Protein AF-0000000084460691 (afdb_homodimer)

Organism: NCBI:txid458

Structure (mmCIF, N/CA/C/O backbone):
data_AF-0000000084460691-model_v1
#
loop_
_entity.id
_entity.type
_entity.pdbx_description
1 polymer 'Ferritin-like domain-containing protein'
#
loop_
_atom_site.group_PDB
_atom_site.id
_atom_site.type_symbol
_atom_site.label_atom_id
_atom_site.label_alt_id
_atom_site.label_comp_id
_atom_site.label_asym_id
_atom_site.label_entity_id
_atom_site.label_seq_id
_atom_site.pdbx_PDB_ins_code
_atom_site.Cartn_x
_atom_site.Cartn_y
_atom_site.Cartn_z
_atom_site.occupancy
_atom_site.B_iso_or_equiv
_atom_site.auth_seq_id
_atom_site.auth_comp_id
_atom_site.auth_asym_id
_atom_site.auth_atom_id
_atom_site.pdbx_PDB_model_num
ATOM 1 N N . MET A 1 1 ? 20.375 27.547 4.895 1 55.81 1 MET A N 1
ATOM 2 C CA . MET A 1 1 ? 21.125 27.312 3.666 1 55.81 1 MET A CA 1
ATOM 3 C C . MET A 1 1 ? 20.188 26.938 2.521 1 55.81 1 MET A C 1
ATOM 5 O O . MET A 1 1 ? 19.266 26.141 2.703 1 55.81 1 MET A O 1
ATOM 9 N N . THR A 1 2 ? 20.203 27.609 1.489 1 75.06 2 THR A N 1
ATOM 10 C CA . THR A 1 2 ? 19.422 27.406 0.277 1 75.06 2 THR A CA 1
ATOM 11 C C . THR A 1 2 ? 19.922 26.172 -0.48 1 75.06 2 THR A C 1
ATOM 13 O O . THR A 1 2 ? 21.125 25.938 -0.554 1 75.06 2 THR A O 1
ATOM 16 N N . ILE A 1 3 ? 19 25.203 -0.747 1 77.94 3 ILE A N 1
ATOM 17 C CA . ILE A 1 3 ? 19.344 24 -1.478 1 77.94 3 ILE A CA 1
ATOM 18 C C . ILE A 1 3 ? 19.094 24.203 -2.971 1 77.94 3 ILE A C 1
ATOM 20 O O . ILE A 1 3 ? 18.016 24.625 -3.377 1 77.94 3 ILE A O 1
ATOM 24 N N . ASN A 1 4 ? 20.141 24.062 -3.67 1 79.62 4 ASN A N 1
ATOM 25 C CA . ASN A 1 4 ? 20.016 24 -5.121 1 79.62 4 ASN A CA 1
ATOM 26 C C . ASN A 1 4 ? 20.141 22.562 -5.641 1 79.62 4 ASN A C 1
ATOM 28 O O . ASN A 1 4 ? 21.234 22 -5.66 1 79.62 4 ASN A O 1
ATOM 32 N N . PHE A 1 5 ? 19.062 22 -6.121 1 82.75 5 PHE A N 1
ATOM 33 C CA . PHE A 1 5 ? 18.984 20.578 -6.473 1 82.75 5 PHE A CA 1
ATOM 34 C C . PHE A 1 5 ? 19.875 20.281 -7.672 1 82.75 5 PHE A C 1
ATOM 36 O O . PHE A 1 5 ? 20.328 19.156 -7.84 1 82.75 5 PHE A O 1
ATOM 43 N N . ILE A 1 6 ? 20.094 21.281 -8.422 1 80.62 6 ILE A N 1
ATOM 44 C CA . ILE A 1 6 ? 20.922 21.062 -9.609 1 80.62 6 ILE A CA 1
ATOM 45 C C . ILE A 1 6 ? 22.344 20.688 -9.188 1 80.62 6 ILE A C 1
ATOM 47 O O . ILE A 1 6 ? 23.047 19.969 -9.898 1 80.62 6 ILE A O 1
ATOM 51 N N . ASP A 1 7 ? 22.625 21.141 -8.07 1 83.75 7 ASP A N 1
ATOM 52 C CA . ASP A 1 7 ? 23.969 20.859 -7.566 1 83.75 7 ASP A CA 1
ATOM 53 C C . ASP A 1 7 ? 24.156 19.359 -7.316 1 83.75 7 ASP A C 1
ATOM 55 O O . ASP A 1 7 ? 25.281 18.859 -7.355 1 83.75 7 ASP A O 1
ATOM 59 N N . PHE A 1 8 ? 23.062 18.703 -7.094 1 85.75 8 PHE A N 1
ATOM 60 C CA . PHE A 1 8 ? 23.156 17.281 -6.797 1 85.75 8 PHE A CA 1
ATOM 61 C C . PHE A 1 8 ? 23.484 16.484 -8.055 1 85.75 8 PHE A C 1
ATOM 63 O O . PHE A 1 8 ? 23.922 15.336 -7.973 1 85.75 8 PHE A O 1
ATOM 70 N N . LEU A 1 9 ? 23.234 17.062 -9.203 1 86.81 9 LEU A N 1
ATOM 71 C CA . LEU A 1 9 ? 23.531 16.391 -10.453 1 86.81 9 LEU A CA 1
ATOM 72 C C . LEU A 1 9 ? 25.047 16.297 -10.68 1 86.81 9 LEU A C 1
ATOM 74 O O . LEU A 1 9 ? 25.516 15.438 -11.43 1 86.81 9 LEU A O 1
ATOM 78 N N . ALA A 1 10 ? 25.766 17.219 -9.984 1 86.12 10 ALA A N 1
ATOM 79 C CA . ALA A 1 10 ? 27.203 17.234 -10.133 1 86.12 10 ALA A CA 1
ATOM 80 C C . ALA A 1 10 ? 27.891 16.531 -8.961 1 86.12 10 ALA A C 1
ATOM 82 O O . ALA A 1 10 ? 29.109 16.312 -8.977 1 86.12 10 ALA A O 1
ATOM 83 N N . GLU A 1 11 ? 27.188 16.188 -8 1 87.94 11 GLU A N 1
ATOM 84 C CA . GLU A 1 11 ? 27.719 15.484 -6.844 1 87.94 11 GLU A CA 1
ATOM 85 C C . GLU A 1 11 ? 28.016 14.023 -7.176 1 87.94 11 GLU A C 1
ATOM 87 O O . GLU A 1 11 ? 27.312 13.398 -7.969 1 87.94 11 GLU A O 1
ATOM 92 N N . PRO A 1 12 ? 29.047 13.539 -6.715 1 85.44 12 PRO A N 1
ATOM 93 C CA . PRO A 1 12 ? 29.359 12.141 -7.043 1 85.44 12 PRO A CA 1
ATOM 94 C C . PRO A 1 12 ? 28.297 11.172 -6.566 1 85.44 12 PRO A C 1
ATOM 96 O O . PRO A 1 12 ? 27.984 10.188 -7.254 1 85.44 12 PRO A O 1
ATOM 99 N N . GLY A 1 13 ? 27.672 11.438 -5.414 1 88.56 13 GLY A N 1
ATOM 100 C CA . GLY A 1 13 ? 26.734 10.484 -4.836 1 88.56 13 GLY A CA 1
ATOM 101 C C . GLY A 1 13 ? 27.266 9.07 -4.781 1 88.56 13 GLY A C 1
ATOM 102 O O . GLY A 1 13 ? 28.469 8.867 -4.648 1 88.56 13 GLY A O 1
ATOM 103 N N . CYS A 1 14 ? 26.406 8.008 -4.656 1 94.38 14 CYS A N 1
ATOM 104 C CA . CYS A 1 14 ? 26.766 6.594 -4.75 1 94.38 14 CYS A CA 1
ATOM 105 C C . CYS A 1 14 ? 26.172 5.965 -6.008 1 94.38 14 CYS A C 1
ATOM 107 O O . CYS A 1 14 ? 24.953 5.891 -6.16 1 94.38 14 CYS A O 1
ATOM 109 N N . PRO A 1 15 ? 27.078 5.551 -6.875 1 93.5 15 PRO A N 1
ATOM 110 C CA . PRO A 1 15 ? 26.547 4.918 -8.086 1 93.5 15 PRO A CA 1
ATOM 111 C C . PRO A 1 15 ? 25.672 3.707 -7.785 1 93.5 15 PRO A C 1
ATOM 113 O O . PRO A 1 15 ? 25.938 2.961 -6.844 1 93.5 15 PRO A O 1
ATOM 116 N N . LEU A 1 16 ? 24.656 3.514 -8.641 1 93.81 16 LEU A N 1
ATOM 117 C CA . LEU A 1 16 ? 23.641 2.506 -8.414 1 93.81 16 LEU A CA 1
ATOM 118 C C . LEU A 1 16 ? 24.266 1.122 -8.25 1 93.81 16 LEU A C 1
ATOM 120 O O . LEU A 1 16 ? 23.812 0.324 -7.43 1 93.81 16 LEU A O 1
ATOM 124 N N . ASP A 1 17 ? 25.281 0.773 -8.984 1 91.94 17 ASP A N 1
ATOM 125 C CA . ASP A 1 17 ? 25.875 -0.558 -8.992 1 91.94 17 ASP A CA 1
ATOM 126 C C . ASP A 1 17 ? 26.703 -0.796 -7.727 1 91.94 17 ASP A C 1
ATOM 128 O O . ASP A 1 17 ? 27.125 -1.922 -7.457 1 91.94 17 ASP A O 1
ATOM 132 N N . LYS A 1 18 ? 26.891 0.273 -6.949 1 95.62 18 LYS A N 1
ATOM 133 C CA . LYS A 1 18 ? 27.641 0.152 -5.699 1 95.62 18 LYS A CA 1
ATOM 134 C C . LYS A 1 18 ? 26.703 0.168 -4.496 1 95.62 18 LYS A C 1
ATOM 136 O O . LYS A 1 18 ? 27.141 0.046 -3.354 1 95.62 18 LYS A O 1
ATOM 141 N N . GLN A 1 19 ? 25.5 0.375 -4.695 1 97.69 19 GLN A N 1
ATOM 142 C CA . GLN A 1 19 ? 24.516 0.378 -3.627 1 97.69 19 GLN A CA 1
ATOM 143 C C . GLN A 1 19 ? 24.094 -1.043 -3.262 1 97.69 19 GLN A C 1
ATOM 145 O O . GLN A 1 19 ? 23.531 -1.765 -4.094 1 97.69 19 GLN A O 1
ATOM 150 N N . SER A 1 20 ? 24.453 -1.483 -2.076 1 95.81 20 SER A N 1
ATOM 151 C CA . SER A 1 20 ? 24.266 -2.889 -1.729 1 95.81 20 SER A CA 1
ATOM 152 C C . SER A 1 20 ? 23.781 -3.041 -0.292 1 95.81 20 SER A C 1
ATOM 154 O O . SER A 1 20 ? 23.891 -2.111 0.51 1 95.81 20 SER A O 1
ATOM 156 N N . PHE A 1 21 ? 23.219 -4.191 -0.02 1 97.75 21 PHE A N 1
ATOM 157 C CA . PHE A 1 21 ? 22.688 -4.539 1.29 1 97.75 21 PHE A CA 1
ATOM 158 C C . PHE A 1 21 ? 22.969 -6 1.626 1 97.75 21 PHE A C 1
ATOM 160 O O . PHE A 1 21 ? 23.484 -6.746 0.786 1 97.75 21 PHE A O 1
ATOM 167 N N . THR A 1 22 ? 22.781 -6.383 2.842 1 97.12 22 THR A N 1
ATOM 168 C CA . THR A 1 22 ? 22.656 -7.762 3.303 1 97.12 22 THR A CA 1
ATOM 169 C C . THR A 1 22 ? 21.375 -7.953 4.113 1 97.12 22 THR A C 1
ATOM 171 O O . THR A 1 22 ? 20.828 -6.988 4.641 1 97.12 22 THR A O 1
ATOM 174 N N . TRP A 1 23 ? 20.922 -9.195 4.223 1 96.44 23 TRP A N 1
ATOM 175 C CA . TRP A 1 23 ? 19.719 -9.469 4.988 1 96.44 23 TRP A CA 1
ATOM 176 C C . TRP A 1 23 ? 19.891 -9.055 6.445 1 96.44 23 TRP A C 1
ATOM 178 O O . TRP A 1 23 ? 18.969 -8.492 7.051 1 96.44 23 TRP A O 1
ATOM 188 N N . LYS A 1 24 ? 21 -9.312 7 1 94.69 24 LYS A N 1
ATOM 189 C CA . LYS A 1 24 ? 21.266 -9.023 8.406 1 94.69 24 LYS A CA 1
ATOM 190 C C . LYS A 1 24 ? 21.188 -7.523 8.688 1 94.69 24 LYS A C 1
ATOM 192 O O . LYS A 1 24 ? 20.641 -7.105 9.703 1 94.69 24 LYS A O 1
ATOM 197 N N . GLU A 1 25 ? 21.688 -6.75 7.766 1 94.81 25 GLU A N 1
ATOM 198 C CA . GLU A 1 25 ? 21.719 -5.312 8.016 1 94.81 25 GLU A CA 1
ATOM 199 C C . GLU A 1 25 ? 20.328 -4.703 7.895 1 94.81 25 GLU A C 1
ATOM 201 O O . GLU A 1 25 ? 20.031 -3.684 8.523 1 94.81 25 GLU A O 1
ATOM 206 N N . LEU A 1 26 ? 19.422 -5.293 7.066 1 96.56 26 LEU A N 1
ATOM 207 C CA . LEU A 1 26 ? 18.078 -4.758 6.84 1 96.56 26 LEU A CA 1
ATOM 208 C C . LEU A 1 26 ? 17.234 -4.84 8.109 1 96.56 26 LEU A C 1
ATOM 210 O O . LEU A 1 26 ? 16.344 -4.012 8.328 1 96.56 26 LEU A O 1
ATOM 214 N N . ALA A 1 27 ? 17.469 -5.867 8.906 1 93.62 27 ALA A N 1
ATOM 215 C CA . ALA A 1 27 ? 16.656 -6.105 10.102 1 93.62 27 ALA A CA 1
ATOM 216 C C . ALA A 1 27 ? 17.531 -6.027 11.359 1 93.62 27 ALA A C 1
ATOM 218 O O . ALA A 1 27 ? 17.406 -6.859 12.258 1 93.62 27 ALA A O 1
ATOM 219 N N . GLY A 1 28 ? 18.328 -5.02 11.43 1 87.31 28 GLY A N 1
ATOM 220 C CA . GLY A 1 28 ? 19.297 -4.898 12.516 1 87.31 28 GLY A CA 1
ATOM 221 C C . GLY A 1 28 ? 18.75 -4.117 13.703 1 87.31 28 GLY A C 1
ATOM 222 O O . GLY A 1 28 ? 17.672 -4.418 14.211 1 87.31 28 GLY A O 1
ATOM 223 N N . ARG A 1 29 ? 19.562 -3.158 14.164 1 92.31 29 ARG A N 1
ATOM 224 C CA . ARG A 1 29 ? 19.281 -2.359 15.359 1 92.31 29 ARG A CA 1
ATOM 225 C C . ARG A 1 29 ? 18.031 -1.511 15.172 1 92.31 29 ARG A C 1
ATOM 227 O O . ARG A 1 29 ? 17.781 -1.001 14.078 1 92.31 29 ARG A O 1
ATOM 234 N N . THR A 1 30 ? 17.281 -1.338 16.25 1 96.19 30 THR A N 1
ATOM 235 C CA . THR A 1 30 ? 16.047 -0.57 16.234 1 96.19 30 THR A CA 1
ATOM 236 C C . THR A 1 30 ? 16.141 0.646 17.141 1 96.19 30 THR A C 1
ATOM 238 O O . THR A 1 30 ? 17.078 0.751 17.953 1 96.19 30 THR A O 1
ATOM 241 N N . ILE A 1 31 ? 15.258 1.533 16.969 1 96.62 31 ILE A N 1
ATOM 242 C CA . ILE A 1 31 ? 15.148 2.633 17.922 1 96.62 31 ILE A CA 1
ATOM 243 C C . ILE A 1 31 ? 14.375 2.17 19.156 1 96.62 31 ILE A C 1
ATOM 245 O O . ILE A 1 31 ? 13.68 1.156 19.125 1 96.62 31 ILE A O 1
ATOM 249 N N . SER A 1 32 ? 14.609 2.947 20.25 1 93.5 32 SER A N 1
ATOM 250 C CA . SER A 1 32 ? 13.914 2.676 21.5 1 93.5 32 SER A CA 1
ATOM 251 C C . SER A 1 32 ? 12.695 3.578 21.672 1 93.5 32 SER A C 1
ATOM 253 O O . SER A 1 32 ? 12.773 4.785 21.438 1 93.5 32 SER A O 1
ATOM 255 N N . LYS A 1 33 ? 11.594 2.984 22.031 1 91.25 33 LYS A N 1
ATOM 256 C CA . LYS A 1 33 ? 10.336 3.705 22.234 1 91.25 33 LYS A CA 1
ATOM 257 C C . LYS A 1 33 ? 10.508 4.805 23.281 1 91.25 33 LYS A C 1
ATOM 259 O O . LYS A 1 33 ? 9.961 5.902 23.125 1 91.25 33 LYS A O 1
ATOM 264 N N . LEU A 1 34 ? 11.289 4.516 24.344 1 88.44 34 LEU A N 1
ATOM 265 C CA . LEU A 1 34 ? 11.328 5.43 25.484 1 88.44 34 LEU A CA 1
ATOM 266 C C . LEU A 1 34 ? 12.648 6.195 25.516 1 88.44 34 LEU A C 1
ATOM 268 O O . LEU A 1 34 ? 12.711 7.312 26.031 1 88.44 34 LEU A O 1
ATOM 272 N N . ASP A 1 35 ? 13.68 5.672 24.922 1 90.81 35 ASP A N 1
ATOM 273 C CA . ASP A 1 35 ? 14.992 6.281 25.109 1 90.81 35 ASP A CA 1
ATOM 274 C C . ASP A 1 35 ? 15.32 7.227 23.953 1 90.81 35 ASP A C 1
ATOM 276 O O . ASP A 1 35 ? 16.094 8.172 24.125 1 90.81 35 ASP A O 1
ATOM 280 N N . ASP A 1 36 ? 14.789 6.953 22.844 1 94.56 36 ASP A N 1
ATOM 281 C CA . ASP A 1 36 ? 15.078 7.812 21.703 1 94.56 36 ASP A CA 1
ATOM 282 C C . ASP A 1 36 ? 14.078 8.961 21.609 1 94.56 36 ASP A C 1
ATOM 284 O O . ASP A 1 36 ? 12.938 8.836 22.062 1 94.56 36 ASP A O 1
ATOM 288 N N . ASP A 1 37 ? 14.562 10.055 21.031 1 96.12 37 ASP A N 1
ATOM 289 C CA . ASP A 1 37 ? 13.719 11.219 20.797 1 96.12 37 ASP A CA 1
ATOM 290 C C . ASP A 1 37 ? 12.555 10.875 19.875 1 96.12 37 ASP A C 1
ATOM 292 O O . ASP A 1 37 ? 12.727 10.148 18.891 1 96.12 37 ASP A O 1
ATOM 296 N N . ALA A 1 38 ? 11.367 11.43 20.203 1 96.62 38 ALA A N 1
ATOM 297 C CA . ALA A 1 38 ? 10.172 11.164 19.406 1 96.62 38 ALA A CA 1
ATOM 298 C C . ALA A 1 38 ? 10.367 11.609 17.953 1 96.62 38 ALA A C 1
ATOM 300 O O . ALA A 1 38 ? 9.836 10.992 17.031 1 96.62 38 ALA A O 1
ATOM 301 N N . PHE A 1 39 ? 11.156 12.586 17.719 1 97.12 39 PHE A N 1
ATOM 302 C CA . PHE A 1 39 ? 11.32 13.102 16.375 1 97.12 39 PHE A CA 1
ATOM 303 C C . PHE A 1 39 ? 12.227 12.195 15.555 1 97.12 39 PHE A C 1
ATOM 305 O O . PHE A 1 39 ? 12.227 12.242 14.32 1 97.12 39 PHE A O 1
ATOM 312 N N . THR A 1 40 ? 13.07 11.328 16.203 1 97.38 40 THR A N 1
ATOM 313 C CA . THR A 1 40 ? 13.703 10.242 15.453 1 97.38 40 THR A CA 1
ATOM 314 C C . THR A 1 40 ? 12.648 9.289 14.898 1 97.38 40 THR A C 1
ATOM 316 O O . THR A 1 40 ? 12.711 8.914 13.727 1 97.38 40 THR A O 1
ATOM 319 N N . ARG A 1 41 ? 11.703 8.969 15.727 1 97.38 41 ARG A N 1
ATOM 320 C CA . ARG A 1 41 ? 10.609 8.102 15.305 1 97.38 41 ARG A CA 1
ATOM 321 C C . ARG A 1 41 ? 9.773 8.758 14.219 1 97.38 41 ARG A C 1
ATOM 323 O O . ARG A 1 41 ? 9.352 8.094 13.266 1 97.38 41 ARG A O 1
ATOM 330 N N . VAL A 1 42 ? 9.539 10.047 14.344 1 97.38 42 VAL A N 1
ATOM 331 C CA . VAL A 1 42 ? 8.789 10.805 13.352 1 97.38 42 VAL A CA 1
ATOM 332 C C . VAL A 1 42 ? 9.5 10.734 12 1 97.38 42 VAL A C 1
ATOM 334 O O . VAL A 1 42 ? 8.859 10.492 10.977 1 97.38 42 VAL A O 1
ATOM 337 N N . ARG A 1 43 ? 10.781 10.875 12.008 1 97.38 43 ARG A N 1
ATOM 338 C CA . ARG A 1 43 ? 11.547 10.805 10.766 1 97.38 43 ARG A CA 1
ATOM 339 C C . ARG A 1 43 ? 11.5 9.406 10.172 1 97.38 43 ARG A C 1
ATOM 341 O O . ARG A 1 43 ? 11.367 9.25 8.953 1 97.38 43 ARG A O 1
ATOM 348 N N . VAL A 1 44 ? 11.562 8.383 11.008 1 97.81 44 VAL A N 1
ATOM 349 C CA . VAL A 1 44 ? 11.516 6.996 10.547 1 97.81 44 VAL A CA 1
ATOM 350 C C . VAL A 1 44 ? 10.18 6.723 9.859 1 97.81 44 VAL A C 1
ATOM 352 O O . VAL A 1 44 ? 10.141 6.188 8.75 1 97.81 44 VAL A O 1
ATOM 355 N N . ILE A 1 45 ? 9.125 7.152 10.445 1 97.88 45 ILE A N 1
ATOM 356 C CA . ILE A 1 45 ? 7.789 6.891 9.922 1 97.88 45 ILE A CA 1
ATOM 357 C C . ILE A 1 45 ? 7.562 7.711 8.656 1 97.88 45 ILE A C 1
ATOM 359 O O . ILE A 1 45 ? 7.023 7.203 7.672 1 97.88 45 ILE A O 1
ATOM 363 N N . LEU A 1 46 ? 7.98 8.961 8.656 1 97.81 46 LEU A N 1
ATOM 364 C CA . LEU A 1 46 ? 7.844 9.805 7.473 1 97.81 46 LEU A CA 1
ATOM 365 C C . LEU A 1 46 ? 8.586 9.203 6.285 1 97.81 46 LEU A C 1
ATOM 367 O O . LEU A 1 46 ? 8.016 9.07 5.195 1 97.81 46 LEU A O 1
ATOM 371 N N . MET A 1 47 ? 9.812 8.82 6.496 1 98.31 47 MET A N 1
ATOM 372 C CA . MET A 1 47 ? 10.633 8.32 5.398 1 98.31 47 MET A CA 1
ATOM 373 C C . MET A 1 47 ? 10.125 6.973 4.902 1 98.31 47 MET A C 1
ATOM 375 O O . MET A 1 47 ? 10.242 6.656 3.717 1 98.31 47 MET A O 1
ATOM 379 N N . ASN A 1 48 ? 9.578 6.199 5.832 1 97.75 48 ASN A N 1
ATOM 380 C CA . ASN A 1 48 ? 8.898 4.992 5.379 1 97.75 48 ASN A CA 1
ATOM 381 C C . ASN A 1 48 ? 7.766 5.316 4.406 1 97.75 48 ASN A C 1
ATOM 383 O O . ASN A 1 48 ? 7.602 4.645 3.387 1 97.75 48 ASN A O 1
ATOM 387 N N . GLY A 1 49 ? 6.984 6.32 4.727 1 97.94 49 GLY A N 1
ATOM 388 C CA . GLY A 1 49 ? 5.918 6.75 3.84 1 97.94 49 GLY A CA 1
ATOM 389 C C . GLY A 1 49 ? 6.418 7.246 2.496 1 97.94 49 GLY A C 1
ATOM 390 O O . GLY A 1 49 ? 5.848 6.914 1.455 1 97.94 49 GLY A O 1
ATOM 391 N N . ILE A 1 50 ? 7.461 7.977 2.516 1 98 50 ILE A N 1
ATOM 392 C CA . ILE A 1 50 ? 8.031 8.547 1.302 1 98 50 ILE A CA 1
ATOM 393 C C . ILE A 1 50 ? 8.578 7.434 0.415 1 98 50 ILE A C 1
ATOM 395 O O . ILE A 1 50 ? 8.305 7.395 -0.787 1 98 50 ILE A O 1
ATOM 399 N N . GLU A 1 51 ? 9.312 6.512 1.037 1 98.38 51 GLU A N 1
ATOM 400 C CA . GLU A 1 51 ? 9.852 5.387 0.278 1 98.38 51 GLU A CA 1
ATOM 401 C C . GLU A 1 51 ? 8.734 4.539 -0.323 1 98.38 51 GLU A C 1
ATOM 403 O O . GLU A 1 51 ? 8.82 4.125 -1.481 1 98.38 51 GLU A O 1
ATOM 408 N N . SER A 1 52 ? 7.742 4.297 0.446 1 97.56 52 SER A N 1
ATOM 409 C CA . SER A 1 52 ? 6.625 3.49 -0.03 1 97.56 52 SER A CA 1
ATOM 410 C C . SER A 1 52 ? 5.918 4.16 -1.207 1 97.56 52 SER A C 1
ATOM 412 O O . SER A 1 52 ? 5.531 3.488 -2.166 1 97.56 52 SER A O 1
ATOM 414 N N . ASP A 1 53 ? 5.758 5.422 -1.098 1 97.69 53 ASP A N 1
ATOM 415 C CA . ASP A 1 53 ? 5.066 6.148 -2.16 1 97.69 53 ASP A CA 1
ATOM 416 C C . ASP A 1 53 ? 5.898 6.168 -3.441 1 97.69 53 ASP A C 1
ATOM 418 O O . ASP A 1 53 ? 5.352 6.066 -4.543 1 97.69 53 ASP A O 1
ATOM 422 N N . THR A 1 54 ? 7.16 6.355 -3.328 1 97.25 54 THR A N 1
ATOM 423 C CA . THR A 1 54 ? 8.023 6.379 -4.508 1 97.25 54 THR A CA 1
ATOM 424 C C . THR A 1 54 ? 8.07 5.004 -5.168 1 97.25 54 THR A C 1
ATOM 426 O O . THR A 1 54 ? 8.133 4.906 -6.398 1 97.25 54 THR A O 1
ATOM 429 N N . LEU A 1 55 ? 8.055 3.975 -4.316 1 97.94 55 LEU A N 1
ATOM 430 C CA . LEU A 1 55 ? 7.965 2.627 -4.867 1 97.94 55 LEU A CA 1
ATOM 431 C C . LEU A 1 55 ? 6.672 2.445 -5.656 1 97.94 55 LEU A C 1
ATOM 433 O O . LEU A 1 55 ? 6.688 1.929 -6.773 1 97.94 55 LEU A O 1
ATOM 437 N N . ARG A 1 56 ? 5.598 2.893 -5.105 1 97.56 56 ARG A N 1
ATOM 438 C CA . ARG A 1 56 ? 4.305 2.791 -5.773 1 97.56 56 ARG A CA 1
ATOM 439 C C . ARG A 1 56 ? 4.32 3.52 -7.113 1 97.56 56 ARG A C 1
ATOM 441 O O . ARG A 1 56 ? 3.85 2.986 -8.117 1 97.56 56 ARG A O 1
ATOM 448 N N . LEU A 1 57 ? 4.82 4.723 -7.094 1 98 57 LEU A N 1
ATOM 449 C CA . LEU A 1 57 ? 4.883 5.5 -8.328 1 98 57 LEU A CA 1
ATOM 450 C C . LEU A 1 57 ? 5.695 4.773 -9.391 1 98 57 LEU A C 1
ATOM 452 O O . LEU A 1 57 ? 5.262 4.66 -10.539 1 98 57 LEU A O 1
ATOM 456 N N . LYS A 1 58 ? 6.836 4.293 -9.031 1 98.38 58 LYS A N 1
ATOM 457 C CA . LYS A 1 58 ? 7.754 3.697 -9.992 1 98.38 58 LYS A CA 1
ATOM 458 C C . LYS A 1 58 ? 7.188 2.398 -10.562 1 98.38 58 LYS A C 1
ATOM 460 O O . LYS A 1 58 ? 7.445 2.055 -11.719 1 98.38 58 LYS A O 1
ATOM 465 N N . HIS A 1 59 ? 6.422 1.643 -9.766 1 98.38 59 HIS A N 1
ATOM 466 C CA . HIS A 1 59 ? 5.711 0.494 -10.312 1 98.38 59 HIS A CA 1
ATOM 467 C C . HIS A 1 59 ? 4.727 0.922 -11.398 1 98.38 59 HIS A C 1
ATOM 469 O O . HIS A 1 59 ? 4.641 0.286 -12.453 1 98.38 59 HIS A O 1
ATOM 475 N N . PHE A 1 60 ? 4.07 1.952 -11.148 1 97.19 60 PHE A N 1
ATOM 476 C CA . PHE A 1 60 ? 3.09 2.396 -12.125 1 97.19 60 PHE A CA 1
ATOM 477 C C . PHE A 1 60 ? 3.781 2.912 -13.383 1 97.19 60 PHE A C 1
ATOM 479 O O . PHE A 1 60 ? 3.301 2.689 -14.5 1 97.19 60 PHE A O 1
ATOM 486 N N . LEU A 1 61 ? 4.879 3.633 -13.188 1 98.06 61 LEU A N 1
ATOM 487 C CA . LEU A 1 61 ? 5.637 4.086 -14.352 1 98.06 61 LEU A CA 1
ATOM 488 C C . LEU A 1 61 ? 6.102 2.902 -15.195 1 98.06 61 LEU A C 1
ATOM 490 O O . LEU A 1 61 ? 6.039 2.949 -16.422 1 98.06 61 LEU A O 1
ATOM 494 N N . ALA A 1 62 ? 6.523 1.864 -14.508 1 98.06 62 ALA A N 1
ATOM 495 C CA . ALA A 1 62 ? 7.012 0.672 -15.203 1 98.06 62 ALA A CA 1
ATOM 496 C C . ALA A 1 62 ? 5.891 0.006 -16 1 98.06 62 ALA A C 1
ATOM 498 O O . ALA A 1 62 ? 6.137 -0.578 -17.047 1 98.06 62 ALA A O 1
ATOM 499 N N . ARG A 1 63 ? 4.672 0.11 -15.562 1 97.31 63 ARG A N 1
ATOM 500 C CA . ARG A 1 63 ? 3.525 -0.473 -16.25 1 97.31 63 ARG A CA 1
ATOM 501 C C . ARG A 1 63 ? 3.16 0.34 -17.5 1 97.31 63 ARG A C 1
ATOM 503 O O . ARG A 1 63 ? 2.445 -0.146 -18.375 1 97.31 63 ARG A O 1
ATOM 510 N N . CYS A 1 64 ? 3.662 1.587 -17.578 1 97.12 64 CYS A N 1
ATOM 511 C CA . CYS A 1 64 ? 3.16 2.494 -18.609 1 97.12 64 CYS A CA 1
ATOM 512 C C . CYS A 1 64 ? 4.23 2.781 -19.656 1 97.12 64 CYS A C 1
ATOM 514 O O . CYS A 1 64 ? 3.936 3.322 -20.719 1 97.12 64 CYS A O 1
ATOM 516 N N . LYS A 1 65 ? 5.488 2.453 -19.375 1 96.69 65 LYS A N 1
ATOM 517 C CA . LYS A 1 65 ? 6.582 2.803 -20.281 1 96.69 65 LYS A CA 1
ATOM 518 C C . LYS A 1 65 ? 7.633 1.7 -20.328 1 96.69 65 LYS A C 1
ATOM 520 O O . LYS A 1 65 ? 8.508 1.631 -19.453 1 96.69 65 LYS A O 1
ATOM 525 N N . LYS A 1 66 ? 7.734 1.056 -21.406 1 97.5 66 LYS A N 1
ATOM 526 C CA . LYS A 1 66 ? 8.586 -0.12 -21.578 1 97.5 66 LYS A CA 1
ATOM 527 C C . LYS A 1 66 ? 10.047 0.223 -21.328 1 97.5 66 LYS A C 1
ATOM 529 O O . LYS A 1 66 ? 10.758 -0.518 -20.641 1 97.5 66 LYS A O 1
ATOM 534 N N . GLU A 1 67 ? 10.484 1.355 -21.812 1 97.25 67 GLU A N 1
ATOM 535 C CA . GLU A 1 67 ? 11.898 1.723 -21.75 1 97.25 67 GLU A CA 1
ATOM 536 C C . GLU A 1 67 ? 12.336 2.012 -20.328 1 97.25 67 GLU A C 1
ATOM 538 O O . GLU A 1 67 ? 13.531 2.035 -20.031 1 97.25 67 GLU A O 1
ATOM 543 N N . LEU A 1 68 ? 11.367 2.215 -19.438 1 98.25 68 LEU A N 1
ATOM 544 C CA . LEU A 1 68 ? 11.711 2.572 -18.078 1 98.25 68 LEU A CA 1
ATOM 545 C C . LEU A 1 68 ? 11.711 1.341 -17.172 1 98.25 68 LEU A C 1
ATOM 547 O O . LEU A 1 68 ? 12.117 1.415 -16.016 1 98.25 68 LEU A O 1
ATOM 551 N N . GLN A 1 69 ? 11.305 0.183 -17.641 1 98.56 69 GLN A N 1
ATOM 552 C CA . GLN A 1 69 ? 11.133 -0.994 -16.797 1 98.56 69 GLN A CA 1
ATOM 553 C C . GLN A 1 69 ? 12.453 -1.398 -16.141 1 98.56 69 GLN A C 1
ATOM 555 O O . GLN A 1 69 ? 12.516 -1.558 -14.914 1 98.56 69 GLN A O 1
ATOM 560 N N . LEU A 1 70 ? 13.5 -1.479 -16.938 1 98.31 70 LEU A N 1
ATOM 561 C CA . LEU A 1 70 ? 14.75 -1.957 -16.359 1 98.31 70 LEU A CA 1
ATOM 562 C C . LEU A 1 70 ? 15.367 -0.911 -15.438 1 98.31 70 LEU A C 1
ATOM 564 O O . LEU A 1 70 ? 15.742 -1.221 -14.305 1 98.31 70 LEU A O 1
ATOM 568 N N . PRO A 1 71 ? 15.492 0.412 -15.852 1 98.06 71 PRO A N 1
ATOM 569 C CA . PRO A 1 71 ? 16.016 1.409 -14.922 1 98.06 71 PRO A CA 1
ATOM 570 C C . PRO A 1 71 ? 15.227 1.478 -13.617 1 98.06 71 PRO A C 1
ATOM 572 O O . PRO A 1 71 ? 15.82 1.576 -12.539 1 98.06 71 PRO A O 1
ATOM 575 N N . LEU A 1 72 ? 13.961 1.387 -13.727 1 98.69 72 LEU A N 1
ATOM 576 C CA . LEU A 1 72 ? 13.117 1.481 -12.539 1 98.69 72 LEU A CA 1
ATOM 577 C C . LEU A 1 72 ? 13.258 0.232 -11.672 1 98.69 72 LEU A C 1
ATOM 579 O O . LEU A 1 72 ? 13.203 0.312 -10.445 1 98.69 72 LEU A O 1
ATOM 583 N N . ALA A 1 73 ? 13.367 -0.911 -12.297 1 98.62 73 ALA A N 1
ATOM 584 C CA . ALA A 1 73 ? 13.578 -2.133 -11.523 1 98.62 73 ALA A CA 1
ATOM 585 C C . ALA A 1 73 ? 14.867 -2.053 -10.719 1 98.62 73 ALA A C 1
ATOM 587 O O . ALA A 1 73 ? 14.914 -2.498 -9.57 1 98.62 73 ALA A O 1
ATOM 588 N N . LYS A 1 74 ? 15.906 -1.519 -11.312 1 98.25 74 LYS A N 1
ATOM 589 C CA . LYS A 1 74 ? 17.188 -1.363 -10.633 1 98.25 74 LYS A CA 1
ATOM 590 C C . LYS A 1 74 ? 17.062 -0.436 -9.422 1 98.25 74 LYS A C 1
ATOM 592 O O . LYS A 1 74 ? 17.531 -0.764 -8.328 1 98.25 74 LYS A O 1
ATOM 597 N N . ILE A 1 75 ? 16.438 0.673 -9.609 1 98.44 75 ILE A N 1
ATOM 598 C CA . ILE A 1 75 ? 16.281 1.651 -8.531 1 98.44 75 ILE A CA 1
ATOM 599 C C . ILE A 1 75 ? 15.383 1.081 -7.441 1 98.44 75 ILE A C 1
ATOM 601 O O . ILE A 1 75 ? 15.695 1.192 -6.254 1 98.44 75 ILE A O 1
ATOM 605 N N . ARG A 1 76 ? 14.266 0.463 -7.809 1 98.5 76 ARG A N 1
ATOM 606 C CA . ARG A 1 76 ? 13.297 -0.045 -6.848 1 98.5 76 ARG A CA 1
ATOM 607 C C . ARG A 1 76 ? 13.906 -1.146 -5.984 1 98.5 76 ARG A C 1
ATOM 609 O O . ARG A 1 76 ? 13.547 -1.296 -4.816 1 98.5 76 ARG A O 1
ATOM 616 N N . ARG A 1 77 ? 14.828 -1.863 -6.574 1 98.12 77 ARG A N 1
ATOM 617 C CA . ARG A 1 77 ? 15.484 -2.887 -5.766 1 98.12 77 ARG A CA 1
ATOM 618 C C . ARG A 1 77 ? 16.172 -2.268 -4.555 1 98.12 77 ARG A C 1
ATOM 620 O O . ARG A 1 77 ? 16.047 -2.768 -3.436 1 98.12 77 ARG A O 1
ATOM 627 N N . VAL A 1 78 ? 16.875 -1.232 -4.812 1 98.44 78 VAL A N 1
ATOM 628 C CA . VAL A 1 78 ? 17.578 -0.535 -3.746 1 98.44 78 VAL A CA 1
ATOM 629 C C . VAL A 1 78 ? 16.578 0.132 -2.809 1 98.44 78 VAL A C 1
ATOM 631 O O . VAL A 1 78 ? 16.672 0.002 -1.586 1 98.44 78 VAL A O 1
ATOM 634 N N . GLU A 1 79 ? 15.602 0.767 -3.359 1 98.62 79 GLU A N 1
ATOM 635 C CA . GLU A 1 79 ? 14.633 1.514 -2.568 1 98.62 79 GLU A CA 1
ATOM 636 C C . GLU A 1 79 ? 13.773 0.577 -1.722 1 98.62 79 GLU A C 1
ATOM 638 O O . GLU A 1 79 ? 13.375 0.928 -0.609 1 98.62 79 GLU A O 1
ATOM 643 N N . GLN A 1 80 ? 13.484 -0.583 -2.264 1 98.5 80 GLN A N 1
ATOM 644 C CA . GLN A 1 80 ? 12.805 -1.593 -1.456 1 98.5 80 GLN A CA 1
ATOM 645 C C . GLN A 1 80 ? 13.602 -1.907 -0.191 1 98.5 80 GLN A C 1
ATOM 647 O O . GLN A 1 80 ? 13.023 -2.037 0.892 1 98.5 80 GLN A O 1
ATOM 652 N N . HIS A 1 81 ? 14.852 -2.031 -0.332 1 98.62 81 HIS A N 1
ATOM 653 C CA . HIS A 1 81 ? 15.695 -2.346 0.82 1 98.62 81 HIS A CA 1
ATOM 654 C C . HIS A 1 81 ? 15.852 -1.135 1.732 1 98.62 81 HIS A C 1
ATOM 656 O O . HIS A 1 81 ? 15.922 -1.278 2.955 1 98.62 81 HIS A O 1
ATOM 662 N N . GLN A 1 82 ? 15.906 0.092 1.127 1 98.69 82 GLN A N 1
ATOM 663 C CA . GLN A 1 82 ? 15.852 1.293 1.954 1 98.69 82 GLN A CA 1
ATOM 664 C C . GLN A 1 82 ? 14.57 1.325 2.793 1 98.69 82 GLN A C 1
ATOM 666 O O . GLN A 1 82 ? 14.625 1.565 4 1 98.69 82 GLN A O 1
ATOM 671 N N . ALA A 1 83 ? 13.453 1.065 2.137 1 98.5 83 ALA A N 1
ATOM 672 C CA . ALA A 1 83 ? 12.164 1.076 2.824 1 98.5 83 ALA A CA 1
ATOM 673 C C . ALA A 1 83 ? 12.141 0.065 3.967 1 98.5 83 ALA A C 1
ATOM 675 O O . ALA A 1 83 ? 11.641 0.359 5.055 1 98.5 83 ALA A O 1
ATOM 676 N N . THR A 1 84 ? 12.672 -1.112 3.717 1 98.44 84 THR A N 1
ATOM 677 C CA . THR A 1 84 ? 12.703 -2.152 4.742 1 98.44 84 THR A CA 1
ATOM 678 C C . THR A 1 84 ? 13.555 -1.715 5.93 1 98.44 84 THR A C 1
ATOM 680 O O . THR A 1 84 ? 13.102 -1.778 7.078 1 98.44 84 THR A O 1
ATOM 683 N N . GLN A 1 85 ? 14.758 -1.294 5.621 1 98.25 85 GLN A N 1
ATOM 684 C CA . GLN A 1 85 ? 15.68 -0.938 6.695 1 98.25 85 GLN A CA 1
ATOM 685 C C . GLN A 1 85 ? 15.117 0.203 7.539 1 98.25 85 GLN A C 1
ATOM 687 O O . GLN A 1 85 ? 15.242 0.191 8.766 1 98.25 85 GLN A O 1
ATOM 692 N N . ILE A 1 86 ? 14.484 1.145 6.906 1 98.19 86 ILE A N 1
ATOM 693 C CA . ILE A 1 86 ? 13.93 2.303 7.594 1 98.19 86 ILE A CA 1
ATOM 694 C C . ILE A 1 86 ? 12.727 1.875 8.438 1 98.19 86 ILE A C 1
ATOM 696 O O . ILE A 1 86 ? 12.664 2.172 9.633 1 98.19 86 ILE A O 1
ATOM 700 N N . ASN A 1 87 ? 11.844 1.199 7.809 1 97.44 87 ASN A N 1
ATOM 701 C CA . ASN A 1 87 ? 10.641 0.759 8.508 1 97.44 87 ASN A CA 1
ATOM 702 C C . ASN A 1 87 ? 10.977 -0.15 9.688 1 97.44 87 ASN A C 1
ATOM 704 O O . ASN A 1 87 ? 10.336 -0.072 10.734 1 97.44 87 ASN A O 1
ATOM 708 N N . TRP A 1 88 ? 11.984 -1.004 9.578 1 97.5 88 TRP A N 1
ATOM 709 C CA . TRP A 1 88 ? 12.344 -1.993 10.586 1 97.5 88 TRP A CA 1
ATOM 710 C C . TRP A 1 88 ? 13.164 -1.355 11.703 1 97.5 88 TRP A C 1
ATOM 712 O O . TRP A 1 88 ? 13.57 -2.035 12.648 1 97.5 88 TRP A O 1
ATOM 722 N N . LEU A 1 89 ? 13.461 -0.017 11.57 1 97.62 89 LEU A N 1
ATOM 723 C CA . LEU A 1 89 ? 14 0.713 12.711 1 97.62 89 LEU A CA 1
ATOM 724 C C . LEU A 1 89 ? 12.984 0.777 13.852 1 97.62 89 LEU A C 1
ATOM 726 O O . LEU A 1 89 ? 13.352 1.006 15.008 1 97.62 89 LEU A O 1
ATOM 730 N N . LEU A 1 90 ? 11.68 0.673 13.484 1 96.06 90 LEU A N 1
ATOM 731 C CA . LEU A 1 90 ? 10.672 0.612 14.531 1 96.06 90 LEU A CA 1
ATOM 732 C C . LEU A 1 90 ? 10.805 -0.672 15.344 1 96.06 90 LEU A C 1
ATOM 734 O O . LEU A 1 90 ? 10.969 -1.755 14.773 1 96.06 90 LEU A O 1
ATOM 738 N N . SER A 1 91 ? 10.773 -0.521 16.641 1 92.56 91 SER A N 1
ATOM 739 C CA . SER A 1 91 ? 11.008 -1.657 17.531 1 92.56 91 SER A CA 1
ATOM 740 C C . SER A 1 91 ? 9.703 -2.365 17.875 1 92.56 91 SER A C 1
ATOM 742 O O . SER A 1 91 ? 8.625 -1.768 17.812 1 92.56 91 SER A O 1
ATOM 744 N N . ALA A 1 92 ? 9.852 -3.602 18.312 1 92.5 92 ALA A N 1
ATOM 745 C CA . ALA A 1 92 ? 8.719 -4.457 18.656 1 92.5 92 ALA A CA 1
ATOM 746 C C . ALA A 1 92 ? 8.062 -3.998 19.969 1 92.5 92 ALA A C 1
ATOM 748 O O . ALA A 1 92 ? 6.961 -4.434 20.297 1 92.5 92 ALA A O 1
ATOM 749 N N . ASP A 1 93 ? 8.648 -3.113 20.625 1 92.5 93 ASP A N 1
ATOM 750 C CA . ASP A 1 93 ? 8.062 -2.67 21.891 1 92.5 93 ASP A CA 1
ATOM 751 C C . ASP A 1 93 ? 6.922 -1.685 21.656 1 92.5 93 ASP A C 1
ATOM 753 O O . ASP A 1 93 ? 6.219 -1.301 22.594 1 92.5 93 ASP A O 1
ATOM 757 N N . HIS A 1 94 ? 6.691 -1.251 20.422 1 94.25 94 HIS A N 1
ATOM 758 C CA . HIS A 1 94 ? 5.516 -0.465 20.047 1 94.25 94 HIS A CA 1
ATOM 759 C C . HIS A 1 94 ? 4.32 -1.364 19.766 1 94.25 94 HIS A C 1
ATOM 761 O O . HIS A 1 94 ? 4.367 -2.188 18.844 1 94.25 94 HIS A O 1
ATOM 767 N N . SER A 1 95 ? 3.312 -1.168 20.562 1 94.44 95 SER A N 1
ATOM 768 C CA . SER A 1 95 ? 2.082 -1.832 20.156 1 94.44 95 SER A CA 1
ATOM 769 C C . SER A 1 95 ? 1.506 -1.197 18.891 1 94.44 95 SER A C 1
ATOM 771 O O . SER A 1 95 ? 1.892 -0.088 18.516 1 94.44 95 SER A O 1
ATOM 773 N N . PRO A 1 96 ? 0.578 -1.921 18.25 1 94.81 96 PRO A N 1
ATOM 774 C CA . PRO A 1 96 ? -0.048 -1.338 17.062 1 94.81 96 PRO A CA 1
ATOM 775 C C . PRO A 1 96 ? -0.71 0.009 17.344 1 94.81 96 PRO A C 1
ATOM 777 O O . PRO A 1 96 ? -0.622 0.928 16.531 1 94.81 96 PRO A O 1
ATOM 780 N N . LEU A 1 97 ? -1.351 0.174 18.5 1 97.06 97 LEU A N 1
ATOM 781 C CA . LEU A 1 97 ? -1.989 1.438 18.844 1 97.06 97 LEU A CA 1
ATOM 782 C C . LEU A 1 97 ? -0.947 2.512 19.141 1 97.06 97 LEU A C 1
ATOM 784 O O . LEU A 1 97 ? -1.138 3.68 18.797 1 97.06 97 LEU A O 1
ATOM 788 N N . GLU A 1 98 ? 0.136 2.117 19.781 1 97.19 98 GLU A N 1
ATOM 789 C CA . GLU A 1 98 ? 1.212 3.076 20.016 1 97.19 98 GLU A CA 1
ATOM 790 C C . GLU A 1 98 ? 1.822 3.549 18.703 1 97.19 98 GLU A C 1
ATOM 792 O O . GLU A 1 98 ? 2.145 4.73 18.547 1 97.19 98 GLU A O 1
ATOM 797 N N . THR A 1 99 ? 2.018 2.629 17.766 1 97.38 99 THR A N 1
ATOM 798 C CA . THR A 1 99 ? 2.5 3 16.438 1 97.38 99 THR A CA 1
ATOM 799 C C . THR A 1 99 ? 1.519 3.941 15.75 1 97.38 99 THR A C 1
ATOM 801 O O . THR A 1 99 ? 1.929 4.883 15.062 1 97.38 99 THR A O 1
ATOM 804 N N . THR A 1 100 ? 0.245 3.707 15.938 1 98.25 100 THR A N 1
ATOM 805 C CA . THR A 1 100 ? -0.783 4.594 15.406 1 98.25 100 THR A CA 1
ATOM 806 C C . THR A 1 100 ? -0.626 6.004 15.969 1 98.25 100 THR A C 1
ATOM 808 O O . THR A 1 100 ? -0.71 6.984 15.227 1 98.25 100 THR A O 1
ATOM 811 N N . ILE A 1 101 ? -0.394 6.086 17.297 1 98.44 101 ILE A N 1
ATOM 812 C CA . ILE A 1 101 ? -0.165 7.383 17.922 1 98.44 101 ILE A CA 1
ATOM 813 C C . ILE A 1 101 ? 1.023 8.07 17.266 1 98.44 101 ILE A C 1
ATOM 815 O O . ILE A 1 101 ? 0.969 9.273 16.969 1 98.44 101 ILE A O 1
ATOM 819 N N . ALA A 1 102 ? 2.055 7.32 17 1 98.06 102 ALA A N 1
ATOM 820 C CA . ALA A 1 102 ? 3.246 7.867 16.359 1 98.06 102 ALA A CA 1
ATOM 821 C C . ALA A 1 102 ? 2.938 8.336 14.938 1 98.06 102 ALA A C 1
ATOM 823 O O . ALA A 1 102 ? 3.445 9.375 14.5 1 98.06 102 ALA A O 1
ATOM 824 N N . TYR A 1 103 ? 2.139 7.598 14.18 1 98.38 103 TYR A N 1
ATOM 825 C CA . TYR A 1 103 ? 1.729 7.98 12.828 1 98.38 103 TYR A CA 1
ATOM 826 C C . TYR A 1 103 ? 0.961 9.297 12.852 1 98.38 103 TYR A C 1
ATOM 828 O O . TYR A 1 103 ? 1.181 10.156 12 1 98.38 103 TYR A O 1
ATOM 836 N N . GLU A 1 104 ? 0.08 9.461 13.828 1 98.62 104 GLU A N 1
ATOM 837 C CA . GLU A 1 104 ? -0.678 10.703 13.93 1 98.62 104 GLU A CA 1
ATOM 838 C C . GLU A 1 104 ? 0.231 11.875 14.289 1 98.62 104 GLU A C 1
ATOM 840 O O . GLU A 1 104 ? 0.012 13 13.844 1 98.62 104 GLU A O 1
ATOM 845 N N . GLN A 1 105 ? 1.203 11.578 15.141 1 98.38 105 GLN A N 1
ATOM 846 C CA . GLN A 1 105 ? 2.178 12.617 15.445 1 98.38 105 GLN A CA 1
ATOM 847 C C . GLN A 1 105 ? 2.885 13.102 14.188 1 98.38 105 GLN A C 1
ATOM 849 O O . GLN A 1 105 ? 3.1 14.305 14.008 1 98.38 105 GLN A O 1
ATOM 854 N N . VAL A 1 106 ? 3.246 12.172 13.328 1 98 106 VAL A N 1
ATOM 855 C CA . VAL A 1 106 ? 3.867 12.523 12.055 1 98 106 VAL A CA 1
ATOM 856 C C . VAL A 1 106 ? 2.92 13.398 11.234 1 98 106 VAL A C 1
ATOM 858 O O . VAL A 1 106 ? 3.316 14.453 10.734 1 98 106 VAL A O 1
ATOM 861 N N . ALA A 1 107 ? 1.678 12.992 11.125 1 98 107 ALA A N 1
ATOM 862 C CA . ALA A 1 107 ? 0.692 13.727 10.336 1 98 107 ALA A CA 1
ATOM 863 C C . ALA A 1 107 ? 0.547 15.164 10.844 1 98 107 ALA A C 1
ATOM 865 O O . ALA A 1 107 ? 0.429 16.094 10.047 1 98 107 ALA A O 1
ATOM 866 N N . ILE A 1 108 ? 0.616 15.312 12.125 1 98.06 108 ILE A N 1
ATOM 867 C CA . ILE A 1 108 ? 0.389 16.625 12.719 1 98.06 108 ILE A CA 1
ATOM 868 C C . ILE A 1 108 ? 1.641 17.484 12.562 1 98.06 108 ILE A C 1
ATOM 870 O O . ILE A 1 108 ? 1.584 18.578 11.992 1 98.06 108 ILE A O 1
ATOM 874 N N . GLU A 1 109 ? 2.783 17 13.039 1 97.56 109 GLU A N 1
ATOM 875 C CA . GLU A 1 109 ? 3.99 17.812 13.125 1 97.56 109 GLU A CA 1
ATOM 876 C C . GLU A 1 109 ? 4.547 18.125 11.734 1 97.56 109 GLU A C 1
ATOM 878 O O . GLU A 1 109 ? 5.008 19.234 11.484 1 97.56 109 GLU A O 1
ATOM 883 N N . VAL A 1 110 ? 4.492 17.141 10.852 1 96.88 110 VAL A N 1
ATOM 884 C CA . VAL A 1 110 ? 5.023 17.344 9.508 1 96.88 110 VAL A CA 1
ATOM 885 C C . VAL A 1 110 ? 4.09 18.25 8.711 1 96.88 110 VAL A C 1
ATOM 887 O O . VAL A 1 110 ? 4.547 19.172 8.023 1 96.88 110 VAL A O 1
ATOM 890 N N . THR A 1 111 ? 2.783 18.031 8.758 1 97.56 111 THR A N 1
ATOM 891 C CA . THR A 1 111 ? 1.834 18.844 8.016 1 97.56 111 THR A CA 1
ATOM 892 C C . THR A 1 111 ? 1.856 20.297 8.516 1 97.56 111 THR A C 1
ATOM 894 O O . THR A 1 111 ? 1.748 21.234 7.727 1 97.56 111 THR A O 1
ATOM 897 N N . ALA A 1 112 ? 1.985 20.438 9.82 1 97.12 112 ALA A N 1
ATOM 898 C CA . ALA A 1 112 ? 2.09 21.781 10.383 1 97.12 112 ALA A CA 1
ATOM 899 C C . ALA A 1 112 ? 3.328 22.5 9.852 1 97.12 112 ALA A C 1
ATOM 901 O O . ALA A 1 112 ? 3.262 23.688 9.492 1 97.12 112 ALA A O 1
ATOM 902 N N . ALA A 1 113 ? 4.43 21.797 9.859 1 95.75 113 ALA A N 1
ATOM 903 C CA . ALA A 1 113 ? 5.664 22.375 9.336 1 95.75 113 ALA A CA 1
ATOM 904 C C . ALA A 1 113 ? 5.508 22.766 7.867 1 95.75 113 ALA A C 1
ATOM 906 O O . ALA A 1 113 ? 5.922 23.859 7.461 1 95.75 113 ALA A O 1
ATOM 907 N N . VAL A 1 114 ? 4.883 21.938 7.086 1 95.88 114 VAL A N 1
ATOM 908 C CA . VAL A 1 114 ? 4.695 22.188 5.656 1 95.88 114 VAL A CA 1
ATOM 909 C C . VAL A 1 114 ? 3.746 23.359 5.449 1 95.88 114 VAL A C 1
ATOM 911 O O . VAL A 1 114 ? 4 24.234 4.617 1 95.88 114 VAL A O 1
ATOM 914 N N . ALA A 1 115 ? 2.674 23.391 6.203 1 96.56 115 ALA A N 1
ATOM 915 C CA . ALA A 1 115 ? 1.676 24.438 6.059 1 96.56 115 ALA A CA 1
ATOM 916 C C . ALA A 1 115 ? 2.297 25.812 6.281 1 96.56 115 ALA A C 1
ATOM 918 O O . ALA A 1 115 ? 1.921 26.797 5.621 1 96.56 115 ALA A O 1
ATOM 919 N N . GLN A 1 116 ? 3.242 25.906 7.207 1 94.38 116 GLN A N 1
ATOM 920 C CA . GLN A 1 116 ? 3.873 27.172 7.562 1 94.38 116 GLN A CA 1
ATOM 921 C C . GLN A 1 116 ? 4.867 27.609 6.496 1 94.38 116 GLN A C 1
ATOM 923 O O . GLN A 1 116 ? 5.168 28.797 6.371 1 94.38 116 GLN A O 1
ATOM 928 N N . ASN A 1 117 ? 5.281 26.656 5.672 1 92.62 117 ASN A N 1
ATOM 929 C CA . ASN A 1 117 ? 6.395 26.953 4.777 1 92.62 117 ASN A CA 1
ATOM 930 C C . ASN A 1 117 ? 5.984 26.844 3.312 1 92.62 117 ASN A C 1
ATOM 932 O O . ASN A 1 117 ? 6.805 27.047 2.416 1 92.62 117 ASN A O 1
ATOM 936 N N . GLU A 1 118 ? 4.758 26.531 3.055 1 95.56 118 GLU A N 1
ATOM 937 C CA . GLU A 1 118 ? 4.25 26.422 1.689 1 95.56 118 GLU A CA 1
ATOM 938 C C . GLU A 1 118 ? 3.936 27.797 1.113 1 95.56 118 GLU A C 1
ATOM 940 O O . GLU A 1 118 ? 3.113 28.531 1.663 1 95.56 118 GLU A O 1
ATOM 945 N N . PRO A 1 119 ? 4.562 28.172 -0.006 1 94.44 119 PRO A N 1
ATOM 946 C CA . PRO A 1 119 ? 4.387 29.516 -0.542 1 94.44 119 PRO A CA 1
ATOM 947 C C . PRO A 1 119 ? 3.039 29.703 -1.234 1 94.44 119 PRO A C 1
ATOM 949 O O . PRO A 1 119 ? 2.549 30.828 -1.34 1 94.44 119 PRO A O 1
ATOM 952 N N . ASP A 1 120 ? 2.438 28.688 -1.801 1 96.88 120 ASP A N 1
ATOM 953 C CA . ASP A 1 120 ? 1.12 28.766 -2.426 1 96.88 120 ASP A CA 1
ATOM 954 C C . ASP A 1 120 ? 0.016 28.828 -1.372 1 96.88 120 ASP A C 1
ATOM 956 O O . ASP A 1 120 ? -0.191 27.859 -0.629 1 96.88 120 ASP A O 1
ATOM 960 N N . PRO A 1 121 ? -0.7 29.875 -1.338 1 97.88 121 PRO A N 1
ATOM 961 C CA . PRO A 1 121 ? -1.663 30.031 -0.246 1 97.88 121 PRO A CA 1
ATOM 962 C C . PRO A 1 121 ? -2.779 29 -0.287 1 97.88 121 PRO A C 1
ATOM 964 O O . PRO A 1 121 ? -3.281 28.578 0.761 1 97.88 121 PRO A O 1
ATOM 967 N N . TYR A 1 122 ? -3.184 28.641 -1.476 1 98.44 122 TYR A N 1
ATOM 968 C CA . TYR A 1 122 ? -4.219 27.609 -1.578 1 98.44 122 TYR A CA 1
ATOM 969 C C . TYR A 1 122 ? -3.715 26.281 -1.065 1 98.44 122 TYR A C 1
ATOM 971 O O . TYR A 1 122 ? -4.426 25.562 -0.346 1 98.44 122 TYR A O 1
ATOM 979 N N . GLN A 1 123 ? -2.52 25.953 -1.429 1 98.19 123 GLN A N 1
ATOM 980 C CA . GLN A 1 123 ? -1.916 24.734 -0.925 1 98.19 123 GLN A CA 1
ATOM 981 C C . GLN A 1 123 ? -1.748 24.781 0.591 1 98.19 123 GLN A C 1
ATOM 983 O O . GLN A 1 123 ? -2.066 23.812 1.288 1 98.19 123 GLN A O 1
ATOM 988 N N . ALA A 1 124 ? -1.272 25.859 1.059 1 98.06 124 ALA A N 1
ATOM 989 C CA . ALA A 1 124 ? -1.075 26.031 2.496 1 98.06 124 ALA A CA 1
ATOM 990 C C . ALA A 1 124 ? -2.389 25.859 3.254 1 98.06 124 ALA A C 1
ATOM 992 O O . ALA A 1 124 ? -2.424 25.219 4.312 1 98.06 124 ALA A O 1
ATOM 993 N N . GLN A 1 125 ? -3.43 26.438 2.719 1 98.44 125 GLN A N 1
ATOM 994 C CA . GLN A 1 125 ? -4.75 26.297 3.322 1 98.44 125 GLN A CA 1
ATOM 995 C C . GLN A 1 125 ? -5.188 24.844 3.359 1 98.44 125 GLN A C 1
ATOM 997 O O . GLN A 1 125 ? -5.805 24.391 4.332 1 98.44 125 GLN A O 1
ATOM 1002 N N . THR A 1 126 ? -4.914 24.109 2.312 1 98.81 126 THR A N 1
ATOM 1003 C CA . THR A 1 126 ? -5.273 22.688 2.244 1 98.81 126 THR A CA 1
ATOM 1004 C C . THR A 1 126 ? -4.578 21.906 3.352 1 98.81 126 THR A C 1
ATOM 1006 O O . THR A 1 126 ? -5.191 21.031 3.98 1 98.81 126 THR A O 1
ATOM 1009 N N . TYR A 1 127 ? -3.314 22.219 3.605 1 98.5 127 TYR A N 1
ATOM 1010 C CA . TYR A 1 127 ? -2.566 21.516 4.648 1 98.5 127 TYR A CA 1
ATOM 1011 C C . TYR A 1 127 ? -3.129 21.844 6.027 1 98.5 127 TYR A C 1
ATOM 1013 O O . TYR A 1 127 ? -3.254 20.953 6.87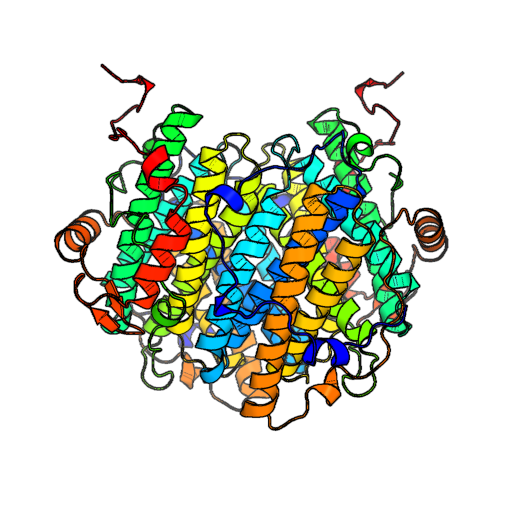5 1 98.5 127 TYR A O 1
ATOM 1021 N N . ARG A 1 128 ? -3.479 23.141 6.266 1 98.56 128 ARG A N 1
ATOM 1022 C CA . ARG A 1 128 ? -4.082 23.484 7.547 1 98.56 128 ARG A CA 1
ATOM 1023 C C . ARG A 1 128 ? -5.426 22.781 7.73 1 98.56 128 ARG A C 1
ATOM 1025 O O . ARG A 1 128 ? -5.762 22.359 8.836 1 98.56 128 ARG A O 1
ATOM 1032 N N . PHE A 1 129 ? -6.148 22.672 6.633 1 98.69 129 PHE A N 1
ATOM 1033 C CA . PHE A 1 129 ? -7.445 22 6.672 1 98.69 129 PHE A CA 1
ATOM 1034 C C . PHE A 1 129 ? -7.285 20.547 7.094 1 98.69 129 PHE A C 1
ATOM 1036 O O . PHE A 1 129 ? -7.965 20.078 8.016 1 98.69 129 PHE A O 1
ATOM 1043 N N . GLY A 1 130 ? -6.391 19.781 6.426 1 98.25 130 GLY A N 1
ATOM 1044 C CA . GLY A 1 130 ? -6.148 18.391 6.762 1 98.25 130 GLY A CA 1
ATOM 1045 C C . GLY A 1 130 ? -5.527 18.203 8.133 1 98.25 130 GLY A C 1
ATOM 1046 O O . GLY A 1 130 ? -5.797 17.219 8.82 1 98.25 130 GLY A O 1
ATOM 1047 N N . LEU A 1 131 ? -4.73 19.172 8.555 1 98.31 131 LEU A N 1
ATOM 1048 C CA . LEU A 1 131 ? -4.051 19.156 9.844 1 98.31 131 LEU A CA 1
ATOM 1049 C C . LEU A 1 131 ? -5.051 19.031 10.984 1 98.31 131 LEU A C 1
ATOM 1051 O O . LEU A 1 131 ? -4.844 18.25 11.914 1 98.31 131 LEU A O 1
ATOM 1055 N N . LEU A 1 132 ? -6.148 19.734 10.922 1 98.31 132 LEU A N 1
ATOM 1056 C CA . LEU A 1 132 ? -7.152 19.75 11.977 1 98.31 132 LEU A CA 1
ATOM 1057 C C . LEU A 1 132 ? -7.852 18.406 12.094 1 98.31 132 LEU A C 1
ATOM 1059 O O . LEU A 1 132 ? -8.258 18 13.188 1 98.31 132 LEU A O 1
ATOM 1063 N N . GLU A 1 133 ? -7.945 17.703 10.984 1 98.44 133 GLU A N 1
ATOM 1064 C CA . GLU A 1 133 ? -8.555 16.375 10.992 1 98.44 133 GLU A CA 1
ATOM 1065 C C . GLU A 1 133 ? -7.609 15.336 11.578 1 98.44 133 GLU A C 1
ATOM 1067 O O . GLU A 1 133 ? -8.008 14.547 12.438 1 98.44 133 GLU A O 1
ATOM 1072 N N . ASP A 1 134 ? -6.379 15.414 11.188 1 98.06 134 ASP A N 1
ATOM 1073 C CA . ASP A 1 134 ? -5.363 14.523 11.758 1 98.06 134 ASP A CA 1
ATOM 1074 C C . ASP A 1 134 ? -5.227 14.734 13.258 1 98.06 134 ASP A C 1
ATOM 1076 O O . ASP A 1 134 ? -5.035 13.781 14.016 1 98.06 134 ASP A O 1
ATOM 1080 N N . PHE A 1 135 ? -5.301 15.969 13.617 1 98.44 135 PHE A N 1
ATOM 1081 C CA . PHE A 1 135 ? -5.164 16.312 15.031 1 98.44 135 PHE A CA 1
ATOM 1082 C C . PHE A 1 135 ? -6.254 15.656 15.859 1 98.44 135 PHE A C 1
ATOM 1084 O O . PHE A 1 135 ? -5.996 15.172 16.969 1 98.44 135 PHE A O 1
ATOM 1091 N N . ASP A 1 136 ? -7.422 15.586 15.32 1 98.69 136 ASP A N 1
ATOM 1092 C CA . ASP A 1 136 ? -8.523 14.938 16.016 1 98.69 136 ASP A CA 1
ATOM 1093 C C . ASP A 1 136 ? -8.32 13.43 16.094 1 98.69 136 ASP A C 1
ATOM 1095 O O . ASP A 1 136 ? -8.688 12.789 17.078 1 98.69 136 ASP A O 1
ATOM 1099 N N . HIS A 1 137 ? -7.809 12.852 15.039 1 98.81 137 HIS A N 1
ATOM 1100 C CA . HIS A 1 137 ? -7.539 11.414 15.039 1 98.81 137 HIS A CA 1
ATOM 1101 C C . HIS A 1 137 ? -6.641 11.023 16.203 1 98.81 137 HIS A C 1
ATOM 1103 O O . HIS A 1 137 ? -6.844 9.977 16.828 1 98.81 137 HIS A O 1
ATOM 1109 N N . LEU A 1 138 ? -5.613 11.875 16.438 1 98.69 138 LEU A N 1
ATOM 1110 C CA . LEU A 1 138 ? -4.73 11.594 17.562 1 98.69 138 LEU A CA 1
ATOM 1111 C C . LEU A 1 138 ? -5.527 11.469 18.859 1 98.69 138 LEU A C 1
ATOM 1113 O O . LEU A 1 138 ? -5.293 10.555 19.656 1 98.69 138 LEU A O 1
ATOM 1117 N N . TYR A 1 139 ? -6.449 12.391 19.062 1 98.19 139 TYR A N 1
ATOM 1118 C CA . TYR A 1 139 ? -7.258 12.383 20.281 1 98.19 139 TYR A CA 1
ATOM 1119 C C . TYR A 1 139 ? -8.094 11.117 20.375 1 98.19 139 TYR A C 1
ATOM 1121 O O . TYR A 1 139 ? -8.195 10.508 21.438 1 98.19 139 TYR A O 1
ATOM 1129 N N . ARG A 1 140 ? -8.719 10.711 19.25 1 98.62 140 ARG A N 1
ATOM 1130 C CA . ARG A 1 140 ? -9.555 9.523 19.219 1 98.62 140 ARG A CA 1
ATOM 1131 C C . ARG A 1 140 ? -8.742 8.266 19.516 1 98.62 140 ARG A C 1
ATOM 1133 O O . ARG A 1 140 ? -9.164 7.41 20.297 1 98.62 140 ARG A O 1
ATOM 1140 N N . TYR A 1 141 ? -7.582 8.148 18.906 1 98.5 141 TYR A N 1
ATOM 1141 C CA . TYR A 1 141 ? -6.746 6.973 19.109 1 98.5 141 TYR A CA 1
ATOM 1142 C C . TYR A 1 141 ? -6.113 6.977 20.5 1 98.5 141 TYR A C 1
ATOM 1144 O O . TYR A 1 141 ? -5.875 5.918 21.078 1 98.5 141 TYR A O 1
ATOM 1152 N N . ALA A 1 142 ? -5.809 8.195 21.016 1 97.81 142 ALA A N 1
ATOM 1153 C CA . ALA A 1 142 ? -5.336 8.266 22.391 1 97.81 142 ALA A CA 1
ATOM 1154 C C . ALA A 1 142 ? -6.375 7.699 23.359 1 97.81 142 ALA A C 1
ATOM 1156 O O . ALA A 1 142 ? -6.031 6.969 24.297 1 97.81 142 ALA A O 1
ATOM 1157 N N . ALA A 1 143 ? -7.652 8.047 23.125 1 97.38 143 ALA A N 1
ATOM 1158 C CA . ALA A 1 143 ? -8.734 7.488 23.938 1 97.38 143 ALA A CA 1
ATOM 1159 C C . ALA A 1 143 ? -8.789 5.969 23.797 1 97.38 143 ALA A C 1
ATOM 1161 O O . ALA A 1 143 ? -8.969 5.262 24.797 1 97.38 143 ALA A O 1
ATOM 1162 N N . MET A 1 144 ? -8.656 5.484 22.609 1 97.12 144 MET A N 1
ATOM 1163 C CA . MET A 1 144 ? -8.688 4.047 22.359 1 97.12 144 MET A CA 1
ATOM 1164 C C . MET A 1 144 ? -7.52 3.355 23.062 1 97.12 144 MET A C 1
ATOM 1166 O O . MET A 1 144 ? -7.68 2.275 23.625 1 97.12 144 MET A O 1
ATOM 1170 N N . LEU A 1 145 ? -6.316 3.988 22.984 1 96.94 145 LEU A N 1
ATOM 1171 C CA . LEU A 1 145 ? -5.125 3.455 23.641 1 96.94 145 LEU A CA 1
ATOM 1172 C C . LEU A 1 145 ? -5.332 3.359 25.156 1 96.94 145 LEU A C 1
ATOM 1174 O O . LEU A 1 145 ? -4.973 2.352 25.766 1 96.94 145 LEU A O 1
ATOM 1178 N N . ASP A 1 146 ? -5.871 4.391 25.719 1 95.31 146 ASP A N 1
ATOM 1179 C CA . ASP A 1 146 ? -6.18 4.406 27.141 1 95.31 146 ASP A CA 1
ATOM 1180 C C . ASP A 1 146 ? -7.176 3.305 27.5 1 95.31 146 ASP A C 1
ATOM 1182 O O . ASP A 1 146 ? -6.969 2.559 28.453 1 95.31 146 ASP A O 1
ATOM 1186 N N . ARG A 1 147 ? -8.211 3.178 26.688 1 92.25 147 ARG A N 1
ATOM 1187 C CA . ARG A 1 147 ? -9.297 2.234 26.938 1 92.25 147 ARG A CA 1
ATOM 1188 C C . ARG A 1 147 ? -8.812 0.795 26.812 1 92.25 147 ARG A C 1
ATOM 1190 O O . ARG A 1 147 ? -9.141 -0.05 27.656 1 92.25 147 ARG A O 1
ATOM 1197 N N . LEU A 1 148 ? -8.047 0.531 25.844 1 94.44 148 LEU A N 1
ATOM 1198 C CA . LEU A 1 148 ? -7.73 -0.854 25.516 1 94.44 148 LEU A CA 1
ATOM 1199 C C . LEU A 1 148 ? -6.461 -1.305 26.234 1 94.44 148 LEU A C 1
ATOM 1201 O O . LEU A 1 148 ? -6.312 -2.484 26.562 1 94.44 148 LEU A O 1
ATOM 1205 N N . GLU A 1 149 ? -5.543 -0.303 26.422 1 93.69 149 GLU A N 1
ATOM 1206 C CA . GLU A 1 149 ? -4.242 -0.748 26.906 1 93.69 149 GLU A CA 1
ATOM 1207 C C . GLU A 1 149 ? -3.883 -0.061 28.219 1 93.69 149 GLU A C 1
ATOM 1209 O O . GLU A 1 149 ? -2.898 -0.423 28.875 1 93.69 149 GLU A O 1
ATOM 1214 N N . GLY A 1 150 ? -4.613 0.896 28.656 1 93 150 GLY A N 1
ATOM 1215 C CA . GLY A 1 150 ? -4.312 1.622 29.875 1 93 150 GLY A CA 1
ATOM 1216 C C . GLY A 1 150 ? -3.016 2.404 29.797 1 93 150 GLY A C 1
ATOM 1217 O O . GLY A 1 150 ? -2.32 2.562 30.812 1 93 150 GLY A O 1
ATOM 1218 N N . LYS A 1 151 ? -2.67 2.791 28.562 1 93.94 151 LYS A N 1
ATOM 1219 C CA . LYS A 1 151 ? -1.4 3.482 28.359 1 93.94 151 LYS A CA 1
ATOM 1220 C C . LYS A 1 151 ? -1.621 4.961 28.062 1 93.94 151 LYS A C 1
ATOM 1222 O O . LYS A 1 151 ? -2.662 5.34 27.516 1 93.94 151 LYS A O 1
ATOM 1227 N N . ASP A 1 152 ? -0.633 5.738 28.406 1 94.69 152 ASP A N 1
ATOM 1228 C CA . ASP A 1 152 ? -0.629 7.172 28.125 1 94.69 152 ASP A CA 1
ATOM 1229 C C . ASP A 1 152 ? 0.004 7.457 26.766 1 94.69 152 ASP A C 1
ATOM 1231 O O . ASP A 1 152 ? 1.192 7.203 26.562 1 94.69 152 ASP A O 1
ATOM 1235 N N . ALA A 1 153 ? -0.765 8.078 25.875 1 96.31 153 ALA A N 1
ATOM 1236 C CA . ALA A 1 153 ? -0.271 8.391 24.547 1 96.31 153 ALA A CA 1
ATOM 1237 C C . ALA A 1 153 ? 0.959 9.289 24.609 1 96.31 153 ALA A C 1
ATOM 1239 O O . ALA A 1 153 ? 1.794 9.281 23.703 1 96.31 153 ALA A O 1
ATOM 1240 N N . ASN A 1 154 ? 1.13 10.008 25.672 1 95.38 154 ASN A N 1
ATOM 1241 C CA . ASN A 1 154 ? 2.262 10.914 25.812 1 95.38 154 ASN A CA 1
ATOM 1242 C C . ASN A 1 154 ? 3.578 10.156 25.938 1 95.38 154 ASN A C 1
ATOM 1244 O O . ASN A 1 154 ? 4.652 10.742 25.766 1 95.38 154 ASN A O 1
ATOM 1248 N N . ASN A 1 155 ? 3.516 8.883 26.281 1 94.06 155 ASN A N 1
ATOM 1249 C CA . ASN A 1 155 ? 4.723 8.07 26.234 1 94.06 155 ASN A CA 1
ATOM 1250 C C . ASN A 1 155 ? 5.336 8.039 24.844 1 94.06 155 ASN A C 1
ATOM 1252 O O . ASN A 1 155 ? 6.555 7.938 24.688 1 94.06 155 ASN A O 1
ATOM 1256 N N . ILE A 1 156 ? 4.504 8.211 23.859 1 96.56 156 ILE A N 1
ATOM 1257 C CA . ILE A 1 156 ? 4.941 8.203 22.469 1 96.56 156 ILE A CA 1
ATOM 1258 C C . ILE A 1 156 ? 5.219 9.633 22.016 1 96.56 156 ILE A C 1
ATOM 1260 O O . ILE A 1 156 ? 6.234 9.898 21.375 1 96.56 156 ILE A O 1
ATOM 1264 N N . LEU A 1 157 ? 4.395 10.547 22.422 1 97.31 157 LEU A N 1
ATOM 1265 C CA . LEU A 1 157 ? 4.434 11.922 21.922 1 97.31 157 LEU A CA 1
ATOM 1266 C C . LEU A 1 157 ? 5.551 12.711 22.594 1 97.31 157 LEU A C 1
ATOM 1268 O O . LEU A 1 157 ? 6.031 13.703 22.047 1 97.31 157 LEU A O 1
ATOM 1272 N N . GLN A 1 158 ? 5.91 12.344 23.828 1 95.88 158 GLN A N 1
ATOM 1273 C CA . GLN A 1 158 ? 6.984 12.914 24.625 1 95.88 158 GLN A CA 1
ATOM 1274 C C . GLN A 1 158 ? 6.762 14.406 24.875 1 95.88 158 GLN A C 1
ATOM 1276 O O . GLN A 1 158 ? 7.711 15.195 24.844 1 95.88 158 GLN A O 1
ATOM 1281 N N . GLY A 1 159 ? 5.48 14.797 24.953 1 95.06 159 GLY A N 1
ATOM 1282 C CA . GLY A 1 159 ? 5.117 16.156 25.297 1 95.06 159 GLY A CA 1
ATOM 1283 C C . GLY A 1 159 ? 5.191 17.125 24.125 1 95.06 159 GLY A C 1
ATOM 1284 O O . GLY A 1 159 ? 4.969 18.328 24.297 1 95.06 159 GLY A O 1
ATOM 1285 N N . TYR A 1 160 ? 5.465 16.594 22.922 1 96.94 160 TYR A N 1
ATOM 1286 C CA . TYR A 1 160 ? 5.688 17.484 21.781 1 96.94 160 TYR A CA 1
ATOM 1287 C C . TYR A 1 160 ? 4.371 17.844 21.094 1 96.94 160 TYR A C 1
ATOM 1289 O O . TYR A 1 160 ? 4.305 18.812 20.344 1 96.94 160 TYR A O 1
ATOM 1297 N N . THR A 1 161 ? 3.326 17.062 21.234 1 97.75 161 THR A N 1
ATOM 1298 C CA . THR A 1 161 ? 2.037 17.266 20.578 1 97.75 161 THR A CA 1
ATOM 1299 C C . THR A 1 161 ? 0.901 17.234 21.609 1 97.75 161 THR A C 1
ATOM 1301 O O . THR A 1 161 ? 0.859 16.344 22.469 1 97.75 161 THR A O 1
ATOM 1304 N N . ASP A 1 162 ? -0.022 18.141 21.547 1 96.94 162 ASP A N 1
ATOM 1305 C CA . ASP A 1 162 ? -1.137 18.203 22.484 1 96.94 162 ASP A CA 1
ATOM 1306 C C . ASP A 1 162 ? -2.148 17.094 22.219 1 96.94 162 ASP A C 1
ATOM 1308 O O . ASP A 1 162 ? -2.334 16.672 21.062 1 96.94 162 ASP A O 1
ATOM 1312 N N . ILE A 1 163 ? -2.748 16.625 23.281 1 97.12 163 ILE A N 1
ATOM 1313 C CA . ILE A 1 163 ? -3.809 15.641 23.156 1 97.12 163 ILE A CA 1
ATOM 1314 C C . ILE A 1 163 ? -5.148 16.266 23.531 1 97.12 163 ILE A C 1
ATOM 1316 O O . ILE A 1 163 ? -5.629 16.109 24.656 1 97.12 163 ILE A O 1
ATOM 1320 N N . VAL A 1 164 ? -5.766 16.922 22.656 1 96 164 VAL A N 1
ATOM 1321 C CA . VAL A 1 164 ? -7.07 17.562 22.766 1 96 164 VAL A CA 1
ATOM 1322 C C . VAL A 1 164 ? -7.84 17.406 21.453 1 96 164 VAL A C 1
ATOM 1324 O O . VAL A 1 164 ? -7.246 17.094 20.406 1 96 164 VAL A O 1
ATOM 1327 N N . PRO A 1 165 ? -9.148 17.5 21.453 1 96.38 165 PRO A N 1
ATOM 1328 C CA . PRO A 1 165 ? -9.914 17.328 20.219 1 96.38 165 PRO A CA 1
ATOM 1329 C C . PRO A 1 165 ? -9.562 18.359 19.156 1 96.38 165 PRO A C 1
ATOM 1331 O O . PRO A 1 165 ? -9.312 19.531 19.484 1 96.38 165 PRO A O 1
ATOM 1334 N N . GLY A 1 166 ? -9.484 18.016 17.953 1 97.25 166 GLY A N 1
ATOM 1335 C CA . GLY A 1 166 ? -9.469 18.891 16.797 1 97.25 166 GLY A CA 1
ATOM 1336 C C . GLY A 1 166 ? -10.836 19.094 16.172 1 97.25 166 GLY A C 1
ATOM 1337 O O . GLY A 1 166 ? -11.828 19.25 16.875 1 97.25 166 GLY A O 1
ATOM 1338 N N . ARG A 1 167 ? -10.859 19.281 14.844 1 97.75 167 ARG A N 1
ATOM 1339 C CA . ARG A 1 167 ? -12.156 19.188 14.18 1 97.75 167 ARG A CA 1
ATOM 1340 C C . ARG A 1 167 ? -12.742 17.797 14.32 1 97.75 167 ARG A C 1
ATOM 1342 O O . ARG A 1 167 ? -12.141 16.812 13.883 1 97.75 167 ARG A O 1
ATOM 1349 N N . PRO A 1 168 ? -13.906 17.703 14.859 1 97.25 168 PRO A N 1
ATOM 1350 C CA . PRO A 1 168 ? -14.43 16.375 15.195 1 97.25 168 PRO A CA 1
ATOM 1351 C C . PRO A 1 168 ? -14.5 15.445 13.984 1 97.25 168 PRO A C 1
ATOM 1353 O O . PRO A 1 168 ? -14.969 15.852 12.922 1 97.25 168 PRO A O 1
ATOM 1356 N N . THR A 1 169 ? -14.016 14.18 14.156 1 98.31 169 THR A N 1
ATOM 1357 C CA . THR A 1 169 ? -13.984 13.164 13.102 1 98.31 169 THR A CA 1
ATOM 1358 C C . THR A 1 169 ? -15.375 12.984 12.492 1 98.31 169 THR A C 1
ATOM 1360 O O . THR A 1 169 ? -15.5 12.711 11.297 1 98.31 169 THR A O 1
ATOM 1363 N N . SER A 1 170 ? -16.438 13.25 13.211 1 97.06 170 SER A N 1
ATOM 1364 C CA . SER A 1 170 ? -17.828 13.055 12.781 1 97.06 170 SER A CA 1
ATOM 1365 C C . SER A 1 170 ? -18.156 13.953 11.586 1 97.06 170 SER A C 1
ATOM 1367 O O . SER A 1 170 ? -19.125 13.703 10.875 1 97.06 170 SER A O 1
ATOM 1369 N N . VAL A 1 171 ? -17.359 14.992 11.359 1 97.56 171 VAL A N 1
ATOM 1370 C CA . VAL A 1 171 ? -17.703 15.922 10.289 1 97.56 171 VAL A CA 1
ATOM 1371 C C . VAL A 1 171 ? -16.641 15.852 9.188 1 97.56 171 VAL A C 1
ATOM 1373 O O . VAL A 1 171 ? -16.594 16.719 8.32 1 97.56 171 VAL A O 1
ATOM 1376 N N . HIS A 1 172 ? -15.727 14.828 9.242 1 98.12 172 HIS A N 1
ATOM 1377 C CA . HIS A 1 172 ? -14.641 14.703 8.273 1 98.12 172 HIS A CA 1
ATOM 1378 C C . HIS A 1 172 ? -15.148 14.148 6.949 1 98.12 172 HIS A C 1
ATOM 1380 O O . HIS A 1 172 ? -14.477 14.266 5.922 1 98.12 172 HIS A O 1
ATOM 1386 N N . HIS A 1 173 ? -16.297 13.398 6.957 1 98 173 HIS A N 1
ATOM 1387 C CA . HIS A 1 173 ? -16.75 12.609 5.812 1 98 173 HIS A CA 1
ATOM 1388 C C . HIS A 1 173 ? -17.469 13.484 4.797 1 98 173 HIS A C 1
ATOM 1390 O O . HIS A 1 173 ? -18.469 14.117 5.121 1 98 173 HIS A O 1
ATOM 1396 N N . ARG A 1 174 ? -16.969 13.477 3.617 1 97.31 174 ARG A N 1
ATOM 1397 C CA . ARG A 1 174 ? -17.453 14.375 2.574 1 97.31 174 ARG A CA 1
ATOM 1398 C C . ARG A 1 174 ? -17.734 13.609 1.286 1 97.31 174 ARG A C 1
ATOM 1400 O O . ARG A 1 174 ? -17.266 12.477 1.113 1 97.31 174 ARG A O 1
ATOM 1407 N N . ALA A 1 175 ? -18.516 14.25 0.464 1 97.31 175 ALA A N 1
ATOM 1408 C CA . ALA A 1 175 ? -18.719 13.695 -0.874 1 97.31 175 ALA A CA 1
ATOM 1409 C C . ALA A 1 175 ? -17.406 13.727 -1.67 1 97.31 175 ALA A C 1
ATOM 1411 O O . ALA A 1 175 ? -16.594 14.641 -1.51 1 97.31 175 ALA A O 1
ATOM 1412 N N . PRO A 1 176 ? -17.25 12.781 -2.58 1 97.81 176 PRO A N 1
ATOM 1413 C CA . PRO A 1 176 ? -15.992 12.672 -3.33 1 97.81 176 PRO A CA 1
ATOM 1414 C C . PRO A 1 176 ? -15.609 13.969 -4.039 1 97.81 176 PRO A C 1
ATOM 1416 O O . PRO A 1 176 ? -14.43 14.328 -4.082 1 97.81 176 PRO A O 1
ATOM 1419 N N . ARG A 1 177 ? -16.578 14.719 -4.574 1 97.69 177 ARG A N 1
ATOM 1420 C CA . ARG A 1 177 ? -16.266 15.969 -5.266 1 97.69 177 ARG A CA 1
ATOM 1421 C C . ARG A 1 177 ? -15.609 16.969 -4.324 1 97.69 177 ARG A C 1
ATOM 1423 O O . ARG A 1 177 ? -14.797 17.781 -4.754 1 97.69 177 ARG A O 1
ATOM 1430 N N . SER A 1 178 ? -15.938 16.828 -3.021 1 98.25 178 SER A N 1
ATOM 1431 C CA . SER A 1 178 ? -15.453 17.766 -2.027 1 98.25 178 SER A CA 1
ATOM 1432 C C . SER A 1 178 ? -14.109 17.328 -1.448 1 98.25 178 SER A C 1
ATOM 1434 O O . SER A 1 178 ? -13.547 18.016 -0.588 1 98.25 178 SER A O 1
ATOM 1436 N N . ASP A 1 179 ? -13.609 16.219 -1.911 1 98.19 179 ASP A N 1
ATOM 1437 C CA . ASP A 1 179 ? -12.258 15.797 -1.554 1 98.19 179 ASP A CA 1
ATOM 1438 C C . ASP A 1 179 ? -11.227 16.375 -2.51 1 98.19 179 ASP A C 1
ATOM 1440 O O . ASP A 1 179 ? -10.039 16.469 -2.174 1 98.19 179 ASP A O 1
ATOM 1444 N N . LEU A 1 180 ? -11.617 16.719 -3.703 1 98.56 180 LEU A N 1
ATOM 1445 C CA . LEU A 1 180 ? -10.711 17.172 -4.754 1 98.56 180 LEU A CA 1
ATOM 1446 C C . LEU A 1 180 ? -10.258 18.609 -4.508 1 98.56 180 LEU A C 1
ATOM 1448 O O . LEU A 1 180 ? -10.922 19.359 -3.773 1 98.56 180 LEU A O 1
ATOM 1452 N N . ARG A 1 181 ? -9.133 18.953 -5.086 1 98.81 181 ARG A N 1
ATOM 1453 C CA . ARG A 1 181 ? -8.547 20.297 -4.965 1 98.81 181 ARG A CA 1
ATOM 1454 C C . ARG A 1 181 ? -8.039 20.797 -6.309 1 98.81 181 ARG A C 1
ATOM 1456 O O . ARG A 1 181 ? -7.879 20.016 -7.25 1 98.81 181 ARG A O 1
ATOM 1463 N N . ASN A 1 182 ? -7.848 22.109 -6.324 1 98.31 182 ASN A N 1
ATOM 1464 C CA . ASN A 1 182 ? -7.129 22.688 -7.457 1 98.31 182 ASN A CA 1
ATOM 1465 C C . ASN A 1 182 ? -5.637 22.359 -7.391 1 98.31 182 ASN A C 1
ATOM 1467 O O . ASN A 1 182 ? -5.023 22.469 -6.324 1 98.31 182 ASN A O 1
ATOM 1471 N N . HIS A 1 183 ? -5.195 22 -8.492 1 98.62 183 HIS A N 1
ATOM 1472 C CA . HIS A 1 183 ? -3.773 21.672 -8.531 1 98.62 183 HIS A CA 1
ATOM 1473 C C . HIS A 1 183 ? -2.93 22.906 -8.82 1 98.62 183 HIS A C 1
ATOM 1475 O O . HIS A 1 183 ? -3.426 23.875 -9.383 1 98.62 183 HIS A O 1
ATOM 1481 N N . TYR A 1 184 ? -1.643 22.828 -8.453 1 98.5 184 TYR A N 1
ATOM 1482 C CA . TYR A 1 184 ? -0.71 23.859 -8.891 1 98.5 184 TYR A CA 1
ATOM 1483 C C . TYR A 1 184 ? -0.462 23.766 -10.391 1 98.5 184 TYR A C 1
ATOM 1485 O O . TYR A 1 184 ? -0.79 22.766 -11.023 1 98.5 184 TYR A O 1
ATOM 1493 N N . ASP A 1 185 ? -0.001 24.891 -10.961 1 97.81 185 ASP A N 1
ATOM 1494 C CA . ASP A 1 185 ? 0.458 24.906 -12.344 1 97.81 185 ASP A CA 1
ATOM 1495 C C . ASP A 1 185 ? 1.92 24.484 -12.445 1 97.81 185 ASP A C 1
ATOM 1497 O O . ASP A 1 185 ? 2.811 25.172 -11.938 1 97.81 185 ASP A O 1
ATOM 1501 N N . LYS A 1 186 ? 2.203 23.344 -13.125 1 96.12 186 LYS A N 1
ATOM 1502 C CA . LYS A 1 186 ? 3.537 22.75 -13.148 1 96.12 186 LYS A CA 1
ATOM 1503 C C . LYS A 1 186 ? 4.57 23.734 -13.68 1 96.12 186 LYS A C 1
ATOM 1505 O O . LYS A 1 186 ? 5.754 23.641 -13.352 1 96.12 186 LYS A O 1
ATOM 1510 N N . ASN A 1 187 ? 4.117 24.672 -14.508 1 95.06 187 ASN A N 1
ATOM 1511 C CA . ASN A 1 187 ? 5.051 25.609 -15.133 1 95.06 187 ASN A CA 1
ATOM 1512 C C . ASN A 1 187 ? 5.273 26.844 -14.266 1 95.06 187 ASN A C 1
ATOM 1514 O O . ASN A 1 187 ? 6.184 27.641 -14.523 1 95.06 187 ASN A O 1
ATOM 1518 N N . GLN A 1 188 ? 4.516 27.031 -13.203 1 95 188 GLN A N 1
ATOM 1519 C CA . GLN A 1 188 ? 4.59 28.266 -12.414 1 95 188 GLN A CA 1
ATOM 1520 C C . GLN A 1 188 ? 4.957 27.953 -10.961 1 95 188 GLN A C 1
ATOM 1522 O O . GLN A 1 188 ? 5.559 28.781 -10.281 1 95 188 GLN A O 1
ATOM 1527 N N . ALA A 1 189 ? 4.598 26.781 -10.555 1 95.44 189 ALA A N 1
ATOM 1528 C CA . ALA A 1 189 ? 4.793 26.438 -9.148 1 95.44 189 ALA A CA 1
ATOM 1529 C C . ALA A 1 189 ? 6.277 26.312 -8.812 1 95.44 189 ALA A C 1
ATOM 1531 O O . ALA A 1 189 ? 7.059 25.797 -9.609 1 95.44 189 ALA A O 1
ATOM 1532 N N . GLU A 1 190 ? 6.609 26.828 -7.602 1 94.19 190 GLU A N 1
ATOM 1533 C CA . GLU A 1 190 ? 7.949 26.578 -7.09 1 94.19 190 GLU A CA 1
ATOM 1534 C C . GLU A 1 190 ? 8.164 25.078 -6.82 1 94.19 190 GLU A C 1
ATOM 1536 O O . GLU A 1 190 ? 7.227 24.375 -6.461 1 94.19 190 GLU A O 1
ATOM 1541 N N . LEU A 1 191 ? 9.414 24.656 -6.887 1 94.56 191 LEU A N 1
ATOM 1542 C CA . LEU A 1 191 ? 9.727 23.25 -6.691 1 94.56 191 LEU A CA 1
ATOM 1543 C C . LEU A 1 191 ? 9.289 22.781 -5.309 1 94.56 191 LEU A C 1
ATOM 1545 O O . LEU A 1 191 ? 8.828 21.656 -5.145 1 94.56 191 LEU A O 1
ATOM 1549 N N . ILE A 1 192 ? 9.383 23.656 -4.332 1 95.12 192 ILE A N 1
ATOM 1550 C CA . ILE A 1 192 ? 9.055 23.281 -2.963 1 95.12 192 ILE A CA 1
ATOM 1551 C C . ILE A 1 192 ? 7.566 22.953 -2.863 1 95.12 192 ILE A C 1
ATOM 1553 O O . ILE A 1 192 ? 7.168 22.062 -2.1 1 95.12 192 ILE A O 1
ATOM 1557 N N . THR A 1 193 ? 6.699 23.594 -3.641 1 96.94 193 THR A N 1
ATOM 1558 C CA . THR A 1 193 ? 5.27 23.312 -3.658 1 96.94 193 THR A CA 1
ATOM 1559 C C . THR A 1 193 ? 5.012 21.906 -4.188 1 96.94 193 THR A C 1
ATOM 1561 O O . THR A 1 193 ? 4.172 21.172 -3.646 1 96.94 193 THR A O 1
ATOM 1564 N N . LYS A 1 194 ? 5.781 21.516 -5.215 1 96.94 194 LYS A N 1
ATOM 1565 C CA . LYS A 1 194 ? 5.668 20.172 -5.762 1 96.94 194 LYS A CA 1
ATOM 1566 C C . LYS A 1 194 ? 6.141 19.125 -4.754 1 96.94 194 LYS A C 1
ATOM 1568 O O . LYS A 1 194 ? 5.508 18.078 -4.59 1 96.94 194 LYS A O 1
ATOM 1573 N N . ILE A 1 195 ? 7.203 19.453 -4.086 1 96.19 195 ILE A N 1
ATOM 1574 C CA . ILE A 1 195 ? 7.777 18.547 -3.09 1 96.19 195 ILE A CA 1
ATOM 1575 C C . ILE A 1 195 ? 6.793 18.375 -1.935 1 96.19 195 ILE A C 1
ATOM 1577 O O . ILE A 1 195 ? 6.535 17.25 -1.504 1 96.19 195 ILE A O 1
ATOM 1581 N N . HIS A 1 196 ? 6.203 19.453 -1.464 1 96.88 196 HIS A N 1
ATOM 1582 C CA . HIS A 1 196 ? 5.25 19.391 -0.362 1 96.88 196 HIS A CA 1
ATOM 1583 C C . HIS A 1 196 ? 4.059 18.516 -0.721 1 96.88 196 HIS A C 1
ATOM 1585 O O . HIS A 1 196 ? 3.637 17.672 0.078 1 96.88 196 HIS A O 1
ATOM 1591 N N . ALA A 1 197 ? 3.521 18.703 -1.911 1 98.44 197 ALA A N 1
ATOM 1592 C CA . ALA A 1 197 ? 2.336 17.969 -2.334 1 98.44 197 ALA A CA 1
ATOM 1593 C C . ALA A 1 197 ? 2.619 16.469 -2.4 1 98.44 197 ALA A C 1
ATOM 1595 O O . ALA A 1 197 ? 1.854 15.656 -1.869 1 98.44 197 ALA A O 1
ATOM 1596 N N . ALA A 1 198 ? 3.752 16.125 -3.002 1 98 198 ALA A N 1
ATOM 1597 C CA . ALA A 1 198 ? 4.117 14.719 -3.125 1 98 198 ALA A CA 1
ATOM 1598 C C . ALA A 1 198 ? 4.453 14.117 -1.763 1 98 198 ALA A C 1
ATOM 1600 O O . ALA A 1 198 ? 4.062 12.992 -1.462 1 98 198 ALA A O 1
ATOM 1601 N N . MET A 1 199 ? 5.141 14.875 -0.983 1 97.25 199 MET A N 1
ATOM 1602 C CA . MET A 1 199 ? 5.594 14.438 0.334 1 97.25 199 MET A CA 1
ATOM 1603 C C . MET A 1 199 ? 4.406 14.109 1.235 1 97.25 199 MET A C 1
ATOM 1605 O O . MET A 1 199 ? 4.34 13.023 1.812 1 97.25 199 MET A O 1
ATOM 1609 N N . ILE A 1 200 ? 3.451 15 1.317 1 98.12 200 ILE A N 1
ATOM 1610 C CA . ILE A 1 200 ? 2.305 14.82 2.199 1 98.12 200 ILE A CA 1
ATOM 1611 C C . ILE A 1 200 ? 1.401 13.719 1.651 1 98.12 200 ILE A C 1
ATOM 1613 O O . ILE A 1 200 ? 0.834 12.93 2.416 1 98.12 200 ILE A O 1
ATOM 1617 N N . THR A 1 201 ? 1.26 13.648 0.314 1 98.56 201 THR A N 1
ATOM 1618 C CA . THR A 1 201 ? 0.483 12.57 -0.282 1 98.56 201 THR A CA 1
ATOM 1619 C C . THR A 1 201 ? 1.051 11.211 0.119 1 98.56 201 THR A C 1
ATOM 1621 O O . THR A 1 201 ? 0.307 10.32 0.527 1 98.56 201 THR A O 1
ATOM 1624 N N . GLY A 1 202 ? 2.369 11.078 0.015 1 97.81 202 GLY A N 1
ATOM 1625 C CA . GLY A 1 202 ? 3.016 9.828 0.382 1 97.81 202 GLY A CA 1
ATOM 1626 C C . GLY A 1 202 ? 2.842 9.477 1.847 1 97.81 202 GLY A C 1
ATOM 1627 O O . GLY A 1 202 ? 2.586 8.32 2.186 1 97.81 202 GLY A O 1
ATOM 1628 N N . ALA A 1 203 ? 2.951 10.43 2.689 1 97.56 203 ALA A N 1
ATOM 1629 C CA . ALA A 1 203 ? 2.812 10.203 4.125 1 97.56 203 ALA A CA 1
ATOM 1630 C C . ALA A 1 203 ? 1.397 9.75 4.477 1 97.56 203 ALA A C 1
ATOM 1632 O O . ALA A 1 203 ? 1.211 8.82 5.262 1 97.56 203 ALA A O 1
ATOM 1633 N N . GLU A 1 204 ? 0.448 10.43 3.816 1 97.81 204 GLU A N 1
ATOM 1634 C CA . GLU A 1 204 ? -0.945 10.078 4.078 1 97.81 204 GLU A CA 1
ATOM 1635 C C . GLU A 1 204 ? -1.272 8.688 3.543 1 97.81 204 GLU A C 1
ATOM 1637 O O . GLU A 1 204 ? -2.041 7.945 4.156 1 97.81 204 GLU A O 1
ATOM 1642 N N . TYR A 1 205 ? -0.758 8.414 2.424 1 98.06 205 TYR A N 1
ATOM 1643 C CA . TYR A 1 205 ? -0.997 7.098 1.84 1 98.06 205 TYR A CA 1
ATOM 1644 C C . TYR A 1 205 ? -0.452 5.996 2.738 1 98.06 205 TYR A C 1
ATOM 1646 O O . TYR A 1 205 ? -1.073 4.941 2.883 1 98.06 205 TYR A O 1
ATOM 1654 N N . GLN A 1 206 ? 0.662 6.246 3.336 1 96.88 206 GLN A N 1
ATOM 1655 C CA . GLN A 1 206 ? 1.25 5.277 4.25 1 96.88 206 GLN A CA 1
ATOM 1656 C C . GLN A 1 206 ? 0.36 5.059 5.473 1 96.88 206 GLN A C 1
ATOM 1658 O O . GLN A 1 206 ? 0.217 3.934 5.953 1 96.88 206 GLN A O 1
ATOM 1663 N N . THR A 1 207 ? -0.184 6.09 6.004 1 97.94 207 THR A N 1
ATOM 1664 C CA . THR A 1 207 ? -1.099 5.973 7.133 1 97.94 207 THR A CA 1
ATOM 1665 C C . THR A 1 207 ? -2.312 5.129 6.762 1 97.94 207 THR A C 1
ATOM 1667 O O . THR A 1 207 ? -2.717 4.242 7.52 1 97.94 207 THR A O 1
ATOM 1670 N N . HIS A 1 208 ? -2.832 5.43 5.605 1 98.06 208 HIS A N 1
ATOM 1671 C CA . HIS A 1 208 ? -3.945 4.641 5.098 1 98.06 208 HIS A CA 1
ATOM 1672 C C . HIS A 1 208 ? -3.584 3.158 5.031 1 98.06 208 HIS A C 1
ATOM 1674 O O . HIS A 1 208 ? -4.332 2.309 5.52 1 98.06 208 HIS A O 1
ATOM 1680 N N . ASP A 1 209 ? -2.414 2.855 4.438 1 96.5 209 ASP A N 1
ATOM 1681 C CA . ASP A 1 209 ? -1.969 1.473 4.297 1 96.5 209 ASP A CA 1
ATOM 1682 C C . ASP A 1 209 ? -1.828 0.799 5.66 1 96.5 209 ASP A C 1
ATOM 1684 O O . ASP A 1 209 ? -2.227 -0.354 5.832 1 96.5 209 ASP A O 1
ATOM 1688 N N . TYR A 1 210 ? -1.242 1.521 6.578 1 97.69 210 TYR A N 1
ATOM 1689 C CA . TYR A 1 210 ? -1.067 0.963 7.914 1 97.69 210 TYR A CA 1
ATOM 1690 C C . TYR A 1 210 ? -2.412 0.61 8.539 1 97.69 210 TYR A C 1
ATOM 1692 O O . TYR A 1 210 ? -2.582 -0.482 9.086 1 97.69 210 TYR A O 1
ATOM 1700 N N . TYR A 1 211 ? -3.387 1.503 8.461 1 97.81 211 TYR A N 1
ATOM 1701 C CA . TYR A 1 211 ? -4.691 1.28 9.078 1 97.81 211 TYR A CA 1
ATOM 1702 C C . TYR A 1 211 ? -5.402 0.099 8.43 1 97.81 211 TYR A C 1
ATOM 1704 O O . TYR A 1 211 ? -6.062 -0.688 9.117 1 97.81 211 TYR A O 1
ATOM 1712 N N . MET A 1 212 ? -5.234 -0.047 7.102 1 96.81 212 MET A N 1
ATOM 1713 C CA . MET A 1 212 ? -5.898 -1.137 6.395 1 96.81 212 MET A CA 1
ATOM 1714 C C . MET A 1 212 ? -5.285 -2.482 6.762 1 96.81 212 MET A C 1
ATOM 1716 O O . MET A 1 212 ? -5.934 -3.521 6.637 1 96.81 212 MET A O 1
ATOM 1720 N N . ASN A 1 213 ? -4.074 -2.443 7.262 1 93.94 213 ASN A N 1
ATOM 1721 C CA . ASN A 1 213 ? -3.41 -3.699 7.598 1 93.94 213 ASN A CA 1
ATOM 1722 C C . ASN A 1 213 ? -3.566 -4.039 9.078 1 93.94 213 ASN A C 1
ATOM 1724 O O . ASN A 1 213 ? -3.574 -5.215 9.453 1 93.94 213 ASN A O 1
ATOM 1728 N N . ILE A 1 214 ? -3.721 -3.023 9.922 1 93.75 214 ILE A N 1
ATOM 1729 C CA . ILE A 1 214 ? -3.682 -3.289 11.359 1 93.75 214 ILE A CA 1
ATOM 1730 C C . ILE A 1 214 ? -5.105 -3.365 11.906 1 93.75 214 ILE A C 1
ATOM 1732 O O . ILE A 1 214 ? -5.363 -4.074 12.883 1 93.75 214 ILE A O 1
ATOM 1736 N N . GLY A 1 215 ? -6.055 -2.715 11.273 1 94.38 215 GLY A N 1
ATOM 1737 C CA . GLY A 1 215 ? -7.438 -2.641 11.727 1 94.38 215 GLY A CA 1
ATOM 1738 C C . GLY A 1 215 ? -8.047 -4.004 11.992 1 94.38 215 GLY A C 1
ATOM 1739 O O . GLY A 1 215 ? -8.602 -4.238 13.07 1 94.38 215 GLY A O 1
ATOM 1740 N N . PRO A 1 216 ? -7.836 -4.941 11.078 1 93.62 216 PRO A N 1
ATOM 1741 C CA . PRO A 1 216 ? -8.484 -6.246 11.227 1 93.62 216 PRO A CA 1
ATOM 1742 C C . PRO A 1 216 ? -7.887 -7.07 12.367 1 93.62 216 PRO A C 1
ATOM 1744 O O . PRO A 1 216 ? -8.477 -8.07 12.781 1 93.62 216 PRO A O 1
ATOM 1747 N N . LEU A 1 217 ? -6.836 -6.652 12.945 1 91.75 217 LEU A N 1
ATOM 1748 C CA . LEU A 1 217 ? -6.148 -7.445 13.953 1 91.75 217 LEU A CA 1
ATOM 1749 C C . LEU A 1 217 ? -6.816 -7.285 15.32 1 91.75 217 LEU A C 1
ATOM 1751 O O . LEU A 1 217 ? -6.562 -8.07 16.234 1 91.75 217 LEU A O 1
ATOM 1755 N N . PHE A 1 218 ? -7.652 -6.332 15.508 1 95.06 218 PHE A N 1
ATOM 1756 C CA . PHE A 1 218 ? -8.258 -6.066 16.812 1 95.06 218 PHE A CA 1
ATOM 1757 C C . PHE A 1 218 ? -9.477 -6.957 17.031 1 95.06 218 PHE A C 1
ATOM 1759 O O . PHE A 1 218 ? -10.242 -7.211 16.094 1 95.06 218 PHE A O 1
ATOM 1766 N N . ALA A 1 219 ? -9.625 -7.445 18.234 1 94.88 219 ALA A N 1
ATOM 1767 C CA . ALA A 1 219 ? -10.836 -8.164 18.625 1 94.88 219 ALA A CA 1
ATOM 1768 C C . ALA A 1 219 ? -11.93 -7.191 19.047 1 94.88 219 ALA A C 1
ATOM 1770 O O . ALA A 1 219 ? -13.125 -7.48 18.875 1 94.88 219 ALA A O 1
ATOM 1771 N N . ASP A 1 220 ? -11.586 -6.074 19.641 1 95.81 220 ASP A N 1
ATOM 1772 C CA . ASP A 1 220 ? -12.539 -5.082 20.125 1 95.81 220 ASP A CA 1
ATOM 1773 C C . ASP A 1 220 ? -13.32 -4.449 18.984 1 95.81 220 ASP A C 1
ATOM 1775 O O . ASP A 1 220 ? -12.734 -3.85 18.078 1 95.81 220 ASP A O 1
ATOM 1779 N N . PRO A 1 221 ? -14.602 -4.531 18.984 1 95 221 PRO A N 1
ATOM 1780 C CA . PRO A 1 221 ? -15.398 -4.039 17.859 1 95 221 PRO A CA 1
ATOM 1781 C C . PRO A 1 221 ? -15.273 -2.529 17.656 1 95 221 PRO A C 1
ATOM 1783 O O . PRO A 1 221 ? -15.328 -2.041 16.531 1 95 221 PRO A O 1
ATOM 1786 N N . LEU A 1 222 ? -15.109 -1.826 18.734 1 95.69 222 LEU A N 1
ATOM 1787 C CA . LEU A 1 222 ? -15.008 -0.377 18.609 1 95.69 222 LEU A CA 1
ATOM 1788 C C . LEU A 1 222 ? -13.672 0.019 17.984 1 95.69 222 LEU A C 1
ATOM 1790 O O . LEU A 1 222 ? -13.594 1.002 17.234 1 95.69 222 LEU A O 1
ATOM 1794 N N . ALA A 1 223 ? -12.617 -0.721 18.375 1 97.25 223 ALA A N 1
ATOM 1795 C CA . ALA A 1 223 ? -11.328 -0.469 17.734 1 97.25 223 ALA A CA 1
ATOM 1796 C C . ALA A 1 223 ? -11.406 -0.71 16.234 1 97.25 223 ALA A C 1
ATOM 1798 O O . ALA A 1 223 ? -10.906 0.092 15.438 1 97.25 223 ALA A O 1
ATOM 1799 N N . ARG A 1 224 ? -12.047 -1.795 15.82 1 97.38 224 ARG A N 1
ATOM 1800 C CA . ARG A 1 224 ? -12.219 -2.119 14.406 1 97.38 224 ARG A CA 1
ATOM 1801 C C . ARG A 1 224 ? -12.992 -1.024 13.688 1 97.38 224 ARG A C 1
ATOM 1803 O O . ARG A 1 224 ? -12.602 -0.587 12.602 1 97.38 224 ARG A O 1
ATOM 1810 N N . GLN A 1 225 ? -14.07 -0.576 14.312 1 97.81 225 GLN A N 1
ATOM 1811 C CA . GLN A 1 225 ? -14.906 0.446 13.703 1 97.81 225 GLN A CA 1
ATOM 1812 C C . GLN A 1 225 ? -14.172 1.779 13.602 1 97.81 225 GLN A C 1
ATOM 1814 O O . GLN A 1 225 ? -14.305 2.496 12.609 1 97.81 225 GLN A O 1
ATOM 1819 N N . LEU A 1 226 ? -13.422 2.115 14.633 1 98.44 226 LEU A N 1
ATOM 1820 C CA . LEU A 1 226 ? -12.664 3.361 14.609 1 98.44 226 LEU A CA 1
ATOM 1821 C C . LEU A 1 226 ? -11.648 3.365 13.469 1 98.44 226 LEU A C 1
ATOM 1823 O O . LEU A 1 226 ? -11.547 4.344 12.727 1 98.44 226 LEU A O 1
ATOM 1827 N N . TYR A 1 227 ? -10.93 2.236 13.375 1 98.25 227 TYR A N 1
ATOM 1828 C CA . TYR A 1 227 ? -9.953 2.135 12.297 1 98.25 227 TYR A CA 1
ATOM 1829 C C . TYR A 1 227 ? -10.633 2.195 10.93 1 98.25 227 TYR A C 1
ATOM 1831 O O . TYR A 1 227 ? -10.102 2.787 9.992 1 98.25 227 TYR A O 1
ATOM 1839 N N . ALA A 1 228 ? -11.781 1.591 10.789 1 98.31 228 ALA A N 1
ATOM 1840 C CA . ALA A 1 228 ? -12.516 1.641 9.523 1 98.31 228 ALA A CA 1
ATOM 1841 C C . ALA A 1 228 ? -12.922 3.07 9.188 1 98.31 228 ALA A C 1
ATOM 1843 O O . ALA A 1 228 ? -12.758 3.518 8.047 1 98.31 228 ALA A O 1
ATOM 1844 N N . GLU A 1 229 ? -13.43 3.758 10.141 1 98.62 229 GLU A N 1
ATOM 1845 C CA . GLU A 1 229 ? -13.883 5.133 9.953 1 98.62 229 GLU A CA 1
ATOM 1846 C C . GLU A 1 229 ? -12.727 6.047 9.555 1 98.62 229 GLU A C 1
ATOM 1848 O O . GLU A 1 229 ? -12.812 6.773 8.57 1 98.62 229 GLU A O 1
ATOM 1853 N N . ILE A 1 230 ? -11.656 5.965 10.297 1 98.69 230 ILE A N 1
ATOM 1854 C CA . ILE A 1 230 ? -10.57 6.91 10.078 1 98.69 230 ILE A CA 1
ATOM 1855 C C . ILE A 1 230 ? -9.758 6.496 8.852 1 98.69 230 ILE A C 1
ATOM 1857 O O . ILE A 1 230 ? -9.266 7.348 8.109 1 98.69 230 ILE A O 1
ATOM 1861 N N . ALA A 1 231 ? -9.641 5.164 8.562 1 98.44 231 ALA A N 1
ATOM 1862 C CA . ALA A 1 231 ? -9.023 4.742 7.305 1 98.44 231 ALA A CA 1
ATOM 1863 C C . ALA A 1 231 ? -9.742 5.363 6.109 1 98.44 231 ALA A C 1
ATOM 1865 O O . ALA A 1 231 ? -9.117 5.703 5.109 1 98.44 231 ALA A O 1
ATOM 1866 N N . SER A 1 232 ? -11.031 5.465 6.207 1 98.44 232 SER A N 1
ATOM 1867 C CA . SER A 1 232 ? -11.805 6.113 5.152 1 98.44 232 SER A CA 1
ATOM 1868 C C . SER A 1 232 ? -11.43 7.582 5.016 1 98.44 232 SER A C 1
ATOM 1870 O O . SER A 1 232 ? -11.336 8.102 3.9 1 98.44 232 SER A O 1
ATOM 1872 N N . VAL A 1 233 ? -11.227 8.258 6.109 1 98.69 233 VAL A N 1
ATOM 1873 C CA . VAL A 1 233 ? -10.789 9.648 6.074 1 98.69 233 VAL A CA 1
ATOM 1874 C C . VAL A 1 233 ? -9.398 9.742 5.457 1 98.69 233 VAL A C 1
ATOM 1876 O O . VAL A 1 233 ? -9.109 10.664 4.691 1 98.69 233 VAL A O 1
ATOM 1879 N N . GLU A 1 234 ? -8.531 8.773 5.832 1 98.62 234 GLU A N 1
ATOM 1880 C CA . GLU A 1 234 ? -7.191 8.789 5.254 1 98.62 234 GLU A CA 1
ATOM 1881 C C . GLU A 1 234 ? -7.242 8.625 3.736 1 98.62 234 GLU A C 1
ATOM 1883 O O . GLU A 1 234 ? -6.438 9.219 3.018 1 98.62 234 GLU A O 1
ATOM 1888 N N . GLU A 1 235 ? -8.109 7.82 3.264 1 98.5 235 GLU A N 1
ATOM 1889 C CA . GLU A 1 235 ? -8.32 7.727 1.822 1 98.5 235 GLU A CA 1
ATOM 1890 C C . GLU A 1 235 ? -8.75 9.07 1.238 1 98.5 235 GLU A C 1
ATOM 1892 O O . GLU A 1 235 ? -8.312 9.453 0.154 1 98.5 235 GLU A O 1
ATOM 1897 N N . GLN A 1 236 ? -9.625 9.805 1.92 1 98.5 236 GLN A N 1
ATOM 1898 C CA . GLN A 1 236 ? -10.023 11.148 1.512 1 98.5 236 GLN A CA 1
ATOM 1899 C C . GLN A 1 236 ? -8.82 12.086 1.445 1 98.5 236 GLN A C 1
ATOM 1901 O O . GLN A 1 236 ? -8.711 12.898 0.526 1 98.5 236 GLN A O 1
ATOM 1906 N N . HIS A 1 237 ? -7.969 11.922 2.432 1 98.75 237 HIS A N 1
ATOM 1907 C CA . HIS A 1 237 ? -6.77 12.75 2.471 1 98.75 237 HIS A CA 1
ATOM 1908 C C . HIS A 1 237 ? -5.863 12.469 1.274 1 98.75 237 HIS A C 1
ATOM 1910 O O . HIS A 1 237 ? -5.305 13.398 0.685 1 98.75 237 HIS A O 1
ATOM 1916 N N . VAL A 1 238 ? -5.703 11.234 0.945 1 98.69 238 VAL A N 1
ATOM 1917 C CA . VAL A 1 238 ? -4.887 10.883 -0.213 1 98.69 238 VAL A CA 1
ATOM 1918 C C . VAL A 1 238 ? -5.473 11.523 -1.471 1 98.69 238 VAL A C 1
ATOM 1920 O O . VAL A 1 238 ? -4.746 12.125 -2.266 1 98.69 238 VAL A O 1
ATOM 1923 N N . THR A 1 239 ? -6.789 11.383 -1.64 1 98.75 239 THR A N 1
ATOM 1924 C CA . THR A 1 239 ? -7.469 11.992 -2.775 1 98.75 239 THR A CA 1
ATOM 1925 C C . THR A 1 239 ? -7.258 13.508 -2.779 1 98.75 239 THR A C 1
ATOM 1927 O O . THR A 1 239 ? -6.973 14.094 -3.824 1 98.75 239 THR A O 1
ATOM 1930 N N . GLN A 1 240 ? -7.406 14.109 -1.601 1 98.69 240 GLN A N 1
ATOM 1931 C CA . GLN A 1 240 ? -7.238 15.555 -1.439 1 98.69 240 GLN A CA 1
ATOM 1932 C C . GLN A 1 240 ? -5.84 15.992 -1.861 1 98.69 240 GLN A C 1
ATOM 1934 O O . GLN A 1 240 ? -5.691 16.859 -2.717 1 98.69 240 GLN A O 1
ATOM 1939 N N . TYR A 1 241 ? -4.84 15.383 -1.351 1 98.81 241 TYR A N 1
ATOM 1940 C CA . TYR A 1 241 ? -3.473 15.852 -1.54 1 98.81 241 TYR A CA 1
ATOM 1941 C C . TYR A 1 241 ? -2.953 15.484 -2.924 1 98.81 241 TYR A C 1
ATOM 1943 O O . TYR A 1 241 ? -2.205 16.25 -3.537 1 98.81 241 TYR A O 1
ATOM 1951 N N . GLU A 1 242 ? -3.348 14.312 -3.434 1 98.62 242 GLU A N 1
ATOM 1952 C CA . GLU A 1 242 ? -2.879 13.945 -4.766 1 98.62 242 GLU A CA 1
ATOM 1953 C C . GLU A 1 242 ? -3.439 14.883 -5.828 1 98.62 242 GLU A C 1
ATOM 1955 O O . GLU A 1 242 ? -2.799 15.125 -6.852 1 98.62 242 GLU A O 1
ATOM 1960 N N . SER A 1 243 ? -4.641 15.453 -5.566 1 98.62 243 SER A N 1
ATOM 1961 C CA . SER A 1 243 ? -5.273 16.344 -6.531 1 98.62 243 SER A CA 1
ATOM 1962 C C . SER A 1 243 ? -4.594 17.719 -6.539 1 98.62 243 SER A C 1
ATOM 1964 O O . SER A 1 243 ? -4.852 18.531 -7.422 1 98.62 243 SER A O 1
ATOM 1966 N N . LEU A 1 244 ? -3.701 17.938 -5.559 1 98.81 244 LEU A N 1
ATOM 1967 C CA . LEU A 1 244 ? -2.934 19.172 -5.531 1 98.81 244 LEU A CA 1
ATOM 1968 C C . LEU A 1 244 ? -1.85 19.172 -6.605 1 98.81 244 LEU A C 1
ATOM 1970 O O . LEU A 1 244 ? -1.271 20.219 -6.918 1 98.81 244 LEU A O 1
ATOM 1974 N N . MET A 1 245 ? -1.515 18.031 -7.137 1 98.69 245 MET A N 1
ATOM 1975 C CA . MET A 1 245 ? -0.456 17.891 -8.133 1 98.69 245 MET A CA 1
ATOM 1976 C C . MET A 1 245 ? -1.009 18.062 -9.539 1 98.69 245 MET A C 1
ATOM 1978 O O . MET A 1 245 ? -2.102 17.578 -9.844 1 98.69 245 MET A O 1
ATOM 1982 N N . ASP A 1 246 ? -0.289 18.734 -10.398 1 98.62 246 ASP A N 1
ATOM 1983 C CA . ASP A 1 246 ? -0.706 18.984 -11.773 1 98.62 246 ASP A CA 1
ATOM 1984 C C . ASP A 1 246 ? -0.757 17.688 -12.57 1 98.62 246 ASP A C 1
ATOM 1986 O O . ASP A 1 246 ? 0.278 17.062 -12.836 1 98.62 246 ASP A O 1
ATOM 1990 N N . PRO A 1 247 ? -1.924 17.281 -13.008 1 97.94 247 PRO A N 1
ATOM 1991 C CA . PRO A 1 247 ? -2.055 15.992 -13.688 1 97.94 247 PRO A CA 1
ATOM 1992 C C . PRO A 1 247 ? -1.444 15.992 -15.086 1 97.94 247 PRO A C 1
ATOM 1994 O O . PRO A 1 247 ? -1.317 14.938 -15.711 1 97.94 247 PRO A O 1
ATOM 1997 N N . SER A 1 248 ? -1.062 17.141 -15.578 1 97.88 248 SER A N 1
ATOM 1998 C CA . SER A 1 248 ? -0.496 17.219 -16.922 1 97.88 248 SER A CA 1
ATOM 1999 C C . SER A 1 248 ? 1.007 16.969 -16.906 1 97.88 248 SER A C 1
ATOM 2001 O O . SER A 1 248 ? 1.639 16.875 -17.953 1 97.88 248 SER A O 1
ATOM 2003 N N . GLU A 1 249 ? 1.591 16.828 -15.727 1 97.69 249 GLU A N 1
ATOM 2004 C CA . GLU A 1 249 ? 2.996 16.438 -15.656 1 97.69 249 GLU A CA 1
ATOM 2005 C C . GLU A 1 249 ? 3.227 15.094 -16.328 1 97.69 249 GLU A C 1
ATOM 2007 O O . GLU A 1 249 ? 2.404 14.18 -16.188 1 97.69 249 GLU A O 1
ATOM 2012 N N . SER A 1 250 ? 4.367 15.039 -17.078 1 97.06 250 SER A N 1
ATOM 2013 C CA . SER A 1 250 ? 4.684 13.75 -17.688 1 97.06 250 SER A CA 1
ATOM 2014 C C . SER A 1 250 ? 5.082 12.719 -16.641 1 97.06 250 SER A C 1
ATOM 2016 O O . SER A 1 250 ? 5.332 13.062 -15.492 1 97.06 250 SER A O 1
ATOM 2018 N N . LEU A 1 251 ? 5.152 11.461 -17.016 1 96.94 251 LEU A N 1
ATOM 2019 C CA . LEU A 1 251 ? 5.504 10.375 -16.109 1 96.94 251 LEU A CA 1
ATOM 2020 C C . LEU A 1 251 ? 6.898 10.586 -15.523 1 96.94 251 LEU A C 1
ATOM 2022 O O . LEU A 1 251 ? 7.105 10.406 -14.32 1 96.94 251 LEU A O 1
ATOM 2026 N N . ILE A 1 252 ? 7.844 11.008 -16.391 1 97.94 252 ILE A N 1
ATOM 2027 C CA . ILE A 1 252 ? 9.219 11.133 -15.906 1 97.94 252 ILE A CA 1
ATOM 2028 C C . ILE A 1 252 ? 9.359 12.414 -15.086 1 97.94 252 ILE A C 1
ATOM 2030 O O . ILE A 1 252 ? 10.156 12.469 -14.148 1 97.94 252 ILE A O 1
ATOM 2034 N N . GLU A 1 253 ? 8.547 13.5 -15.391 1 97.38 253 GLU A N 1
ATOM 2035 C CA . GLU A 1 253 ? 8.516 14.664 -14.523 1 97.38 253 GLU A CA 1
ATOM 2036 C C . GLU A 1 253 ? 8.125 14.281 -13.094 1 97.38 253 GLU A C 1
ATOM 2038 O O . GLU A 1 253 ? 8.773 14.703 -12.133 1 97.38 253 GLU A O 1
ATOM 2043 N N . ARG A 1 254 ? 7.09 13.492 -12.992 1 97.44 254 ARG A N 1
ATOM 2044 C CA . ARG A 1 254 ? 6.637 13.031 -11.688 1 97.44 254 ARG A CA 1
ATOM 2045 C C . ARG A 1 254 ? 7.727 12.234 -10.984 1 97.44 254 ARG A C 1
ATOM 2047 O O . ARG A 1 254 ? 7.871 12.312 -9.758 1 97.44 254 ARG A O 1
ATOM 2054 N N . TRP A 1 255 ? 8.406 11.406 -11.742 1 98.38 255 TRP A N 1
ATOM 2055 C CA . TRP A 1 255 ? 9.508 10.609 -11.219 1 98.38 255 TRP A CA 1
ATOM 2056 C C . TRP A 1 255 ? 10.594 11.508 -10.625 1 98.38 255 TRP A C 1
ATOM 2058 O O . TRP A 1 255 ? 11.023 11.305 -9.484 1 98.38 255 TRP A O 1
ATOM 2068 N N . ILE A 1 256 ? 10.984 12.523 -11.336 1 97.88 256 ILE A N 1
ATOM 2069 C CA . ILE A 1 256 ? 12.055 13.43 -10.914 1 97.88 256 ILE A CA 1
ATOM 2070 C C . ILE A 1 256 ? 11.625 14.188 -9.664 1 97.88 256 ILE A C 1
ATOM 2072 O O . ILE A 1 256 ? 12.414 14.352 -8.727 1 97.88 256 ILE A O 1
ATOM 2076 N N . VAL A 1 257 ? 10.375 14.617 -9.602 1 97 257 VAL A N 1
ATOM 2077 C CA . VAL A 1 257 ? 9.867 15.305 -8.414 1 97 257 VAL A CA 1
ATOM 2078 C C . VAL A 1 257 ? 9.961 14.375 -7.203 1 97 257 VAL A C 1
ATOM 2080 O O . VAL A 1 257 ? 10.367 14.797 -6.117 1 97 257 VAL A O 1
ATOM 2083 N N . HIS A 1 258 ? 9.625 13.117 -7.391 1 97.81 258 HIS A N 1
ATOM 2084 C CA . HIS A 1 258 ? 9.664 12.18 -6.273 1 97.81 258 HIS A CA 1
ATOM 2085 C C . HIS A 1 258 ? 11.094 11.914 -5.816 1 97.81 258 HIS A C 1
ATOM 2087 O O . HIS A 1 258 ? 11.336 11.703 -4.625 1 97.81 258 HIS A O 1
ATOM 2093 N N . GLU A 1 259 ? 12.062 11.922 -6.797 1 97.62 259 GLU A N 1
ATOM 2094 C CA . GLU A 1 259 ? 13.461 11.844 -6.383 1 97.62 259 GLU A CA 1
ATOM 2095 C C . GLU A 1 259 ? 13.859 13.07 -5.559 1 97.62 259 GLU A C 1
ATOM 2097 O O . GLU A 1 259 ? 14.609 12.953 -4.586 1 97.62 259 GLU A O 1
ATOM 2102 N N . ALA A 1 260 ? 13.367 14.195 -5.977 1 95.62 260 ALA A N 1
ATOM 2103 C CA . ALA A 1 260 ? 13.641 15.422 -5.234 1 95.62 260 ALA A CA 1
ATOM 2104 C C . ALA A 1 260 ? 13.031 15.367 -3.834 1 95.62 260 ALA A C 1
ATOM 2106 O O . ALA A 1 260 ? 13.633 15.859 -2.875 1 95.62 260 ALA A O 1
ATOM 2107 N N . VAL A 1 261 ? 11.836 14.773 -3.701 1 96.38 261 VAL A N 1
ATOM 2108 C CA . VAL A 1 261 ? 11.195 14.594 -2.404 1 96.38 261 VAL A CA 1
ATOM 2109 C C . VAL A 1 261 ? 12.094 13.773 -1.488 1 96.38 261 VAL A C 1
ATOM 2111 O O . VAL A 1 261 ? 12.297 14.125 -0.325 1 96.38 261 VAL A O 1
ATOM 2114 N N . GLU A 1 262 ? 12.617 12.695 -2.018 1 97 262 GLU A N 1
ATOM 2115 C CA . GLU A 1 262 ? 13.477 11.82 -1.221 1 97 262 GLU A CA 1
ATOM 2116 C C . GLU A 1 262 ? 14.742 12.547 -0.771 1 97 262 GLU A C 1
ATOM 2118 O O . GLU A 1 262 ? 15.094 12.516 0.409 1 97 262 GLU A O 1
ATOM 2123 N N . ILE A 1 263 ? 15.367 13.203 -1.682 1 95.12 263 ILE A N 1
ATOM 2124 C CA . ILE A 1 263 ? 16.609 13.891 -1.356 1 95.12 263 ILE A CA 1
ATOM 2125 C C . ILE A 1 263 ? 16.344 15.008 -0.346 1 95.12 263 ILE A C 1
ATOM 2127 O O . ILE A 1 263 ? 17.078 15.156 0.632 1 95.12 263 ILE A O 1
ATOM 2131 N N . TYR A 1 264 ? 15.273 15.797 -0.568 1 94.56 264 TYR A N 1
ATOM 2132 C CA . TYR A 1 264 ? 14.898 16.875 0.346 1 94.56 264 TYR A CA 1
ATOM 2133 C C . TYR A 1 264 ? 14.711 16.344 1.764 1 94.56 264 TYR A C 1
ATOM 2135 O O . TYR A 1 264 ? 15.227 16.922 2.723 1 94.56 264 TYR A O 1
ATOM 2143 N N . ASN A 1 265 ? 14.031 15.258 1.886 1 95.81 265 ASN A N 1
ATOM 2144 C CA . ASN A 1 265 ? 13.727 14.711 3.205 1 95.81 265 ASN A CA 1
ATOM 2145 C C . ASN A 1 265 ? 14.945 14.039 3.826 1 95.81 265 ASN A C 1
ATOM 2147 O O . ASN A 1 265 ? 15.195 14.172 5.027 1 95.81 265 ASN A O 1
ATOM 2151 N N . TYR A 1 266 ? 15.719 13.266 3.057 1 96.06 266 TYR A N 1
ATOM 2152 C CA . TYR A 1 266 ? 16.922 12.664 3.611 1 96.06 266 TYR A CA 1
ATOM 2153 C C . TYR A 1 266 ? 17.906 13.734 4.082 1 96.06 266 TYR A C 1
ATOM 2155 O O . TYR A 1 266 ? 18.562 13.57 5.109 1 96.06 266 TYR A O 1
ATOM 2163 N N . LEU A 1 267 ? 18.047 14.781 3.318 1 93.5 267 LEU A N 1
ATOM 2164 C CA . LEU A 1 267 ? 18.891 15.891 3.736 1 93.5 267 LEU A CA 1
ATOM 2165 C C . LEU A 1 267 ? 18.406 16.469 5.062 1 93.5 267 LEU A C 1
ATOM 2167 O O . LEU A 1 267 ? 19.219 16.75 5.949 1 93.5 267 LEU A O 1
ATOM 2171 N N . SER A 1 268 ? 17.141 16.641 5.156 1 93.25 268 SER A N 1
ATOM 2172 C CA . SER A 1 268 ? 16.547 17.125 6.398 1 93.25 268 SER A CA 1
ATOM 2173 C C . SER A 1 268 ? 16.844 16.172 7.555 1 93.25 268 SER A C 1
ATOM 2175 O O . SER A 1 268 ? 17.141 16.609 8.664 1 93.25 268 SER A O 1
ATOM 2177 N N . CYS A 1 269 ? 16.719 14.914 7.32 1 95.94 269 CYS A N 1
ATOM 2178 C CA . CYS A 1 269 ? 16.984 13.898 8.336 1 95.94 269 CYS A CA 1
ATOM 2179 C C . CYS A 1 269 ? 18.438 13.938 8.773 1 95.94 269 CYS A C 1
ATOM 2181 O O . CYS A 1 269 ? 18.734 13.914 9.977 1 95.94 269 CYS A O 1
ATOM 2183 N N . VAL A 1 270 ? 19.344 14.039 7.809 1 95.38 270 VAL A N 1
ATOM 2184 C CA . VAL A 1 270 ? 20.766 14.07 8.125 1 95.38 270 VAL A CA 1
ATOM 2185 C C . VAL A 1 270 ? 21.078 15.289 9 1 95.38 270 VAL A C 1
ATOM 2187 O O . VAL A 1 270 ? 21.812 15.18 9.977 1 95.38 270 VAL A O 1
ATOM 2190 N N . GLN A 1 271 ? 20.5 16.375 8.695 1 93.5 271 GLN A N 1
ATOM 2191 C CA . GLN A 1 271 ? 20.797 17.625 9.383 1 93.5 271 GLN A CA 1
ATOM 2192 C C . GLN A 1 271 ? 20.219 17.625 10.789 1 93.5 271 GLN A C 1
ATOM 2194 O O . GLN A 1 271 ? 20.797 18.219 11.711 1 93.5 271 GLN A O 1
ATOM 2199 N N . GLN A 1 272 ? 19.125 16.891 10.977 1 94.5 272 GLN A N 1
ATOM 2200 C CA . GLN A 1 272 ? 18.359 17.109 12.195 1 94.5 272 GLN A CA 1
ATOM 2201 C C . GLN A 1 272 ? 18.438 15.891 13.117 1 94.5 272 GLN A C 1
ATOM 2203 O O . GLN A 1 272 ? 18.094 15.984 14.305 1 94.5 272 GLN A O 1
ATOM 2208 N N . GLU A 1 273 ? 18.859 14.742 12.672 1 96.31 273 GLU A N 1
ATOM 2209 C CA . GLU A 1 273 ? 18.812 13.5 13.445 1 96.31 273 GLU A CA 1
ATOM 2210 C C . GLU A 1 273 ? 19.828 13.539 14.586 1 96.31 273 GLU A C 1
ATOM 2212 O O . GLU A 1 273 ? 21.016 13.828 14.367 1 96.31 273 GLU A O 1
ATOM 2217 N N . THR A 1 274 ? 19.359 13.242 15.805 1 94.12 274 THR A N 1
ATOM 2218 C CA . THR A 1 274 ? 20.219 13.297 16.984 1 94.12 274 THR A CA 1
ATOM 2219 C C . THR A 1 274 ? 20.781 11.914 17.312 1 94.12 274 THR A C 1
ATOM 2221 O O . THR A 1 274 ? 21.75 11.789 18.047 1 94.12 274 THR A O 1
ATOM 2224 N N . ASN A 1 275 ? 20.141 10.867 16.906 1 96.5 275 ASN A N 1
ATOM 2225 C CA . ASN A 1 275 ? 20.656 9.516 17.062 1 96.5 275 ASN A CA 1
ATOM 2226 C C . ASN A 1 275 ? 21.75 9.203 16.047 1 96.5 275 ASN A C 1
ATOM 2228 O O . ASN A 1 275 ? 21.484 9.086 14.852 1 96.5 275 ASN A O 1
ATOM 2232 N N . PRO A 1 276 ? 22.969 9.008 16.5 1 97.12 276 PRO A N 1
ATOM 2233 C CA . PRO A 1 276 ? 24.078 8.875 15.555 1 97.12 276 PRO A CA 1
ATOM 2234 C C . PRO A 1 276 ? 23.953 7.637 14.672 1 97.12 276 PRO A C 1
ATOM 2236 O O . PRO A 1 276 ? 24.375 7.66 13.508 1 97.12 276 PRO A O 1
ATOM 2239 N N . PHE A 1 277 ? 23.469 6.609 15.242 1 97.19 277 PHE A N 1
ATOM 2240 C CA . PHE A 1 277 ? 23.297 5.391 14.461 1 97.19 277 PHE A CA 1
ATOM 2241 C C . PHE A 1 277 ? 22.312 5.621 13.312 1 97.19 277 PHE A C 1
ATOM 2243 O O . PHE A 1 277 ? 22.594 5.281 12.164 1 97.19 277 PHE A O 1
ATOM 2250 N N . VAL A 1 278 ? 21.172 6.184 13.602 1 98.06 278 VAL A N 1
ATOM 2251 C CA . VAL A 1 278 ? 20.125 6.445 12.602 1 98.06 278 VAL A CA 1
ATOM 2252 C C . VAL A 1 278 ? 20.625 7.484 11.602 1 98.06 278 VAL A C 1
ATOM 2254 O O . VAL A 1 278 ? 20.344 7.383 10.406 1 98.06 278 VAL A O 1
ATOM 2257 N N . LYS A 1 279 ? 21.344 8.469 12.055 1 98.12 279 LYS A N 1
ATOM 2258 C CA . LYS A 1 279 ? 21.891 9.508 11.188 1 98.12 279 LYS A CA 1
ATOM 2259 C C . LYS A 1 279 ? 22.781 8.898 10.109 1 98.12 279 LYS A C 1
ATOM 2261 O O . LYS A 1 279 ? 22.781 9.367 8.969 1 98.12 279 LYS A O 1
ATOM 2266 N N . ALA A 1 280 ? 23.562 7.91 10.484 1 98.25 280 ALA A N 1
ATOM 2267 C CA . ALA A 1 280 ? 24.438 7.246 9.523 1 98.25 280 ALA A CA 1
ATOM 2268 C C . ALA A 1 280 ? 23.641 6.582 8.414 1 98.25 280 ALA A C 1
ATOM 2270 O O . ALA A 1 280 ? 24.062 6.551 7.258 1 98.25 280 ALA A O 1
ATOM 2271 N N . ILE A 1 281 ? 22.484 6.043 8.734 1 98.31 281 ILE A N 1
ATOM 2272 C CA . ILE A 1 281 ? 21.609 5.434 7.746 1 98.31 281 ILE A CA 1
ATOM 2273 C C . ILE A 1 281 ? 21.078 6.504 6.789 1 98.31 281 ILE A C 1
ATOM 2275 O O . ILE A 1 281 ? 21.078 6.309 5.57 1 98.31 281 ILE A O 1
ATOM 2279 N N . TRP A 1 282 ? 20.672 7.652 7.367 1 98.38 282 TRP A N 1
ATOM 2280 C CA . TRP A 1 282 ? 20.172 8.75 6.535 1 98.38 282 TRP A CA 1
ATOM 2281 C C . TRP A 1 282 ? 21.25 9.211 5.559 1 98.38 282 TRP A C 1
ATOM 2283 O O . TRP A 1 282 ? 20.969 9.461 4.387 1 98.38 282 TRP A O 1
ATOM 2293 N N . GLN A 1 283 ? 22.484 9.312 6.047 1 97.94 283 GLN A N 1
ATOM 2294 C CA . GLN A 1 283 ? 23.578 9.766 5.203 1 97.94 283 GLN A CA 1
ATOM 2295 C C . GLN A 1 283 ? 23.812 8.797 4.047 1 97.94 283 GLN A C 1
ATOM 2297 O O . GLN A 1 283 ? 24 9.227 2.904 1 97.94 283 GLN A O 1
ATOM 2302 N N . ARG A 1 284 ? 23.859 7.559 4.359 1 98.31 284 ARG A N 1
ATOM 2303 C CA . ARG A 1 284 ? 24.031 6.543 3.328 1 98.31 284 ARG A CA 1
ATOM 2304 C C . ARG A 1 284 ? 22.953 6.645 2.262 1 98.31 284 ARG A C 1
ATOM 2306 O O . ARG A 1 284 ? 23.25 6.613 1.065 1 98.31 284 ARG A O 1
ATOM 2313 N N . PHE A 1 285 ? 21.734 6.824 2.684 1 98.62 285 PHE A N 1
ATOM 2314 C CA . PHE A 1 285 ? 20.609 6.801 1.741 1 98.62 285 PHE A CA 1
ATOM 2315 C C . PHE A 1 285 ? 20.516 8.125 0.988 1 98.62 285 PHE A C 1
ATOM 2317 O O . PHE A 1 285 ? 20.062 8.156 -0.154 1 98.62 285 PHE A O 1
ATOM 2324 N N . LEU A 1 286 ? 20.953 9.219 1.612 1 97.06 286 LEU A N 1
ATOM 2325 C CA . LEU A 1 286 ? 21.078 10.453 0.851 1 97.06 286 LEU A CA 1
ATOM 2326 C C . LEU A 1 286 ? 22.016 10.266 -0.338 1 97.06 286 LEU A C 1
ATOM 2328 O O . LEU A 1 286 ? 21.703 10.68 -1.456 1 97.06 286 LEU A O 1
ATOM 2332 N N . ASP A 1 287 ? 23.125 9.625 -0.107 1 97.69 287 ASP A N 1
ATOM 2333 C CA . ASP A 1 287 ? 24.078 9.367 -1.179 1 97.69 287 ASP A CA 1
ATOM 2334 C C . ASP A 1 287 ? 23.469 8.469 -2.256 1 97.69 287 ASP A C 1
ATOM 2336 O O . ASP A 1 287 ? 23.719 8.672 -3.447 1 97.69 287 ASP A O 1
ATOM 2340 N N . TYR A 1 288 ? 22.75 7.449 -1.822 1 98.44 288 TYR A N 1
ATOM 2341 C CA . TYR A 1 288 ? 22.062 6.566 -2.764 1 98.44 288 TYR A CA 1
ATOM 2342 C C . TYR A 1 288 ? 21.078 7.348 -3.625 1 98.44 288 TYR A C 1
ATOM 2344 O O . TYR A 1 288 ? 21.047 7.184 -4.848 1 98.44 288 TYR A O 1
ATOM 2352 N N . GLU A 1 289 ? 20.344 8.25 -2.986 1 97.88 289 GLU A N 1
ATOM 2353 C CA . GLU A 1 289 ? 19.266 8.961 -3.676 1 97.88 289 GLU A CA 1
ATOM 2354 C C . GLU A 1 289 ? 19.828 9.953 -4.691 1 97.88 289 GLU A C 1
ATOM 2356 O O . GLU A 1 289 ? 19.203 10.211 -5.723 1 97.88 289 GLU A O 1
ATOM 2361 N N . ILE A 1 290 ? 20.969 10.469 -4.398 1 96.94 290 ILE A N 1
ATOM 2362 C CA . ILE A 1 290 ? 21.609 11.328 -5.383 1 96.94 290 ILE A CA 1
ATOM 2363 C C . ILE A 1 290 ? 21.875 10.547 -6.668 1 96.94 290 ILE A C 1
ATOM 2365 O O . ILE A 1 290 ? 21.609 11.039 -7.766 1 96.94 290 ILE A O 1
ATOM 2369 N N . GLY A 1 291 ? 22.344 9.305 -6.504 1 96.75 291 GLY A N 1
ATOM 2370 C CA . GLY A 1 291 ? 22.516 8.445 -7.668 1 96.75 291 GLY A CA 1
ATOM 2371 C C . GLY A 1 291 ? 21.203 8.172 -8.391 1 96.75 291 GLY A C 1
ATOM 2372 O O . GLY A 1 291 ? 21.172 8.109 -9.625 1 96.75 291 GLY A O 1
ATOM 2373 N N . HIS A 1 292 ? 20.156 7.992 -7.672 1 98.06 292 HIS A N 1
ATOM 2374 C CA . HIS A 1 292 ? 18.844 7.742 -8.266 1 98.06 292 HIS A CA 1
ATOM 2375 C C . HIS A 1 292 ? 18.375 8.945 -9.062 1 98.06 292 HIS A C 1
ATOM 2377 O O . HIS A 1 292 ? 17.844 8.789 -10.164 1 98.06 292 HIS A O 1
ATOM 2383 N N . LEU A 1 293 ? 18.516 10.133 -8.492 1 97 293 LEU A N 1
ATOM 2384 C CA . LEU A 1 293 ? 18.125 11.344 -9.203 1 97 293 LEU A CA 1
ATOM 2385 C C . LEU A 1 293 ? 18.891 11.477 -10.516 1 97 293 LEU A C 1
ATOM 2387 O O . LEU A 1 293 ? 18.312 11.844 -11.539 1 97 293 LEU A O 1
ATOM 2391 N N . GLN A 1 294 ? 20.172 11.18 -10.484 1 96.5 294 GLN A N 1
ATOM 2392 C CA . GLN A 1 294 ? 21 11.273 -11.688 1 96.5 294 GLN A CA 1
ATOM 2393 C C . GLN A 1 294 ? 20.5 10.328 -12.773 1 96.5 294 GLN A C 1
ATOM 2395 O O . GLN A 1 294 ? 20.391 10.711 -13.938 1 96.5 294 GLN A O 1
ATOM 2400 N N . MET A 1 295 ? 20.156 9.125 -12.359 1 96.06 295 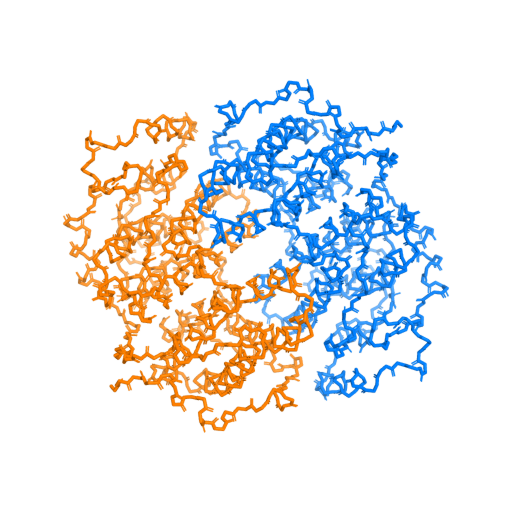MET A N 1
ATOM 2401 C CA . MET A 1 295 ? 19.625 8.164 -13.32 1 96.06 295 MET A CA 1
ATOM 2402 C C . MET A 1 295 ? 18.297 8.641 -13.883 1 96.06 295 MET A C 1
ATOM 2404 O O . MET A 1 295 ? 18.047 8.531 -15.086 1 96.06 295 MET A O 1
ATOM 2408 N N . ALA A 1 296 ? 17.422 9.164 -13.031 1 97.31 296 ALA A N 1
ATOM 2409 C CA . ALA A 1 296 ? 16.125 9.68 -13.477 1 97.31 296 ALA A CA 1
ATOM 2410 C C . ALA A 1 296 ? 16.312 10.812 -14.484 1 97.31 296 ALA A C 1
ATOM 2412 O O . ALA A 1 296 ? 15.594 10.875 -15.492 1 97.31 296 ALA A O 1
ATOM 2413 N N . CYS A 1 297 ? 17.219 11.695 -14.227 1 97 297 CYS A N 1
ATOM 2414 C CA . CYS A 1 297 ? 17.5 12.82 -15.117 1 97 297 CYS A CA 1
ATOM 2415 C C . CYS A 1 297 ? 18.047 12.344 -16.453 1 97 297 CYS A C 1
ATOM 2417 O O . CYS A 1 297 ? 17.719 12.914 -17.5 1 97 297 CYS A O 1
ATOM 2419 N N . GLU A 1 298 ? 18.891 11.312 -16.406 1 96.69 298 GLU A N 1
ATOM 2420 C CA . GLU A 1 298 ? 19.375 10.734 -17.641 1 96.69 298 GLU A CA 1
ATOM 2421 C C . GLU A 1 298 ? 18.234 10.188 -18.484 1 96.69 298 GLU A C 1
ATOM 2423 O O . GLU A 1 298 ? 18.188 10.375 -19.703 1 96.69 298 GLU A O 1
ATOM 2428 N N . CYS A 1 299 ? 17.312 9.5 -17.859 1 97.88 299 CYS A N 1
ATOM 2429 C CA . CYS A 1 299 ? 16.156 8.969 -18.562 1 97.88 299 CYS A CA 1
ATOM 2430 C C . CYS A 1 299 ? 15.289 10.094 -19.109 1 97.88 299 CYS A C 1
ATOM 2432 O O . CYS A 1 299 ? 14.734 9.977 -20.203 1 97.88 299 CYS A O 1
ATOM 2434 N N . PHE A 1 300 ? 15.18 11.172 -18.375 1 98 300 PHE A N 1
ATOM 2435 C CA . PHE A 1 300 ? 14.398 12.328 -18.797 1 98 300 PHE A CA 1
ATOM 2436 C C . PHE A 1 300 ? 14.984 12.938 -20.062 1 98 300 PHE A C 1
ATOM 2438 O O . PHE A 1 300 ? 14.25 13.211 -21.016 1 98 300 PHE A O 1
ATOM 2445 N N . LYS A 1 301 ? 16.281 13.156 -20.109 1 98.12 301 LYS A N 1
ATOM 2446 C CA . LYS A 1 301 ? 16.969 13.68 -21.297 1 98.12 301 LYS A CA 1
ATOM 2447 C C . LYS A 1 301 ? 16.812 12.734 -22.484 1 98.12 301 LYS A C 1
ATOM 2449 O O . LYS A 1 301 ? 16.531 13.18 -23.594 1 98.12 301 LYS A O 1
ATOM 2454 N N . LYS A 1 302 ? 16.953 11.523 -22.234 1 98.19 302 LYS A N 1
ATOM 2455 C CA . LYS A 1 302 ? 16.969 10.523 -23.297 1 98.19 302 LYS A CA 1
ATOM 2456 C C . LYS A 1 302 ? 15.578 10.336 -23.906 1 98.19 302 LYS A C 1
ATOM 2458 O O . LYS A 1 302 ? 15.438 10.25 -25.125 1 98.19 302 LYS A O 1
ATOM 2463 N N . TYR A 1 303 ? 14.547 10.289 -23.078 1 97.75 303 TYR A N 1
ATOM 2464 C CA . TYR A 1 303 ? 13.258 9.812 -23.578 1 97.75 303 TYR A CA 1
ATOM 2465 C C . TYR A 1 303 ? 12.297 10.977 -23.797 1 97.75 303 TYR A C 1
ATOM 2467 O O . TYR A 1 303 ? 11.289 10.828 -24.484 1 97.75 303 TYR A O 1
ATOM 2475 N N . GLU A 1 304 ? 12.57 12.109 -23.156 1 97.19 304 GLU A N 1
ATOM 2476 C CA . GLU A 1 304 ? 11.68 13.25 -23.359 1 97.19 304 GLU A CA 1
ATOM 2477 C C . GLU A 1 304 ? 12.414 14.414 -24.031 1 97.19 304 GLU A C 1
ATOM 2479 O O . GLU A 1 304 ? 11.805 15.438 -24.359 1 97.19 304 GLU A O 1
ATOM 2484 N N . ASN A 1 305 ? 13.68 14.312 -24.281 1 98 305 ASN A N 1
ATOM 2485 C CA . ASN A 1 305 ? 14.492 15.336 -24.922 1 98 305 ASN A CA 1
ATOM 2486 C C . ASN A 1 305 ? 14.305 16.703 -24.25 1 98 305 ASN A C 1
ATOM 2488 O O . ASN A 1 305 ? 14.055 17.688 -24.938 1 98 305 ASN A O 1
ATOM 2492 N N . ARG A 1 306 ? 14.281 16.672 -22.938 1 97.06 306 ARG A N 1
ATOM 2493 C CA . ARG A 1 306 ? 14.117 17.875 -22.141 1 97.06 306 ARG A CA 1
ATOM 2494 C C . ARG A 1 306 ? 15.203 17.984 -21.062 1 97.06 306 ARG A C 1
ATOM 2496 O O . ARG A 1 306 ? 15.836 16.984 -20.719 1 97.06 306 ARG A O 1
ATOM 2503 N N . ASP A 1 307 ? 15.484 19.188 -20.625 1 96.31 307 ASP A N 1
ATOM 2504 C CA . ASP A 1 307 ? 16.5 19.453 -19.609 1 96.31 307 ASP A CA 1
ATOM 2505 C C . ASP A 1 307 ? 15.922 19.359 -18.203 1 96.31 307 ASP A C 1
ATOM 2507 O O . ASP A 1 307 ? 15 20.094 -17.859 1 96.31 307 ASP A O 1
ATOM 2511 N N . PRO A 1 308 ? 16.5 18.469 -17.359 1 95.25 308 PRO A N 1
ATOM 2512 C CA . PRO A 1 308 ? 16 18.328 -15.984 1 95.25 308 PRO A CA 1
ATOM 2513 C C . PRO A 1 308 ? 15.961 19.656 -15.227 1 95.25 308 PRO A C 1
ATOM 2515 O O . PRO A 1 308 ? 15.227 19.781 -14.25 1 95.25 308 PRO A O 1
ATOM 2518 N N . GLU A 1 309 ? 16.734 20.609 -15.664 1 93.06 309 GLU A N 1
ATOM 2519 C CA . GLU A 1 309 ? 16.734 21.938 -15.039 1 93.06 309 GLU A CA 1
ATOM 2520 C C . GLU A 1 309 ? 15.367 22.594 -15.133 1 93.06 309 GLU A C 1
ATOM 2522 O O . GLU A 1 309 ? 15.023 23.453 -14.32 1 93.06 309 GLU A O 1
ATOM 2527 N N . GLU A 1 310 ? 14.594 22.172 -16.109 1 93.38 310 GLU A N 1
ATOM 2528 C CA . GLU A 1 310 ? 13.234 22.672 -16.25 1 93.38 310 GLU A CA 1
ATOM 2529 C C . GLU A 1 310 ? 12.406 22.375 -15 1 93.38 310 GLU A C 1
ATOM 2531 O O . GLU A 1 310 ? 11.469 23.094 -14.672 1 93.38 310 GLU A O 1
ATOM 2536 N N . ILE A 1 311 ? 12.766 21.266 -14.297 1 93.88 311 ILE A N 1
ATOM 2537 C CA . ILE A 1 311 ? 11.992 20.812 -13.156 1 93.88 311 ILE A CA 1
ATOM 2538 C C . ILE A 1 311 ? 12.711 21.188 -11.859 1 93.88 311 ILE A C 1
ATOM 2540 O O . ILE A 1 311 ? 12.078 21.609 -10.891 1 93.88 311 ILE A O 1
ATOM 2544 N N . LEU A 1 312 ? 14.008 21.141 -11.867 1 93.69 312 LEU A N 1
ATOM 2545 C CA . LEU A 1 312 ? 14.789 21.125 -10.633 1 93.69 312 LEU A CA 1
ATOM 2546 C C . LEU A 1 312 ? 15.32 22.516 -10.32 1 93.69 312 LEU A C 1
ATOM 2548 O O . LEU A 1 312 ? 15.875 22.75 -9.242 1 93.69 312 LEU A O 1
ATOM 2552 N N . GLN A 1 313 ? 15.125 23.422 -11.242 1 84.06 313 GLN A N 1
ATOM 2553 C CA . GLN A 1 313 ? 15.68 24.75 -11.023 1 84.06 313 GLN A CA 1
ATOM 2554 C C . GLN A 1 313 ? 14.898 25.5 -9.938 1 84.06 313 GLN A C 1
ATOM 2556 O O . GLN A 1 313 ? 13.711 25.25 -9.734 1 84.06 313 GLN A O 1
ATOM 2561 N N . GLY A 1 314 ? 15.617 26.375 -9.172 1 76.06 314 GLY A N 1
ATOM 2562 C CA . GLY A 1 314 ? 15.031 27.188 -8.133 1 76.06 314 GLY A CA 1
ATOM 2563 C C . GLY A 1 314 ? 15.625 26.938 -6.762 1 76.06 314 GLY A C 1
ATOM 2564 O O . GLY A 1 314 ? 16.25 25.891 -6.535 1 76.06 314 GLY A O 1
ATOM 2565 N N . LYS A 1 315 ? 15.562 27.953 -6.012 1 77.69 315 LYS A N 1
ATOM 2566 C CA . LYS A 1 315 ? 16.062 27.844 -4.645 1 77.69 315 LYS A CA 1
ATOM 2567 C C . LYS A 1 315 ? 15.023 27.234 -3.717 1 77.69 315 LYS A C 1
ATOM 2569 O O . LYS A 1 315 ? 13.859 27.656 -3.719 1 77.69 315 LYS A O 1
ATOM 2574 N N . ILE A 1 316 ? 15.383 26.156 -3.172 1 82.44 316 ILE A N 1
ATOM 2575 C CA . ILE A 1 316 ? 14.516 25.547 -2.176 1 82.44 316 ILE A CA 1
ATOM 2576 C C . ILE A 1 316 ? 14.836 26.094 -0.792 1 82.44 316 ILE A C 1
ATOM 2578 O O . ILE A 1 316 ? 16.016 26.188 -0.414 1 82.44 316 ILE A O 1
ATOM 2582 N N . PRO A 1 317 ? 13.805 26.609 -0.16 1 77.06 317 PRO A N 1
ATOM 2583 C CA . PRO A 1 317 ? 14.039 27.141 1.186 1 77.06 317 PRO A CA 1
ATOM 2584 C C . PRO A 1 317 ? 14.648 26.109 2.131 1 77.06 317 PRO A C 1
ATOM 2586 O O . PRO A 1 317 ? 14.703 24.922 1.8 1 77.06 317 PRO A O 1
ATOM 2589 N N . GLU A 1 318 ? 15.102 26.75 3.184 1 74.69 318 GLU A N 1
ATOM 2590 C CA . GLU A 1 318 ? 15.641 25.891 4.234 1 74.69 318 GLU A CA 1
ATOM 2591 C C . GLU A 1 318 ? 14.641 24.812 4.648 1 74.69 318 GLU A C 1
ATOM 2593 O O . GLU A 1 318 ? 13.438 25.078 4.719 1 74.69 318 GLU A O 1
ATOM 2598 N N . MET A 1 319 ? 15.227 23.797 4.984 1 74.62 319 MET A N 1
ATOM 2599 C CA . MET A 1 319 ? 14.438 22.609 5.328 1 74.62 319 MET A CA 1
ATOM 2600 C C . MET A 1 319 ? 13.602 22.859 6.578 1 74.62 319 MET A C 1
ATOM 2602 O O . MET A 1 319 ? 14.078 23.453 7.547 1 74.62 319 MET A O 1
ATOM 2606 N N . ILE A 1 320 ? 12.531 22.422 6.492 1 73.94 320 ILE A N 1
ATOM 2607 C CA . ILE A 1 320 ? 11.57 22.594 7.57 1 73.94 320 ILE A CA 1
ATOM 2608 C C . ILE A 1 320 ? 11.977 21.75 8.766 1 73.94 320 ILE A C 1
ATOM 2610 O O . ILE A 1 320 ? 12.188 20.531 8.641 1 73.94 320 ILE A O 1
ATOM 2614 N N . PRO A 1 321 ? 12.32 22.344 9.852 1 81.88 321 PRO A N 1
ATOM 2615 C CA . PRO A 1 321 ? 12.633 21.516 11.016 1 81.88 321 PRO A CA 1
ATOM 2616 C C . PRO A 1 321 ? 11.438 20.703 11.492 1 81.88 321 PRO A C 1
ATOM 2618 O O . PRO A 1 321 ? 10.328 21.219 11.594 1 81.88 321 PRO A O 1
ATOM 2621 N N . PHE A 1 322 ? 11.672 19.469 11.695 1 86.56 322 PHE A N 1
ATOM 2622 C CA . PHE A 1 322 ? 10.68 18.641 12.359 1 86.56 322 PHE A CA 1
ATOM 2623 C C . PHE A 1 322 ? 10.773 18.781 13.875 1 86.56 322 PHE A C 1
ATOM 2625 O O . PHE A 1 322 ? 11.547 18.078 14.523 1 86.56 322 PHE A O 1
ATOM 2632 N N . LYS A 1 323 ? 10.039 19.688 14.367 1 90.62 323 LYS A N 1
ATOM 2633 C CA . LYS A 1 323 ? 9.977 20 15.797 1 90.62 323 LYS A CA 1
ATOM 2634 C C . LYS A 1 323 ? 8.531 20.219 16.25 1 90.62 323 LYS A C 1
ATOM 2636 O O . LYS A 1 323 ? 7.605 20.141 15.445 1 90.62 323 LYS A O 1
ATOM 2641 N N . SER A 1 324 ? 8.453 20.406 17.594 1 95.38 324 SER A N 1
ATOM 2642 C CA . SER A 1 324 ? 7.109 20.625 18.125 1 95.38 324 SER A CA 1
ATOM 2643 C C . SER A 1 324 ? 6.465 21.859 17.5 1 95.38 324 SER A C 1
ATOM 2645 O O . SER A 1 324 ? 7.059 22.938 17.5 1 95.38 324 SER A O 1
ATOM 2647 N N . GLN A 1 325 ? 5.273 21.672 17.016 1 95.44 325 GLN A N 1
ATOM 2648 C CA . GLN A 1 325 ? 4.547 22.75 16.359 1 95.44 325 GLN A CA 1
ATOM 2649 C C . GLN A 1 325 ? 3.316 23.172 17.156 1 95.44 325 GLN A C 1
ATOM 2651 O O . GLN A 1 325 ? 2.32 23.609 16.578 1 95.44 325 GLN A O 1
ATOM 2656 N N . ARG A 1 326 ? 3.332 23.047 18.406 1 96.44 326 ARG A N 1
ATOM 2657 C CA . ARG A 1 326 ? 2.174 23.219 19.281 1 96.44 326 ARG A CA 1
ATOM 2658 C C . ARG A 1 326 ? 1.572 24.609 19.125 1 96.44 326 ARG A C 1
ATOM 2660 O O . ARG A 1 326 ? 0.361 24.75 18.953 1 96.44 326 ARG A O 1
ATOM 2667 N N . PRO A 1 327 ? 2.424 25.719 19.109 1 96.81 327 PRO A N 1
ATOM 2668 C CA . PRO A 1 327 ? 1.821 27.062 19.016 1 96.81 327 PRO A CA 1
ATOM 2669 C C . PRO A 1 327 ? 1.063 27.266 17.703 1 96.81 327 PRO A C 1
ATOM 2671 O O . PRO A 1 327 ? -0.029 27.844 17.703 1 96.81 327 PRO A O 1
ATOM 2674 N N . PHE A 1 328 ? 1.633 26.828 16.688 1 97.19 328 PHE A N 1
ATOM 2675 C CA . PHE A 1 328 ? 0.993 26.984 15.383 1 97.19 328 PHE A CA 1
ATOM 2676 C C . PHE A 1 328 ? -0.302 26.188 15.312 1 97.19 328 PHE A C 1
ATOM 2678 O O . PHE A 1 328 ? -1.322 26.688 14.836 1 97.19 328 PHE A O 1
ATOM 2685 N N . VAL A 1 329 ? -0.271 24.875 15.766 1 97.88 329 VAL A N 1
ATOM 2686 C CA . VAL A 1 329 ? -1.443 24 15.734 1 97.88 329 VAL A CA 1
ATOM 2687 C C . VAL A 1 329 ? -2.562 24.609 16.578 1 97.88 329 VAL A C 1
ATOM 2689 O O . VAL A 1 329 ? -3.727 24.609 16.172 1 97.88 329 VAL A O 1
ATOM 2692 N N . ARG A 1 330 ? -2.23 25.188 17.734 1 98 330 ARG A N 1
ATOM 2693 C CA . ARG A 1 330 ? -3.217 25.844 18.594 1 98 330 ARG A CA 1
ATOM 2694 C C . ARG A 1 330 ? -3.852 27.031 17.875 1 98 330 ARG A C 1
ATOM 2696 O O . ARG A 1 330 ? -5.062 27.25 17.969 1 98 330 ARG A O 1
ATOM 2703 N N . LYS A 1 331 ? -3.02 27.781 17.219 1 98.25 331 LYS A N 1
ATOM 2704 C CA . LYS A 1 331 ? -3.521 28.938 16.469 1 98.25 331 LYS A CA 1
ATOM 2705 C C . LYS A 1 331 ? -4.496 28.5 15.383 1 98.25 331 LYS A C 1
ATOM 2707 O O . LYS A 1 331 ? -5.562 29.094 15.219 1 98.25 331 LYS A O 1
ATOM 2712 N N . VAL A 1 332 ? -4.113 27.469 14.617 1 98.25 332 VAL A N 1
ATOM 2713 C CA . VAL A 1 332 ? -4.969 26.969 13.547 1 98.25 332 VAL A CA 1
ATOM 2714 C C . VAL A 1 332 ? -6.277 26.453 14.125 1 98.25 332 VAL A C 1
ATOM 2716 O O . VAL A 1 332 ? -7.352 26.672 13.562 1 98.25 332 VAL A O 1
ATOM 2719 N N . LEU A 1 333 ? -6.211 25.719 15.219 1 97.44 333 LEU A N 1
ATOM 2720 C CA . LEU A 1 333 ? -7.395 25.203 15.898 1 97.44 333 LEU A CA 1
ATOM 2721 C C . LEU A 1 333 ? -8.344 26.328 16.281 1 97.44 333 LEU A C 1
ATOM 2723 O O . LEU A 1 333 ? -9.562 26.203 16.141 1 97.44 333 LEU A O 1
ATOM 2727 N N . GLU A 1 334 ? -7.797 27.375 16.766 1 96.94 334 GLU A N 1
ATOM 2728 C CA . GLU A 1 334 ? -8.586 28.516 17.234 1 96.94 334 GLU A CA 1
ATOM 2729 C C . GLU A 1 334 ? -9.211 29.266 16.047 1 96.94 334 GLU A C 1
ATOM 2731 O O . GLU A 1 334 ? -10.367 29.688 16.125 1 96.94 334 GLU A O 1
ATOM 2736 N N . GLU A 1 335 ? -8.531 29.359 14.992 1 97.5 335 GLU A N 1
ATOM 2737 C CA . GLU A 1 335 ? -8.922 30.297 13.945 1 97.5 335 GLU A CA 1
ATOM 2738 C C . GLU A 1 335 ? -9.625 29.594 12.797 1 97.5 335 GLU A C 1
ATOM 2740 O O . GLU A 1 335 ? -10.391 30.203 12.047 1 97.5 335 GLU A O 1
ATOM 2745 N N . GLU A 1 336 ? -9.352 28.25 12.656 1 97.44 336 GLU A N 1
ATOM 2746 C CA . GLU A 1 336 ? -9.758 27.641 11.391 1 97.44 336 GLU A CA 1
ATOM 2747 C C . GLU A 1 336 ? -10.492 26.328 11.617 1 97.44 336 GLU A C 1
ATOM 2749 O O . GLU A 1 336 ? -10.438 25.438 10.773 1 97.44 336 GLU A O 1
ATOM 2754 N N . ILE A 1 337 ? -11.125 26.094 12.672 1 96.19 337 ILE A N 1
ATOM 2755 C CA . ILE A 1 337 ? -11.789 24.828 12.977 1 96.19 337 ILE A CA 1
ATOM 2756 C C . ILE A 1 337 ? -13.078 24.734 12.164 1 96.19 337 ILE A C 1
ATOM 2758 O O . ILE A 1 337 ? -13.547 23.625 11.875 1 96.19 337 ILE A O 1
ATOM 2762 N N . ASP A 1 338 ? -13.641 25.812 11.664 1 94.75 338 ASP A N 1
ATOM 2763 C CA . ASP A 1 338 ? -15 25.828 11.125 1 94.75 338 ASP A CA 1
ATOM 2764 C C . ASP A 1 338 ? -14.992 25.609 9.617 1 94.75 338 ASP A C 1
ATOM 2766 O O . ASP A 1 338 ? -15.953 25.062 9.062 1 94.75 338 ASP A O 1
ATOM 2770 N N . PRO A 1 339 ? -14.016 26.047 8.922 1 96.31 339 PRO A N 1
ATOM 2771 C CA . PRO A 1 339 ? -14.039 25.891 7.469 1 96.31 339 PR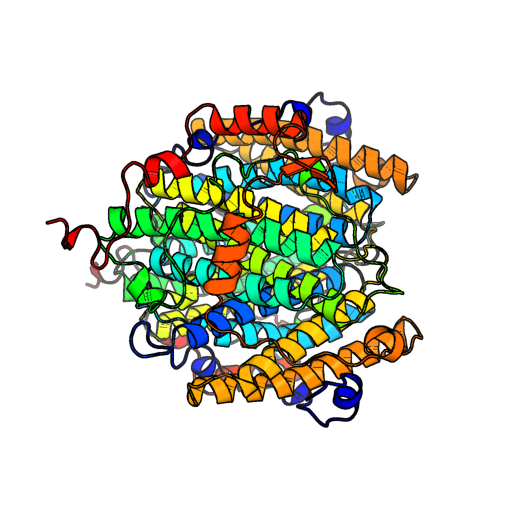O A CA 1
ATOM 2772 C C . PRO A 1 339 ? -14.398 24.469 7.027 1 96.31 339 PRO A C 1
ATOM 2774 O O . PRO A 1 339 ? -13.984 23.5 7.66 1 96.31 339 PRO A O 1
ATOM 2777 N N . ARG A 1 340 ? -15.242 24.422 5.973 1 98 340 ARG A N 1
ATOM 2778 C CA . ARG A 1 340 ? -15.656 23.219 5.262 1 98 340 ARG A CA 1
ATOM 2779 C C . ARG A 1 340 ? -15.336 23.328 3.773 1 98 340 ARG A C 1
ATOM 2781 O O . ARG A 1 340 ? -14.562 24.188 3.359 1 98 340 ARG A O 1
ATOM 2788 N N . THR A 1 341 ? -15.867 22.344 3.051 1 98.12 341 THR A N 1
ATOM 2789 C CA . THR A 1 341 ? -15.562 22.406 1.627 1 98.12 341 THR A CA 1
ATOM 2790 C C . THR A 1 341 ? -16.844 22.344 0.794 1 98.12 341 THR A C 1
ATOM 2792 O O . THR A 1 341 ? -17.828 21.766 1.218 1 98.12 341 THR A O 1
ATOM 2795 N N . ASP A 1 342 ? -16.859 23.062 -0.304 1 98 342 ASP A N 1
ATOM 2796 C CA . ASP A 1 342 ? -17.766 22.953 -1.445 1 98 342 ASP A CA 1
ATOM 2797 C C . ASP A 1 342 ? -16.984 22.797 -2.75 1 98 342 ASP A C 1
ATOM 2799 O O . ASP A 1 342 ? -16.531 23.781 -3.326 1 98 342 ASP A O 1
ATOM 2803 N N . GLY A 1 343 ? -17 21.547 -3.227 1 97.19 343 GLY A N 1
ATOM 2804 C CA . GLY A 1 343 ? -16.031 21.266 -4.27 1 97.19 343 GLY A CA 1
ATOM 2805 C C . GLY A 1 343 ? -14.602 21.594 -3.852 1 97.19 343 GLY A C 1
ATOM 2806 O O . GLY A 1 343 ? -14.156 21.172 -2.781 1 97.19 343 GLY A O 1
ATOM 2807 N N . VAL A 1 344 ? -13.938 22.297 -4.707 1 97.81 344 VAL A N 1
ATOM 2808 C CA . VAL A 1 344 ? -12.523 22.578 -4.477 1 97.81 344 VAL A CA 1
ATOM 2809 C C . VAL A 1 344 ? -12.375 23.812 -3.586 1 97.81 344 VAL A C 1
ATOM 2811 O O . VAL A 1 344 ? -11.258 24.219 -3.248 1 97.81 344 VAL A O 1
ATOM 2814 N N . ASN A 1 345 ? -13.5 24.375 -3.096 1 98.12 345 ASN A N 1
ATOM 2815 C CA . ASN A 1 345 ? -13.461 25.625 -2.348 1 98.12 345 ASN A CA 1
ATOM 2816 C C . ASN A 1 345 ? -13.602 25.391 -0.848 1 98.12 345 ASN A C 1
ATOM 2818 O O . ASN A 1 345 ? -14.344 24.5 -0.421 1 98.12 345 ASN A O 1
ATOM 2822 N N . TYR A 1 346 ? -12.836 26.125 -0.105 1 98.12 346 TYR A N 1
ATOM 2823 C CA . TYR A 1 346 ? -13.07 26.203 1.333 1 98.12 346 TYR A CA 1
ATOM 2824 C C . TYR A 1 346 ? -14.141 27.234 1.65 1 98.12 346 TYR A C 1
ATOM 2826 O O . TYR A 1 346 ? -14.078 28.375 1.188 1 98.12 346 TYR A O 1
ATOM 2834 N N . VAL A 1 347 ? -15.094 26.844 2.42 1 98.12 347 VAL A N 1
ATOM 2835 C CA . VAL A 1 347 ? -16.266 27.688 2.682 1 98.12 347 VAL A CA 1
ATOM 2836 C C . VAL A 1 347 ? -16.609 27.641 4.168 1 98.12 347 VAL A C 1
ATOM 2838 O O . VAL A 1 347 ? -16.156 26.75 4.891 1 98.12 347 VAL A O 1
ATOM 2841 N N . PRO A 1 348 ? -17.312 28.641 4.629 1 97.06 348 PRO A N 1
ATOM 2842 C CA . PRO A 1 348 ? -17.828 28.562 6.004 1 97.06 348 PRO A CA 1
ATOM 2843 C C . PRO A 1 348 ? -18.719 27.344 6.23 1 97.06 348 PRO A C 1
ATOM 2845 O O . PRO A 1 348 ? -19.266 26.781 5.273 1 97.06 348 PRO A O 1
ATOM 2848 N N . LYS A 1 349 ? -18.875 27.016 7.402 1 96.19 349 LYS A N 1
ATOM 2849 C CA . LYS A 1 349 ? -19.594 25.812 7.824 1 96.19 349 LYS A CA 1
ATOM 2850 C C . LYS A 1 349 ? -21 25.781 7.246 1 96.19 349 LYS A C 1
ATOM 2852 O O . LYS A 1 349 ? -21.484 24.719 6.844 1 96.19 349 LYS A O 1
ATOM 2857 N N . ASP A 1 350 ? -21.672 26.922 7.156 1 96.38 350 ASP A N 1
ATOM 2858 C CA . ASP A 1 350 ? -23.078 26.984 6.723 1 96.38 350 ASP A CA 1
ATOM 2859 C C . ASP A 1 350 ? -23.188 26.859 5.207 1 96.38 350 ASP A C 1
ATOM 2861 O O . ASP A 1 350 ? -24.281 26.734 4.668 1 96.38 350 ASP A O 1
ATOM 2865 N N . LYS A 1 351 ? -22.078 26.844 4.516 1 97.69 351 LYS A N 1
ATOM 2866 C CA . LYS A 1 351 ? -22.062 26.734 3.059 1 97.69 351 LYS A CA 1
ATOM 2867 C C . LYS A 1 351 ? -21.453 25.406 2.605 1 97.69 351 LYS A C 1
ATOM 2869 O O . LYS A 1 351 ? -21.062 25.266 1.441 1 97.69 351 LYS A O 1
ATOM 2874 N N . GLU A 1 352 ? -21.312 24.516 3.508 1 97.62 352 GLU A N 1
ATOM 2875 C CA . GLU A 1 352 ? -20.797 23.203 3.166 1 97.62 352 GLU A CA 1
ATOM 2876 C C . GLU A 1 352 ? -21.656 22.516 2.105 1 97.62 352 GLU A C 1
ATOM 2878 O O . GLU A 1 352 ? -22.875 22.688 2.094 1 97.62 352 GLU A O 1
ATOM 2883 N N . ASP A 1 353 ? -21.062 21.766 1.272 1 96.81 353 ASP A N 1
ATOM 2884 C CA . ASP A 1 353 ? -21.703 21.062 0.167 1 96.81 353 ASP A CA 1
ATOM 2885 C C . ASP A 1 353 ? -22.828 20.156 0.673 1 96.81 353 ASP A C 1
ATOM 2887 O O . ASP A 1 353 ? -22.594 19.312 1.542 1 96.81 353 ASP A O 1
ATOM 2891 N N . ASP A 1 354 ? -24.016 20.188 0.061 1 97.62 354 ASP A N 1
ATOM 2892 C CA . ASP A 1 354 ? -25.172 19.375 0.464 1 97.62 354 ASP A CA 1
ATOM 2893 C C . ASP A 1 354 ? -24.906 17.891 0.27 1 97.62 354 ASP A C 1
ATOM 2895 O O . ASP A 1 354 ? -25.359 17.062 1.056 1 97.62 354 ASP A O 1
ATOM 2899 N N . GLU A 1 355 ? -24.25 17.578 -0.787 1 97.38 355 GLU A N 1
ATOM 2900 C CA . GLU A 1 355 ? -23.922 16.188 -1.038 1 97.38 355 GLU A CA 1
ATOM 2901 C C . GLU A 1 355 ? -23.078 15.602 0.092 1 97.38 355 GLU A C 1
ATOM 2903 O O . GLU A 1 355 ? -23.219 14.43 0.436 1 97.38 355 GLU A O 1
ATOM 2908 N N . SER A 1 356 ? -22.188 16.422 0.627 1 98 356 SER A N 1
ATOM 2909 C CA . SER A 1 356 ? -21.359 15.977 1.744 1 98 356 SER A CA 1
ATOM 2910 C C . SER A 1 356 ? -22.203 15.719 2.99 1 98 356 SER A C 1
ATOM 2912 O O . SER A 1 356 ? -21.969 14.75 3.711 1 98 356 SER A O 1
ATOM 2914 N N . LEU A 1 357 ? -23.109 16.609 3.227 1 98 357 LEU A N 1
ATOM 2915 C CA . LEU A 1 357 ? -23.984 16.438 4.387 1 98 357 LEU A CA 1
ATOM 2916 C C . LEU A 1 357 ? -24.797 15.156 4.277 1 98 357 LEU A C 1
ATOM 2918 O O . LEU A 1 357 ? -24.906 14.406 5.25 1 98 357 LEU A O 1
ATOM 2922 N N . LEU A 1 358 ? -25.328 14.898 3.096 1 97.5 358 LEU A N 1
ATOM 2923 C CA . LEU A 1 358 ? -26.125 13.695 2.867 1 97.5 358 LEU A CA 1
ATOM 2924 C C . LEU A 1 358 ? -25.266 12.445 3.02 1 97.5 358 LEU A C 1
ATOM 2926 O O . LEU A 1 358 ? -25.688 11.469 3.635 1 97.5 358 LEU A O 1
ATOM 2930 N N . TYR A 1 359 ? -24.125 12.508 2.424 1 97.25 359 TYR A N 1
ATOM 2931 C CA . TYR A 1 359 ? -23.188 11.391 2.514 1 97.25 359 TYR A CA 1
ATOM 2932 C C . TYR A 1 359 ? -22.844 11.094 3.967 1 97.25 359 TYR A C 1
ATOM 2934 O O . TYR A 1 359 ? -22.875 9.938 4.395 1 97.25 359 TYR A O 1
ATOM 2942 N N . ARG A 1 360 ? -22.484 12.102 4.641 1 97.25 360 ARG A N 1
ATOM 2943 C CA . ARG A 1 360 ? -22.078 11.977 6.035 1 97.25 360 ARG A CA 1
ATOM 2944 C C . ARG A 1 360 ? -23.203 11.414 6.891 1 97.25 360 ARG A C 1
ATOM 2946 O O . ARG A 1 360 ? -22.969 10.578 7.762 1 97.25 360 ARG A O 1
ATOM 2953 N N . ASP A 1 361 ? -24.391 11.883 6.695 1 97.56 361 ASP A N 1
ATOM 2954 C CA . ASP A 1 361 ? -25.547 11.383 7.426 1 97.56 361 ASP A CA 1
ATOM 2955 C C . ASP A 1 361 ? -25.719 9.883 7.215 1 97.56 361 ASP A C 1
ATOM 2957 O O . ASP A 1 361 ? -26.047 9.148 8.148 1 97.56 361 ASP A O 1
ATOM 2961 N N . GLN A 1 362 ? -25.547 9.484 6.031 1 97.69 362 GLN A N 1
ATOM 2962 C CA . GLN A 1 362 ? -25.672 8.07 5.711 1 97.69 362 GLN A CA 1
ATOM 2963 C C . GLN A 1 362 ? -24.609 7.242 6.422 1 97.69 362 GLN A C 1
ATOM 2965 O O . GLN A 1 362 ? -24.922 6.25 7.078 1 97.69 362 GLN A O 1
ATOM 2970 N N . MET A 1 363 ? -23.359 7.609 6.324 1 97.44 363 MET A N 1
ATOM 2971 C CA . MET A 1 363 ? -22.266 6.859 6.922 1 97.44 363 MET A CA 1
ATOM 2972 C C . MET A 1 363 ? -22.391 6.816 8.438 1 97.44 363 MET A C 1
ATOM 2974 O O . MET A 1 363 ? -22.094 5.801 9.062 1 97.44 363 MET A O 1
ATOM 2978 N N . ASN A 1 364 ? -22.875 7.914 9.023 1 97.69 364 ASN A N 1
ATOM 2979 C CA . ASN A 1 364 ? -22.969 8.062 10.469 1 97.69 364 ASN A CA 1
ATOM 2980 C C . ASN A 1 364 ? -24.281 7.492 11.008 1 97.69 364 ASN A C 1
ATOM 2982 O O . ASN A 1 364 ? -24.5 7.48 12.227 1 97.69 364 ASN A O 1
ATOM 2986 N N . SER A 1 365 ? -25.156 6.941 10.18 1 97.69 365 SER A N 1
ATOM 2987 C CA . SER A 1 365 ? -26.547 6.66 10.523 1 97.69 365 SER A CA 1
ATOM 2988 C C . SER A 1 365 ? -26.641 5.578 11.594 1 97.69 365 SER A C 1
ATOM 2990 O O . SER A 1 365 ? -27.641 5.508 12.32 1 97.69 365 SER A O 1
ATOM 2992 N N . GLU A 1 366 ? -25.625 4.734 11.75 1 97.12 366 GLU A N 1
ATOM 2993 C CA . GLU A 1 366 ? -25.703 3.658 12.734 1 97.12 366 GLU A CA 1
ATOM 2994 C C . GLU A 1 366 ? -24.656 3.838 13.828 1 97.12 366 GLU A C 1
ATOM 2996 O O . GLU A 1 366 ? -24.219 2.863 14.445 1 97.12 366 GLU A O 1
ATOM 3001 N N . GLY A 1 367 ? -24.234 5.098 13.984 1 96.62 367 GLY A N 1
ATOM 3002 C CA . GLY A 1 367 ? -23.266 5.398 15.023 1 96.62 367 GLY A CA 1
ATOM 3003 C C . GLY A 1 367 ? -21.969 5.953 14.484 1 96.62 367 GLY A C 1
ATOM 3004 O O . GLY A 1 367 ? -21.609 5.699 13.328 1 96.62 367 GLY A O 1
ATOM 3005 N N . ILE A 1 368 ? -21.375 6.711 15.32 1 97.94 368 ILE A N 1
ATOM 3006 C CA . ILE A 1 368 ? -20.094 7.328 14.992 1 97.94 368 ILE A CA 1
ATOM 3007 C C . ILE A 1 368 ? -19.016 6.789 15.922 1 97.94 368 ILE A C 1
ATOM 3009 O O . ILE A 1 368 ? -18.859 7.266 17.047 1 97.94 368 ILE A O 1
ATOM 3013 N N . PRO A 1 369 ? -18.156 5.875 15.398 1 97.81 369 PRO A N 1
ATOM 3014 C CA . PRO A 1 369 ? -17.172 5.195 16.25 1 97.81 369 PRO A CA 1
ATOM 3015 C C . PRO A 1 369 ? -16.234 6.164 16.969 1 97.81 369 PRO A C 1
ATOM 3017 O O . PRO A 1 369 ? -15.945 5.984 18.141 1 97.81 369 PRO A O 1
ATOM 3020 N N . ALA A 1 370 ? -15.797 7.164 16.281 1 98.06 370 ALA A N 1
ATOM 3021 C CA . ALA A 1 370 ? -14.867 8.125 16.859 1 98.06 370 ALA A CA 1
ATOM 3022 C C . ALA A 1 370 ? -15.469 8.805 18.094 1 98.06 370 ALA A C 1
ATOM 3024 O O . ALA A 1 370 ? -14.773 9.07 19.062 1 98.06 370 ALA A O 1
ATOM 3025 N N . GLU A 1 371 ? -16.766 9.094 18.062 1 97.69 371 GLU A N 1
ATOM 3026 C CA . GLU A 1 371 ? -17.438 9.719 19.188 1 97.69 371 GLU A CA 1
ATOM 3027 C C . GLU A 1 371 ? -17.656 8.719 20.328 1 97.69 371 GLU A C 1
ATOM 3029 O O . GLU A 1 371 ? -17.516 9.07 21.5 1 97.69 371 GLU A O 1
ATOM 3034 N N . ILE A 1 372 ? -17.969 7.52 20.016 1 97.44 372 ILE A N 1
ATOM 3035 C CA . ILE A 1 372 ? -18.25 6.492 21.016 1 97.44 372 ILE A CA 1
ATOM 3036 C C . ILE A 1 372 ? -16.969 6.156 21.781 1 97.44 372 ILE A C 1
ATOM 3038 O O . ILE A 1 372 ? -16.984 6.086 23.016 1 97.44 372 ILE A O 1
ATOM 3042 N N . VAL A 1 373 ? -15.883 6.035 21.094 1 96.25 373 VAL A N 1
ATOM 3043 C CA . VAL A 1 373 ? -14.617 5.613 21.688 1 96.25 373 VAL A CA 1
ATOM 3044 C C . VAL A 1 373 ? -14.125 6.672 22.672 1 96.25 373 VAL A C 1
ATOM 3046 O O . VAL A 1 373 ? -13.523 6.344 23.688 1 96.25 373 VAL A O 1
ATOM 3049 N N . SER A 1 374 ? -14.398 7.902 22.344 1 95.69 374 SER A N 1
ATOM 3050 C CA . SER A 1 374 ? -13.812 8.992 23.109 1 95.69 374 SER A CA 1
ATOM 3051 C C . SER A 1 374 ? -14.852 9.617 24.047 1 95.69 374 SER A C 1
ATOM 3053 O O . SER A 1 374 ? -14.617 10.695 24.594 1 95.69 374 SER A O 1
ATOM 3055 N N . ALA A 1 375 ? -16 9.016 24.141 1 94.81 375 ALA A N 1
ATOM 3056 C CA . ALA A 1 375 ? -17.031 9.539 25.031 1 94.81 375 ALA A CA 1
ATOM 3057 C C . ALA A 1 375 ? -16.531 9.648 26.469 1 94.81 375 ALA A C 1
ATOM 3059 O O . ALA A 1 375 ? -16.047 8.664 27.031 1 94.81 375 ALA A O 1
ATOM 3060 N N . GLY A 1 376 ? -16.578 10.844 26.984 1 91.06 376 GLY A N 1
ATOM 3061 C CA . GLY A 1 376 ? -16.188 11.078 28.375 1 91.06 376 GLY A CA 1
ATOM 3062 C C . GLY A 1 376 ? -14.68 11.117 28.562 1 91.06 376 GLY A C 1
ATOM 3063 O O . GLY A 1 376 ? -14.203 11.367 29.672 1 91.06 376 GLY A O 1
ATOM 3064 N N . TYR A 1 377 ? -13.969 10.844 27.5 1 92.88 377 TYR A N 1
ATOM 3065 C CA . TYR A 1 377 ? -12.508 10.812 27.609 1 92.88 377 TYR A CA 1
ATOM 3066 C C . TYR A 1 377 ? -11.938 12.219 27.703 1 92.88 377 TYR A C 1
ATOM 3068 O O . TYR A 1 377 ? -12.328 13.109 26.938 1 92.88 377 TYR A O 1
ATOM 3076 N N . GLN A 1 378 ? -11.148 12.516 28.672 1 91.75 378 GLN A N 1
ATOM 3077 C CA . GLN A 1 378 ? -10.273 13.68 28.812 1 91.75 378 GLN A CA 1
ATOM 3078 C C . GLN A 1 378 ? -8.852 13.258 29.188 1 91.75 378 GLN A C 1
ATOM 3080 O O . GLN A 1 378 ? -8.633 12.648 30.234 1 91.75 378 GLN A O 1
ATOM 3085 N N . TRP A 1 379 ? -7.988 13.609 28.328 1 92.12 379 TRP A N 1
ATOM 3086 C CA . TRP A 1 379 ? -6.621 13.148 28.547 1 92.12 379 TRP A CA 1
ATOM 3087 C C . TRP A 1 379 ? -6.035 13.766 29.812 1 92.12 379 TRP A C 1
ATOM 3089 O O . TRP A 1 379 ? -6.211 14.961 30.062 1 92.12 379 TRP A O 1
ATOM 3099 N N . GLN A 1 380 ? -5.43 12.969 30.562 1 88 380 GLN A N 1
ATOM 3100 C CA . GLN A 1 380 ? -4.613 13.336 31.703 1 88 380 GLN A CA 1
ATOM 3101 C C . GLN A 1 380 ? -3.357 12.477 31.797 1 88 380 GLN A C 1
ATOM 3103 O O . GLN A 1 380 ? -3.367 11.312 31.375 1 88 380 GLN A O 1
ATOM 3108 N N . PRO A 1 381 ? -2.312 13.172 32.25 1 83.25 381 PRO A N 1
ATOM 3109 C CA . PRO A 1 381 ? -1.113 12.344 32.406 1 83.25 381 PRO A CA 1
ATOM 3110 C C . PRO A 1 381 ? -1.38 11.062 33.188 1 83.25 381 PRO A C 1
ATOM 3112 O O . PRO A 1 381 ? -2.105 11.078 34.188 1 83.25 381 PRO A O 1
ATOM 3115 N N . GLY A 1 382 ? -0.919 9.977 32.75 1 76.75 382 GLY A N 1
ATOM 3116 C CA . GLY A 1 382 ? -1.061 8.68 33.375 1 76.75 382 GLY A CA 1
ATOM 3117 C C . GLY A 1 382 ? -2.375 7.992 33.062 1 76.75 382 GLY A C 1
ATOM 3118 O O . GLY A 1 382 ? -2.568 6.824 33.406 1 76.75 382 GLY A O 1
ATOM 3119 N N . THR A 1 383 ? -3.246 8.641 32.438 1 66.44 383 THR A N 1
ATOM 3120 C CA . THR A 1 383 ? -4.477 8.102 31.859 1 66.44 383 THR A CA 1
ATOM 3121 C C . THR A 1 383 ? -5.328 7.441 32.938 1 66.44 383 THR A C 1
ATOM 3123 O O . THR A 1 383 ? -5.445 7.969 34.062 1 66.44 383 THR A O 1
ATOM 3126 N N . GLU A 1 384 ? -5.996 6.23 32.625 1 63.84 384 GLU A N 1
ATOM 3127 C CA . GLU A 1 384 ? -6.984 5.535 33.469 1 63.84 384 GLU A CA 1
ATOM 3128 C C . GLU A 1 384 ? -6.379 5.09 34.781 1 63.84 384 GLU A C 1
ATOM 3130 O O . GLU A 1 384 ? -7.086 4.988 35.781 1 63.84 384 GLU A O 1
ATOM 3135 N N . LEU A 1 385 ? -5.105 5.012 34.719 1 56.28 385 LEU A N 1
ATOM 3136 C CA . LEU A 1 385 ? -4.484 4.504 35.938 1 56.28 385 LEU A CA 1
ATOM 3137 C C . LEU A 1 385 ? -4.406 5.594 37 1 56.28 385 LEU A C 1
ATOM 3139 O O . LEU A 1 385 ? -4.262 5.297 38.188 1 56.28 385 LEU A O 1
ATOM 3143 N N . ASN A 1 386 ? -4.414 6.77 36.625 1 56.38 386 ASN A N 1
ATOM 3144 C CA . ASN A 1 386 ? -4.285 7.867 37.562 1 56.38 386 ASN A CA 1
ATOM 3145 C C . ASN A 1 386 ? -5.617 8.586 37.781 1 56.38 386 ASN A C 1
ATOM 3147 O O . ASN A 1 386 ? -5.645 9.75 38.156 1 56.38 386 ASN A O 1
ATOM 3151 N N . ARG A 1 387 ? -6.719 7.895 37.469 1 57.28 387 ARG A N 1
ATOM 3152 C CA . ARG A 1 387 ? -8.008 8.516 37.75 1 57.28 387 ARG A CA 1
ATOM 3153 C C . ARG A 1 387 ? -8.211 8.695 39.25 1 57.28 387 ARG A C 1
ATOM 3155 O O . ARG A 1 387 ? -8.141 7.727 40.031 1 57.28 387 ARG A O 1
ATOM 3162 N N . ILE A 1 388 ? -7.863 9.953 39.844 1 41.59 388 ILE A N 1
ATOM 3163 C CA . ILE A 1 388 ? -8.188 10.312 41.219 1 41.59 388 ILE A CA 1
ATOM 3164 C C . ILE A 1 388 ? -9.672 10.656 41.344 1 41.59 388 ILE A C 1
ATOM 3166 O O . ILE A 1 388 ? -10.211 11.375 40.5 1 41.59 388 ILE A O 1
ATOM 3170 N N . MET B 1 1 ? -19.875 -22.422 -17.672 1 55.81 1 MET B N 1
ATOM 3171 C CA . MET B 1 1 ? -20.594 -21.375 -18.391 1 55.81 1 MET B CA 1
ATOM 3172 C C . MET B 1 1 ? -19.641 -20.281 -18.844 1 55.81 1 MET B C 1
ATOM 3174 O O . MET B 1 1 ? -18.766 -19.859 -18.094 1 55.81 1 MET B O 1
ATOM 3178 N N . THR B 1 2 ? -19.562 -20 -20.047 1 75 2 THR B N 1
ATOM 3179 C CA . THR B 1 2 ? -18.75 -18.969 -20.688 1 75 2 THR B CA 1
ATOM 3180 C C . THR B 1 2 ? -19.25 -17.578 -20.297 1 75 2 THR B C 1
ATOM 3182 O O . THR B 1 2 ? -20.453 -17.344 -20.188 1 75 2 THR B O 1
ATOM 3185 N N . ILE B 1 3 ? -18.328 -16.719 -19.734 1 77.62 3 ILE B N 1
ATOM 3186 C CA . ILE B 1 3 ? -18.672 -15.359 -19.328 1 77.62 3 ILE B CA 1
ATOM 3187 C C . ILE B 1 3 ? -18.422 -14.398 -20.484 1 77.62 3 ILE B C 1
ATOM 3189 O O . ILE B 1 3 ? -17.328 -14.398 -21.078 1 77.62 3 ILE B O 1
ATOM 3193 N N . ASN B 1 4 ? -19.438 -13.766 -20.859 1 79.88 4 ASN B N 1
ATOM 3194 C CA . ASN B 1 4 ? -19.297 -12.648 -21.781 1 79.88 4 ASN B CA 1
ATOM 3195 C C . ASN B 1 4 ? -19.422 -11.305 -21.078 1 79.88 4 ASN B C 1
ATOM 3197 O O . ASN B 1 4 ? -20.531 -10.906 -20.688 1 79.88 4 ASN B O 1
ATOM 3201 N N . PHE B 1 5 ? -18.344 -10.57 -20.969 1 83.31 5 PHE B N 1
ATOM 3202 C CA . PHE B 1 5 ? -18.281 -9.352 -20.172 1 83.31 5 PHE B CA 1
ATOM 3203 C C . PHE B 1 5 ? -19.156 -8.266 -20.781 1 83.31 5 PHE B C 1
ATOM 3205 O O . PHE B 1 5 ? -19.609 -7.363 -20.078 1 83.31 5 PHE B O 1
ATOM 3212 N N . ILE B 1 6 ? -19.359 -8.391 -22.031 1 81 6 ILE B N 1
ATOM 3213 C CA . ILE B 1 6 ? -20.172 -7.387 -22.688 1 81 6 ILE B CA 1
ATOM 3214 C C . ILE B 1 6 ? -21.609 -7.438 -22.141 1 81 6 ILE B C 1
ATOM 3216 O O . ILE B 1 6 ? -22.297 -6.418 -22.109 1 81 6 ILE B O 1
ATOM 3220 N N . ASP B 1 7 ? -21.906 -8.562 -21.719 1 83.69 7 ASP B N 1
ATOM 3221 C CA . ASP B 1 7 ? -23.25 -8.727 -21.172 1 83.69 7 ASP B CA 1
ATOM 3222 C C . ASP B 1 7 ? -23.438 -7.898 -19.906 1 83.69 7 ASP B C 1
ATOM 3224 O O . ASP B 1 7 ? -24.562 -7.516 -19.578 1 83.69 7 ASP B O 1
ATOM 3228 N N . PHE B 1 8 ? -22.344 -7.645 -19.266 1 85.75 8 PHE B N 1
ATOM 3229 C CA . PHE B 1 8 ? -22.438 -6.898 -18.016 1 85.75 8 PHE B CA 1
ATOM 3230 C C . PHE B 1 8 ? -22.75 -5.43 -18.281 1 85.75 8 PHE B C 1
ATOM 3232 O O . PHE B 1 8 ? -23.188 -4.707 -17.391 1 85.75 8 PHE B O 1
ATOM 3239 N N . LEU B 1 9 ? -22.484 -4.984 -19.469 1 86.62 9 LEU B N 1
ATOM 3240 C CA . LEU B 1 9 ? -22.75 -3.594 -19.812 1 86.62 9 LEU B CA 1
ATOM 3241 C C . LEU B 1 9 ? -24.25 -3.346 -19.938 1 86.62 9 LEU B C 1
ATOM 3243 O O . LEU B 1 9 ? -24.703 -2.207 -19.812 1 86.62 9 LEU B O 1
ATOM 3247 N N . ALA B 1 10 ? -24.969 -4.473 -20.172 1 85.94 10 ALA B N 1
ATOM 3248 C CA . ALA B 1 10 ? -26.422 -4.348 -20.312 1 85.94 10 ALA B CA 1
ATOM 3249 C C . ALA B 1 10 ? -27.141 -4.734 -19.016 1 85.94 10 ALA B C 1
ATOM 3251 O O . ALA B 1 10 ? -28.344 -4.547 -18.891 1 85.94 10 ALA B O 1
ATOM 3252 N N . GLU B 1 11 ? -26.453 -5.211 -18.109 1 87.62 11 GLU B N 1
ATOM 3253 C CA . GLU B 1 11 ? -27.031 -5.586 -16.812 1 87.62 11 GLU B CA 1
ATOM 3254 C C . GLU B 1 11 ? -27.328 -4.355 -15.969 1 87.62 11 GLU B C 1
ATOM 3256 O O . GLU B 1 11 ? -26.594 -3.363 -16.031 1 87.62 11 GLU B O 1
ATOM 3261 N N . PRO B 1 12 ? -28.375 -4.359 -15.32 1 84.88 12 PRO B N 1
ATOM 3262 C CA . PRO B 1 12 ? -28.688 -3.176 -14.508 1 84.88 12 PRO B CA 1
ATOM 3263 C C . PRO B 1 12 ? -27.625 -2.893 -13.445 1 84.88 12 PRO B C 1
ATOM 3265 O O . PRO B 1 12 ? -27.312 -1.731 -13.172 1 84.88 12 PRO B O 1
ATOM 3268 N N . GLY B 1 13 ? -27 -3.93 -12.875 1 87.94 13 GLY B N 1
ATOM 3269 C CA . GLY B 1 13 ? -26.078 -3.734 -11.766 1 87.94 13 GLY B CA 1
ATOM 3270 C C . GLY B 1 13 ? -26.625 -2.82 -10.688 1 87.94 13 GLY B C 1
ATOM 3271 O O . GLY B 1 13 ? -27.844 -2.744 -10.484 1 87.94 13 GLY B O 1
ATOM 3272 N N . CYS B 1 14 ? -25.797 -2.223 -9.766 1 94.12 14 CYS B N 1
ATOM 3273 C CA . CYS B 1 14 ? -26.156 -1.207 -8.789 1 94.12 14 CYS B CA 1
ATOM 3274 C C . CYS B 1 14 ? -25.562 0.144 -9.156 1 94.12 14 CYS B C 1
ATOM 3276 O O . CYS B 1 14 ? -24.328 0.298 -9.18 1 94.12 14 CYS B O 1
ATOM 3278 N N . PRO B 1 15 ? -26.438 1.065 -9.445 1 93.38 15 PRO B N 1
ATOM 3279 C CA . PRO B 1 15 ? -25.906 2.385 -9.781 1 93.38 15 PRO B CA 1
ATOM 3280 C C . PRO B 1 15 ? -25.031 2.967 -8.672 1 93.38 15 PRO B C 1
ATOM 3282 O O . PRO B 1 15 ? -25.328 2.771 -7.488 1 93.38 15 PRO B O 1
ATOM 3285 N N . LEU B 1 16 ? -24.016 3.719 -9.094 1 93.75 16 LEU B N 1
ATOM 3286 C CA . LEU B 1 16 ? -23 4.211 -8.172 1 93.75 16 LEU B CA 1
ATOM 3287 C C . LEU B 1 16 ? -23.641 5.027 -7.051 1 93.75 16 LEU B C 1
ATOM 3289 O O . LEU B 1 16 ? -23.203 4.949 -5.898 1 93.75 16 LEU B O 1
ATOM 3293 N N . ASP B 1 17 ? -24.641 5.828 -7.289 1 91.81 17 ASP B N 1
ATOM 3294 C CA . ASP B 1 17 ? -25.25 6.73 -6.316 1 91.81 17 ASP B CA 1
ATOM 3295 C C . ASP B 1 17 ? -26.109 5.961 -5.309 1 91.81 17 ASP B C 1
ATOM 3297 O O . ASP B 1 17 ? -26.547 6.52 -4.301 1 91.81 17 ASP B O 1
ATOM 3301 N N . LYS B 1 18 ? -26.281 4.66 -5.582 1 95.56 18 LYS B N 1
ATOM 3302 C CA . LYS B 1 18 ? -27.062 3.818 -4.668 1 95.56 18 LYS B CA 1
ATOM 3303 C C . LYS B 1 18 ? -26.141 2.904 -3.861 1 95.56 18 LYS B C 1
ATOM 3305 O O . LYS B 1 18 ? -26.609 2.135 -3.02 1 95.56 18 LYS B O 1
ATOM 3310 N N . GLN B 1 19 ? -24.953 2.91 -4.121 1 97.69 19 GLN B N 1
ATOM 3311 C CA . GLN B 1 19 ? -23.984 2.105 -3.391 1 97.69 19 GLN B CA 1
ATOM 3312 C C . GLN B 1 19 ? -23.578 2.783 -2.086 1 97.69 19 GLN B C 1
ATOM 3314 O O . GLN B 1 19 ? -23 3.871 -2.1 1 97.69 19 GLN B O 1
ATOM 3319 N N . SER B 1 20 ? -23.969 2.213 -0.968 1 95.75 20 SER B N 1
ATOM 3320 C CA . SER B 1 20 ? -23.781 2.896 0.309 1 95.75 20 SER B CA 1
ATOM 3321 C C . SER B 1 20 ? -23.328 1.93 1.396 1 95.75 20 SER B C 1
ATOM 3323 O O . SER B 1 20 ? -23.453 0.713 1.247 1 95.75 20 SER B O 1
ATOM 3325 N N . PHE B 1 21 ? -22.797 2.486 2.445 1 97.75 21 PHE B N 1
ATOM 3326 C CA . PHE B 1 21 ? -22.281 1.744 3.592 1 97.75 21 PHE B CA 1
ATOM 3327 C C . PHE B 1 21 ? -22.594 2.479 4.891 1 97.75 21 PHE B C 1
ATOM 3329 O O . PHE B 1 21 ? -23.094 3.605 4.871 1 97.75 21 PHE B O 1
ATOM 3336 N N . THR B 1 22 ? -22.422 1.841 5.996 1 97.12 22 THR B N 1
ATOM 3337 C CA . THR B 1 22 ? -22.312 2.428 7.328 1 97.12 22 THR B CA 1
ATOM 3338 C C . THR B 1 22 ? -21.047 1.944 8.039 1 97.12 22 THR B C 1
ATOM 3340 O O . THR B 1 22 ? -20.5 0.901 7.684 1 97.12 22 THR B O 1
ATOM 3343 N N . TRP B 1 23 ? -20.609 2.693 9.023 1 96.44 23 TRP B N 1
ATOM 3344 C CA . TRP B 1 23 ? -19.406 2.301 9.766 1 96.44 23 TRP B CA 1
ATOM 3345 C C . TRP B 1 23 ? -19.594 0.945 10.438 1 96.44 23 TRP B C 1
ATOM 3347 O O . TRP B 1 23 ? -18.688 0.111 10.438 1 96.44 23 TRP B O 1
ATOM 3357 N N . LYS B 1 24 ? -20.719 0.707 10.977 1 94.75 24 LYS B N 1
ATOM 3358 C CA . LYS B 1 24 ? -21.016 -0.527 11.695 1 94.75 24 LYS B CA 1
ATOM 3359 C C . LYS B 1 24 ? -20.938 -1.739 10.773 1 94.75 24 LYS B C 1
ATOM 3361 O O . LYS B 1 24 ? -20.406 -2.783 11.156 1 94.75 24 LYS B O 1
ATOM 3366 N N . GLU B 1 25 ? -21.406 -1.567 9.586 1 94.94 25 GLU B N 1
ATOM 3367 C CA . GLU B 1 25 ? -21.438 -2.715 8.688 1 94.94 25 GLU B CA 1
ATOM 3368 C C . GLU B 1 25 ? -20.031 -3.047 8.172 1 94.94 25 GLU B C 1
ATOM 3370 O O . GLU B 1 25 ? -19.75 -4.199 7.848 1 94.94 25 GLU B O 1
ATOM 3375 N N . LEU B 1 26 ? -19.125 -2.045 8.07 1 96.69 26 LEU B N 1
ATOM 3376 C CA . LEU B 1 26 ? -17.781 -2.25 7.547 1 96.69 26 LEU B CA 1
ATOM 3377 C C . LEU B 1 26 ? -16.953 -3.143 8.477 1 96.69 26 LEU B C 1
ATOM 3379 O O . LEU B 1 26 ? -16.062 -3.865 8.023 1 96.69 26 LEU B O 1
ATOM 3383 N N . ALA B 1 27 ? -17.203 -3.043 9.766 1 93.81 27 ALA B N 1
ATOM 3384 C CA . ALA B 1 27 ? -16.422 -3.773 10.766 1 93.81 27 ALA B CA 1
ATOM 3385 C C . ALA B 1 27 ? -17.312 -4.754 11.539 1 93.81 27 ALA B C 1
ATOM 3387 O O . ALA B 1 27 ? -17.203 -4.863 12.758 1 93.81 27 ALA B O 1
ATOM 3388 N N . GLY B 1 28 ? -18.109 -5.48 10.828 1 87.5 28 GLY B N 1
ATOM 3389 C CA . GLY B 1 28 ? -19.094 -6.359 11.453 1 87.5 28 GLY B CA 1
ATOM 3390 C C . GLY B 1 28 ? -18.562 -7.766 11.68 1 87.5 28 GLY B C 1
ATOM 3391 O O . GLY B 1 28 ? -17.5 -7.945 12.266 1 87.5 28 GLY B O 1
ATOM 3392 N N . ARG B 1 29 ? -19.375 -8.727 11.266 1 92.38 29 ARG B N 1
ATOM 3393 C CA . ARG B 1 29 ? -19.109 -10.148 11.484 1 92.38 29 ARG B CA 1
ATOM 3394 C C . ARG B 1 29 ? -17.844 -10.586 10.758 1 92.38 29 ARG B C 1
ATOM 3396 O O . ARG B 1 29 ? -17.562 -10.117 9.656 1 92.38 29 ARG B O 1
ATOM 3403 N N . THR B 1 30 ? -17.125 -11.539 11.359 1 96.19 30 THR B N 1
ATOM 3404 C CA . THR B 1 30 ? -15.875 -12.047 10.805 1 96.19 30 THR B CA 1
ATOM 3405 C C . THR B 1 30 ? -15.984 -13.539 10.516 1 96.19 30 THR B C 1
ATOM 3407 O O . THR B 1 30 ? -16.922 -14.195 10.961 1 96.19 30 THR B O 1
ATOM 3410 N N . ILE B 1 31 ? -15.086 -14.008 9.766 1 96.62 31 ILE B N 1
ATOM 3411 C CA . ILE B 1 31 ? -14.984 -15.453 9.586 1 96.62 31 ILE B CA 1
ATOM 3412 C C . ILE B 1 31 ? -14.242 -16.062 10.773 1 96.62 31 ILE B C 1
ATOM 3414 O O . ILE B 1 31 ? -13.523 -15.375 11.492 1 96.62 31 ILE B O 1
ATOM 3418 N N . SER B 1 32 ? -14.5 -17.391 10.93 1 93.5 32 SER B N 1
ATOM 3419 C CA . SER B 1 32 ? -13.828 -18.156 11.984 1 93.5 32 SER B CA 1
ATOM 3420 C C . SER B 1 32 ? -12.602 -18.875 11.445 1 93.5 32 SER B C 1
ATOM 3422 O O . SER B 1 32 ? -12.656 -19.5 10.383 1 93.5 32 SER B O 1
ATOM 3424 N N . LYS B 1 33 ? -11.523 -18.766 12.156 1 91.38 33 LYS B N 1
ATOM 3425 C CA . LYS B 1 33 ? -10.266 -19.406 11.781 1 91.38 33 LYS B CA 1
ATOM 3426 C C . LYS B 1 33 ? -10.43 -20.906 11.664 1 91.38 33 LYS B C 1
ATOM 3428 O O . LYS B 1 33 ? -9.875 -21.531 10.758 1 91.38 33 LYS B O 1
ATOM 3433 N N . LEU B 1 34 ? -11.227 -21.5 12.586 1 88.62 34 LEU B N 1
ATOM 3434 C CA . LEU B 1 34 ? -11.281 -22.953 12.672 1 88.62 34 LEU B CA 1
ATOM 3435 C C . LEU B 1 34 ? -12.578 -23.484 12.094 1 88.62 34 LEU B C 1
ATOM 3437 O O . LEU B 1 34 ? -12.633 -24.609 11.594 1 88.62 34 LEU B O 1
ATOM 3441 N N . ASP B 1 35 ? -13.617 -22.719 12.055 1 90.88 35 ASP B N 1
ATOM 3442 C CA . ASP B 1 35 ? -14.922 -23.25 11.695 1 90.88 35 ASP B CA 1
ATOM 3443 C C . ASP B 1 35 ? -15.219 -23.031 10.211 1 90.88 35 ASP B C 1
ATOM 3445 O O . ASP B 1 35 ? -15.969 -23.781 9.602 1 90.88 35 ASP B O 1
ATOM 3449 N N . ASP B 1 36 ? -14.672 -22.016 9.688 1 94.69 36 ASP B N 1
ATOM 3450 C CA . ASP B 1 36 ? -14.938 -21.75 8.281 1 94.69 36 ASP B CA 1
ATOM 3451 C C . ASP B 1 36 ? -13.93 -22.453 7.383 1 94.69 36 ASP B C 1
ATOM 3453 O O . ASP B 1 36 ? -12.797 -22.719 7.793 1 94.69 36 ASP B O 1
ATOM 3457 N N . ASP B 1 37 ? -14.391 -22.75 6.18 1 96.25 37 ASP B N 1
ATOM 3458 C CA . ASP B 1 37 ? -13.531 -23.359 5.172 1 96.25 37 ASP B CA 1
ATOM 3459 C C . ASP B 1 37 ? -12.359 -22.453 4.828 1 96.25 37 ASP B C 1
ATOM 3461 O O . ASP B 1 37 ? -12.516 -21.234 4.703 1 96.25 37 ASP B O 1
ATOM 3465 N N . ALA B 1 38 ? -11.172 -23.094 4.664 1 96.75 38 ALA B N 1
ATOM 3466 C CA . ALA B 1 38 ? -9.969 -22.328 4.348 1 96.75 38 ALA B CA 1
ATOM 3467 C C . ALA B 1 38 ? -10.133 -21.562 3.043 1 96.75 38 ALA B C 1
ATOM 3469 O O . ALA B 1 38 ? -9.578 -20.469 2.889 1 96.75 38 ALA B O 1
ATOM 3470 N N . PHE B 1 39 ? -10.914 -22.031 2.154 1 97.25 39 PHE B N 1
ATOM 3471 C CA . PHE B 1 39 ? -11.047 -21.375 0.861 1 97.25 39 PHE B CA 1
ATOM 3472 C C . PHE B 1 39 ? -11.945 -20.141 0.968 1 97.25 39 PHE B C 1
ATOM 3474 O O . PHE B 1 39 ? -11.922 -19.266 0.101 1 97.25 39 PHE B O 1
ATOM 3481 N N . THR B 1 40 ? -12.812 -20.047 2.029 1 97.5 40 THR B N 1
ATOM 3482 C CA . THR B 1 40 ? -13.438 -18.766 2.316 1 97.5 40 THR B CA 1
ATOM 3483 C C . THR B 1 40 ? -12.383 -17.719 2.668 1 97.5 40 THR B C 1
ATOM 3485 O O . THR B 1 40 ? -12.422 -16.594 2.16 1 97.5 40 THR B O 1
ATOM 3488 N N . ARG B 1 41 ? -11.453 -18.125 3.48 1 97.5 41 ARG B N 1
ATOM 3489 C CA . ARG B 1 41 ? -10.367 -17.234 3.867 1 97.5 41 ARG B CA 1
ATOM 3490 C C . ARG B 1 41 ? -9.5 -16.875 2.664 1 97.5 41 ARG B C 1
ATOM 3492 O O . ARG B 1 41 ? -9.07 -15.727 2.521 1 97.5 41 ARG B O 1
ATOM 3499 N N . VAL B 1 42 ? -9.258 -17.828 1.794 1 97.5 42 VAL B N 1
ATOM 3500 C CA . VAL B 1 42 ? -8.484 -17.609 0.577 1 97.5 42 VAL B CA 1
ATOM 3501 C C . VAL B 1 42 ? -9.172 -16.547 -0.285 1 97.5 42 VAL B C 1
ATOM 3503 O O . VAL B 1 42 ? -8.516 -15.633 -0.791 1 97.5 42 VAL B O 1
ATOM 3506 N N . ARG B 1 43 ? -10.453 -16.656 -0.415 1 97.5 43 ARG B N 1
ATOM 3507 C CA . ARG B 1 43 ? -11.195 -15.68 -1.212 1 97.5 43 ARG B CA 1
ATOM 3508 C C . ARG B 1 43 ? -11.148 -14.297 -0.574 1 97.5 43 ARG B C 1
ATOM 3510 O O . ARG B 1 43 ? -10.992 -13.289 -1.271 1 97.5 43 ARG B O 1
ATOM 3517 N N . VAL B 1 44 ? -11.234 -14.227 0.751 1 97.94 44 VAL B N 1
ATOM 3518 C CA . VAL B 1 44 ? -11.188 -12.961 1.47 1 97.94 44 VAL B CA 1
ATOM 3519 C C . VAL B 1 44 ? -9.844 -12.281 1.234 1 97.94 44 VAL B C 1
ATOM 3521 O O . VAL B 1 44 ? -9.789 -11.094 0.885 1 97.94 44 VAL B O 1
ATOM 3524 N N . ILE B 1 45 ? -8.797 -13.008 1.327 1 97.94 45 ILE B N 1
ATOM 3525 C CA . ILE B 1 45 ? -7.453 -12.453 1.192 1 97.94 45 ILE B CA 1
ATOM 3526 C C . ILE B 1 45 ? -7.199 -12.062 -0.262 1 97.94 45 ILE B C 1
ATOM 3528 O O . ILE B 1 45 ? -6.645 -11 -0.538 1 97.94 45 ILE B O 1
ATOM 3532 N N . LEU B 1 46 ? -7.609 -12.891 -1.191 1 97.94 46 LEU B N 1
ATOM 3533 C CA . LEU B 1 46 ? -7.445 -12.586 -2.609 1 97.94 46 LEU B CA 1
ATOM 3534 C C . LEU B 1 46 ? -8.164 -11.297 -2.973 1 97.94 46 LEU B C 1
ATOM 3536 O O . LEU B 1 46 ? -7.586 -10.406 -3.602 1 97.94 46 LEU B O 1
ATOM 3540 N N . MET B 1 47 ? -9.398 -11.188 -2.57 1 98.38 47 MET B N 1
ATOM 3541 C CA . MET B 1 47 ? -10.211 -10.031 -2.953 1 98.38 47 MET B CA 1
ATOM 3542 C C . MET B 1 47 ? -9.703 -8.766 -2.279 1 98.38 47 MET B C 1
ATOM 3544 O O . MET B 1 47 ? -9.797 -7.672 -2.848 1 98.38 47 MET B O 1
ATOM 3548 N N . ASN B 1 48 ? -9.172 -8.945 -1.074 1 97.81 48 ASN B N 1
ATOM 3549 C CA . ASN B 1 48 ? -8.492 -7.797 -0.475 1 97.81 48 ASN B CA 1
ATOM 3550 C C . ASN B 1 48 ? -7.34 -7.309 -1.349 1 97.81 48 ASN B C 1
ATOM 3552 O O . ASN B 1 48 ? -7.164 -6.102 -1.531 1 97.81 48 ASN B O 1
ATOM 3556 N N . GLY B 1 49 ? -6.562 -8.234 -1.864 1 98 49 GLY B N 1
ATOM 3557 C CA . GLY B 1 49 ? -5.477 -7.875 -2.76 1 98 49 GLY B CA 1
ATOM 3558 C C . GLY B 1 49 ? -5.949 -7.207 -4.039 1 98 49 GLY B C 1
ATOM 3559 O O . GLY B 1 49 ? -5.359 -6.219 -4.484 1 98 49 GLY B O 1
ATOM 3560 N N . ILE B 1 50 ? -6.984 -7.703 -4.582 1 98.06 50 ILE B N 1
ATOM 3561 C CA . ILE B 1 50 ? -7.535 -7.18 -5.832 1 98.06 50 ILE B CA 1
ATOM 3562 C C . ILE B 1 50 ? -8.07 -5.77 -5.605 1 98.06 50 ILE B C 1
ATOM 3564 O O . ILE B 1 50 ? -7.77 -4.855 -6.379 1 98.06 50 ILE B O 1
ATOM 3568 N N . GLU B 1 51 ? -8.812 -5.602 -4.523 1 98.38 51 GLU B N 1
ATOM 3569 C CA . GLU B 1 51 ? -9.352 -4.277 -4.207 1 98.38 51 GLU B CA 1
ATOM 3570 C C . GLU B 1 51 ? -8.227 -3.275 -3.959 1 98.38 51 GLU B C 1
ATOM 3572 O O . GLU B 1 51 ? -8.289 -2.137 -4.43 1 98.38 51 GLU B O 1
ATOM 3577 N N . SER B 1 52 ? -7.25 -3.695 -3.248 1 97.56 52 SER B N 1
ATOM 3578 C CA . SER B 1 52 ? -6.129 -2.811 -2.945 1 97.56 52 SER B CA 1
ATOM 3579 C C . SER B 1 52 ? -5.398 -2.391 -4.215 1 97.56 52 SER B C 1
ATOM 3581 O O . SER B 1 52 ? -4.996 -1.233 -4.355 1 97.56 52 SER B O 1
ATOM 3583 N N . ASP B 1 53 ? -5.227 -3.318 -5.078 1 97.69 53 ASP B N 1
ATOM 3584 C CA . ASP B 1 53 ? -4.512 -3.021 -6.316 1 97.69 53 ASP B CA 1
ATOM 3585 C C . ASP B 1 53 ? -5.316 -2.076 -7.203 1 97.69 53 ASP B C 1
ATOM 3587 O O . ASP B 1 53 ? -4.75 -1.199 -7.859 1 97.69 53 ASP B O 1
ATOM 3591 N N . THR B 1 54 ? -6.574 -2.273 -7.285 1 97.19 54 THR B N 1
ATOM 3592 C CA . THR B 1 54 ? -7.414 -1.407 -8.109 1 97.19 54 THR B CA 1
ATOM 3593 C C . THR B 1 54 ? -7.457 0.006 -7.535 1 97.19 54 THR B C 1
ATOM 3595 O O . THR B 1 54 ? -7.504 0.984 -8.281 1 97.19 54 THR B O 1
ATOM 3598 N N . LEU B 1 55 ? -7.453 0.067 -6.199 1 97.94 55 LEU B N 1
ATOM 3599 C CA . LEU B 1 55 ? -7.359 1.379 -5.566 1 97.94 55 LEU B CA 1
ATOM 3600 C C . LEU B 1 55 ? -6.055 2.07 -5.945 1 97.94 55 LEU B C 1
ATOM 3602 O O . LEU B 1 55 ? -6.055 3.248 -6.309 1 97.94 55 LEU B O 1
ATOM 3606 N N . ARG B 1 56 ? -4.973 1.354 -5.906 1 97.56 56 ARG B N 1
ATOM 3607 C CA . ARG B 1 56 ? -3.672 1.907 -6.266 1 97.56 56 ARG B CA 1
ATOM 3608 C C . ARG B 1 56 ? -3.668 2.41 -7.703 1 97.56 56 ARG B C 1
ATOM 3610 O O . ARG B 1 56 ? -3.174 3.504 -7.984 1 97.56 56 ARG B O 1
ATOM 3617 N N . LEU B 1 57 ? -4.184 1.594 -8.586 1 97.94 57 LEU B N 1
ATOM 3618 C CA . LEU B 1 57 ? -4.227 1.981 -9.992 1 97.94 57 LEU B CA 1
ATOM 3619 C C . LEU B 1 57 ? -5.027 3.264 -10.18 1 97.94 57 LEU B C 1
ATOM 3621 O O . LEU B 1 57 ? -4.582 4.188 -10.859 1 97.94 57 LEU B O 1
ATOM 3625 N N . LYS B 1 58 ? -6.176 3.328 -9.586 1 98.38 58 LYS B N 1
ATOM 3626 C CA . LYS B 1 58 ? -7.082 4.453 -9.805 1 98.38 58 LYS B CA 1
ATOM 3627 C C . LYS B 1 58 ? -6.516 5.738 -9.211 1 98.38 58 LYS B C 1
ATOM 3629 O O . LYS B 1 58 ? -6.746 6.828 -9.742 1 98.38 58 LYS B O 1
ATOM 3634 N N . HIS B 1 59 ? -5.766 5.641 -8.094 1 98.44 59 HIS B N 1
ATOM 3635 C CA . HIS B 1 59 ? -5.047 6.809 -7.605 1 98.44 59 HIS B CA 1
ATOM 3636 C C . HIS B 1 59 ? -4.027 7.301 -8.633 1 98.44 59 HIS B C 1
ATOM 3638 O O . HIS B 1 59 ? -3.902 8.508 -8.859 1 98.44 59 HIS B O 1
ATOM 3644 N N . PHE B 1 60 ? -3.357 6.406 -9.219 1 97.62 60 PHE B N 1
ATOM 3645 C CA . PHE B 1 60 ? -2.367 6.797 -10.211 1 97.62 60 PHE B CA 1
ATOM 3646 C C . PHE B 1 60 ? -3.039 7.445 -11.414 1 97.62 60 PHE B C 1
ATOM 3648 O O . PHE B 1 60 ? -2.551 8.445 -11.938 1 97.62 60 PHE B O 1
ATOM 3655 N N . LEU B 1 61 ? -4.133 6.848 -11.852 1 98.19 61 LEU B N 1
ATOM 3656 C CA . LEU B 1 61 ? -4.859 7.418 -12.977 1 98.19 61 LEU B CA 1
ATOM 3657 C C . LEU B 1 61 ? -5.316 8.836 -12.664 1 98.19 61 LEU B C 1
ATOM 3659 O O . LEU B 1 61 ? -5.242 9.719 -13.523 1 98.19 61 LEU B O 1
ATOM 3663 N N . ALA B 1 62 ? -5.762 9.016 -11.461 1 98.12 62 ALA B N 1
ATOM 3664 C CA . ALA B 1 62 ? -6.242 10.336 -11.039 1 98.12 62 ALA B CA 1
ATOM 3665 C C . ALA B 1 62 ? -5.117 11.359 -11.062 1 98.12 62 ALA B C 1
ATOM 3667 O O . ALA B 1 62 ? -5.348 12.539 -11.328 1 98.12 62 ALA B O 1
ATOM 3668 N N . ARG B 1 63 ? -3.902 10.969 -10.836 1 97.38 63 ARG B N 1
ATOM 3669 C CA . ARG B 1 63 ? -2.748 11.859 -10.852 1 97.38 63 ARG B CA 1
ATOM 3670 C C . ARG B 1 63 ? -2.355 12.219 -12.281 1 97.38 63 ARG B C 1
ATOM 3672 O O . ARG B 1 63 ? -1.625 13.188 -12.5 1 97.38 63 ARG B O 1
ATOM 3679 N N . CYS B 1 64 ? -2.857 11.453 -13.258 1 97.19 64 CYS B N 1
ATOM 3680 C CA . CYS B 1 64 ? -2.336 11.594 -14.609 1 97.19 64 CYS B CA 1
ATOM 3681 C C . CYS B 1 64 ? -3.381 12.203 -15.539 1 97.19 64 CYS B C 1
ATOM 3683 O O . CYS B 1 64 ? -3.057 12.648 -16.641 1 97.19 64 CYS B O 1
ATOM 3685 N N . LYS B 1 65 ? -4.652 12.219 -15.133 1 96.69 65 LYS B N 1
ATOM 3686 C CA . LYS B 1 65 ? -5.723 12.664 -16.016 1 96.69 65 LYS B CA 1
ATOM 3687 C C . LYS B 1 65 ? -6.785 13.445 -15.25 1 96.69 65 LYS B C 1
ATOM 3689 O O . LYS B 1 65 ? -7.664 12.852 -14.625 1 96.69 65 LYS B O 1
ATOM 3694 N N . LYS B 1 66 ? -6.867 14.68 -15.516 1 97.5 66 LYS B N 1
ATOM 3695 C CA . LYS B 1 66 ? -7.727 15.594 -14.773 1 97.5 66 LYS B CA 1
ATOM 3696 C C . LYS B 1 66 ? -9.195 15.195 -14.891 1 97.5 66 LYS B C 1
ATOM 3698 O O . LYS B 1 66 ? -9.922 15.188 -13.898 1 97.5 66 LYS B O 1
ATOM 3703 N N . GLU B 1 67 ? -9.609 14.797 -16.062 1 97.25 67 GLU B N 1
ATOM 3704 C CA . GLU B 1 67 ? -11.016 14.523 -16.328 1 97.25 67 GLU B CA 1
ATOM 3705 C C . GLU B 1 67 ? -11.484 13.273 -15.586 1 97.25 67 GLU B C 1
ATOM 3707 O O . GLU B 1 67 ? -12.688 13.047 -15.422 1 97.25 67 GLU B O 1
ATOM 3712 N N . LEU B 1 68 ? -10.523 12.477 -15.125 1 98.25 68 LEU B N 1
ATOM 3713 C CA . LEU B 1 68 ? -10.891 11.227 -14.477 1 98.25 68 LEU B CA 1
ATOM 3714 C C . LEU B 1 68 ? -10.914 11.383 -12.961 1 98.25 68 LEU B C 1
ATOM 3716 O O . LEU B 1 68 ? -11.336 10.477 -12.242 1 98.25 68 LEU B O 1
ATOM 3720 N N . GLN B 1 69 ? -10.508 12.508 -12.406 1 98.56 69 GLN B N 1
ATOM 3721 C CA . GLN B 1 69 ? -10.359 12.672 -10.969 1 98.56 69 GLN B CA 1
ATOM 3722 C C . GLN B 1 69 ? -11.695 12.461 -10.25 1 98.56 69 GLN B C 1
ATOM 3724 O O . GLN B 1 69 ? -11.781 11.664 -9.312 1 98.56 69 GLN B O 1
ATOM 3729 N N . LEU B 1 70 ? -12.719 13.109 -10.742 1 98.31 70 LEU B N 1
ATOM 3730 C CA . LEU B 1 70 ? -13.992 13.016 -10.023 1 98.31 70 LEU B CA 1
ATOM 3731 C C . LEU B 1 70 ? -14.609 11.641 -10.195 1 98.31 70 LEU B C 1
ATOM 3733 O O . LEU B 1 70 ? -15.008 11.008 -9.211 1 98.31 70 LEU B O 1
ATOM 3737 N N . PRO B 1 71 ? -14.719 11.062 -11.453 1 98.12 71 PRO B N 1
ATOM 3738 C CA . PRO B 1 71 ? -15.258 9.703 -11.578 1 98.12 71 PRO B CA 1
ATOM 3739 C C . PRO B 1 71 ? -14.492 8.68 -10.742 1 98.12 71 PRO B C 1
ATOM 3741 O O . PRO B 1 71 ? -15.102 7.824 -10.094 1 98.12 71 PRO B O 1
ATOM 3744 N N . LEU B 1 72 ? -13.219 8.812 -10.719 1 98.69 72 LEU B N 1
ATOM 3745 C CA . LEU B 1 72 ? -12.406 7.855 -9.977 1 98.69 72 LEU B CA 1
ATOM 3746 C C . LEU B 1 72 ? -12.57 8.055 -8.477 1 98.69 72 LEU B C 1
ATOM 3748 O O . LEU B 1 72 ? -12.539 7.09 -7.707 1 98.69 72 LEU B O 1
ATOM 3752 N N . ALA B 1 73 ? -12.672 9.289 -8.055 1 98.62 73 ALA B N 1
ATOM 3753 C CA . ALA B 1 73 ? -12.906 9.547 -6.633 1 98.62 73 ALA B CA 1
ATOM 3754 C C . ALA B 1 73 ? -14.219 8.898 -6.172 1 98.62 73 ALA B C 1
ATOM 3756 O O . ALA B 1 73 ? -14.289 8.352 -5.066 1 98.62 73 ALA B O 1
ATOM 3757 N N . LYS B 1 74 ? -15.242 8.992 -6.984 1 98.25 74 LYS B N 1
ATOM 3758 C CA . LYS B 1 74 ? -16.531 8.391 -6.664 1 98.25 74 LYS B CA 1
ATOM 3759 C C . LYS B 1 74 ? -16.422 6.875 -6.539 1 98.25 74 LYS B C 1
ATOM 3761 O O . LYS B 1 74 ? -16.906 6.289 -5.57 1 98.25 74 LYS B O 1
ATOM 3766 N N . ILE B 1 75 ? -15.805 6.266 -7.477 1 98.5 75 ILE B N 1
ATOM 3767 C CA . ILE B 1 75 ? -15.656 4.812 -7.477 1 98.5 75 ILE B CA 1
ATOM 3768 C C . ILE B 1 75 ? -14.781 4.379 -6.309 1 98.5 75 ILE B C 1
ATOM 3770 O O . ILE B 1 75 ? -15.109 3.424 -5.598 1 98.5 75 ILE B O 1
ATOM 3774 N N . ARG B 1 76 ? -13.664 5.055 -6.074 1 98.56 76 ARG B N 1
ATOM 3775 C CA . ARG B 1 76 ? -12.711 4.676 -5.031 1 98.56 76 ARG B CA 1
ATOM 3776 C C . ARG B 1 76 ? -13.352 4.781 -3.648 1 98.56 76 ARG B C 1
ATOM 3778 O O . ARG B 1 76 ? -13.016 4.008 -2.746 1 98.56 76 ARG B O 1
ATOM 3785 N N . ARG B 1 77 ? -14.266 5.703 -3.527 1 98.19 77 ARG B N 1
ATOM 3786 C CA . ARG B 1 77 ? -14.938 5.797 -2.238 1 98.19 77 ARG B CA 1
ATOM 3787 C C . ARG B 1 77 ? -15.648 4.488 -1.897 1 98.19 77 ARG B C 1
ATOM 3789 O O . ARG B 1 77 ? -15.539 3.992 -0.775 1 98.19 77 ARG B O 1
ATOM 3796 N N . VAL B 1 78 ? -16.328 3.99 -2.85 1 98.44 78 VAL B N 1
ATOM 3797 C CA . VAL B 1 78 ? -17.047 2.736 -2.664 1 98.44 78 VAL B CA 1
ATOM 3798 C C . VAL B 1 78 ? -16.062 1.585 -2.51 1 98.44 78 VAL B C 1
ATOM 3800 O O . VAL B 1 78 ? -16.188 0.768 -1.595 1 98.44 78 VAL B O 1
ATOM 3803 N N . GLU B 1 79 ? -15.078 1.561 -3.336 1 98.62 79 GLU B N 1
ATOM 3804 C CA . GLU B 1 79 ? -14.109 0.467 -3.338 1 98.62 79 GLU B CA 1
ATOM 3805 C C . GLU B 1 79 ? -13.273 0.461 -2.059 1 98.62 79 GLU B C 1
ATOM 3807 O O . GLU B 1 79 ? -12.898 -0.602 -1.564 1 98.62 79 GLU B O 1
ATOM 3812 N N . GLN B 1 80 ? -12.984 1.645 -1.56 1 98.5 80 GLN B N 1
ATOM 3813 C CA . GLN B 1 80 ? -12.328 1.718 -0.256 1 98.5 80 GLN B CA 1
ATOM 3814 C C . GLN B 1 80 ? -13.148 0.999 0.811 1 98.5 80 GLN B C 1
ATOM 3816 O O . GLN B 1 80 ? -12.602 0.277 1.645 1 98.5 80 GLN B O 1
ATOM 3821 N N . HIS B 1 81 ? -14.406 1.203 0.787 1 98.62 81 HIS B N 1
ATOM 3822 C CA . HIS B 1 81 ? -15.266 0.566 1.776 1 98.62 81 HIS B CA 1
ATOM 3823 C C . HIS B 1 81 ? -15.43 -0.923 1.49 1 98.62 81 HIS B C 1
ATOM 3825 O O . HIS B 1 81 ? -15.516 -1.732 2.416 1 98.62 81 HIS B O 1
ATOM 3831 N N . GLN B 1 82 ? -15.453 -1.3 0.174 1 98.69 82 GLN B N 1
ATOM 3832 C CA . GLN B 1 82 ? -15.406 -2.721 -0.157 1 98.69 82 GLN B CA 1
ATOM 3833 C C . GLN B 1 82 ? -14.141 -3.371 0.405 1 98.69 82 GLN B C 1
ATOM 3835 O O . GLN B 1 82 ? -14.211 -4.43 1.034 1 98.69 82 GLN B O 1
ATOM 3840 N N . ALA B 1 83 ? -13.016 -2.721 0.174 1 98.5 83 ALA B N 1
ATOM 3841 C CA . ALA B 1 83 ? -11.734 -3.244 0.651 1 98.5 83 ALA B CA 1
ATOM 3842 C C . ALA B 1 83 ? -11.75 -3.416 2.168 1 98.5 83 ALA B C 1
ATOM 3844 O O . ALA B 1 83 ? -11.266 -4.426 2.688 1 98.5 83 ALA B O 1
ATOM 3845 N N . THR B 1 84 ? -12.289 -2.432 2.865 1 98.44 84 THR B N 1
ATOM 3846 C CA . THR B 1 84 ? -12.344 -2.494 4.32 1 98.44 84 THR B CA 1
ATOM 3847 C C . THR B 1 84 ? -13.211 -3.66 4.777 1 98.44 84 THR B C 1
ATOM 3849 O O . THR B 1 84 ? -12.789 -4.473 5.605 1 98.44 84 THR B O 1
ATOM 3852 N N . GLN B 1 85 ? -14.406 -3.711 4.23 1 98.25 85 GLN B N 1
ATOM 3853 C CA . GLN B 1 85 ? -15.352 -4.738 4.672 1 98.25 85 GLN B CA 1
ATOM 3854 C C . GLN B 1 85 ? -14.797 -6.137 4.406 1 98.25 85 GLN B C 1
ATOM 3856 O O . GLN B 1 85 ? -14.945 -7.035 5.234 1 98.25 85 GLN B O 1
ATOM 3861 N N . ILE B 1 86 ? -14.148 -6.293 3.297 1 98.25 86 ILE B N 1
ATOM 3862 C CA . ILE B 1 86 ? -13.586 -7.586 2.916 1 98.25 86 ILE B CA 1
ATOM 3863 C C . ILE B 1 86 ? -12.414 -7.93 3.826 1 98.25 86 ILE B C 1
ATOM 3865 O O . ILE B 1 86 ? -12.359 -9.016 4.41 1 98.25 86 ILE B O 1
ATOM 3869 N N . ASN B 1 87 ? -11.516 -7.016 3.926 1 97.44 87 ASN B N 1
ATOM 3870 C CA . ASN B 1 87 ? -10.328 -7.242 4.746 1 97.44 87 ASN B CA 1
ATOM 3871 C C . ASN B 1 87 ? -10.695 -7.504 6.203 1 97.44 87 ASN B C 1
ATOM 3873 O O . ASN B 1 87 ? -10.078 -8.344 6.863 1 97.44 87 ASN B O 1
ATOM 3877 N N . TRP B 1 88 ? -11.711 -6.836 6.738 1 97.5 88 TRP B N 1
ATOM 3878 C CA . TRP B 1 88 ? -12.109 -6.914 8.141 1 97.5 88 TRP B CA 1
ATOM 3879 C C . TRP B 1 88 ? -12.93 -8.172 8.398 1 97.5 88 TRP B C 1
ATOM 3881 O O . TRP B 1 88 ? -13.367 -8.414 9.531 1 97.5 88 TRP B O 1
ATOM 3891 N N . LEU B 1 89 ? -13.211 -8.984 7.316 1 97.69 89 LEU B N 1
ATOM 3892 C CA . LEU B 1 89 ? -13.766 -10.312 7.531 1 97.69 89 LEU B CA 1
ATOM 389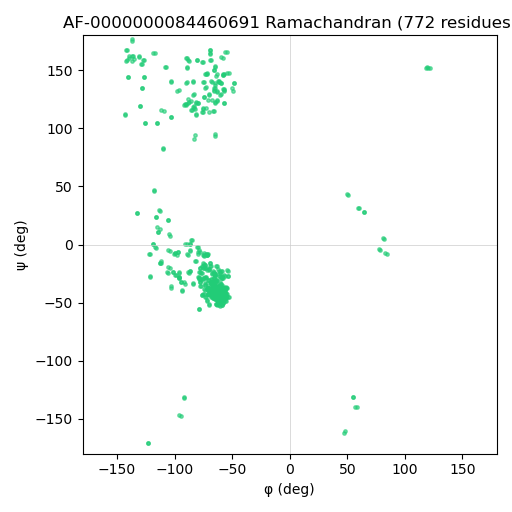3 C C . LEU B 1 89 ? -12.773 -11.203 8.266 1 97.69 89 LEU B C 1
ATOM 3895 O O . LEU B 1 89 ? -13.156 -12.211 8.867 1 97.69 89 LEU B O 1
ATOM 3899 N N . LEU B 1 90 ? -11.461 -10.883 8.125 1 96.12 90 LEU B N 1
ATOM 3900 C CA . LEU B 1 90 ? -10.469 -11.625 8.891 1 96.12 90 LEU B CA 1
ATOM 3901 C C . LEU B 1 90 ? -10.625 -11.367 10.391 1 96.12 90 LEU B C 1
ATOM 3903 O O . LEU B 1 90 ? -10.773 -10.219 10.812 1 96.12 90 LEU B O 1
ATOM 3907 N N . SER B 1 91 ? -10.633 -12.43 11.148 1 92.81 91 SER B N 1
ATOM 3908 C CA . SER B 1 91 ? -10.891 -12.32 12.578 1 92.81 91 SER B CA 1
ATOM 3909 C C . SER B 1 91 ? -9.594 -12.102 13.359 1 92.81 91 SER B C 1
ATOM 3911 O O . SER B 1 91 ? -8.516 -12.453 12.883 1 92.81 91 SER B O 1
ATOM 3913 N N . ALA B 1 92 ? -9.766 -11.594 14.562 1 92.38 92 ALA B N 1
ATOM 3914 C CA . ALA B 1 92 ? -8.648 -11.273 15.445 1 92.38 92 ALA B CA 1
ATOM 3915 C C . ALA B 1 92 ? -8 -12.547 15.992 1 92.38 92 ALA B C 1
ATOM 3917 O O . ALA B 1 92 ? -6.906 -12.5 16.547 1 92.38 92 ALA B O 1
ATOM 3918 N N . ASP B 1 93 ? -8.586 -13.625 15.773 1 92.5 93 ASP B N 1
ATOM 3919 C CA . ASP B 1 93 ? -8.008 -14.859 16.312 1 92.5 93 ASP B CA 1
ATOM 3920 C C . ASP B 1 93 ? -6.852 -15.344 15.438 1 92.5 93 ASP B C 1
ATOM 3922 O O . ASP B 1 93 ? -6.145 -16.281 15.805 1 92.5 93 ASP B O 1
ATOM 3926 N N . HIS B 1 94 ? -6.613 -14.742 14.281 1 94.31 94 HIS B N 1
ATOM 3927 C CA . HIS B 1 94 ? -5.434 -15.008 13.469 1 94.31 94 HIS B CA 1
ATOM 3928 C C . HIS B 1 94 ? -4.234 -14.195 13.953 1 94.31 94 HIS B C 1
ATOM 3930 O O . HIS B 1 94 ? -4.266 -12.961 13.93 1 94.31 94 HIS B O 1
ATOM 3936 N N . SER B 1 95 ? -3.246 -14.93 14.367 1 94.5 95 SER B N 1
ATOM 3937 C CA . SER B 1 95 ? -2.012 -14.188 14.602 1 94.5 95 SER B CA 1
ATOM 3938 C C . SER B 1 95 ? -1.406 -13.695 13.297 1 94.5 95 SER B C 1
ATOM 3940 O O . SER B 1 95 ? -1.775 -14.164 12.219 1 94.5 95 SER B O 1
ATOM 3942 N N . PRO B 1 96 ? -0.469 -12.742 13.414 1 94.88 96 PRO B N 1
ATOM 3943 C CA . PRO B 1 96 ? 0.185 -12.266 12.188 1 94.88 96 PRO B CA 1
ATOM 3944 C C . PRO B 1 96 ? 0.85 -13.391 11.398 1 94.88 96 PRO B C 1
ATOM 3946 O O . PRO B 1 96 ? 0.781 -13.406 10.172 1 94.88 96 PRO B O 1
ATOM 3949 N N . LEU B 1 97 ? 1.469 -14.359 12.07 1 97.12 97 LEU B N 1
ATOM 3950 C CA . LEU B 1 97 ? 2.109 -15.477 11.383 1 97.12 97 LEU B CA 1
ATOM 3951 C C . LEU B 1 97 ? 1.066 -16.406 10.766 1 97.12 97 LEU B C 1
ATOM 3953 O O . LEU B 1 97 ? 1.27 -16.938 9.672 1 97.12 97 LEU B O 1
ATOM 3957 N N . GLU B 1 98 ? -0.025 -16.609 11.477 1 97.25 98 GLU B N 1
ATOM 3958 C CA . GLU B 1 98 ? -1.101 -17.422 10.906 1 97.25 98 GLU B CA 1
ATOM 3959 C C . GLU B 1 98 ? -1.682 -16.766 9.664 1 97.25 98 GLU B C 1
ATOM 3961 O O . GLU B 1 98 ? -1.99 -17.438 8.68 1 97.25 98 GLU B O 1
ATOM 3966 N N . THR B 1 99 ? -1.87 -15.445 9.703 1 97.44 99 THR B N 1
ATOM 3967 C CA . THR B 1 99 ? -2.328 -14.711 8.531 1 97.44 99 THR B CA 1
ATOM 3968 C C . THR B 1 99 ? -1.326 -14.844 7.387 1 97.44 99 THR B C 1
ATOM 3970 O O . THR B 1 99 ? -1.717 -14.961 6.223 1 97.44 99 THR B O 1
ATOM 3973 N N . THR B 1 100 ? -0.055 -14.836 7.715 1 98.31 100 THR B N 1
ATOM 3974 C CA . THR B 1 100 ? 0.99 -15.039 6.719 1 98.31 100 THR B CA 1
ATOM 3975 C C . THR B 1 100 ? 0.836 -16.406 6.047 1 98.31 100 THR B C 1
ATOM 3977 O O . THR B 1 100 ? 0.944 -16.516 4.824 1 98.31 100 THR B O 1
ATOM 3980 N N . ILE B 1 101 ? 0.579 -17.438 6.875 1 98.44 101 ILE B N 1
ATOM 3981 C CA . ILE B 1 101 ? 0.35 -18.766 6.336 1 98.44 101 ILE B CA 1
ATOM 3982 C C . ILE B 1 101 ? -0.821 -18.734 5.355 1 98.44 101 ILE B C 1
ATOM 3984 O O . ILE B 1 101 ? -0.75 -19.328 4.273 1 98.44 101 ILE B O 1
ATOM 3988 N N . ALA B 1 102 ? -1.849 -18.031 5.719 1 98.12 102 ALA B N 1
ATOM 3989 C CA . ALA B 1 102 ? -3.025 -17.922 4.863 1 98.12 102 ALA B CA 1
ATOM 3990 C C . ALA B 1 102 ? -2.686 -17.188 3.566 1 98.12 102 ALA B C 1
ATOM 3992 O O . ALA B 1 102 ? -3.176 -17.547 2.494 1 98.12 102 ALA B O 1
ATOM 3993 N N . TYR B 1 103 ? -1.882 -16.125 3.611 1 98.44 103 TYR B N 1
ATOM 3994 C CA . TYR B 1 103 ? -1.444 -15.391 2.432 1 98.44 103 TYR B CA 1
ATOM 3995 C C . TYR B 1 103 ? -0.667 -16.297 1.481 1 98.44 103 TYR B C 1
ATOM 3997 O O . TYR B 1 103 ? -0.865 -16.25 0.265 1 98.44 103 TYR B O 1
ATOM 4005 N N . GLU B 1 104 ? 0.198 -17.141 2.037 1 98.69 104 GLU B N 1
ATOM 4006 C CA . GLU B 1 104 ? 0.962 -18.047 1.198 1 98.69 104 GLU B CA 1
ATOM 4007 C C . GLU B 1 104 ? 0.056 -19.094 0.557 1 98.69 104 GLU B C 1
ATOM 4009 O O . GLU B 1 104 ? 0.292 -19.516 -0.578 1 98.69 104 GLU B O 1
ATOM 4014 N N . GLN B 1 105 ? -0.935 -19.531 1.332 1 98.44 105 GLN B N 1
ATOM 4015 C CA . GLN B 1 105 ? -1.906 -20.438 0.749 1 98.44 105 GLN B CA 1
ATOM 4016 C C . GLN B 1 105 ? -2.584 -19.828 -0.471 1 98.44 105 GLN B C 1
ATOM 4018 O O . GLN B 1 105 ? -2.785 -20.5 -1.483 1 98.44 105 GLN B O 1
ATOM 4023 N N . VAL B 1 106 ? -2.934 -18.562 -0.368 1 98.19 106 VAL B N 1
ATOM 4024 C CA . VAL B 1 106 ? -3.525 -17.844 -1.494 1 98.19 106 VAL B CA 1
ATOM 4025 C C . VAL B 1 106 ? -2.553 -17.844 -2.672 1 98.19 106 VAL B C 1
ATOM 4027 O O . VAL B 1 106 ? -2.93 -18.188 -3.797 1 98.19 106 VAL B O 1
ATOM 4030 N N . ALA B 1 107 ? -1.318 -17.5 -2.426 1 98.12 107 ALA B N 1
ATOM 4031 C CA . ALA B 1 107 ? -0.311 -17.422 -3.48 1 98.12 107 ALA B CA 1
ATOM 4032 C C . ALA B 1 107 ? -0.16 -18.75 -4.199 1 98.12 107 ALA B C 1
ATOM 4034 O O . ALA B 1 107 ? -0.016 -18.797 -5.422 1 98.12 107 ALA B O 1
ATOM 4035 N N . ILE B 1 108 ? -0.249 -19.797 -3.449 1 98.19 108 ILE B N 1
ATOM 4036 C CA . ILE B 1 108 ? -0.022 -21.125 -4.016 1 98.19 108 ILE B CA 1
ATOM 4037 C C . ILE B 1 108 ? -1.263 -21.578 -4.781 1 98.19 108 ILE B C 1
ATOM 4039 O O . ILE B 1 108 ? -1.187 -21.891 -5.973 1 98.19 108 ILE B O 1
ATOM 4043 N N . GLU B 1 109 ? -2.42 -21.594 -4.133 1 97.75 109 GLU B N 1
ATOM 4044 C CA . GLU B 1 109 ? -3.623 -22.203 -4.699 1 97.75 109 GLU B CA 1
ATOM 4045 C C . GLU B 1 109 ? -4.152 -21.375 -5.871 1 97.75 109 GLU B C 1
ATOM 4047 O O . GLU B 1 109 ? -4.602 -21.938 -6.875 1 97.75 109 GLU B O 1
ATOM 4052 N N . VAL B 1 110 ? -4.094 -20.062 -5.73 1 97.06 110 VAL B N 1
ATOM 4053 C CA . VAL B 1 110 ? -4.602 -19.203 -6.789 1 97.06 110 VAL B CA 1
ATOM 4054 C C . VAL B 1 110 ? -3.648 -19.219 -7.98 1 97.06 110 VAL B C 1
ATOM 4056 O O . VAL B 1 110 ? -4.082 -19.328 -9.133 1 97.06 110 VAL B O 1
ATOM 4059 N N . THR B 1 111 ? -2.344 -19.109 -7.762 1 97.75 111 THR B N 1
ATOM 4060 C CA . THR B 1 111 ? -1.375 -19.125 -8.852 1 97.75 111 THR B CA 1
ATOM 4061 C C . THR B 1 111 ? -1.388 -20.453 -9.586 1 97.75 111 THR B C 1
ATOM 4063 O O . THR B 1 111 ? -1.254 -20.5 -10.805 1 97.75 111 THR B O 1
ATOM 4066 N N . ALA B 1 112 ? -1.536 -21.516 -8.812 1 97.44 112 ALA B N 1
ATOM 4067 C CA . ALA B 1 112 ? -1.635 -22.844 -9.438 1 97.44 112 ALA B CA 1
ATOM 4068 C C . ALA B 1 112 ? -2.855 -22.922 -10.352 1 97.44 112 ALA B C 1
ATOM 4070 O O . ALA B 1 112 ? -2.77 -23.453 -11.461 1 97.44 112 ALA B O 1
ATOM 4071 N N . ALA B 1 113 ? -3.967 -22.453 -9.844 1 96.12 113 ALA B N 1
ATOM 4072 C CA . ALA B 1 113 ? -5.188 -22.453 -10.648 1 96.12 113 ALA B CA 1
ATOM 4073 C C . ALA B 1 113 ? -5.004 -21.625 -11.922 1 96.12 113 ALA B C 1
ATOM 4075 O O . ALA B 1 113 ? -5.402 -22.047 -13.008 1 96.12 113 ALA B O 1
ATOM 4076 N N . VAL B 1 114 ? -4.371 -20.484 -11.828 1 96.31 114 VAL B N 1
ATOM 4077 C CA . VAL B 1 114 ? -4.16 -19.594 -12.953 1 96.31 114 VAL B CA 1
ATOM 4078 C C . VAL B 1 114 ? -3.193 -20.234 -13.945 1 96.31 114 VAL B C 1
ATOM 4080 O O . VAL B 1 114 ? -3.424 -20.203 -15.156 1 96.31 114 VAL B O 1
ATOM 4083 N N . ALA B 1 115 ? -2.129 -20.812 -13.438 1 97 115 ALA B N 1
ATOM 4084 C CA . ALA B 1 115 ? -1.121 -21.422 -14.297 1 97 115 ALA B CA 1
ATOM 4085 C C . ALA B 1 115 ? -1.734 -22.516 -15.18 1 97 115 ALA B C 1
ATOM 4087 O O . ALA B 1 115 ? -1.337 -22.688 -16.328 1 97 115 ALA B O 1
ATOM 4088 N N . GLN B 1 116 ? -2.703 -23.25 -14.641 1 95.19 116 GLN B N 1
ATOM 4089 C CA . GLN B 1 116 ? -3.328 -24.375 -15.352 1 95.19 116 GLN B CA 1
ATOM 4090 C C . GLN B 1 116 ? -4.301 -23.859 -16.422 1 95.19 116 GLN B C 1
ATOM 4092 O O . GLN B 1 116 ? -4.594 -24.578 -17.375 1 95.19 116 GLN B O 1
ATOM 4097 N N . ASN B 1 117 ? -4.699 -22.609 -16.266 1 93.19 117 ASN B N 1
ATOM 4098 C CA . ASN B 1 117 ? -5.801 -22.141 -17.109 1 93.19 117 ASN B CA 1
ATOM 4099 C C . ASN B 1 117 ? -5.379 -20.984 -18 1 93.19 117 ASN B C 1
ATOM 4101 O O . ASN B 1 117 ? -6.188 -20.453 -18.766 1 93.19 117 ASN B O 1
ATOM 4105 N N . GLU B 1 118 ? -4.145 -20.578 -17.922 1 95.81 118 GLU B N 1
ATOM 4106 C CA . GLU B 1 118 ? -3.615 -19.5 -18.75 1 95.81 118 GLU B CA 1
ATOM 4107 C C . GLU B 1 118 ? -3.281 -20 -20.156 1 95.81 118 GLU B C 1
ATOM 4109 O O . GLU B 1 118 ? -2.463 -20.906 -20.312 1 95.81 118 GLU B O 1
ATOM 4114 N N . PRO B 1 119 ? -3.879 -19.406 -21.188 1 94.69 119 PRO B N 1
ATOM 4115 C CA . PRO B 1 119 ? -3.686 -19.906 -22.547 1 94.69 119 PRO B CA 1
ATOM 4116 C C . PRO B 1 119 ? -2.326 -19.547 -23.125 1 94.69 119 PRO B C 1
ATOM 4118 O O . PRO B 1 119 ? -1.825 -20.219 -24.016 1 94.69 119 PRO B O 1
ATOM 4121 N N . ASP B 1 120 ? -1.718 -18.438 -22.734 1 97 120 ASP B N 1
ATOM 4122 C CA . ASP B 1 120 ? -0.388 -18.047 -23.188 1 97 120 ASP B CA 1
ATOM 4123 C C . ASP B 1 120 ? 0.697 -18.875 -22.5 1 97 120 ASP B C 1
ATOM 4125 O O . ASP B 1 120 ? 0.881 -18.781 -21.281 1 97 120 ASP B O 1
ATOM 4129 N N . PRO B 1 121 ? 1.426 -19.609 -23.25 1 97.94 121 PRO B N 1
ATOM 4130 C CA . PRO B 1 121 ? 2.371 -20.531 -22.609 1 97.94 121 PRO B CA 1
ATOM 4131 C C . PRO B 1 121 ? 3.479 -19.812 -21.844 1 97.94 121 PRO B C 1
ATOM 4133 O O . PRO B 1 121 ? 3.959 -20.312 -20.828 1 97.94 121 PRO B O 1
ATOM 4136 N N . TYR B 1 122 ? 3.906 -18.688 -22.359 1 98.44 122 TYR B N 1
ATOM 4137 C CA . TYR B 1 122 ? 4.934 -17.938 -21.656 1 98.44 122 TYR B CA 1
ATOM 4138 C C . TYR B 1 122 ? 4.406 -17.406 -20.328 1 98.44 122 TYR B C 1
ATOM 4140 O O . TYR B 1 122 ? 5.102 -17.469 -19.312 1 98.44 122 TYR B O 1
ATOM 4148 N N . GLN B 1 123 ? 3.211 -16.922 -20.375 1 98.25 123 GLN B N 1
ATOM 4149 C CA . GLN B 1 123 ? 2.586 -16.469 -19.125 1 98.25 123 GLN B CA 1
ATOM 4150 C C . GLN B 1 123 ? 2.395 -17.625 -18.156 1 98.25 123 GLN B C 1
ATOM 4152 O O . GLN B 1 123 ? 2.691 -17.5 -16.969 1 98.25 123 GLN B O 1
ATOM 4157 N N . ALA B 1 124 ? 1.918 -18.703 -18.656 1 98.25 124 ALA B N 1
ATOM 4158 C CA . ALA B 1 124 ? 1.696 -19.875 -17.812 1 98.25 124 ALA B CA 1
ATOM 4159 C C . ALA B 1 124 ? 2.994 -20.328 -17.156 1 98.25 124 ALA B C 1
ATOM 4161 O O . ALA B 1 124 ? 3.006 -20.688 -15.969 1 98.25 124 ALA B O 1
ATOM 4162 N N . GLN B 1 125 ? 4.051 -20.328 -17.922 1 98.5 125 GLN B N 1
ATOM 4163 C CA . GLN B 1 125 ? 5.363 -20.688 -17.391 1 98.5 125 GLN B CA 1
ATOM 4164 C C . GLN B 1 125 ? 5.785 -19.734 -16.266 1 98.5 125 GLN B C 1
ATOM 4166 O O . GLN B 1 125 ? 6.383 -20.172 -15.281 1 98.5 125 GLN B O 1
ATOM 4171 N N . THR B 1 126 ? 5.523 -18.469 -16.438 1 98.81 126 THR B N 1
ATOM 4172 C CA . THR B 1 126 ? 5.875 -17.469 -15.43 1 98.81 126 THR B CA 1
ATOM 4173 C C . THR B 1 126 ? 5.152 -17.75 -14.117 1 98.81 126 THR B C 1
ATOM 4175 O O . THR B 1 126 ? 5.746 -17.641 -13.047 1 98.81 126 THR B O 1
ATOM 4178 N N . TYR B 1 127 ? 3.891 -18.141 -14.203 1 98.56 127 TYR B N 1
ATOM 4179 C CA . TYR B 1 127 ? 3.117 -18.438 -13 1 98.56 127 TYR B CA 1
ATOM 4180 C C . TYR B 1 127 ? 3.656 -19.688 -12.297 1 98.56 127 TYR B C 1
ATOM 4182 O O . TYR B 1 127 ? 3.758 -19.719 -11.07 1 98.56 127 TYR B O 1
ATOM 4190 N N . ARG B 1 128 ? 4.012 -20.734 -13.086 1 98.56 128 ARG B N 1
ATOM 4191 C CA . ARG B 1 128 ? 4.598 -21.922 -12.477 1 98.56 128 ARG B CA 1
ATOM 4192 C C . ARG B 1 128 ? 5.93 -21.594 -11.805 1 98.56 128 ARG B C 1
ATOM 4194 O O . ARG B 1 128 ? 6.238 -22.125 -10.734 1 98.56 128 ARG B O 1
ATOM 4201 N N . PHE B 1 129 ? 6.676 -20.719 -12.438 1 98.69 129 PHE B N 1
ATOM 4202 C CA . PHE B 1 129 ? 7.965 -20.297 -11.891 1 98.69 129 PHE B CA 1
ATOM 4203 C C . PHE B 1 129 ? 7.785 -19.641 -10.531 1 98.69 129 PHE B C 1
ATOM 4205 O O . PHE B 1 129 ? 8.445 -20.016 -9.562 1 98.69 129 PHE B O 1
ATOM 4212 N N . GLY B 1 130 ? 6.887 -18.625 -10.445 1 98.25 130 GLY B N 1
ATOM 4213 C CA . GLY B 1 130 ? 6.625 -17.938 -9.188 1 98.25 130 GLY B CA 1
ATOM 4214 C C . GLY B 1 130 ? 5.977 -18.828 -8.148 1 98.25 130 GLY B C 1
ATOM 4215 O O . GLY B 1 130 ? 6.223 -18.672 -6.949 1 98.25 130 GLY B O 1
ATOM 4216 N N . LEU B 1 131 ? 5.184 -19.781 -8.594 1 98.38 131 LEU B N 1
ATOM 4217 C CA . LEU B 1 131 ? 4.48 -20.719 -7.73 1 98.38 131 LEU B CA 1
ATOM 4218 C C . LEU B 1 131 ? 5.457 -21.484 -6.852 1 98.38 131 LEU B C 1
ATOM 4220 O O . LEU B 1 131 ? 5.227 -21.641 -5.652 1 98.38 131 LEU B O 1
ATOM 4224 N N . LEU B 1 132 ? 6.559 -21.906 -7.398 1 98.38 132 LEU B N 1
ATOM 4225 C CA . LEU B 1 132 ? 7.543 -22.719 -6.688 1 98.38 132 LEU B CA 1
ATOM 4226 C C . LEU B 1 132 ? 8.234 -21.906 -5.598 1 98.38 132 LEU B C 1
ATOM 4228 O O . LEU B 1 132 ? 8.625 -22.453 -4.562 1 98.38 132 LEU B O 1
ATOM 4232 N N . GLU B 1 133 ? 8.344 -20.609 -5.82 1 98.44 133 GLU B N 1
ATOM 4233 C CA . GLU B 1 133 ? 8.945 -19.734 -4.828 1 98.44 133 GLU B CA 1
ATOM 4234 C C . GLU B 1 133 ? 7.984 -19.469 -3.676 1 98.44 133 GLU B C 1
ATOM 4236 O O . GLU B 1 133 ? 8.359 -19.578 -2.506 1 98.44 133 GLU B O 1
ATOM 4241 N N . ASP B 1 134 ? 6.762 -19.219 -4.012 1 98.19 134 ASP B N 1
ATOM 4242 C CA . ASP B 1 134 ? 5.734 -19.031 -2.996 1 98.19 134 ASP B CA 1
ATOM 4243 C C . ASP B 1 134 ? 5.566 -20.281 -2.145 1 98.19 134 ASP B C 1
ATOM 4245 O O . ASP B 1 134 ? 5.348 -20.203 -0.935 1 98.19 134 ASP B O 1
ATOM 4249 N N . PHE B 1 135 ? 5.645 -21.375 -2.816 1 98.5 135 PHE B N 1
ATOM 4250 C CA . PHE B 1 135 ? 5.48 -22.656 -2.131 1 98.5 135 PHE B CA 1
ATOM 4251 C C . PHE B 1 135 ? 6.551 -22.844 -1.063 1 98.5 135 PHE B C 1
ATOM 4253 O O . PHE B 1 135 ? 6.266 -23.328 0.033 1 98.5 135 PHE B O 1
ATOM 4260 N N . ASP B 1 136 ? 7.727 -22.406 -1.348 1 98.69 136 ASP B N 1
ATOM 4261 C CA . ASP B 1 136 ? 8.812 -22.5 -0.375 1 98.69 136 ASP B CA 1
ATOM 4262 C C . ASP B 1 136 ? 8.586 -21.531 0.788 1 98.69 136 ASP B C 1
ATOM 4264 O O . ASP B 1 136 ? 8.93 -21.844 1.931 1 98.69 136 ASP B O 1
ATOM 4268 N N . HIS B 1 137 ? 8.094 -20.359 0.497 1 98.81 137 HIS B N 1
ATOM 4269 C CA . HIS B 1 137 ? 7.805 -19.391 1.551 1 98.81 137 HIS B CA 1
ATOM 4270 C C . HIS B 1 137 ? 6.883 -19.984 2.609 1 98.81 137 HIS B C 1
ATOM 4272 O O . HIS B 1 137 ? 7.062 -19.75 3.805 1 98.81 137 HIS B O 1
ATOM 4278 N N . LEU B 1 138 ? 5.867 -20.719 2.119 1 98.69 138 LEU B N 1
ATOM 4279 C CA . LEU B 1 138 ? 4.961 -21.359 3.062 1 98.69 138 LEU B CA 1
ATOM 4280 C C . LEU B 1 138 ? 5.73 -22.25 4.043 1 98.69 138 LEU B C 1
ATOM 4282 O O . LEU B 1 138 ? 5.473 -22.219 5.246 1 98.69 138 LEU B O 1
ATOM 4286 N N . TYR B 1 139 ? 6.656 -23.016 3.512 1 98.19 139 TYR B N 1
ATOM 4287 C CA . TYR B 1 139 ? 7.441 -23.922 4.348 1 98.19 139 TYR B CA 1
ATOM 4288 C C . TYR B 1 139 ? 8.266 -23.141 5.363 1 98.19 139 TYR B C 1
ATOM 4290 O O . TYR B 1 139 ? 8.344 -23.531 6.535 1 98.19 139 TYR B O 1
ATOM 4298 N N . ARG B 1 140 ? 8.898 -22.062 4.922 1 98.62 140 ARG B N 1
ATOM 4299 C CA . ARG B 1 140 ? 9.734 -21.234 5.797 1 98.62 140 ARG B CA 1
ATOM 4300 C C . ARG B 1 140 ? 8.898 -20.594 6.902 1 98.62 140 ARG B C 1
ATOM 4302 O O . ARG B 1 140 ? 9.297 -20.609 8.07 1 98.62 140 ARG B O 1
ATOM 4309 N N . TYR B 1 141 ? 7.746 -20.078 6.57 1 98.5 141 TYR B N 1
ATOM 4310 C CA . TYR B 1 141 ? 6.895 -19.422 7.562 1 98.5 141 TYR B CA 1
ATOM 4311 C C . TYR B 1 141 ? 6.238 -20.453 8.477 1 98.5 141 TYR B C 1
ATOM 4313 O O . TYR B 1 141 ? 5.98 -20.172 9.648 1 98.5 141 TYR B O 1
ATOM 4321 N N . ALA B 1 142 ? 5.938 -21.641 7.918 1 97.81 142 ALA B N 1
ATOM 4322 C CA . ALA B 1 142 ? 5.438 -22.703 8.781 1 97.81 142 ALA B CA 1
ATOM 4323 C C . ALA B 1 142 ? 6.453 -23.047 9.867 1 97.81 142 ALA B C 1
ATOM 4325 O O . ALA B 1 142 ? 6.086 -23.25 11.031 1 97.81 142 ALA B O 1
ATOM 4326 N N . ALA B 1 143 ? 7.73 -23.125 9.477 1 97.44 143 ALA B N 1
ATOM 4327 C CA . ALA B 1 143 ? 8.797 -23.359 10.453 1 97.44 143 ALA B CA 1
ATOM 4328 C C . ALA B 1 143 ? 8.836 -22.234 11.492 1 97.44 143 ALA B C 1
ATOM 4330 O O . ALA B 1 143 ? 8.977 -22.5 12.688 1 97.44 143 ALA B O 1
ATOM 4331 N N . MET B 1 144 ? 8.734 -21.031 11.047 1 97.12 144 MET B N 1
ATOM 4332 C CA . MET B 1 144 ? 8.75 -19.891 11.953 1 97.12 144 MET B CA 1
ATOM 4333 C C . MET B 1 144 ? 7.566 -19.922 12.906 1 97.12 144 MET B C 1
ATOM 4335 O O . MET B 1 144 ? 7.707 -19.625 14.094 1 97.12 144 MET B O 1
ATOM 4339 N N . LEU B 1 145 ? 6.367 -20.281 12.367 1 97 145 LEU B N 1
ATOM 4340 C CA . LEU B 1 145 ? 5.16 -20.406 13.172 1 97 145 LEU B CA 1
ATOM 4341 C C . LEU B 1 145 ? 5.336 -21.453 14.266 1 97 145 LEU B C 1
ATOM 4343 O O . LEU B 1 145 ? 4.957 -21.234 15.414 1 97 145 LEU B O 1
ATOM 4347 N N . ASP B 1 146 ? 5.875 -22.562 13.891 1 95.38 146 ASP B N 1
ATOM 4348 C CA . ASP B 1 146 ? 6.156 -23.641 14.844 1 95.38 146 ASP B CA 1
ATOM 4349 C C . ASP B 1 146 ? 7.137 -23.172 15.922 1 95.38 146 ASP B C 1
ATOM 4351 O O . ASP B 1 146 ? 6.902 -23.375 17.109 1 95.38 146 ASP B O 1
ATOM 4355 N N . ARG B 1 147 ? 8.188 -22.5 15.492 1 92.25 147 ARG B N 1
ATOM 4356 C CA . ARG B 1 147 ? 9.258 -22.062 16.375 1 92.25 147 ARG B CA 1
ATOM 4357 C C . ARG B 1 147 ? 8.758 -21 17.344 1 92.25 147 ARG B C 1
ATOM 4359 O O . ARG B 1 147 ? 9.07 -21.047 18.547 1 92.25 147 ARG B O 1
ATOM 4366 N N . LEU B 1 148 ? 8.023 -20.094 16.875 1 94.38 148 LEU B N 1
ATOM 4367 C CA . LEU B 1 148 ? 7.699 -18.922 17.672 1 94.38 148 LEU B CA 1
ATOM 4368 C C . LEU B 1 148 ? 6.414 -19.141 18.469 1 94.38 148 LEU B C 1
ATOM 4370 O O . LEU B 1 148 ? 6.254 -18.594 19.562 1 94.38 148 LEU B O 1
ATOM 4374 N N . GLU B 1 149 ? 5.492 -19.922 17.828 1 93.62 149 GLU B N 1
ATOM 4375 C CA . GLU B 1 149 ? 4.176 -19.969 18.469 1 93.62 149 GLU B CA 1
ATOM 4376 C C . GLU B 1 149 ? 3.797 -21.406 18.828 1 93.62 149 GLU B C 1
ATOM 4378 O O . GLU B 1 149 ? 2.801 -21.625 19.516 1 93.62 149 GLU B O 1
ATOM 4383 N N . GLY B 1 150 ? 4.527 -22.375 18.422 1 93 150 GLY B N 1
ATOM 4384 C CA . GLY B 1 150 ? 4.203 -23.766 18.703 1 93 150 GLY B CA 1
ATOM 4385 C C . GLY B 1 150 ? 2.912 -24.219 18.047 1 93 150 GLY B C 1
ATOM 4386 O O . GLY B 1 150 ? 2.195 -25.047 18.609 1 93 150 GLY B O 1
ATOM 4387 N N . LYS B 1 151 ? 2.596 -23.578 16.922 1 93.88 151 LYS B N 1
ATOM 4388 C CA . LYS B 1 151 ? 1.337 -23.875 16.25 1 93.88 151 LYS B CA 1
ATOM 4389 C C . LYS B 1 151 ? 1.577 -24.656 14.961 1 93.88 151 LYS B C 1
ATOM 4391 O O . LYS B 1 151 ? 2.631 -24.516 14.336 1 93.88 151 LYS B O 1
ATOM 4396 N N . ASP B 1 152 ? 0.587 -25.422 14.609 1 94.62 152 ASP B N 1
ATOM 4397 C CA . ASP B 1 152 ? 0.602 -26.188 13.359 1 94.62 152 ASP B CA 1
ATOM 4398 C C . ASP B 1 152 ? -0.001 -25.375 12.219 1 94.62 152 ASP B C 1
ATOM 4400 O O . ASP B 1 152 ? -1.188 -25.031 12.242 1 94.62 152 ASP B O 1
ATOM 4404 N N . ALA B 1 153 ? 0.799 -25.141 11.188 1 96.25 153 ALA B N 1
ATOM 4405 C CA . ALA B 1 153 ? 0.337 -24.359 10.039 1 96.25 153 ALA B CA 1
ATOM 4406 C C . ALA B 1 153 ? -0.887 -25.016 9.398 1 96.25 153 ALA B C 1
ATOM 4408 O O . ALA B 1 153 ? -1.701 -24.328 8.773 1 96.25 153 ALA B O 1
ATOM 4409 N N . ASN B 1 154 ? -1.081 -26.266 9.578 1 95.31 154 ASN B N 1
ATOM 4410 C CA . ASN B 1 154 ? -2.207 -26.969 8.977 1 95.31 154 ASN B CA 1
ATOM 4411 C C . ASN B 1 154 ? -3.533 -26.547 9.594 1 95.31 154 ASN B C 1
ATOM 4413 O O . ASN B 1 154 ? -4.598 -26.797 9.031 1 95.31 154 ASN B O 1
ATOM 4417 N N . ASN B 1 155 ? -3.492 -25.938 10.773 1 94.12 155 ASN B N 1
ATOM 4418 C CA . ASN B 1 155 ? -4.707 -25.344 11.32 1 94.12 155 ASN B CA 1
ATOM 4419 C C . ASN B 1 155 ? -5.289 -24.297 10.383 1 94.12 155 ASN B C 1
ATOM 4421 O O . ASN B 1 155 ? -6.504 -24.109 10.336 1 94.12 155 ASN B O 1
ATOM 4425 N N . ILE B 1 156 ? -4.43 -23.688 9.625 1 96.62 156 ILE B N 1
ATOM 4426 C CA . ILE B 1 156 ? -4.84 -22.656 8.688 1 96.62 156 ILE B CA 1
ATOM 4427 C C . ILE B 1 156 ? -5.094 -23.266 7.309 1 96.62 156 ILE B C 1
ATOM 4429 O O . ILE B 1 156 ? -6.094 -22.969 6.66 1 96.62 156 ILE B O 1
ATOM 4433 N N . LEU B 1 157 ? -4.273 -24.203 6.93 1 97.38 157 LEU B N 1
ATOM 4434 C CA . LEU B 1 157 ? -4.285 -24.75 5.578 1 97.38 157 LEU B CA 1
ATOM 4435 C C . LEU B 1 157 ? -5.406 -25.781 5.422 1 97.38 157 LEU B C 1
ATOM 4437 O O . LEU B 1 157 ? -5.863 -26.031 4.305 1 97.38 157 LEU B O 1
ATOM 4441 N N . GLN B 1 158 ? -5.793 -26.438 6.512 1 96 158 GLN B N 1
ATOM 4442 C CA . GLN B 1 158 ? -6.879 -27.406 6.609 1 96 158 GLN B CA 1
ATOM 4443 C C . GLN B 1 158 ? -6.648 -28.594 5.672 1 96 158 GLN B C 1
ATOM 4445 O O . GLN B 1 158 ? -7.59 -29.094 5.055 1 96 158 GLN B O 1
ATOM 4450 N N . GLY B 1 159 ? -5.355 -28.922 5.453 1 95.19 159 GLY B N 1
ATOM 4451 C CA . GLY B 1 159 ? -4.992 -30.109 4.688 1 95.19 159 GLY B CA 1
ATOM 4452 C C . GLY B 1 159 ? -5.039 -29.891 3.189 1 95.19 159 GLY B C 1
ATOM 4453 O O . GLY B 1 159 ? -4.812 -30.812 2.412 1 95.19 159 GLY B O 1
ATOM 4454 N N . TYR B 1 160 ? -5.301 -28.625 2.76 1 97.06 160 TYR B N 1
ATOM 4455 C CA . TYR B 1 160 ? -5.496 -28.375 1.338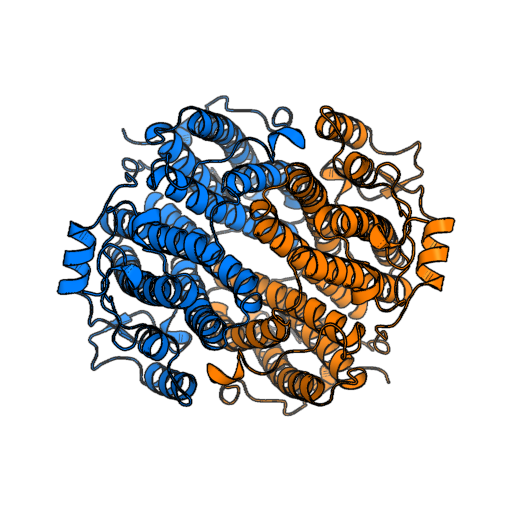 1 97.06 160 TYR B CA 1
ATOM 4456 C C . TYR B 1 160 ? -4.164 -28.125 0.64 1 97.06 160 TYR B C 1
ATOM 4458 O O . TYR B 1 160 ? -4.07 -28.219 -0.586 1 97.06 160 TYR B O 1
ATOM 4466 N N . THR B 1 161 ? -3.125 -27.719 1.326 1 97.88 161 THR B N 1
ATOM 4467 C CA . THR B 1 161 ? -1.821 -27.375 0.771 1 97.88 161 THR B CA 1
ATOM 4468 C C . THR B 1 161 ? -0.706 -28.109 1.497 1 97.88 161 THR B C 1
ATOM 4470 O O . THR B 1 161 ? -0.688 -28.172 2.729 1 97.88 161 THR B O 1
ATOM 4473 N N . ASP B 1 162 ? 0.235 -28.672 0.795 1 97.06 162 ASP B N 1
ATOM 4474 C CA . ASP B 1 162 ? 1.336 -29.422 1.391 1 97.06 162 ASP B CA 1
ATOM 4475 C C . ASP B 1 162 ? 2.34 -28.484 2.062 1 97.06 162 ASP B C 1
ATOM 4477 O O . ASP B 1 162 ? 2.543 -27.359 1.607 1 97.06 162 ASP B O 1
ATOM 4481 N N . ILE B 1 163 ? 2.902 -28.984 3.125 1 97.19 163 ILE B N 1
ATOM 4482 C CA . ILE B 1 163 ? 3.955 -28.234 3.811 1 97.19 163 ILE B CA 1
ATOM 4483 C C . ILE B 1 163 ? 5.297 -28.938 3.613 1 97.19 163 ILE B C 1
ATOM 4485 O O . ILE B 1 163 ? 5.758 -29.656 4.496 1 97.19 163 ILE B O 1
ATOM 4489 N N . VAL B 1 164 ? 5.934 -28.734 2.545 1 96.06 164 VAL B N 1
ATOM 4490 C CA . VAL B 1 164 ? 7.246 -29.25 2.166 1 96.06 164 VAL B CA 1
ATOM 4491 C C . VAL B 1 164 ? 8.031 -28.172 1.424 1 96.06 164 VAL B C 1
ATOM 4493 O O . VAL B 1 164 ? 7.461 -27.188 0.949 1 96.06 164 VAL B O 1
ATOM 4496 N N . PRO B 1 165 ? 9.344 -28.266 1.378 1 96.44 165 PRO B N 1
ATOM 4497 C CA . PRO B 1 165 ? 10.133 -27.234 0.694 1 96.44 165 PRO B CA 1
ATOM 4498 C C . PRO B 1 165 ? 9.812 -27.141 -0.795 1 96.44 165 PRO B C 1
ATOM 4500 O O . PRO B 1 165 ? 9.562 -28.156 -1.444 1 96.44 165 PRO B O 1
ATOM 4503 N N . GLY B 1 166 ? 9.75 -26 -1.337 1 97.19 166 GLY B N 1
ATOM 4504 C CA . GLY B 1 166 ? 9.758 -25.75 -2.768 1 97.19 166 GLY B CA 1
ATOM 4505 C C . GLY B 1 166 ? 11.133 -25.422 -3.311 1 97.19 166 GLY B C 1
ATOM 4506 O O . GLY B 1 166 ? 12.117 -26.062 -2.928 1 97.19 166 GLY B O 1
ATOM 4507 N N . ARG B 1 167 ? 11.188 -24.562 -4.34 1 97.75 167 ARG B N 1
ATOM 4508 C CA . ARG B 1 167 ? 12.5 -24.031 -4.695 1 97.75 167 ARG B CA 1
ATOM 4509 C C . ARG B 1 167 ? 13.078 -23.203 -3.555 1 97.75 167 ARG B C 1
ATOM 4511 O O . ARG B 1 167 ? 12.477 -22.219 -3.127 1 97.75 167 ARG B O 1
ATOM 4518 N N . PRO B 1 168 ? 14.234 -23.547 -3.113 1 97.25 168 PRO B N 1
ATOM 4519 C CA . PRO B 1 168 ? 14.734 -22.906 -1.894 1 97.25 168 PRO B CA 1
ATOM 4520 C C . PRO B 1 168 ? 14.82 -21.391 -2.014 1 97.25 168 PRO B C 1
ATOM 4522 O O . PRO B 1 168 ? 15.312 -20.875 -3.02 1 97.25 168 PRO B O 1
ATOM 4525 N N . THR B 1 169 ? 14.32 -20.656 -0.973 1 98.31 169 THR B N 1
ATOM 4526 C CA . THR B 1 169 ? 14.312 -19.203 -0.93 1 98.31 169 THR B CA 1
ATOM 4527 C C . THR B 1 169 ? 15.711 -18.641 -1.181 1 98.31 169 THR B C 1
ATOM 4529 O O . THR B 1 169 ? 15.859 -17.578 -1.775 1 98.31 169 THR B O 1
ATOM 4532 N N . SER B 1 170 ? 16.766 -19.359 -0.873 1 97 170 SER B N 1
ATOM 4533 C CA . SER B 1 170 ? 18.156 -18.922 -0.995 1 97 170 SER B CA 1
ATOM 4534 C C . SER B 1 170 ? 18.516 -18.656 -2.449 1 97 170 SER B C 1
ATOM 4536 O O . SER B 1 170 ? 19.5 -17.953 -2.727 1 97 170 SER B O 1
ATOM 4538 N N . VAL B 1 171 ? 17.75 -19.172 -3.389 1 97.5 171 VAL B N 1
ATOM 4539 C CA . VAL B 1 171 ? 18.109 -19 -4.789 1 97.5 171 VAL B CA 1
ATOM 4540 C C . VAL B 1 171 ? 17.078 -18.141 -5.5 1 97.5 171 VAL B C 1
ATOM 4542 O O . VAL B 1 171 ? 17.047 -18.078 -6.73 1 97.5 171 VAL B O 1
ATOM 4545 N N . HIS B 1 172 ? 16.141 -17.484 -4.719 1 98.12 172 HIS B N 1
ATOM 4546 C CA . HIS B 1 172 ? 15.086 -16.672 -5.301 1 98.12 172 HIS B CA 1
ATOM 4547 C C . HIS B 1 172 ? 15.609 -15.32 -5.773 1 98.12 172 HIS B C 1
ATOM 4549 O O . HIS B 1 172 ? 14.961 -14.641 -6.566 1 98.12 172 HIS B O 1
ATOM 4555 N N . HIS B 1 173 ? 16.75 -14.828 -5.184 1 98 173 HIS B N 1
ATOM 4556 C CA . HIS B 1 173 ? 17.203 -13.461 -5.359 1 98 173 HIS B CA 1
ATOM 4557 C C . HIS B 1 173 ? 17.953 -13.289 -6.676 1 98 173 HIS B C 1
ATOM 4559 O O . HIS B 1 173 ? 18.969 -13.969 -6.914 1 98 173 HIS B O 1
ATOM 4565 N N . ARG B 1 174 ? 17.484 -12.406 -7.465 1 97.31 174 ARG B N 1
ATOM 4566 C CA . ARG B 1 174 ? 18 -12.234 -8.82 1 97.31 174 ARG B CA 1
ATOM 4567 C C . ARG B 1 174 ? 18.297 -10.773 -9.109 1 97.31 174 ARG B C 1
ATOM 4569 O O . ARG B 1 174 ? 17.844 -9.883 -8.391 1 97.31 174 ARG B O 1
ATOM 4576 N N . ALA B 1 175 ? 19.094 -10.594 -10.133 1 97.31 175 ALA B N 1
ATOM 4577 C CA . ALA B 1 175 ? 19.312 -9.234 -10.617 1 97.31 175 ALA B CA 1
ATOM 4578 C C . ALA B 1 175 ? 18.031 -8.648 -11.195 1 97.31 175 ALA B C 1
ATOM 4580 O O . ALA B 1 175 ? 17.219 -9.375 -11.773 1 97.31 175 ALA B O 1
ATOM 4581 N N . PRO B 1 176 ? 17.875 -7.344 -11.102 1 97.75 176 PRO B N 1
ATOM 4582 C CA . PRO B 1 176 ? 16.625 -6.703 -11.555 1 97.75 176 PRO B CA 1
ATOM 4583 C C . PRO B 1 176 ? 16.281 -7.047 -13 1 97.75 176 PRO B C 1
ATOM 4585 O O . PRO B 1 176 ? 15.102 -7.246 -13.312 1 97.75 176 PRO B O 1
ATOM 4588 N N . ARG B 1 177 ? 17.25 -7.156 -13.891 1 97.62 177 ARG B N 1
ATOM 4589 C CA . ARG B 1 177 ? 16.984 -7.48 -15.281 1 97.62 177 ARG B CA 1
ATOM 4590 C C . ARG B 1 177 ? 16.312 -8.844 -15.406 1 97.62 177 ARG B C 1
ATOM 4592 O O . ARG B 1 177 ? 15.508 -9.062 -16.312 1 97.62 177 ARG B O 1
ATOM 4599 N N . SER B 1 178 ? 16.594 -9.703 -14.414 1 98.25 178 SER B N 1
ATOM 4600 C CA . SER B 1 178 ? 16.109 -11.078 -14.461 1 98.25 178 SER B CA 1
ATOM 4601 C C . SER B 1 178 ? 14.75 -11.203 -13.781 1 98.25 178 SER B C 1
ATOM 4603 O O . SER B 1 178 ? 14.172 -12.289 -13.719 1 98.25 178 SER B O 1
ATOM 4605 N N . ASP B 1 179 ? 14.234 -10.117 -13.281 1 98.12 179 ASP B N 1
ATOM 4606 C CA . ASP B 1 179 ? 12.875 -10.086 -12.75 1 98.12 179 ASP B CA 1
ATOM 4607 C C . ASP B 1 179 ? 11.867 -9.766 -13.852 1 98.12 179 ASP B C 1
ATOM 4609 O O . ASP B 1 179 ? 10.68 -10.078 -13.719 1 98.12 179 ASP B O 1
ATOM 4613 N N . LEU B 1 180 ? 12.297 -9.109 -14.891 1 98.56 180 LEU B N 1
ATOM 4614 C CA . LEU B 1 180 ? 11.414 -8.625 -15.945 1 98.56 180 LEU B CA 1
ATOM 4615 C C . LEU B 1 180 ? 10.969 -9.766 -16.859 1 98.56 180 LEU B C 1
ATOM 4617 O O . LEU B 1 180 ? 11.625 -10.812 -16.906 1 98.56 180 LEU B O 1
ATOM 4621 N N . ARG B 1 181 ? 9.852 -9.562 -17.531 1 98.75 181 ARG B N 1
ATOM 4622 C CA . ARG B 1 181 ? 9.273 -10.539 -18.438 1 98.75 181 ARG B CA 1
ATOM 4623 C C . ARG B 1 181 ? 8.789 -9.875 -19.719 1 98.75 181 ARG B C 1
ATOM 4625 O O . ARG B 1 181 ? 8.641 -8.648 -19.781 1 98.75 181 ARG B O 1
ATOM 4632 N N . ASN B 1 182 ? 8.609 -10.758 -20.719 1 98.31 182 ASN B N 1
ATOM 4633 C CA . ASN B 1 182 ? 7.918 -10.297 -21.922 1 98.31 182 ASN B CA 1
ATOM 4634 C C . ASN B 1 182 ? 6.422 -10.125 -21.672 1 98.31 182 ASN B C 1
ATOM 4636 O O . ASN B 1 182 ? 5.793 -10.977 -21.047 1 98.31 182 ASN B O 1
ATOM 4640 N N . HIS B 1 183 ? 5.996 -9.055 -22.141 1 98.62 183 HIS B N 1
ATOM 4641 C CA . HIS B 1 183 ? 4.574 -8.789 -21.953 1 98.62 183 HIS B CA 1
ATOM 4642 C C . HIS B 1 183 ? 3.748 -9.398 -23.078 1 98.62 183 HIS B C 1
ATOM 4644 O O . HIS B 1 183 ? 4.262 -9.641 -24.172 1 98.62 183 HIS B O 1
ATOM 4650 N N . TYR B 1 184 ? 2.455 -9.625 -22.812 1 98.5 184 TYR B N 1
ATOM 4651 C CA . TYR B 1 184 ? 1.54 -9.984 -23.875 1 98.5 184 TYR B CA 1
ATOM 4652 C C . TYR B 1 184 ? 1.316 -8.812 -24.828 1 98.5 184 TYR B C 1
ATOM 4654 O O . TYR B 1 184 ? 1.648 -7.672 -24.5 1 98.5 184 TYR B O 1
ATOM 4662 N N . ASP B 1 185 ? 0.868 -9.141 -26.047 1 97.81 185 ASP B N 1
ATOM 4663 C CA . ASP B 1 185 ? 0.434 -8.125 -27 1 97.81 185 ASP B CA 1
ATOM 4664 C C . ASP B 1 185 ? -1.028 -7.746 -26.766 1 97.81 185 ASP B C 1
ATOM 4666 O O . ASP B 1 185 ? -1.925 -8.57 -26.953 1 97.81 185 ASP B O 1
ATOM 4670 N N . LYS B 1 186 ? -1.314 -6.465 -26.375 1 96.06 186 LYS B N 1
ATOM 4671 C CA . LYS B 1 186 ? -2.65 -6.035 -25.984 1 96.06 186 LYS B CA 1
ATOM 4672 C C . LYS B 1 186 ? -3.67 -6.301 -27.078 1 96.06 186 LYS B C 1
ATOM 4674 O O . LYS B 1 186 ? -4.859 -6.477 -26.812 1 96.06 186 LYS B O 1
ATOM 4679 N N . ASN B 1 187 ? -3.195 -6.328 -28.328 1 95 187 ASN B N 1
ATOM 4680 C CA . ASN B 1 187 ? -4.109 -6.488 -29.453 1 95 187 ASN B CA 1
ATOM 4681 C C . ASN B 1 187 ? -4.34 -7.957 -29.797 1 95 187 ASN B C 1
ATOM 4683 O O . ASN B 1 187 ? -5.246 -8.289 -30.547 1 95 187 ASN B O 1
ATOM 4687 N N . GLN B 1 188 ? -3.605 -8.883 -29.203 1 95 188 GLN B N 1
ATOM 4688 C CA . GLN B 1 188 ? -3.684 -10.297 -29.578 1 95 188 GLN B CA 1
ATOM 4689 C C . GLN B 1 188 ? -4.082 -11.156 -28.391 1 95 188 GLN B C 1
ATOM 4691 O O . GLN B 1 188 ? -4.691 -12.211 -28.547 1 95 188 GLN B O 1
ATOM 4696 N N . ALA B 1 189 ? -3.734 -10.68 -27.234 1 95.38 189 ALA B N 1
ATOM 4697 C CA . ALA B 1 189 ? -3.955 -11.477 -26.031 1 95.38 189 ALA B CA 1
ATOM 4698 C C . ALA B 1 189 ? -5.445 -11.633 -25.75 1 95.38 189 ALA B C 1
ATOM 4700 O O . ALA B 1 189 ? -6.219 -10.688 -25.922 1 95.38 189 ALA B O 1
ATOM 4701 N N . GLU B 1 190 ? -5.797 -12.875 -25.328 1 94.25 190 GLU B N 1
ATOM 4702 C CA . GLU B 1 190 ? -7.152 -13.07 -24.812 1 94.25 190 GLU B CA 1
ATOM 4703 C C . GLU B 1 190 ? -7.383 -12.273 -23.531 1 94.25 190 GLU B C 1
ATOM 4705 O O . GLU B 1 190 ? -6.453 -12.07 -22.75 1 94.25 190 GLU B O 1
ATOM 4710 N N . LEU B 1 191 ? -8.633 -11.914 -23.281 1 94.69 191 LEU B N 1
ATOM 4711 C CA . LEU B 1 191 ? -8.953 -11.109 -22.125 1 94.69 191 LEU B CA 1
ATOM 4712 C C . LEU B 1 191 ? -8.555 -11.82 -20.828 1 94.69 191 LEU B C 1
ATOM 4714 O O . LEU B 1 191 ? -8.102 -11.188 -19.875 1 94.69 191 LEU B O 1
ATOM 4718 N N . ILE B 1 192 ? -8.656 -13.133 -20.828 1 95.31 192 ILE B N 1
ATOM 4719 C CA . ILE B 1 192 ? -8.359 -13.891 -19.609 1 95.31 192 ILE B CA 1
ATOM 4720 C C . ILE B 1 192 ? -6.875 -13.758 -19.281 1 95.31 192 ILE B C 1
ATOM 4722 O O . ILE B 1 192 ? -6.496 -13.734 -18.109 1 95.31 192 ILE B O 1
ATOM 4726 N N . THR B 1 193 ? -5.984 -13.633 -20.266 1 97 193 THR B N 1
ATOM 4727 C CA . THR B 1 193 ? -4.555 -13.438 -20.047 1 97 193 THR B CA 1
ATOM 4728 C C . THR B 1 193 ? -4.297 -12.102 -19.344 1 97 193 THR B C 1
ATOM 4730 O O . THR B 1 193 ? -3.475 -12.023 -18.438 1 97 193 THR B O 1
ATOM 4733 N N . LYS B 1 194 ? -5.051 -11.07 -19.766 1 97 194 LYS B N 1
ATOM 4734 C CA . LYS B 1 194 ? -4.941 -9.766 -19.141 1 97 194 LYS B CA 1
ATOM 4735 C C . LYS B 1 194 ? -5.438 -9.805 -17.688 1 97 194 LYS B C 1
ATOM 4737 O O . LYS B 1 194 ? -4.816 -9.227 -16.797 1 97 194 LYS B O 1
ATOM 4742 N N . ILE B 1 195 ? -6.512 -10.508 -17.516 1 96.31 195 ILE B N 1
ATOM 4743 C CA . ILE B 1 195 ? -7.105 -10.633 -16.188 1 96.31 195 ILE B CA 1
ATOM 4744 C C . ILE B 1 195 ? -6.148 -11.383 -15.258 1 96.31 195 ILE B C 1
ATOM 4746 O O . ILE B 1 195 ? -5.906 -10.945 -14.133 1 96.31 195 ILE B O 1
ATOM 4750 N N . HIS B 1 196 ? -5.559 -12.461 -15.734 1 97.06 196 HIS B N 1
ATOM 4751 C CA . HIS B 1 196 ? -4.625 -13.242 -14.93 1 97.06 196 HIS B CA 1
ATOM 4752 C C . HIS B 1 196 ? -3.432 -12.398 -14.5 1 97.06 196 HIS B C 1
ATOM 4754 O O . HIS B 1 196 ? -3.033 -12.43 -13.328 1 97.06 196 HIS B O 1
ATOM 4760 N N . ALA B 1 197 ? -2.873 -11.648 -15.43 1 98.5 197 ALA B N 1
ATOM 4761 C CA . ALA B 1 197 ? -1.686 -10.844 -15.141 1 98.5 197 ALA B CA 1
ATOM 4762 C C . ALA B 1 197 ? -1.98 -9.789 -14.078 1 98.5 197 ALA B C 1
ATOM 4764 O O . ALA B 1 197 ? -1.231 -9.648 -13.109 1 98.5 197 ALA B O 1
ATOM 4765 N N . ALA B 1 198 ? -3.111 -9.109 -14.25 1 98.06 198 ALA B N 1
ATOM 4766 C CA . ALA B 1 198 ? -3.486 -8.07 -13.297 1 98.06 198 ALA B CA 1
ATOM 4767 C C . ALA B 1 198 ? -3.852 -8.672 -11.945 1 98.06 198 ALA B C 1
ATOM 4769 O O . ALA B 1 198 ? -3.477 -8.141 -10.898 1 98.06 198 ALA B O 1
ATOM 4770 N N . MET B 1 199 ? -4.543 -9.75 -11.992 1 97.5 199 MET B N 1
ATOM 4771 C CA . MET B 1 199 ? -5.023 -10.43 -10.789 1 97.5 199 MET B CA 1
ATOM 4772 C C . MET B 1 199 ? -3.855 -10.891 -9.922 1 97.5 199 MET B C 1
ATOM 4774 O O . MET B 1 199 ? -3.807 -10.586 -8.727 1 97.5 199 MET B O 1
ATOM 4778 N N . ILE B 1 200 ? -2.891 -11.555 -10.516 1 98.31 200 ILE B N 1
ATOM 4779 C CA . ILE B 1 200 ? -1.761 -12.094 -9.766 1 98.31 200 ILE B CA 1
ATOM 4780 C C . ILE B 1 200 ? -0.856 -10.961 -9.297 1 98.31 200 ILE B C 1
ATOM 4782 O O . ILE B 1 200 ? -0.31 -11 -8.195 1 98.31 200 ILE B O 1
ATOM 4786 N N . THR B 1 201 ? -0.692 -9.922 -10.148 1 98.56 201 THR B N 1
ATOM 4787 C CA . THR B 1 201 ? 0.087 -8.766 -9.734 1 98.56 201 THR B CA 1
ATOM 4788 C C . THR B 1 201 ? -0.499 -8.141 -8.469 1 98.56 201 THR B C 1
ATOM 4790 O O . THR B 1 201 ? 0.231 -7.848 -7.523 1 98.56 201 THR B O 1
ATOM 4793 N N . GLY B 1 202 ? -1.82 -7.965 -8.469 1 97.88 202 GLY B N 1
ATOM 4794 C CA . GLY B 1 202 ? -2.484 -7.391 -7.309 1 97.88 202 GLY B CA 1
ATOM 4795 C C . GLY B 1 202 ? -2.338 -8.242 -6.059 1 97.88 202 GLY B C 1
ATOM 4796 O O . GLY B 1 202 ? -2.1 -7.711 -4.969 1 97.88 202 GLY B O 1
ATOM 4797 N N . ALA B 1 203 ? -2.455 -9.5 -6.195 1 97.75 203 ALA B N 1
ATOM 4798 C CA . ALA B 1 203 ? -2.342 -10.406 -5.059 1 97.75 203 ALA B CA 1
ATOM 4799 C C . ALA B 1 203 ? -0.936 -10.375 -4.469 1 97.75 203 ALA B C 1
ATOM 4801 O O . ALA B 1 203 ? -0.77 -10.328 -3.248 1 97.75 203 ALA B O 1
ATOM 4802 N N . GLU B 1 204 ? 0.031 -10.352 -5.395 1 97.94 204 GLU B N 1
ATOM 4803 C CA . GLU B 1 204 ? 1.416 -10.32 -4.934 1 97.94 204 GLU B CA 1
ATOM 4804 C C . GLU B 1 204 ? 1.739 -8.992 -4.254 1 97.94 204 GLU B C 1
ATOM 4806 O O . GLU B 1 204 ? 2.488 -8.953 -3.277 1 97.94 204 GLU B O 1
ATOM 4811 N N . TYR B 1 205 ? 1.244 -7.969 -4.816 1 98.06 205 TYR B N 1
ATOM 4812 C CA . TYR B 1 205 ? 1.481 -6.652 -4.23 1 98.06 205 TYR B CA 1
ATOM 4813 C C . TYR B 1 205 ? 0.911 -6.574 -2.822 1 98.06 205 TYR B C 1
ATOM 4815 O O . TYR B 1 205 ? 1.522 -5.98 -1.931 1 98.06 205 TYR B O 1
ATOM 4823 N N . GLN B 1 206 ? -0.21 -7.172 -2.631 1 97 206 GLN B N 1
ATOM 4824 C CA . GLN B 1 206 ? -0.822 -7.195 -1.308 1 97 206 GLN B CA 1
ATOM 4825 C C . GLN B 1 206 ? 0.044 -7.965 -0.314 1 97 206 GLN B C 1
ATOM 4827 O O . GLN B 1 206 ? 0.171 -7.566 0.846 1 97 206 GLN B O 1
ATOM 4832 N N . THR B 1 207 ? 0.588 -9.047 -0.711 1 98 207 THR B N 1
ATOM 4833 C CA . THR B 1 207 ? 1.48 -9.82 0.147 1 98 207 THR B CA 1
ATOM 4834 C C . THR B 1 207 ? 2.697 -8.992 0.546 1 98 207 THR B C 1
ATOM 4836 O O . THR B 1 207 ? 3.08 -8.961 1.717 1 98 207 THR B O 1
ATOM 4839 N N . HIS B 1 208 ? 3.236 -8.352 -0.439 1 98.06 208 HIS B N 1
ATOM 4840 C CA . HIS B 1 208 ? 4.355 -7.453 -0.173 1 98.06 208 HIS B CA 1
ATOM 4841 C C . HIS B 1 208 ? 3.99 -6.406 0.873 1 98.06 208 HIS B C 1
ATOM 4843 O O . HIS B 1 208 ? 4.727 -6.207 1.842 1 98.06 208 HIS B O 1
ATOM 4849 N N . ASP B 1 209 ? 2.832 -5.75 0.685 1 96.5 209 ASP B N 1
ATOM 4850 C CA . ASP B 1 209 ? 2.381 -4.711 1.608 1 96.5 209 ASP B CA 1
ATOM 4851 C C . ASP B 1 209 ? 2.207 -5.27 3.018 1 96.5 209 ASP B C 1
ATOM 4853 O O . ASP B 1 209 ? 2.598 -4.633 3.998 1 96.5 209 ASP B O 1
ATOM 4857 N N . TYR B 1 210 ? 1.613 -6.43 3.076 1 97.69 210 TYR B N 1
ATOM 4858 C CA . TYR B 1 210 ? 1.407 -7.047 4.383 1 97.69 210 TYR B CA 1
ATOM 4859 C C . TYR B 1 210 ? 2.736 -7.285 5.086 1 97.69 210 TYR B C 1
ATOM 4861 O O . TYR B 1 210 ? 2.887 -6.965 6.27 1 97.69 210 TYR B O 1
ATOM 4869 N N . TYR B 1 211 ? 3.713 -7.832 4.395 1 97.81 211 TYR B N 1
ATOM 4870 C CA . TYR B 1 211 ? 5.004 -8.148 4.992 1 97.81 211 TYR B CA 1
ATOM 4871 C C . TYR B 1 211 ? 5.723 -6.887 5.445 1 97.81 211 TYR B C 1
ATOM 4873 O O . TYR B 1 211 ? 6.359 -6.871 6.5 1 97.81 211 TYR B O 1
ATOM 4881 N N . MET B 1 212 ? 5.578 -5.797 4.66 1 96.81 212 MET B N 1
ATOM 4882 C CA . MET B 1 212 ? 6.25 -4.543 5 1 96.81 212 MET B CA 1
ATOM 4883 C C . MET B 1 212 ? 5.621 -3.904 6.23 1 96.81 212 MET B C 1
ATOM 4885 O O . MET B 1 212 ? 6.266 -3.123 6.93 1 96.81 212 MET B O 1
ATOM 4889 N N . ASN B 1 213 ? 4.398 -4.289 6.508 1 94 213 ASN B N 1
ATOM 4890 C CA . ASN B 1 213 ? 3.721 -3.686 7.648 1 94 213 ASN B CA 1
ATOM 4891 C C . ASN B 1 213 ? 3.848 -4.551 8.898 1 94 213 ASN B C 1
ATOM 4893 O O . ASN B 1 213 ? 3.857 -4.035 10.016 1 94 213 ASN B O 1
ATOM 4897 N N . ILE B 1 214 ? 3.979 -5.867 8.719 1 93.62 214 ILE B N 1
ATOM 4898 C CA . ILE B 1 214 ? 3.908 -6.758 9.875 1 93.62 214 ILE B CA 1
ATOM 4899 C C . ILE B 1 214 ? 5.32 -7.121 10.328 1 93.62 214 ILE B C 1
ATOM 4901 O O . ILE B 1 214 ? 5.551 -7.367 11.516 1 93.62 214 ILE B O 1
ATOM 4905 N N . GLY B 1 215 ? 6.285 -7.086 9.445 1 94.38 215 GLY B N 1
ATOM 4906 C CA . GLY B 1 215 ? 7.652 -7.488 9.719 1 94.38 215 GLY B CA 1
ATOM 4907 C C . GLY B 1 215 ? 8.25 -6.785 10.93 1 94.38 215 GLY B C 1
ATOM 4908 O O . GLY B 1 215 ? 8.781 -7.438 11.828 1 94.38 215 GLY B O 1
ATOM 4909 N N . PRO B 1 216 ? 8.039 -5.465 11.016 1 93.62 216 PRO B N 1
ATOM 4910 C CA . PRO B 1 216 ? 8.672 -4.715 12.102 1 93.62 216 PRO B CA 1
ATOM 4911 C C . PRO B 1 216 ? 8.047 -5.004 13.461 1 93.62 216 PRO B C 1
ATOM 4913 O O . PRO B 1 216 ? 8.617 -4.645 14.5 1 93.62 216 PRO B O 1
ATOM 4916 N N . LEU B 1 217 ? 6.988 -5.699 13.508 1 91.56 217 LEU B N 1
ATOM 4917 C CA . LEU B 1 217 ? 6.273 -5.914 14.758 1 91.56 217 LEU B CA 1
ATOM 4918 C C . LEU B 1 217 ? 6.918 -7.039 15.562 1 91.56 217 LEU B C 1
ATOM 4920 O O . LEU B 1 217 ? 6.641 -7.191 16.766 1 91.56 217 LEU B O 1
ATOM 4924 N N . PHE B 1 218 ? 7.762 -7.82 15.008 1 95.06 218 PHE B N 1
ATOM 4925 C CA . PHE B 1 218 ? 8.352 -8.961 15.695 1 95.06 218 PHE B CA 1
ATOM 4926 C C . PHE B 1 218 ? 9.555 -8.531 16.531 1 95.06 218 PHE B C 1
ATOM 4928 O O . PHE B 1 218 ? 10.328 -7.676 16.109 1 95.06 218 PHE B O 1
ATOM 4935 N N . ALA B 1 219 ? 9.68 -9.109 17.703 1 94.81 219 ALA B N 1
ATOM 4936 C CA . ALA B 1 219 ? 10.875 -8.922 18.516 1 94.81 219 ALA B CA 1
ATOM 4937 C C . ALA B 1 219 ? 11.977 -9.898 18.094 1 94.81 219 ALA B C 1
ATOM 4939 O O . ALA B 1 219 ? 13.164 -9.586 18.219 1 94.81 219 ALA B O 1
ATOM 4940 N N . ASP B 1 220 ? 11.625 -11.078 17.672 1 95.81 220 ASP B N 1
ATOM 4941 C CA . ASP B 1 220 ? 12.578 -12.117 17.281 1 95.81 220 ASP B CA 1
ATOM 4942 C C . ASP B 1 220 ? 13.383 -11.703 16.062 1 95.81 220 ASP B C 1
ATOM 4944 O O . ASP B 1 220 ? 12.82 -11.43 15 1 95.81 220 ASP B O 1
ATOM 4948 N N . PRO B 1 221 ? 14.664 -11.664 16.141 1 95 221 PRO B N 1
ATOM 4949 C CA . PRO B 1 221 ? 15.484 -11.164 15.039 1 95 221 PRO B CA 1
ATOM 4950 C C . PRO B 1 221 ? 15.375 -12.039 13.789 1 95 221 PRO B C 1
ATOM 4952 O O . PRO B 1 221 ? 15.461 -11.523 12.664 1 95 221 PRO B O 1
ATOM 4955 N N . LEU B 1 222 ? 15.203 -13.297 13.984 1 95.69 222 LEU B N 1
ATOM 4956 C CA . LEU B 1 222 ? 15.109 -14.18 12.82 1 95.69 222 LEU B CA 1
ATOM 4957 C C . LEU B 1 222 ? 13.797 -13.969 12.086 1 95.69 222 LEU B C 1
ATOM 4959 O O . LEU B 1 222 ? 13.734 -14.086 10.859 1 95.69 222 LEU B O 1
ATOM 4963 N N . ALA B 1 223 ? 12.727 -13.766 12.875 1 97.25 223 ALA B N 1
ATOM 4964 C CA . ALA B 1 223 ? 11.453 -13.445 12.234 1 97.25 223 ALA B CA 1
ATOM 4965 C C . ALA B 1 223 ? 11.562 -12.172 11.406 1 97.25 223 ALA B C 1
ATOM 4967 O O . ALA B 1 223 ? 11.086 -12.125 10.266 1 97.25 223 ALA B O 1
ATOM 4968 N N . ARG B 1 224 ? 12.203 -11.141 11.945 1 97.38 224 ARG B N 1
ATOM 4969 C CA . ARG B 1 224 ? 12.391 -9.883 11.242 1 97.38 224 ARG B CA 1
ATOM 4970 C C . ARG B 1 224 ? 13.195 -10.086 9.953 1 97.38 224 ARG B C 1
ATOM 4972 O O . ARG B 1 224 ? 12.82 -9.578 8.898 1 97.38 224 ARG B O 1
ATOM 4979 N N . GLN B 1 225 ? 14.258 -10.867 10.07 1 97.81 225 GLN B N 1
ATOM 4980 C CA . GLN B 1 225 ? 15.117 -11.109 8.914 1 97.81 225 GLN B CA 1
ATOM 4981 C C . GLN B 1 225 ? 14.391 -11.93 7.852 1 97.81 225 GLN B C 1
ATOM 4983 O O . GLN B 1 225 ? 14.555 -11.672 6.656 1 97.81 225 GLN B O 1
ATOM 4988 N N . LEU B 1 226 ? 13.625 -12.906 8.281 1 98.44 226 LEU B N 1
ATOM 4989 C CA . LEU B 1 226 ? 12.883 -13.727 7.328 1 98.44 226 LEU B CA 1
ATOM 4990 C C . LEU B 1 226 ? 11.891 -12.875 6.543 1 98.44 226 LEU B C 1
ATOM 4992 O O . LEU B 1 226 ? 11.805 -12.977 5.316 1 98.44 226 LEU B O 1
ATOM 4996 N N . TYR B 1 227 ? 11.156 -12.039 7.297 1 98.25 227 TYR B N 1
ATOM 4997 C CA . TYR B 1 227 ? 10.203 -11.164 6.633 1 98.25 227 TYR B CA 1
ATOM 4998 C C . TYR B 1 227 ? 10.906 -10.203 5.684 1 98.25 227 TYR B C 1
ATOM 5000 O O . TYR B 1 227 ? 10.398 -9.898 4.602 1 98.25 227 TYR B O 1
ATOM 5008 N N . ALA B 1 228 ? 12.047 -9.695 6.051 1 98.31 228 ALA B N 1
ATOM 5009 C CA . ALA B 1 228 ? 12.805 -8.797 5.184 1 98.31 228 ALA B CA 1
ATOM 5010 C C . ALA B 1 228 ? 13.234 -9.508 3.902 1 98.31 228 ALA B C 1
ATOM 5012 O O . ALA B 1 228 ? 13.094 -8.961 2.805 1 98.31 228 ALA B O 1
ATOM 5013 N N . GLU B 1 229 ? 13.734 -10.68 4.047 1 98.62 229 GLU B N 1
ATOM 5014 C CA . GLU B 1 229 ? 14.203 -11.469 2.912 1 98.62 229 GLU B CA 1
ATOM 5015 C C . GLU B 1 229 ? 13.062 -11.781 1.946 1 98.62 229 GLU B C 1
ATOM 5017 O O . GLU B 1 229 ? 13.18 -11.531 0.744 1 98.62 229 GLU B O 1
ATOM 5022 N N . ILE B 1 230 ? 11.977 -12.266 2.482 1 98.69 230 ILE B N 1
ATOM 5023 C CA . ILE B 1 230 ? 10.898 -12.727 1.614 1 98.69 230 ILE B CA 1
ATOM 5024 C C . ILE B 1 230 ? 10.117 -11.531 1.08 1 98.69 230 ILE B C 1
ATOM 5026 O O . ILE B 1 230 ? 9.641 -11.547 -0.059 1 98.69 230 ILE B O 1
ATOM 5030 N N . ALA B 1 231 ? 9.992 -10.422 1.867 1 98.5 231 ALA B N 1
ATOM 5031 C CA . ALA B 1 231 ? 9.398 -9.203 1.321 1 98.5 231 ALA B CA 1
ATOM 5032 C C . ALA B 1 231 ? 10.148 -8.734 0.075 1 98.5 231 ALA B C 1
ATOM 5034 O O . ALA B 1 231 ? 9.539 -8.219 -0.865 1 98.5 231 ALA B O 1
ATOM 5035 N N . SER B 1 232 ? 11.43 -8.891 0.094 1 98.44 232 SER B N 1
ATOM 5036 C CA . SER B 1 232 ? 12.234 -8.555 -1.079 1 98.44 232 SER B CA 1
ATOM 5037 C C . SER B 1 232 ? 11.867 -9.438 -2.27 1 98.44 232 SER B C 1
ATOM 5039 O O . SER B 1 232 ? 11.805 -8.953 -3.404 1 98.44 232 SER B O 1
ATOM 5041 N N . VAL B 1 233 ? 11.648 -10.695 -2.037 1 98.69 233 VAL B N 1
ATOM 5042 C CA . VAL B 1 233 ? 11.219 -11.602 -3.102 1 98.69 233 VAL B CA 1
ATOM 5043 C C . VAL B 1 233 ? 9.844 -11.188 -3.607 1 98.69 233 VAL B C 1
ATOM 5045 O O . VAL B 1 233 ? 9.57 -11.242 -4.812 1 98.69 233 VAL B O 1
ATOM 5048 N N . GLU B 1 234 ? 8.961 -10.812 -2.66 1 98.62 234 GLU B N 1
ATOM 5049 C CA . GLU B 1 234 ? 7.633 -10.383 -3.082 1 98.62 234 GLU B CA 1
ATOM 5050 C C . GLU B 1 234 ? 7.715 -9.156 -3.984 1 98.62 234 GLU B C 1
ATOM 5052 O O . GLU B 1 234 ? 6.926 -9.016 -4.926 1 98.62 234 GLU B O 1
ATOM 5057 N N . GLU B 1 235 ? 8.594 -8.266 -3.684 1 98.5 235 GLU B N 1
ATOM 5058 C CA . GLU B 1 235 ? 8.828 -7.137 -4.582 1 98.5 235 GLU B CA 1
ATOM 5059 C C . GLU B 1 235 ? 9.281 -7.613 -5.957 1 98.5 235 GLU B C 1
ATOM 5061 O O . GLU B 1 235 ? 8.859 -7.066 -6.98 1 98.5 235 GLU B O 1
ATOM 5066 N N . GLN B 1 236 ? 10.133 -8.617 -6.031 1 98.5 236 GLN B N 1
ATOM 5067 C CA . GLN B 1 236 ? 10.547 -9.227 -7.293 1 98.5 236 GLN B CA 1
ATOM 5068 C C . GLN B 1 236 ? 9.352 -9.789 -8.055 1 98.5 236 GLN B C 1
ATOM 5070 O O . GLN B 1 236 ? 9.266 -9.656 -9.273 1 98.5 236 GLN B O 1
ATOM 5075 N N . HIS B 1 237 ? 8.484 -10.406 -7.285 1 98.75 237 HIS B N 1
ATOM 5076 C CA . HIS B 1 237 ? 7.289 -10.977 -7.895 1 98.75 237 HIS B CA 1
ATOM 5077 C C . HIS B 1 237 ? 6.41 -9.898 -8.508 1 98.75 237 HIS B C 1
ATOM 5079 O O . HIS B 1 237 ? 5.863 -10.078 -9.602 1 98.75 237 HIS B O 1
ATOM 5085 N N . VAL B 1 238 ? 6.242 -8.82 -7.816 1 98.69 238 VAL B N 1
ATOM 5086 C CA . VAL B 1 238 ? 5.445 -7.719 -8.352 1 98.69 238 VAL B CA 1
ATOM 5087 C C . VAL B 1 238 ? 6.059 -7.223 -9.656 1 98.69 238 VAL B C 1
ATOM 5089 O O . VAL B 1 238 ? 5.352 -7.031 -10.648 1 98.69 238 VAL B O 1
ATOM 5092 N N . THR B 1 239 ? 7.375 -7.012 -9.633 1 98.75 239 THR B N 1
ATOM 5093 C CA . THR B 1 239 ? 8.078 -6.586 -10.844 1 98.75 239 THR B CA 1
ATOM 5094 C C . THR B 1 239 ? 7.879 -7.598 -11.969 1 98.75 239 THR B C 1
ATOM 5096 O O . THR B 1 239 ? 7.617 -7.219 -13.109 1 98.75 239 THR B O 1
ATOM 5099 N N . GLN B 1 240 ? 8.008 -8.875 -11.633 1 98.69 240 GLN B N 1
ATOM 5100 C CA . GLN B 1 240 ? 7.848 -9.961 -12.594 1 98.69 240 GLN B CA 1
ATOM 5101 C C . GLN B 1 240 ? 6.461 -9.938 -13.227 1 98.69 240 GLN B C 1
ATOM 5103 O O . GLN B 1 240 ? 6.332 -9.891 -14.453 1 98.69 240 GLN B O 1
ATOM 5108 N N . TYR B 1 241 ? 5.445 -9.891 -12.445 1 98.75 241 TYR B N 1
ATOM 5109 C CA . TYR B 1 241 ? 4.086 -10.062 -12.945 1 98.75 241 TYR B CA 1
ATOM 5110 C C . TYR B 1 241 ? 3.592 -8.781 -13.609 1 98.75 241 TYR B C 1
ATOM 5112 O O . TYR B 1 241 ? 2.859 -8.828 -14.602 1 98.75 241 TYR B O 1
ATOM 5120 N N . GLU B 1 242 ? 3.982 -7.617 -13.078 1 98.56 242 GLU B N 1
ATOM 5121 C CA . GLU B 1 242 ? 3.537 -6.379 -13.703 1 98.56 242 GLU B CA 1
ATOM 5122 C C . GLU B 1 242 ? 4.129 -6.227 -15.102 1 98.56 242 GLU B C 1
ATOM 5124 O O . GLU B 1 242 ? 3.512 -5.625 -15.984 1 98.56 242 GLU B O 1
ATOM 5129 N N . SER B 1 243 ? 5.34 -6.812 -15.328 1 98.56 243 SER B N 1
ATOM 5130 C CA . SER B 1 243 ? 5.996 -6.707 -16.625 1 98.56 243 SER B CA 1
ATOM 5131 C C . SER B 1 243 ? 5.328 -7.609 -17.656 1 98.56 243 SER B C 1
ATOM 5133 O O . SER B 1 243 ? 5.609 -7.508 -18.859 1 98.56 243 SER B O 1
ATOM 5135 N N . LEU B 1 244 ? 4.418 -8.484 -17.188 1 98.75 244 LEU B N 1
ATOM 5136 C CA . LEU B 1 244 ? 3.662 -9.336 -18.094 1 98.75 244 LEU B CA 1
ATOM 5137 C C . LEU B 1 244 ? 2.596 -8.523 -18.828 1 98.75 244 LEU B C 1
ATOM 5139 O O . LEU B 1 244 ? 2.031 -8.992 -19.828 1 98.75 244 LEU B O 1
ATOM 5143 N N . MET B 1 245 ? 2.26 -7.367 -18.359 1 98.62 245 MET B N 1
ATOM 5144 C CA . MET B 1 245 ? 1.217 -6.527 -18.938 1 98.62 245 MET B CA 1
ATOM 5145 C C . MET B 1 245 ? 1.797 -5.594 -20 1 98.62 245 MET B C 1
ATOM 5147 O O . MET B 1 245 ? 2.891 -5.055 -19.828 1 98.62 245 MET B O 1
ATOM 5151 N N . ASP B 1 246 ? 1.103 -5.41 -21.094 1 98.56 246 ASP B N 1
ATOM 5152 C CA . ASP B 1 246 ? 1.546 -4.562 -22.188 1 98.56 246 ASP B CA 1
ATOM 5153 C C . ASP B 1 246 ? 1.603 -3.096 -21.766 1 98.56 246 ASP B C 1
ATOM 5155 O O . ASP B 1 246 ? 0.568 -2.48 -21.5 1 98.56 246 ASP B O 1
ATOM 5159 N N . PRO B 1 247 ? 2.766 -2.516 -21.734 1 97.94 247 PRO B N 1
ATOM 5160 C CA . PRO B 1 247 ? 2.898 -1.147 -21.234 1 97.94 247 PRO B CA 1
ATOM 5161 C C . PRO B 1 247 ? 2.311 -0.108 -22.188 1 97.94 247 PRO B C 1
ATOM 5163 O O . PRO B 1 247 ? 2.188 1.065 -21.828 1 97.94 247 PRO B O 1
ATOM 5166 N N . SER B 1 248 ? 1.948 -0.515 -23.375 1 97.88 248 SER B N 1
ATOM 5167 C CA . SER B 1 248 ? 1.405 0.434 -24.344 1 97.88 248 SER B CA 1
ATOM 5168 C C . SER B 1 248 ? -0.1 0.604 -24.172 1 97.88 248 SER B C 1
ATOM 5170 O O . SER B 1 248 ? -0.716 1.448 -24.812 1 97.88 248 SER B O 1
ATOM 5172 N N . GLU B 1 249 ? -0.704 -0.178 -23.297 1 97.69 249 GLU B N 1
ATOM 5173 C CA . GLU B 1 249 ? -2.113 0.042 -22.984 1 97.69 249 GLU B CA 1
ATOM 5174 C C . GLU B 1 249 ? -2.342 1.444 -22.422 1 97.69 249 GLU B C 1
ATOM 5176 O O . GLU B 1 249 ? -1.529 1.952 -21.656 1 97.69 249 GLU B O 1
ATOM 5181 N N . SER B 1 250 ? -3.475 2.049 -22.906 1 97.06 250 SER B N 1
ATOM 5182 C CA . SER B 1 250 ? -3.787 3.371 -22.375 1 97.06 250 SER B CA 1
ATOM 5183 C C . SER B 1 250 ? -4.215 3.289 -20.906 1 97.06 250 SER B C 1
ATOM 5185 O O . SER B 1 250 ? -4.477 2.201 -20.391 1 97.06 250 SER B O 1
ATOM 5187 N N . LEU B 1 251 ? -4.281 4.406 -20.219 1 96.94 251 LEU B N 1
ATOM 5188 C CA . LEU B 1 251 ? -4.66 4.461 -18.812 1 96.94 251 LEU B CA 1
ATOM 5189 C C . LEU B 1 251 ? -6.062 3.904 -18.609 1 96.94 251 LEU B C 1
ATOM 5191 O O . LEU B 1 251 ? -6.297 3.139 -17.672 1 96.94 251 LEU B O 1
ATOM 5195 N N . ILE B 1 252 ? -6.984 4.273 -19.516 1 97.94 252 ILE B N 1
ATOM 5196 C CA . ILE B 1 252 ? -8.367 3.85 -19.312 1 97.94 252 ILE B CA 1
ATOM 5197 C C . ILE B 1 252 ? -8.516 2.383 -19.703 1 97.94 252 ILE B C 1
ATOM 5199 O O . ILE B 1 252 ? -9.328 1.655 -19.125 1 97.94 252 ILE B O 1
ATOM 5203 N N . GLU B 1 253 ? -7.699 1.871 -20.703 1 97.38 253 GLU B N 1
ATOM 5204 C CA . GLU B 1 253 ? -7.672 0.439 -20.984 1 97.38 253 GLU B CA 1
ATOM 5205 C C . GLU B 1 253 ? -7.316 -0.36 -19.734 1 97.38 253 GLU B C 1
ATOM 5207 O O . GLU B 1 253 ? -7.98 -1.348 -19.406 1 97.38 253 GLU B O 1
ATOM 5212 N N . ARG B 1 254 ? -6.289 0.084 -19.062 1 97.44 254 ARG B N 1
ATOM 5213 C CA . ARG B 1 254 ? -5.863 -0.58 -17.844 1 97.44 254 ARG B CA 1
ATOM 5214 C C . ARG B 1 254 ? -6.973 -0.552 -16.781 1 97.44 254 ARG B C 1
ATOM 5216 O O . ARG B 1 254 ? -7.141 -1.51 -16.031 1 97.44 254 ARG B O 1
ATOM 5223 N N . TRP B 1 255 ? -7.641 0.579 -16.703 1 98.31 255 TRP B N 1
ATOM 5224 C CA . TRP B 1 255 ? -8.758 0.732 -15.781 1 98.31 255 TRP B CA 1
ATOM 5225 C C . TRP B 1 255 ? -9.852 -0.298 -16.078 1 98.31 255 TRP B C 1
ATOM 5227 O O . TRP B 1 255 ? -10.297 -1.006 -15.164 1 98.31 255 TRP B O 1
ATOM 5237 N N . ILE B 1 256 ? -10.211 -0.454 -17.312 1 97.94 256 ILE B N 1
ATOM 5238 C CA . ILE B 1 256 ? -11.281 -1.363 -17.719 1 97.94 256 ILE B CA 1
ATOM 5239 C C . ILE B 1 256 ? -10.867 -2.805 -17.422 1 97.94 256 ILE B C 1
ATOM 5241 O O . ILE B 1 256 ? -11.672 -3.602 -16.938 1 97.94 256 ILE B O 1
ATOM 5245 N N . VAL B 1 257 ? -9.625 -3.15 -17.672 1 97.06 257 VAL B N 1
ATOM 5246 C CA . VAL B 1 257 ? -9.141 -4.492 -17.375 1 97.06 257 VAL B CA 1
ATOM 5247 C C . VAL B 1 257 ? -9.258 -4.766 -15.883 1 97.06 257 VAL B C 1
ATOM 5249 O O . VAL B 1 257 ? -9.68 -5.852 -15.469 1 97.06 257 VAL B O 1
ATOM 5252 N N . HIS B 1 258 ? -8.93 -3.789 -15.07 1 97.81 258 HIS B N 1
ATOM 5253 C CA . HIS B 1 258 ? -8.992 -3.984 -13.625 1 97.81 258 HIS B CA 1
ATOM 5254 C C . HIS B 1 258 ? -10.43 -4.137 -13.148 1 97.81 258 HIS B C 1
ATOM 5256 O O . HIS B 1 258 ? -10.703 -4.871 -12.195 1 97.81 258 HIS B O 1
ATOM 5262 N N . GLU B 1 259 ? -11.383 -3.402 -13.836 1 97.62 259 GLU B N 1
ATOM 5263 C CA . GLU B 1 259 ? -12.789 -3.65 -13.523 1 97.62 259 GLU B CA 1
ATOM 5264 C C . GLU B 1 259 ? -13.188 -5.078 -13.883 1 97.62 259 GLU B C 1
ATOM 5266 O O . GLU B 1 259 ? -13.953 -5.719 -13.156 1 97.62 259 GLU B O 1
ATOM 5271 N N . ALA B 1 260 ? -12.68 -5.531 -14.992 1 95.75 260 ALA B N 1
ATOM 5272 C CA . ALA B 1 260 ? -12.953 -6.902 -15.406 1 95.75 260 ALA B CA 1
ATOM 5273 C C . ALA B 1 260 ? -12.375 -7.906 -14.414 1 95.75 260 ALA B C 1
ATOM 5275 O O . ALA B 1 260 ? -12.984 -8.945 -14.148 1 95.75 260 ALA B O 1
ATOM 5276 N N . VAL B 1 261 ? -11.188 -7.617 -13.859 1 96.5 261 VAL B N 1
ATOM 5277 C CA . VAL B 1 261 ? -10.57 -8.461 -12.844 1 96.5 261 VAL B CA 1
ATOM 5278 C C . VAL B 1 261 ? -11.492 -8.578 -11.633 1 96.5 261 VAL B C 1
ATOM 5280 O O . VAL B 1 261 ? -11.719 -9.672 -11.117 1 96.5 261 VAL B O 1
ATOM 5283 N N . GLU B 1 262 ? -12.008 -7.457 -11.203 1 97.06 262 GLU B N 1
ATOM 5284 C CA . GLU B 1 262 ? -12.891 -7.453 -10.039 1 97.06 262 GLU B CA 1
ATOM 5285 C C . GLU B 1 262 ? -14.156 -8.266 -10.297 1 97.06 262 GLU B C 1
ATOM 5287 O O . GLU B 1 262 ? -14.523 -9.117 -9.484 1 97.06 262 GLU B O 1
ATOM 5292 N N . ILE B 1 263 ? -14.758 -8.039 -11.406 1 95.19 263 ILE B N 1
ATOM 5293 C CA . ILE B 1 263 ? -16 -8.727 -11.719 1 95.19 263 ILE B CA 1
ATOM 5294 C C . ILE B 1 263 ? -15.742 -10.227 -11.859 1 95.19 263 ILE B C 1
ATOM 5296 O O . ILE B 1 263 ? -16.5 -11.047 -11.328 1 95.19 263 ILE B O 1
ATOM 5300 N N . TYR B 1 264 ? -14.672 -10.594 -12.57 1 94.69 264 TYR B N 1
ATOM 5301 C CA . TYR B 1 264 ? -14.305 -12 -12.742 1 94.69 264 TYR B CA 1
ATOM 5302 C C . TYR B 1 264 ? -14.148 -12.688 -11.398 1 94.69 264 TYR B C 1
ATOM 5304 O O . TYR B 1 264 ? -14.68 -13.789 -11.195 1 94.69 264 TYR B O 1
ATOM 5312 N N . ASN B 1 265 ? -13.469 -12.062 -10.5 1 95.94 265 ASN B N 1
ATOM 5313 C CA . ASN B 1 265 ? -13.195 -12.672 -9.203 1 95.94 265 ASN B CA 1
ATOM 5314 C C . ASN B 1 265 ? -14.438 -12.672 -8.305 1 95.94 265 ASN B C 1
ATOM 5316 O O . ASN B 1 265 ? -14.703 -13.656 -7.609 1 95.94 265 ASN B O 1
ATOM 5320 N N . TYR B 1 266 ? -15.195 -11.586 -8.273 1 96.19 266 TYR B N 1
ATOM 5321 C CA . TYR B 1 266 ? -16.422 -11.578 -7.477 1 96.19 266 TYR B CA 1
ATOM 5322 C C . TYR B 1 266 ? -17.391 -12.641 -7.969 1 96.19 266 TYR B C 1
ATOM 5324 O O . TYR B 1 266 ? -18.078 -13.281 -7.168 1 96.19 266 TYR B O 1
ATOM 5332 N N . LEU B 1 267 ? -17.516 -12.789 -9.266 1 93.56 267 LEU B N 1
ATOM 5333 C CA . LEU B 1 267 ? -18.359 -13.836 -9.82 1 93.56 267 LEU B CA 1
ATOM 5334 C C . LEU B 1 267 ? -17.891 -15.211 -9.344 1 93.56 267 LEU B C 1
ATOM 5336 O O . LEU B 1 267 ? -18.719 -16.047 -8.977 1 93.56 267 LEU B O 1
ATOM 5340 N N . SER B 1 268 ? -16.625 -15.398 -9.367 1 93.38 268 SER B N 1
ATOM 5341 C CA . SER B 1 268 ? -16.062 -16.656 -8.875 1 93.38 268 SER B CA 1
ATOM 5342 C C . SER B 1 268 ? -16.375 -16.859 -7.402 1 93.38 268 SER B C 1
ATOM 5344 O O . SER B 1 268 ? -16.688 -17.984 -6.984 1 93.38 268 SER B O 1
ATOM 5346 N N . CYS B 1 269 ? -16.266 -15.844 -6.641 1 96.06 269 CYS B N 1
ATOM 5347 C CA . CYS B 1 269 ? -16.562 -15.906 -5.211 1 96.06 269 CYS B CA 1
ATOM 5348 C C . CYS B 1 269 ? -18.031 -16.25 -4.973 1 96.06 269 CYS B C 1
ATOM 5350 O O . CYS B 1 269 ? -18.344 -17.109 -4.16 1 96.06 269 CYS B O 1
ATOM 5352 N N . VAL B 1 270 ? -18.906 -15.586 -5.719 1 95.5 270 VAL B N 1
ATOM 5353 C CA . VAL B 1 270 ? -20.344 -15.828 -5.559 1 95.5 270 VAL B CA 1
ATOM 5354 C C . VAL B 1 270 ? -20.656 -17.297 -5.875 1 95.5 270 VAL B C 1
ATOM 5356 O O . VAL B 1 270 ? -21.422 -17.938 -5.156 1 95.5 270 VAL B O 1
ATOM 5359 N N . GLN B 1 271 ? -20.078 -17.797 -6.867 1 93.75 271 GLN B N 1
ATOM 5360 C CA . GLN B 1 271 ? -20.375 -19.156 -7.336 1 93.75 271 GLN B CA 1
ATOM 5361 C C . GLN B 1 271 ? -19.812 -20.203 -6.391 1 93.75 271 GLN B C 1
ATOM 5363 O O . GLN B 1 271 ? -20.406 -21.266 -6.219 1 93.75 271 GLN B O 1
ATOM 5368 N N . GLN B 1 272 ? -18.734 -19.844 -5.699 1 94.81 272 GLN B N 1
ATOM 5369 C CA . GLN B 1 272 ? -17.984 -20.906 -5.027 1 94.81 272 GLN B CA 1
ATOM 5370 C C . GLN B 1 272 ? -18.094 -20.766 -3.512 1 94.81 272 GLN B C 1
ATOM 5372 O O . GLN B 1 272 ? -17.781 -21.719 -2.779 1 94.81 272 GLN B O 1
ATOM 5377 N N . GLU B 1 273 ? -18.516 -19.656 -2.959 1 96.5 273 GLU B N 1
ATOM 5378 C CA . GLU B 1 273 ? -18.5 -19.406 -1.522 1 96.5 273 GLU B CA 1
ATOM 5379 C C . GLU B 1 273 ? -19.531 -20.266 -0.8 1 96.5 273 GLU B C 1
ATOM 5381 O O . GLU B 1 273 ? -20.703 -20.281 -1.185 1 96.5 273 GLU B O 1
ATOM 5386 N N . THR B 1 274 ? -19.078 -20.953 0.242 1 94.31 274 THR B N 1
ATOM 5387 C CA . THR B 1 274 ? -19.969 -21.859 0.976 1 94.31 274 THR B CA 1
ATOM 5388 C C . THR B 1 274 ? -20.547 -21.172 2.209 1 94.31 274 THR B C 1
ATOM 5390 O O . THR B 1 274 ? -21.531 -21.625 2.775 1 94.31 274 THR B O 1
ATOM 5393 N N . ASN B 1 275 ? -19.906 -20.188 2.732 1 96.62 275 ASN B N 1
ATOM 5394 C CA . ASN B 1 275 ? -20.438 -19.391 3.836 1 96.62 275 ASN B CA 1
ATOM 5395 C C . ASN B 1 275 ? -21.516 -18.422 3.361 1 96.62 275 ASN B C 1
ATOM 5397 O O . ASN B 1 275 ? -21.219 -17.453 2.652 1 96.62 275 ASN B O 1
ATOM 5401 N N . PRO B 1 276 ? -22.75 -18.594 3.785 1 97.19 276 PRO B N 1
ATOM 5402 C CA . PRO B 1 276 ? -23.844 -17.797 3.225 1 97.19 276 PRO B CA 1
ATOM 5403 C C . PRO B 1 276 ? -23.703 -16.312 3.549 1 97.19 276 PRO B C 1
ATOM 5405 O O . PRO B 1 276 ? -24.094 -15.469 2.744 1 97.19 276 PRO B O 1
ATOM 5408 N N . PHE B 1 277 ? -23.234 -16.047 4.703 1 97.19 277 PHE B N 1
ATOM 5409 C CA . PHE B 1 277 ? -23.047 -14.656 5.082 1 97.19 277 PHE B CA 1
ATOM 5410 C C . PHE B 1 277 ? -22.047 -13.969 4.164 1 97.19 277 PHE B C 1
ATOM 5412 O O . PHE B 1 277 ? -22.312 -12.891 3.637 1 97.19 277 PHE B O 1
ATOM 5419 N N . VAL B 1 278 ? -20.906 -14.578 3.951 1 98.06 278 VAL B N 1
ATOM 5420 C CA . VAL B 1 278 ? -19.844 -14.023 3.109 1 98.06 278 VAL B CA 1
ATOM 5421 C C . VAL B 1 278 ? -20.312 -13.977 1.656 1 98.06 278 VAL B C 1
ATOM 5423 O O . VAL B 1 278 ? -20.016 -13.023 0.933 1 98.06 278 VAL B O 1
ATOM 5426 N N . LYS B 1 279 ? -21.016 -14.961 1.231 1 98.12 279 LYS B N 1
ATOM 5427 C CA . LYS B 1 279 ? -21.547 -15.016 -0.13 1 98.12 279 LYS B CA 1
ATOM 5428 C C . LYS B 1 279 ? -22.422 -13.805 -0.425 1 98.12 279 LYS B C 1
ATOM 5430 O O . LYS B 1 279 ? -22.406 -13.266 -1.536 1 98.12 279 LYS B O 1
ATOM 5435 N N . ALA B 1 280 ? -23.219 -13.406 0.541 1 98.25 280 ALA B N 1
ATOM 5436 C CA . ALA B 1 280 ? -24.078 -12.242 0.372 1 98.25 280 ALA B CA 1
ATOM 5437 C C . ALA B 1 280 ? -23.266 -10.977 0.13 1 98.25 280 ALA B C 1
ATOM 5439 O O . ALA B 1 280 ? -23.672 -10.102 -0.632 1 98.25 280 ALA B O 1
ATOM 5440 N N . ILE B 1 281 ? -22.125 -10.875 0.763 1 98.31 281 ILE B N 1
ATOM 5441 C CA . ILE B 1 281 ? -21.234 -9.734 0.565 1 98.31 281 ILE B CA 1
ATOM 5442 C C . ILE B 1 281 ? -20.688 -9.758 -0.86 1 98.31 281 ILE B C 1
ATOM 5444 O O . ILE B 1 281 ? -20.656 -8.727 -1.537 1 98.31 281 ILE B O 1
ATOM 5448 N N . TRP B 1 282 ? -20.281 -10.953 -1.314 1 98.38 282 TRP B N 1
ATOM 5449 C CA . TRP B 1 282 ? -19.766 -11.078 -2.676 1 98.38 282 TRP B CA 1
ATOM 5450 C C . TRP B 1 282 ? -20.812 -10.656 -3.695 1 98.38 282 TRP B C 1
ATOM 5452 O O . TRP B 1 282 ? -20.5 -9.953 -4.656 1 98.38 282 TRP B O 1
ATOM 5462 N N . GLN B 1 283 ? -22.047 -11.086 -3.469 1 97.88 283 GLN B N 1
ATOM 5463 C CA . GLN B 1 283 ? -23.125 -10.75 -4.391 1 97.88 283 GLN B CA 1
ATOM 5464 C C . GLN B 1 283 ? -23.344 -9.242 -4.457 1 97.88 283 GLN B C 1
ATOM 5466 O O . GLN B 1 283 ? -23.5 -8.68 -5.543 1 97.88 283 GLN B O 1
ATOM 5471 N N . ARG B 1 284 ? -23.406 -8.641 -3.328 1 98.31 284 ARG B N 1
ATOM 5472 C CA . ARG B 1 284 ? -23.578 -7.195 -3.271 1 98.31 284 ARG B CA 1
ATOM 5473 C C . ARG B 1 284 ? -22.484 -6.48 -4.043 1 98.31 284 ARG B C 1
ATOM 5475 O O . ARG B 1 284 ? -22.75 -5.574 -4.832 1 98.31 284 ARG B O 1
ATOM 5482 N N . PHE B 1 285 ? -21.266 -6.926 -3.873 1 98.56 285 PHE B N 1
ATOM 5483 C CA . PHE B 1 285 ? -20.125 -6.219 -4.469 1 98.56 285 PHE B CA 1
ATOM 5484 C C . PHE B 1 285 ? -20.016 -6.551 -5.953 1 98.56 285 PHE B C 1
ATOM 5486 O O . PHE B 1 285 ? -19.531 -5.73 -6.742 1 98.56 285 PHE B O 1
ATOM 5493 N N . LEU B 1 286 ? -20.453 -7.742 -6.352 1 97 286 LEU B N 1
ATOM 5494 C CA . LEU B 1 286 ? -20.547 -8.008 -7.781 1 97 286 LEU B CA 1
ATOM 5495 C C . LEU B 1 286 ? -21.469 -6.996 -8.453 1 97 286 LEU B C 1
ATOM 5497 O O . LEU B 1 286 ? -21.125 -6.445 -9.508 1 97 286 LEU B O 1
ATOM 5501 N N . ASP B 1 287 ? -22.594 -6.73 -7.848 1 97.62 287 ASP B N 1
ATOM 5502 C CA . ASP B 1 287 ? -23.531 -5.754 -8.391 1 97.62 287 ASP B CA 1
ATOM 5503 C C . ASP B 1 287 ? -22.906 -4.359 -8.438 1 97.62 287 ASP B C 1
ATOM 5505 O O . ASP B 1 287 ? -23.125 -3.613 -9.398 1 97.62 287 ASP B O 1
ATOM 5509 N N . TYR B 1 288 ? -22.188 -4.004 -7.383 1 98.44 288 TYR B N 1
ATOM 5510 C CA . TYR B 1 288 ? -21.5 -2.719 -7.348 1 98.44 288 TYR B CA 1
ATOM 5511 C C . TYR B 1 288 ? -20.5 -2.607 -8.484 1 98.44 288 TYR B C 1
ATOM 5513 O O . TYR B 1 288 ? -20.453 -1.593 -9.188 1 98.44 288 TYR B O 1
ATOM 5521 N N . GLU B 1 289 ? -19.766 -3.691 -8.711 1 97.81 289 GLU B N 1
ATOM 5522 C CA . GLU B 1 289 ? -18.672 -3.668 -9.68 1 97.81 289 GLU B CA 1
ATOM 5523 C C . GLU B 1 289 ? -19.203 -3.572 -11.109 1 97.81 289 GLU B C 1
ATOM 5525 O O . GLU B 1 289 ? -18.562 -2.984 -11.977 1 97.81 289 GLU B O 1
ATOM 5530 N N . ILE B 1 290 ? -20.344 -4.121 -11.312 1 96.88 290 ILE B N 1
ATOM 5531 C CA . ILE B 1 290 ? -20.953 -3.971 -12.625 1 96.88 290 ILE B CA 1
ATOM 5532 C C . ILE B 1 290 ? -21.188 -2.49 -12.914 1 96.88 290 ILE B C 1
ATOM 5534 O O . ILE B 1 290 ? -20.906 -2.014 -14.016 1 96.88 290 ILE B O 1
ATOM 5538 N N . GLY B 1 291 ? -21.688 -1.775 -11.898 1 96.69 291 GLY B N 1
ATOM 5539 C CA . GLY B 1 291 ? -21.844 -0.336 -12.047 1 96.69 291 GLY B CA 1
ATOM 5540 C C . GLY B 1 291 ? -20.531 0.377 -12.305 1 96.69 291 GLY B C 1
ATOM 5541 O O . GLY B 1 291 ? -20.469 1.327 -13.086 1 96.69 291 GLY B O 1
ATOM 5542 N N . HIS B 1 292 ? -19.484 -0.054 -11.664 1 98 292 HIS B N 1
ATOM 5543 C CA . HIS B 1 292 ? -18.172 0.543 -11.852 1 98 292 HIS B CA 1
ATOM 5544 C C . HIS B 1 292 ? -17.672 0.325 -13.273 1 98 292 HIS B C 1
ATOM 5546 O O . HIS B 1 292 ? -17.109 1.242 -13.891 1 98 292 HIS B O 1
ATOM 5552 N N . LEU B 1 293 ? -17.812 -0.891 -13.766 1 97 293 LEU B N 1
ATOM 5553 C CA . LEU B 1 293 ? -17.406 -1.186 -15.133 1 97 293 LEU B CA 1
ATOM 5554 C C . LEU B 1 293 ? -18.141 -0.292 -16.125 1 97 293 LEU B C 1
ATOM 5556 O O . LEU B 1 293 ? -17.547 0.212 -17.078 1 97 293 LEU B O 1
ATOM 5560 N N . GLN B 1 294 ? -19.422 -0.11 -15.922 1 96.44 294 GLN B N 1
ATOM 5561 C CA . GLN B 1 294 ? -20.219 0.726 -16.812 1 96.44 294 GLN B CA 1
ATOM 5562 C C . GLN B 1 294 ? -19.703 2.162 -16.828 1 96.44 294 GLN B C 1
ATOM 5564 O O . GLN B 1 294 ? -19.578 2.768 -17.891 1 96.44 294 GLN B O 1
ATOM 5569 N N . MET B 1 295 ? -19.391 2.662 -15.664 1 96 295 MET B N 1
ATOM 5570 C CA . MET B 1 295 ? -18.844 4.012 -15.586 1 96 295 MET B CA 1
ATOM 5571 C C . MET B 1 295 ? -17.5 4.098 -16.297 1 96 295 MET B C 1
ATOM 5573 O O . MET B 1 295 ? -17.234 5.062 -17.016 1 96 295 MET B O 1
ATOM 5577 N N . ALA B 1 296 ? -16.641 3.109 -16.094 1 97.38 296 ALA B N 1
ATOM 5578 C CA . ALA B 1 296 ? -15.328 3.078 -16.75 1 97.38 296 ALA B CA 1
ATOM 5579 C C . ALA B 1 296 ? -15.484 3.07 -18.266 1 97.38 296 ALA B C 1
ATOM 5581 O O . ALA B 1 296 ? -14.758 3.77 -18.969 1 97.38 296 ALA B O 1
ATOM 5582 N N . CYS B 1 297 ? -16.406 2.293 -18.75 1 97 297 CYS B N 1
ATOM 5583 C CA . CYS B 1 297 ? -16.641 2.193 -20.188 1 97 297 CYS B CA 1
ATOM 5584 C C . CYS B 1 297 ? -17.172 3.512 -20.75 1 97 297 CYS B C 1
ATOM 5586 O O . CYS B 1 297 ? -16.828 3.902 -21.859 1 97 297 CYS B O 1
ATOM 5588 N N . GLU B 1 298 ? -18.031 4.168 -19.969 1 96.62 298 GLU B N 1
ATOM 5589 C CA . GLU B 1 298 ? -18.5 5.488 -20.375 1 96.62 298 GLU B CA 1
ATOM 5590 C C . GLU B 1 298 ? -17.344 6.465 -20.516 1 96.62 298 GLU B C 1
ATOM 5592 O O . GLU B 1 298 ? -17.281 7.238 -21.484 1 96.62 298 GLU B O 1
ATOM 5597 N N . CYS B 1 299 ? -16.453 6.453 -19.562 1 97.88 299 CYS B N 1
ATOM 5598 C CA . CYS B 1 299 ? -15.273 7.32 -19.625 1 97.88 299 CYS B CA 1
ATOM 5599 C C . CYS B 1 299 ? -14.391 6.961 -20.812 1 97.88 299 CYS B C 1
ATOM 5601 O O . CYS B 1 299 ? -13.82 7.848 -21.453 1 97.88 299 CYS B O 1
ATOM 5603 N N . PHE B 1 300 ? -14.281 5.684 -21.125 1 98 300 PHE B N 1
ATOM 5604 C CA . PHE B 1 300 ? -13.492 5.215 -22.25 1 98 300 PHE B CA 1
ATOM 5605 C C . PHE B 1 300 ? -14.039 5.754 -23.562 1 98 300 PHE B C 1
ATOM 5607 O O . PHE B 1 300 ? -13.289 6.266 -24.391 1 98 300 PHE B O 1
ATOM 5614 N N . LYS B 1 301 ? -15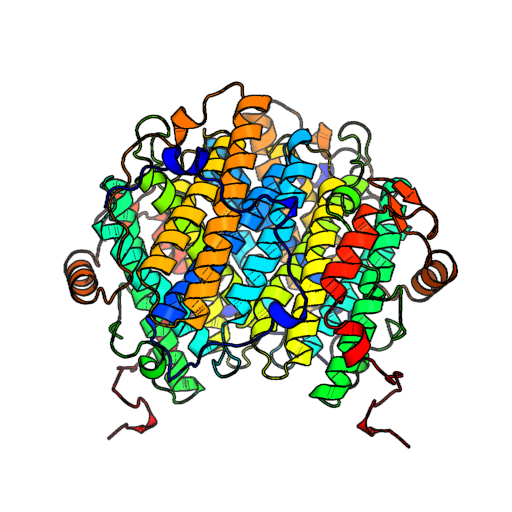.352 5.66 -23.781 1 98.12 301 LYS B N 1
ATOM 5615 C CA . LYS B 1 301 ? -16.016 6.188 -24.969 1 98.12 301 LYS B CA 1
ATOM 5616 C C . LYS B 1 301 ? -15.836 7.699 -25.062 1 98.12 301 LYS B C 1
ATOM 5618 O O . LYS B 1 301 ? -15.531 8.227 -26.141 1 98.12 301 LYS B O 1
ATOM 5623 N N . LYS B 1 302 ? -15.992 8.336 -24 1 98.19 302 LYS B N 1
ATOM 5624 C CA . LYS B 1 302 ? -16 9.789 -23.969 1 98.19 302 LYS B CA 1
ATOM 5625 C C . LYS B 1 302 ? -14.602 10.352 -24.219 1 98.19 302 LYS B C 1
ATOM 5627 O O . LYS B 1 302 ? -14.438 11.312 -24.969 1 98.19 302 LYS B O 1
ATOM 5632 N N . TYR B 1 303 ? -13.578 9.766 -23.625 1 97.75 303 TYR B N 1
ATOM 5633 C CA . TYR B 1 303 ? -12.289 10.445 -23.578 1 97.75 303 TYR B CA 1
ATOM 5634 C C . TYR B 1 303 ? -11.312 9.812 -24.562 1 97.75 303 TYR B C 1
ATOM 5636 O O . TYR B 1 303 ? -10.289 10.422 -24.906 1 97.75 303 TYR B O 1
ATOM 5644 N N . GLU B 1 304 ? -11.586 8.578 -24.984 1 97.25 304 GLU B N 1
ATOM 5645 C CA . GLU B 1 304 ? -10.688 7.957 -25.953 1 97.25 304 GLU B CA 1
ATOM 5646 C C . GLU B 1 304 ? -11.398 7.676 -27.266 1 97.25 304 GLU B C 1
ATOM 5648 O O . GLU B 1 304 ? -10.781 7.215 -28.234 1 97.25 304 GLU B O 1
ATOM 5653 N N . ASN B 1 305 ? -12.648 7.945 -27.375 1 98.06 305 ASN B N 1
ATOM 5654 C CA . ASN B 1 305 ? -13.453 7.734 -28.578 1 98.06 305 ASN B CA 1
ATOM 5655 C C . ASN B 1 305 ? -13.266 6.324 -29.141 1 98.06 305 ASN B C 1
ATOM 5657 O O . ASN B 1 305 ? -12.992 6.152 -30.328 1 98.06 305 ASN B O 1
ATOM 5661 N N . ARG B 1 306 ? -13.273 5.367 -28.234 1 97.12 306 ARG B N 1
ATOM 5662 C CA . ARG B 1 306 ? -13.109 3.963 -28.578 1 97.12 306 ARG B CA 1
ATOM 5663 C C . ARG B 1 306 ? -14.211 3.111 -27.969 1 97.12 306 ARG B C 1
ATOM 5665 O O . ARG B 1 306 ? -14.859 3.523 -27 1 97.12 306 ARG B O 1
ATOM 5672 N N . ASP B 1 307 ? -14.477 1.986 -28.562 1 96.25 307 ASP B N 1
ATOM 5673 C CA . ASP B 1 307 ? -15.516 1.063 -28.109 1 96.25 307 ASP B CA 1
ATOM 5674 C C . ASP B 1 307 ? -14.961 0.084 -27.078 1 96.25 307 ASP B C 1
ATOM 5676 O O . ASP B 1 307 ? -14.039 -0.682 -27.359 1 96.25 307 ASP B O 1
ATOM 5680 N N . PRO B 1 308 ? -15.562 0.048 -25.844 1 95.31 308 PRO B N 1
ATOM 5681 C CA . PRO B 1 308 ? -15.094 -0.874 -24.812 1 95.31 308 PRO B CA 1
ATOM 5682 C C . PRO B 1 308 ? -15.047 -2.324 -25.297 1 95.31 308 PRO B C 1
ATOM 5684 O O . PRO B 1 308 ? -14.328 -3.146 -24.719 1 95.31 308 PRO B O 1
ATOM 5687 N N . GLU B 1 309 ? -15.805 -2.645 -26.312 1 93.06 309 GLU B N 1
ATOM 5688 C CA . GLU B 1 309 ? -15.805 -3.996 -26.875 1 93.06 309 GLU B CA 1
ATOM 5689 C C . GLU B 1 309 ? -14.422 -4.375 -27.391 1 93.06 309 GLU B C 1
ATOM 5691 O O . GLU B 1 309 ? -14.086 -5.559 -27.484 1 93.06 309 GLU B O 1
ATOM 5696 N N . GLU B 1 310 ? -13.641 -3.369 -27.719 1 93.38 310 GLU B N 1
ATOM 5697 C CA . GLU B 1 310 ? -12.273 -3.613 -28.156 1 93.38 310 GLU B CA 1
ATOM 5698 C C . GLU B 1 310 ? -11.469 -4.344 -27.078 1 93.38 310 GLU B C 1
ATOM 5700 O O . GLU B 1 310 ? -10.531 -5.078 -27.391 1 93.38 310 GLU B O 1
ATOM 5705 N N . ILE B 1 311 ? -11.859 -4.125 -25.812 1 93.88 311 ILE B N 1
ATOM 5706 C CA . ILE B 1 311 ? -11.109 -4.668 -24.672 1 93.88 311 ILE B CA 1
ATOM 5707 C C . ILE B 1 311 ? -11.852 -5.875 -24.109 1 93.88 311 ILE B C 1
ATOM 5709 O O . ILE B 1 311 ? -11.234 -6.883 -23.766 1 93.88 311 ILE B O 1
ATOM 5713 N N . LEU B 1 312 ? -13.148 -5.828 -24.094 1 93.69 312 LEU B N 1
ATOM 5714 C CA . LEU B 1 312 ? -13.953 -6.73 -23.281 1 93.69 312 LEU B CA 1
ATOM 5715 C C . LEU B 1 312 ? -14.469 -7.898 -24.109 1 93.69 312 LEU B C 1
ATOM 5717 O O . LEU B 1 312 ? -15.031 -8.852 -23.562 1 93.69 312 LEU B O 1
ATOM 5721 N N . GLN B 1 313 ? -14.266 -7.809 -25.406 1 83.75 313 GLN B N 1
ATOM 5722 C CA . GLN B 1 313 ? -14.82 -8.859 -26.25 1 83.75 313 GLN B CA 1
ATOM 5723 C C . GLN B 1 313 ? -14.055 -10.172 -26.078 1 83.75 313 GLN B C 1
ATOM 5725 O O . GLN B 1 313 ? -12.867 -10.156 -25.734 1 83.75 313 GLN B O 1
ATOM 5730 N N . GLY B 1 314 ? -14.781 -11.312 -26.203 1 75.62 314 GLY B N 1
ATOM 5731 C CA . GLY B 1 314 ? -14.203 -12.648 -26.109 1 75.62 314 GLY B CA 1
ATOM 5732 C C . GLY B 1 314 ? -14.828 -13.484 -25.016 1 75.62 314 GLY B C 1
ATOM 5733 O O . GLY B 1 314 ? -15.469 -12.953 -24.094 1 75.62 314 GLY B O 1
ATOM 5734 N N . LYS B 1 315 ? -14.781 -14.719 -25.25 1 76.88 315 LYS B N 1
ATOM 5735 C CA . LYS B 1 315 ? -15.312 -15.664 -24.281 1 76.88 315 LYS B CA 1
ATOM 5736 C C . LYS B 1 315 ? -14.297 -15.938 -23.172 1 76.88 315 LYS B C 1
ATOM 5738 O O . LYS B 1 315 ? -13.133 -16.234 -23.453 1 76.88 315 LYS B O 1
ATOM 5743 N N . ILE B 1 316 ? -14.672 -15.57 -22.016 1 82.25 316 ILE B N 1
ATOM 5744 C CA . ILE B 1 316 ? -13.844 -15.906 -20.859 1 82.25 316 ILE B CA 1
ATOM 5745 C C . ILE B 1 316 ? -14.195 -17.297 -20.359 1 82.25 316 ILE B C 1
ATOM 5747 O O . ILE B 1 316 ? -15.367 -17.641 -20.219 1 82.25 316 ILE B O 1
ATOM 5751 N N . PRO B 1 317 ? -13.172 -18.141 -20.312 1 77.19 317 PRO B N 1
ATOM 5752 C CA . PRO B 1 317 ? -13.43 -19.5 -19.812 1 77.19 317 PRO B CA 1
ATOM 5753 C C . PRO B 1 317 ? -14.086 -19.5 -18.438 1 77.19 317 PRO B C 1
ATOM 5755 O O . PRO B 1 317 ? -14.164 -18.469 -17.781 1 77.19 317 PRO B O 1
ATOM 5758 N N . GLU B 1 318 ? -14.539 -20.719 -18.234 1 75.12 318 GLU B N 1
ATOM 5759 C CA . GLU B 1 318 ? -15.125 -20.938 -16.906 1 75.12 318 GLU B CA 1
ATOM 5760 C C . GLU B 1 318 ? -14.141 -20.562 -15.805 1 75.12 318 GLU B C 1
ATOM 5762 O O . GLU B 1 318 ? -12.945 -20.812 -15.914 1 75.12 318 GLU B O 1
ATOM 5767 N N . M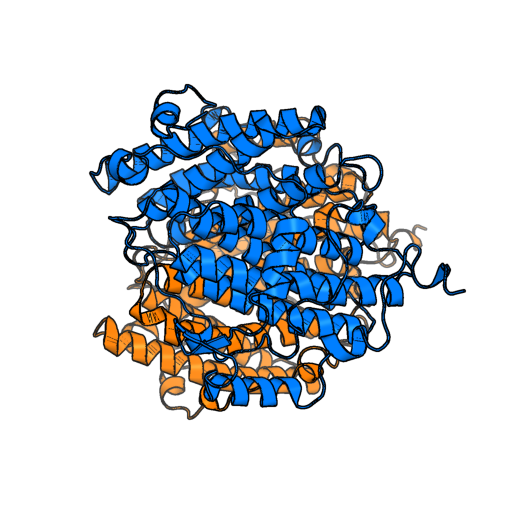ET B 1 319 ? -14.719 -20.125 -14.828 1 76.06 319 MET B N 1
ATOM 5768 C CA . MET B 1 319 ? -13.953 -19.625 -13.688 1 76.06 319 MET B CA 1
ATOM 5769 C C . MET B 1 319 ? -13.164 -20.75 -13.023 1 76.06 319 MET B C 1
ATOM 5771 O O . MET B 1 319 ? -13.68 -21.844 -12.836 1 76.06 319 MET B O 1
ATOM 5775 N N . ILE B 1 320 ? -12.078 -20.406 -12.75 1 76.62 320 ILE B N 1
ATOM 5776 C CA . ILE B 1 320 ? -11.18 -21.375 -12.133 1 76.62 320 ILE B CA 1
ATOM 5777 C C . ILE B 1 320 ? -11.609 -21.625 -10.688 1 76.62 320 ILE B C 1
ATOM 5779 O O . ILE B 1 320 ? -11.789 -20.688 -9.906 1 76.62 320 ILE B O 1
ATOM 5783 N N . PRO B 1 321 ? -11.984 -22.844 -10.359 1 82.69 321 PRO B N 1
ATOM 5784 C CA . PRO B 1 321 ? -12.305 -23.109 -8.953 1 82.69 321 PRO B CA 1
ATOM 5785 C C . PRO B 1 321 ? -11.102 -22.922 -8.039 1 82.69 321 PRO B C 1
ATOM 5787 O O . PRO B 1 321 ? -10 -23.391 -8.352 1 82.69 321 PRO B O 1
ATOM 5790 N N . PHE B 1 322 ? -11.32 -22.219 -7.004 1 87.31 322 PHE B N 1
ATOM 5791 C CA . PHE B 1 322 ? -10.312 -22.172 -5.953 1 87.31 322 PHE B CA 1
ATOM 5792 C C . PHE B 1 322 ? -10.422 -23.375 -5.031 1 87.31 322 PHE B C 1
ATOM 5794 O O . PHE B 1 322 ? -11.211 -23.375 -4.086 1 87.31 322 PHE B O 1
ATOM 5801 N N . LYS B 1 323 ? -9.68 -24.344 -5.336 1 91.19 323 LYS B N 1
ATOM 5802 C CA . LYS B 1 323 ? -9.633 -25.609 -4.605 1 91.19 323 LYS B CA 1
ATOM 5803 C C . LYS B 1 323 ? -8.195 -26.078 -4.426 1 91.19 323 LYS B C 1
ATOM 5805 O O . LYS B 1 323 ? -7.258 -25.422 -4.875 1 91.19 323 LYS B O 1
ATOM 5810 N N . SER B 1 324 ? -8.133 -27.219 -3.676 1 95.81 324 SER B N 1
ATOM 5811 C CA . SER B 1 324 ? -6.797 -27.766 -3.461 1 95.81 324 SER B CA 1
ATOM 5812 C C . SER B 1 324 ? -6.137 -28.141 -4.785 1 95.81 324 SER B C 1
ATOM 5814 O O . SER B 1 324 ? -6.719 -28.875 -5.586 1 95.81 324 SER B O 1
ATOM 5816 N N . GLN B 1 325 ? -4.938 -27.656 -4.965 1 95.94 325 GLN B N 1
ATOM 5817 C CA . GLN B 1 325 ? -4.195 -27.891 -6.195 1 95.94 325 GLN B CA 1
ATOM 5818 C C . GLN B 1 325 ? -2.979 -28.781 -5.941 1 95.94 325 GLN B C 1
ATOM 5820 O O . GLN B 1 325 ? -1.969 -28.672 -6.641 1 95.94 325 GLN B O 1
ATOM 5825 N N . ARG B 1 326 ? -3.014 -29.625 -5.008 1 96.75 326 ARG B N 1
ATOM 5826 C CA . ARG B 1 326 ? -1.871 -30.406 -4.531 1 96.75 326 ARG B CA 1
ATOM 5827 C C . ARG B 1 326 ? -1.26 -31.234 -5.656 1 96.75 326 ARG B C 1
ATOM 5829 O O . ARG B 1 326 ? -0.044 -31.203 -5.859 1 96.75 326 ARG B O 1
ATOM 5836 N N . PRO B 1 327 ? -2.107 -31.953 -6.496 1 97.06 327 PRO B N 1
ATOM 5837 C CA . PRO B 1 327 ? -1.495 -32.781 -7.539 1 97.06 327 PRO B CA 1
ATOM 5838 C C . PRO B 1 327 ? -0.708 -31.953 -8.562 1 97.06 327 PRO B C 1
ATOM 5840 O O . PRO B 1 327 ? 0.388 -32.344 -8.961 1 97.06 327 PRO B O 1
ATOM 5843 N N . PHE B 1 328 ? -1.264 -30.906 -8.938 1 97.31 328 PHE B N 1
ATOM 5844 C CA . PHE B 1 328 ? -0.596 -30.062 -9.914 1 97.31 328 PHE B CA 1
ATOM 5845 C C . PHE B 1 328 ? 0.691 -29.484 -9.336 1 97.31 328 PHE B C 1
ATOM 5847 O O . PHE B 1 328 ? 1.726 -29.469 -10.008 1 97.31 328 PHE B O 1
ATOM 5854 N N . VAL B 1 329 ? 0.64 -28.922 -8.055 1 98 329 VAL B N 1
ATOM 5855 C CA . VAL B 1 329 ? 1.805 -28.328 -7.41 1 98 329 VAL B CA 1
ATOM 5856 C C . VAL B 1 329 ? 2.914 -29.359 -7.281 1 98 329 VAL B C 1
ATOM 5858 O O . VAL B 1 329 ? 4.086 -29.062 -7.523 1 98 329 VAL B O 1
ATOM 5861 N N . ARG B 1 330 ? 2.564 -30.609 -6.945 1 98 330 ARG B N 1
ATOM 5862 C CA . ARG B 1 330 ? 3.541 -31.688 -6.836 1 98 330 ARG B CA 1
ATOM 5863 C C . ARG B 1 330 ? 4.199 -31.969 -8.18 1 98 330 ARG B C 1
ATOM 5865 O O . ARG B 1 330 ? 5.41 -32.188 -8.258 1 98 330 ARG B O 1
ATOM 5872 N N . LYS B 1 331 ? 3.389 -31.984 -9.188 1 98.25 331 LYS B N 1
ATOM 5873 C CA . LYS B 1 331 ? 3.91 -32.188 -10.531 1 98.25 331 LYS B CA 1
ATOM 5874 C C . LYS B 1 331 ? 4.906 -31.109 -10.922 1 98.25 331 LYS B C 1
ATOM 5876 O O . LYS B 1 331 ? 5.98 -31.406 -11.453 1 98.25 331 LYS B O 1
ATOM 5881 N N . VAL B 1 332 ? 4.523 -29.859 -10.672 1 98.25 332 VAL B N 1
ATOM 5882 C CA . VAL B 1 332 ? 5.395 -28.734 -11.016 1 98.25 332 VAL B CA 1
ATOM 5883 C C . VAL B 1 332 ? 6.691 -28.828 -10.211 1 98.25 332 VAL B C 1
ATOM 5885 O O . VAL B 1 332 ? 7.773 -28.562 -10.742 1 98.25 332 VAL B O 1
ATOM 5888 N N . LEU B 1 333 ? 6.602 -29.125 -8.945 1 97.44 333 LEU B N 1
ATOM 5889 C CA . LEU B 1 333 ? 7.766 -29.297 -8.078 1 97.44 333 LEU B CA 1
ATOM 5890 C C . LEU B 1 333 ? 8.711 -30.344 -8.641 1 97.44 333 LEU B C 1
ATOM 5892 O O . LEU B 1 333 ? 9.938 -30.172 -8.625 1 97.44 333 LEU B O 1
ATOM 5896 N N . GLU B 1 334 ? 8.172 -31.422 -9.102 1 97 334 GLU B N 1
ATOM 5897 C CA . GLU B 1 334 ? 8.961 -32.531 -9.617 1 97 334 GLU B CA 1
ATOM 5898 C C . GLU B 1 334 ? 9.617 -32.156 -10.945 1 97 334 GLU B C 1
ATOM 5900 O O . GLU B 1 334 ? 10.781 -32.5 -11.188 1 97 334 GLU B O 1
ATOM 5905 N N . GLU B 1 335 ? 8.961 -31.438 -11.734 1 97.56 335 GLU B N 1
ATOM 5906 C CA . GLU B 1 335 ? 9.383 -31.297 -13.125 1 97.56 335 GLU B CA 1
ATOM 5907 C C . GLU B 1 335 ? 10.102 -29.969 -13.359 1 97.56 335 GLU B C 1
ATOM 5909 O O . GLU B 1 335 ? 10.883 -29.844 -14.297 1 97.56 335 GLU B O 1
ATOM 5914 N N . GLU B 1 336 ? 9.812 -28.969 -12.461 1 97.44 336 GLU B N 1
ATOM 5915 C CA . GLU B 1 336 ? 10.242 -27.625 -12.859 1 97.44 336 GLU B CA 1
ATOM 5916 C C . GLU B 1 336 ? 10.953 -26.922 -11.719 1 97.44 336 GLU B C 1
ATOM 5918 O O . GLU B 1 336 ? 10.906 -25.688 -11.617 1 97.44 336 GLU B O 1
ATOM 5923 N N . ILE B 1 337 ? 11.562 -27.547 -10.82 1 96.25 337 ILE B N 1
ATOM 5924 C CA . ILE B 1 337 ? 12.211 -26.922 -9.672 1 96.25 337 ILE B CA 1
ATOM 5925 C C . ILE B 1 337 ? 13.508 -26.25 -10.117 1 96.25 337 ILE B C 1
ATOM 5927 O O . ILE B 1 337 ? 13.969 -25.297 -9.477 1 96.25 337 ILE B O 1
ATOM 5931 N N . ASP B 1 338 ? 14.094 -26.609 -11.242 1 94.75 338 ASP B N 1
ATOM 5932 C CA . ASP B 1 338 ? 15.461 -26.234 -11.594 1 94.75 338 ASP B CA 1
ATOM 5933 C C . ASP B 1 338 ? 15.484 -24.969 -12.453 1 94.75 338 ASP B C 1
ATOM 5935 O O . ASP B 1 338 ? 16.453 -24.203 -12.422 1 94.75 338 ASP B O 1
ATOM 5939 N N . PRO B 1 339 ? 14.508 -24.734 -13.258 1 96.38 339 PRO B N 1
ATOM 5940 C CA . PRO B 1 339 ? 14.562 -23.547 -14.125 1 96.38 339 PRO B CA 1
ATOM 5941 C C . PRO B 1 339 ? 14.93 -22.281 -13.367 1 96.38 339 PRO B C 1
ATOM 5943 O O . PRO B 1 339 ? 14.5 -22.078 -12.227 1 96.38 339 PRO B O 1
ATOM 5946 N N . ARG B 1 340 ? 15.789 -21.484 -14.016 1 98 340 ARG B N 1
ATOM 5947 C CA . ARG B 1 340 ? 16.219 -20.156 -13.602 1 98 340 ARG B CA 1
ATOM 5948 C C . ARG B 1 340 ? 15.922 -19.109 -14.68 1 98 340 ARG B C 1
ATOM 5950 O O . ARG B 1 340 ? 15.164 -19.391 -15.617 1 98 340 ARG B O 1
ATOM 5957 N N . THR B 1 341 ? 16.453 -17.938 -14.438 1 98.12 341 THR B N 1
ATOM 5958 C CA . THR B 1 341 ? 16.172 -16.922 -15.445 1 98.12 341 THR B CA 1
ATOM 5959 C C . THR B 1 341 ? 17.469 -16.281 -15.945 1 98.12 341 THR B C 1
ATOM 5961 O O . THR B 1 341 ? 18.453 -16.203 -15.203 1 98.12 341 THR B O 1
ATOM 5964 N N . ASP B 1 342 ? 17.516 -15.945 -17.203 1 98 342 ASP B N 1
ATOM 5965 C CA . ASP B 1 342 ? 18.438 -15.031 -17.875 1 98 342 ASP B CA 1
ATOM 5966 C C . ASP B 1 342 ? 17.688 -13.953 -18.641 1 98 342 ASP B C 1
ATOM 5968 O O . ASP B 1 342 ? 17.25 -14.18 -19.781 1 98 342 ASP B O 1
ATOM 5972 N N . GLY B 1 343 ? 17.703 -12.758 -18.031 1 97.19 343 GLY B N 1
ATOM 5973 C CA . GLY B 1 343 ? 16.734 -11.797 -18.547 1 97.19 343 GLY B CA 1
ATOM 5974 C C . GLY B 1 343 ? 15.312 -12.312 -18.531 1 97.19 343 GLY B C 1
ATOM 5975 O O . GLY B 1 343 ? 14.836 -12.82 -17.516 1 97.19 343 GLY B O 1
ATOM 5976 N N . VAL B 1 344 ? 14.664 -12.148 -19.656 1 97.75 344 VAL B N 1
ATOM 5977 C CA . VAL B 1 344 ? 13.25 -12.492 -19.734 1 97.75 344 VAL B CA 1
ATOM 5978 C C . VAL B 1 344 ? 13.102 -13.984 -20.047 1 97.75 344 VAL B C 1
ATOM 5980 O O . VAL B 1 344 ? 11.984 -14.492 -20.125 1 97.75 344 VAL B O 1
ATOM 5983 N N . ASN B 1 345 ? 14.219 -14.719 -20.109 1 98.12 345 ASN B N 1
ATOM 5984 C CA . ASN B 1 345 ? 14.172 -16.109 -20.547 1 98.12 345 ASN B CA 1
ATOM 5985 C C . ASN B 1 345 ? 14.281 -17.062 -19.344 1 98.12 345 ASN B C 1
ATOM 5987 O O . ASN B 1 345 ? 15.008 -16.781 -18.391 1 98.12 345 ASN B O 1
ATOM 5991 N N . TYR B 1 346 ? 13.508 -18.109 -19.422 1 98.12 346 TYR B N 1
ATOM 5992 C CA . TYR B 1 346 ? 13.711 -19.234 -18.516 1 98.12 346 TYR B CA 1
ATOM 5993 C C . TYR B 1 346 ? 14.789 -20.172 -19.031 1 98.12 346 TYR B C 1
ATOM 5995 O O . TYR B 1 346 ? 14.734 -20.609 -20.188 1 98.12 346 TYR B O 1
ATOM 6003 N N . VAL B 1 347 ? 15.727 -20.469 -18.203 1 98.06 347 VAL B N 1
ATOM 6004 C CA . VAL B 1 347 ? 16.891 -21.25 -18.625 1 98.06 347 VAL B CA 1
ATOM 6005 C C . VAL B 1 347 ? 17.203 -22.328 -17.594 1 98.06 347 VAL B C 1
ATOM 6007 O O . VAL B 1 347 ? 16.734 -22.25 -16.453 1 98.06 347 VAL B O 1
ATOM 6010 N N . PRO B 1 348 ? 17.922 -23.344 -18.016 1 97.06 348 PRO B N 1
ATOM 6011 C CA . PRO B 1 348 ? 18.391 -24.312 -17.016 1 97.06 348 PRO B CA 1
ATOM 6012 C C . PRO B 1 348 ? 19.281 -23.672 -15.953 1 97.06 348 PRO B C 1
ATOM 6014 O O . PRO B 1 348 ? 19.844 -22.594 -16.172 1 97.06 348 PRO B O 1
ATOM 6017 N N . LYS B 1 349 ? 19.406 -24.312 -14.914 1 96.12 349 LYS B N 1
ATOM 6018 C CA . LYS B 1 349 ? 20.109 -23.812 -13.734 1 96.12 349 LYS B CA 1
ATOM 6019 C C . LYS B 1 349 ? 21.531 -23.391 -14.07 1 96.12 349 LYS B C 1
ATOM 6021 O O . LYS B 1 349 ? 22.016 -22.391 -13.547 1 96.12 349 LYS B O 1
ATOM 6026 N N . ASP B 1 350 ? 22.219 -24.094 -14.977 1 96.38 350 ASP B N 1
ATOM 6027 C CA . ASP B 1 350 ? 23.609 -23.828 -15.289 1 96.38 350 ASP B CA 1
ATOM 6028 C C . ASP B 1 350 ? 23.75 -22.625 -16.219 1 96.38 350 ASP B C 1
ATOM 6030 O O . ASP B 1 350 ? 24.859 -22.156 -16.453 1 96.38 350 ASP B O 1
ATOM 6034 N N . LYS B 1 351 ? 22.656 -22.078 -16.672 1 97.62 351 LYS B N 1
ATOM 6035 C CA . LYS B 1 351 ? 22.688 -20.938 -17.578 1 97.62 351 LYS B CA 1
ATOM 6036 C C . LYS B 1 351 ? 22.062 -19.703 -16.906 1 97.62 351 LYS B C 1
ATOM 6038 O O . LYS B 1 351 ? 21.703 -18.734 -17.594 1 97.62 351 LYS B O 1
ATOM 6043 N N . GLU B 1 352 ? 21.906 -19.781 -15.641 1 97.62 352 GLU B N 1
ATOM 6044 C CA . GLU B 1 352 ? 21.391 -18.625 -14.906 1 97.62 352 GLU B CA 1
ATOM 6045 C C . GLU B 1 352 ? 22.266 -17.391 -15.102 1 97.62 352 GLU B C 1
ATOM 6047 O O . GLU B 1 352 ? 23.484 -17.516 -15.211 1 97.62 352 GLU B O 1
ATOM 6052 N N . ASP B 1 353 ? 21.688 -16.266 -15.125 1 96.81 353 ASP B N 1
ATOM 6053 C CA . ASP B 1 353 ? 22.344 -14.984 -15.336 1 96.81 353 ASP B CA 1
ATOM 6054 C C . ASP B 1 353 ? 23.438 -14.75 -14.297 1 96.81 353 ASP B C 1
ATOM 6056 O O . ASP B 1 353 ? 23.188 -14.82 -13.094 1 96.81 353 ASP B O 1
ATOM 6060 N N . ASP B 1 354 ? 24.656 -14.336 -14.703 1 97.62 354 ASP B N 1
ATOM 6061 C CA . ASP B 1 354 ? 25.781 -14.102 -13.812 1 97.62 354 ASP B CA 1
ATOM 6062 C C . ASP B 1 354 ? 25.5 -12.961 -12.844 1 97.62 354 ASP B C 1
ATOM 6064 O O . ASP B 1 354 ? 25.938 -12.984 -11.695 1 97.62 354 ASP B O 1
ATOM 6068 N N . GLU B 1 355 ? 24.875 -11.961 -13.336 1 97.38 355 GLU B N 1
ATOM 6069 C CA . GLU B 1 355 ? 24.531 -10.828 -12.477 1 97.38 355 GLU B CA 1
ATOM 6070 C C . GLU B 1 355 ? 23.672 -11.273 -11.305 1 97.38 355 GLU B C 1
ATOM 6072 O O . GLU B 1 355 ? 23.781 -10.742 -10.195 1 97.38 355 GLU B O 1
ATOM 6077 N N . SER B 1 356 ? 22.781 -12.211 -11.57 1 98 356 SER B N 1
ATOM 6078 C CA . SER B 1 356 ? 21.922 -12.734 -10.516 1 98 356 SER B CA 1
ATOM 6079 C C . SER B 1 356 ? 22.734 -13.492 -9.469 1 98 356 SER B C 1
ATOM 6081 O O . SER B 1 356 ? 22.469 -13.375 -8.273 1 98 356 SER B O 1
ATOM 6083 N N . LEU B 1 357 ? 23.656 -14.266 -9.953 1 98 357 LEU B N 1
ATOM 6084 C CA . LEU B 1 357 ? 24.5 -15.023 -9.031 1 98 357 LEU B CA 1
ATOM 6085 C C . LEU B 1 357 ? 25.297 -14.086 -8.133 1 98 357 LEU B C 1
ATOM 6087 O O . LEU B 1 357 ? 25.391 -14.305 -6.922 1 98 357 LEU B O 1
ATOM 6091 N N . LEU B 1 358 ? 25.859 -13.039 -8.727 1 97.5 358 LEU B N 1
ATOM 6092 C CA . LEU B 1 358 ? 26.641 -12.07 -7.969 1 97.5 358 LEU B CA 1
ATOM 6093 C C . LEU B 1 358 ? 25.766 -11.336 -6.961 1 97.5 358 LEU B C 1
ATOM 6095 O O . LEU B 1 358 ? 26.156 -11.141 -5.809 1 97.5 358 LEU B O 1
ATOM 6099 N N . TYR B 1 359 ? 24.641 -10.922 -7.422 1 97.25 359 TYR B N 1
ATOM 6100 C CA . TYR B 1 359 ? 23.688 -10.234 -6.559 1 97.25 359 TYR B CA 1
ATOM 6101 C C . TYR B 1 359 ? 23.312 -11.109 -5.371 1 97.25 359 TYR B C 1
ATOM 6103 O O . TYR B 1 359 ? 23.328 -10.648 -4.223 1 97.25 359 TYR B O 1
ATOM 6111 N N . ARG B 1 360 ? 22.953 -12.281 -5.668 1 97.25 360 ARG B N 1
ATOM 6112 C CA . ARG B 1 360 ? 22.516 -13.227 -4.652 1 97.25 360 ARG B CA 1
ATOM 6113 C C . ARG B 1 360 ? 23.609 -13.5 -3.635 1 97.25 360 ARG B C 1
ATOM 6115 O O . ARG B 1 360 ? 23.359 -13.57 -2.432 1 97.25 360 ARG B O 1
ATOM 6122 N N . ASP B 1 361 ? 24.797 -13.68 -4.09 1 97.56 361 ASP B N 1
ATOM 6123 C CA . ASP B 1 361 ? 25.938 -13.891 -3.203 1 97.56 361 ASP B CA 1
ATOM 6124 C C . ASP B 1 361 ? 26.109 -12.727 -2.232 1 97.56 361 ASP B C 1
ATOM 6126 O O . ASP B 1 361 ? 26.422 -12.93 -1.056 1 97.56 361 ASP B O 1
ATOM 6130 N N . GLN B 1 362 ? 25.953 -11.586 -2.744 1 97.69 362 GLN B N 1
ATOM 6131 C CA . GLN B 1 362 ? 26.078 -10.391 -1.909 1 97.69 362 GLN B CA 1
ATOM 6132 C C . GLN B 1 362 ? 25 -10.352 -0.84 1 97.69 362 GLN B C 1
ATOM 6134 O O . GLN B 1 362 ? 25.281 -10.172 0.344 1 97.69 362 GLN B O 1
ATOM 6139 N N . MET B 1 363 ? 23.75 -10.516 -1.202 1 97.38 363 MET B N 1
ATOM 6140 C CA . MET B 1 363 ? 22.641 -10.445 -0.263 1 97.38 363 MET B CA 1
ATOM 6141 C C . MET B 1 363 ? 22.75 -11.547 0.79 1 97.38 363 MET B C 1
ATOM 6143 O O . MET B 1 363 ? 22.422 -11.32 1.96 1 97.38 363 MET B O 1
ATOM 6147 N N . ASN B 1 364 ? 23.219 -12.719 0.385 1 97.69 364 ASN B N 1
ATOM 6148 C CA . ASN B 1 364 ? 23.281 -13.891 1.25 1 97.69 364 ASN B CA 1
ATOM 6149 C C . ASN B 1 364 ? 24.578 -13.914 2.059 1 97.69 364 ASN B C 1
ATOM 6151 O O . ASN B 1 364 ? 24.781 -14.805 2.887 1 97.69 364 ASN B O 1
ATOM 6155 N N . SER B 1 365 ? 25.469 -12.938 1.922 1 97.69 365 SER B N 1
ATOM 6156 C CA . SER B 1 365 ? 26.844 -13.008 2.381 1 97.69 365 SER B CA 1
ATOM 6157 C C . SER B 1 365 ? 26.922 -13.086 3.902 1 97.69 365 SER B C 1
ATOM 6159 O O . SER B 1 365 ? 27.906 -13.586 4.457 1 97.69 365 SER B O 1
ATOM 6161 N N . GLU B 1 366 ? 25.906 -12.625 4.625 1 97.12 366 GLU B N 1
ATOM 6162 C CA . GLU B 1 366 ? 25.969 -12.633 6.086 1 97.12 366 GLU B CA 1
ATOM 6163 C C . GLU B 1 366 ? 24.891 -13.555 6.672 1 97.12 366 GLU B C 1
ATOM 6165 O O . GLU B 1 366 ? 24.453 -13.359 7.805 1 97.12 366 GLU B O 1
ATOM 6170 N N . GLY B 1 367 ? 24.469 -14.5 5.84 1 96.56 367 GLY B N 1
ATOM 6171 C CA . GLY B 1 367 ? 23.484 -15.469 6.301 1 96.56 367 GLY B CA 1
ATOM 6172 C C . GLY B 1 367 ? 22.203 -15.43 5.5 1 96.56 367 GLY B C 1
ATOM 6173 O O . GLY B 1 367 ? 21.859 -14.406 4.898 1 96.56 367 GLY B O 1
ATOM 6174 N N . ILE B 1 368 ? 21.594 -16.562 5.488 1 97.94 368 ILE B N 1
ATOM 6175 C CA . ILE B 1 368 ? 20.328 -16.719 4.785 1 97.94 368 ILE B CA 1
ATOM 6176 C C . ILE B 1 368 ? 19.219 -17.031 5.789 1 97.94 368 ILE B C 1
ATOM 6178 O O . ILE B 1 368 ? 19.047 -18.188 6.191 1 97.94 368 ILE B O 1
ATOM 6182 N N . PRO B 1 369 ? 18.359 -16.031 6.094 1 97.75 369 PRO B N 1
ATOM 6183 C CA . PRO B 1 369 ? 17.359 -16.188 7.152 1 97.75 369 PRO B CA 1
ATOM 6184 C C . PRO B 1 369 ? 16.422 -17.375 6.895 1 97.75 369 PRO B C 1
ATOM 6186 O O . PRO B 1 369 ? 16.109 -18.125 7.816 1 97.75 369 PRO B O 1
ATOM 6189 N N . ALA B 1 370 ? 16.016 -17.531 5.691 1 98 370 ALA B N 1
ATOM 6190 C CA . ALA B 1 370 ? 15.078 -18.609 5.352 1 98 370 ALA B CA 1
ATOM 6191 C C . ALA B 1 370 ? 15.664 -19.969 5.684 1 98 370 ALA B C 1
ATOM 6193 O O . ALA B 1 370 ? 14.945 -20.875 6.133 1 98 370 ALA B O 1
ATOM 6194 N N . GLU B 1 371 ? 16.953 -20.156 5.477 1 97.69 371 GLU B N 1
ATOM 6195 C CA . GLU B 1 371 ? 17.625 -21.422 5.789 1 97.69 371 GLU B CA 1
ATOM 6196 C C . GLU B 1 371 ? 17.797 -21.594 7.297 1 97.69 371 GLU B C 1
ATOM 6198 O O . GLU B 1 371 ? 17.641 -22.703 7.824 1 97.69 371 GLU B O 1
ATOM 6203 N N . ILE B 1 372 ? 18.109 -20.547 7.98 1 97.38 372 ILE B N 1
ATOM 6204 C CA . ILE B 1 372 ? 18.359 -20.609 9.422 1 97.38 372 ILE B CA 1
ATOM 6205 C C . ILE B 1 372 ? 17.062 -20.938 10.156 1 97.38 372 ILE B C 1
ATOM 6207 O O . ILE B 1 372 ? 17.047 -21.797 11.039 1 97.38 372 ILE B O 1
ATOM 6211 N N . VAL B 1 373 ? 15.984 -20.344 9.766 1 96.31 373 VAL B N 1
ATOM 6212 C CA . VAL B 1 373 ? 14.703 -20.484 10.445 1 96.31 373 VAL B CA 1
ATOM 6213 C C . VAL B 1 373 ? 14.203 -21.922 10.312 1 96.31 373 VAL B C 1
ATOM 6215 O O . VAL B 1 373 ? 13.578 -22.453 11.227 1 96.31 373 VAL B O 1
ATOM 6218 N N . SER B 1 374 ? 14.492 -22.516 9.188 1 95.69 374 SER B N 1
ATOM 6219 C CA . SER B 1 374 ? 13.906 -23.812 8.891 1 95.69 374 SER B CA 1
ATOM 6220 C C . SER B 1 374 ? 14.93 -24.938 9.062 1 95.69 374 SER B C 1
ATOM 6222 O O . SER B 1 374 ? 14.703 -26.062 8.625 1 95.69 374 SER B O 1
ATOM 6224 N N . ALA B 1 375 ? 16.078 -24.609 9.602 1 94.94 375 ALA B N 1
ATOM 6225 C CA . ALA B 1 375 ? 17.094 -25.625 9.82 1 94.94 375 ALA B CA 1
ATOM 6226 C C . ALA B 1 375 ? 16.562 -26.766 10.68 1 94.94 375 ALA B C 1
ATOM 6228 O O . ALA B 1 375 ? 16.078 -26.547 11.789 1 94.94 375 ALA B O 1
ATOM 6229 N N . GLY B 1 376 ? 16.609 -27.969 10.133 1 91.12 376 GLY B N 1
ATOM 6230 C CA . GLY B 1 376 ? 16.203 -29.156 10.867 1 91.12 376 GLY B CA 1
ATOM 6231 C C . GLY B 1 376 ? 14.695 -29.312 10.953 1 91.12 376 GLY B C 1
ATOM 6232 O O . GLY B 1 376 ? 14.195 -30.297 11.492 1 91.12 376 GLY B O 1
ATOM 6233 N N . TYR B 1 377 ? 13.992 -28.328 10.438 1 92.94 377 TYR B N 1
ATOM 6234 C CA . TYR B 1 377 ? 12.539 -28.375 10.516 1 92.94 377 TYR B CA 1
ATOM 6235 C C . TYR B 1 377 ? 11.969 -29.375 9.531 1 92.94 377 TYR B C 1
ATOM 6237 O O . TYR B 1 377 ? 12.383 -29.422 8.367 1 92.94 377 TYR B O 1
ATOM 6245 N N . GLN B 1 378 ? 11.156 -30.281 9.953 1 91.81 378 GLN B N 1
ATOM 6246 C CA . GLN B 1 378 ? 10.289 -31.156 9.18 1 91.81 378 GLN B CA 1
ATOM 6247 C C . GLN B 1 378 ? 8.859 -31.125 9.719 1 91.81 378 GLN B C 1
ATOM 6249 O O . GLN B 1 378 ? 8.617 -31.516 10.867 1 91.81 378 GLN B O 1
ATOM 6254 N N . TRP B 1 379 ? 8.023 -30.719 8.875 1 92.31 379 TRP B N 1
ATOM 6255 C CA . TRP B 1 379 ? 6.648 -30.562 9.344 1 92.31 379 TRP B CA 1
ATOM 6256 C C . TRP B 1 379 ? 6.043 -31.906 9.719 1 92.31 379 TRP B C 1
ATOM 6258 O O . TRP B 1 379 ? 6.215 -32.906 9 1 92.31 379 TRP B O 1
ATOM 6268 N N . GLN B 1 380 ? 5.418 -31.922 10.789 1 88.38 380 GLN B N 1
ATOM 6269 C CA . GLN B 1 380 ? 4.582 -33.031 11.273 1 88.38 380 GLN B CA 1
ATOM 6270 C C . GLN B 1 380 ? 3.32 -32.5 11.953 1 88.38 380 GLN B C 1
ATOM 6272 O O . GLN B 1 380 ? 3.334 -31.406 12.547 1 88.38 380 GLN B O 1
ATOM 6277 N N . PRO B 1 381 ? 2.268 -33.281 11.727 1 83.56 381 PRO B N 1
ATOM 6278 C CA . PRO B 1 381 ? 1.059 -32.844 12.422 1 83.56 381 PRO B CA 1
ATOM 6279 C C . PRO B 1 381 ? 1.304 -32.562 13.906 1 83.56 381 PRO B C 1
ATOM 6281 O O . PRO B 1 381 ? 1.994 -33.312 14.578 1 83.56 381 PRO B O 1
ATOM 6284 N N . GLY B 1 382 ? 0.855 -31.453 14.383 1 76.56 382 GLY B N 1
ATOM 6285 C CA . GLY B 1 382 ? 0.98 -31.062 15.781 1 76.56 382 GLY B CA 1
ATOM 6286 C C . GLY B 1 382 ? 2.309 -30.406 16.094 1 76.56 382 GLY B C 1
ATOM 6287 O O . GLY B 1 382 ? 2.502 -29.891 17.203 1 76.56 382 GLY B O 1
ATOM 6288 N N . THR B 1 383 ? 3.197 -30.406 15.203 1 66.44 383 THR B N 1
ATOM 6289 C CA . THR B 1 383 ? 4.449 -29.656 15.227 1 66.44 383 THR B CA 1
ATOM 6290 C C . THR B 1 383 ? 5.262 -30 16.469 1 66.44 383 THR B C 1
ATOM 6292 O O . THR B 1 383 ? 5.344 -31.156 16.875 1 66.44 383 THR B O 1
ATOM 6295 N N . GLU B 1 384 ? 5.938 -28.953 17.141 1 63.78 384 GLU B N 1
ATOM 6296 C CA . GLU B 1 384 ? 6.898 -29.078 18.219 1 63.78 384 GLU B CA 1
ATOM 6297 C C . GLU B 1 384 ? 6.262 -29.734 19.453 1 63.78 384 GLU B C 1
ATOM 6299 O O . GLU B 1 384 ? 6.945 -30.391 20.234 1 63.78 384 GLU B O 1
ATOM 6304 N N . LEU B 1 385 ? 4.996 -29.594 19.438 1 57.47 385 LEU B N 1
ATOM 6305 C CA . LEU B 1 385 ? 4.348 -30.109 20.641 1 57.47 385 LEU B CA 1
ATOM 6306 C C . LEU B 1 385 ? 4.242 -31.641 20.578 1 57.47 385 LEU B C 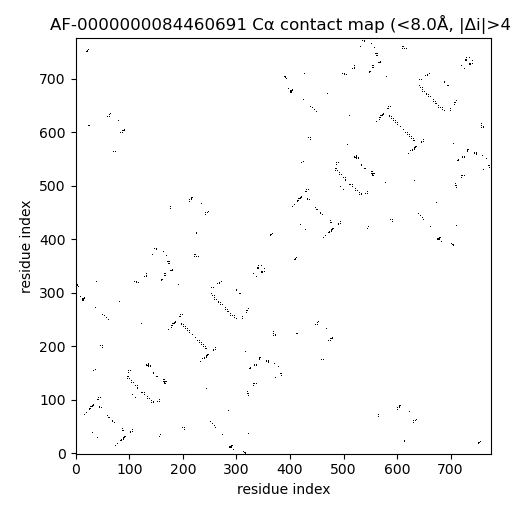1
ATOM 6308 O O . LEU B 1 385 ? 4.059 -32.281 21.609 1 57.47 385 LEU B O 1
ATOM 6312 N N . ASN B 1 386 ? 4.27 -32.156 19.453 1 57.94 386 ASN B N 1
ATOM 6313 C CA . ASN B 1 386 ? 4.133 -33.625 19.297 1 57.94 386 ASN B CA 1
ATOM 6314 C C . ASN B 1 386 ? 5.469 -34.25 18.953 1 57.94 386 ASN B C 1
ATOM 6316 O O . ASN B 1 386 ? 5.496 -35.344 18.375 1 57.94 386 ASN B O 1
ATOM 6320 N N . ARG B 1 387 ? 6.578 -33.562 19.25 1 57.5 387 ARG B N 1
ATOM 6321 C CA . ARG B 1 387 ? 7.863 -34.219 19 1 57.5 387 ARG B CA 1
ATOM 6322 C C . ARG B 1 387 ? 8.039 -35.438 19.906 1 57.5 387 ARG B C 1
ATOM 6324 O O . ARG B 1 387 ? 7.953 -35.344 21.125 1 57.5 387 ARG B O 1
ATOM 6331 N N . ILE B 1 388 ? 7.645 -36.688 19.375 1 42.44 388 ILE B N 1
ATOM 6332 C CA . ILE B 1 388 ? 7.934 -37.938 20.078 1 42.44 388 ILE B CA 1
ATOM 6333 C C . ILE B 1 388 ? 9.422 -38.281 19.938 1 42.44 388 ILE B C 1
ATOM 6335 O O . ILE B 1 388 ? 9.992 -38.156 18.859 1 42.44 388 ILE B O 1
#

Sequence (776 aa):
MTINFIDFLAEPGCPLDKQSFTWKELAGRTISKLDDDAFTRVRVILMNGIESDTLRLKHFLARCKKELQLPLAKIRRVEQHQATQINWLLSADHSPLETTIAYEQVAIEVTAAVAQNEPDPYQAQTYRFGLLEDFDHLYRYAAMLDRLEGKDANNILQGYTDIVPGRPTSVHHRAPRSDLRNHYDKNQAELITKIHAAMITGAEYQTHDYYMNIGPLFADPLARQLYAEIASVEEQHVTQYESLMDPSESLIERWIVHEAVEIYNYLSCVQQETNPFVKAIWQRFLDYEIGHLQMACECFKKYENRDPEEILQGKIPEMIPFKSQRPFVRKVLEEEIDPRTDGVNYVPKDKEDDESLLYRDQMNSEGIPAEIVSAGYQWQPGTELNRIMTINFIDFLAEPGCPLDKQSFTWKELAGRTISKLDDDAFTRVRVILMNGIESDTLRLKHFLARCKKELQLPLAKIRRVEQHQATQINWLLSADHSPLETTIAYEQVAIEVTAAVAQNEPDPYQAQTYRFGLLEDFDHLYRYAAMLDRLEGKDANNILQGYTDIVPGRPTSVHHRAPRSDLRNHYDKNQAELITKIHAAMITGAEYQTHDYYMNIGPLFADPLARQLYAEIASVEEQHVTQYESLMDPSESLIERWIVHEAVEIYNYLSCVQQETNPFVKAIWQRFLDYEIGHLQMACECFKKYENRDPEEILQGKIPEMIPFKSQRPFVRKVLEEEIDPRTDGVNYVPKDKEDDESLLYRDQMNSEGIPAEIVSAGYQWQPGTELNRI

pLDDT: mean 95.17, std 6.8, range [41.59, 98.81]

InterPro domains:
  IPR009078 Ferritin-like superfamily [SSF47240] (97-246)
  IPR009078 Ferritin-like superfamily [SSF47240] (250-312)

Secondary structure (DSSP, 8-state):
--B-TTHHHHS----GGG----HHHHT-----TTTS-HHHHHHHHHHHHHHHHHHHHHHHHHHH-GGGHHHHHHHHHHHHHHHHHHHTTS-TTS-HHHHHHHHHHHHHHHHHHHHHH-SSHHHHHHHHHHHHHHHHHHHHHHHHHHHHH---THHHHTTSS--S--S-GGG----GGGG--PPPPTTTS-HHHHHHHHHHHHHHHHHHHHHHHHGGG--SHHHHHHHHHHHHHHHHHHHHHHTTS-TTS-HHHHHHHHHHHHHHHHHHHHHH---HHHHHHHHHHHHHHHHHHHHHHHHHHHHH---THHHH-SPBPPP------HHHHHHHHHHSSS-EEETTEEE-GGG--HHHHHHHHHHTTT--HHHHHTTT----TTGGGG--/--B-THHHHHS----GGG----HHHHT-----TTTS-HHHHHHHHHHHHHHHHHHHHHHHHHHH-GGGHHHHHHHHHHHHHHHHHHHTTS-TTS-HHHHHHHHHHHHHHHHHHHHHH-SSHHHHHHHHHHHHHHHHHHHHHHHHHHHHH---THHHHTTSS--S--S-GGG----GGGG--PPP-TTTS-HHHHHHHHHHHHHHHHHHHHHHHHGGG--SHHHHHHHHHHHHHHHHHHHHHHTTS-TTS-HHHHHHHHHHHHHHHHHHHHHH---HHHHHHHHHHHHHHHHHHHHHHHHHHHHH---THHHH-SPBPPPPP----HHHHHHHHHHHSS-EEETTEEE-GGG--HHHHHHHHHHTTT--HHHHHTTT----TTGGGG--

Radius of gyration: 24.63 Å; Cα contacts (8 Å, |Δi|>4): 1269; chains: 2; bounding box: 58×68×71 Å

Nearest PDB structures (foldseek):
  8pv9-assembly1_A  TM=7.096E-01  e=1.830E+00  Escherichia coli
  4etr-assembly1_A  TM=4.409E-01  e=1.287E+00  Pseudomonas aeruginosa PAO1
  8rfg-assembly1_A  TM=2.788E-01  e=4.291E-01  Agrobacterium tumefaciens
  8e0m-assembly4_L  TM=2.887E-01  e=5.490E+00  synthetic construct
  8pv9-assembly1_A  TM=7.096E-01  e=2.650E+00  Escherichia coli

Foldseek 3Di:
DWDFLVVLLVPPFDALVRQDDDPDLLQDAADDLQPFDLVLVLLLLLLLLLLVLLLVLLVVVVVVDVVCVVVSVSLNVNSVSLSSSSNSNHDPVQDLLLVLLSLLLSLQLVLLLLLVVAPDPLLSVLSLVVNLLSLQLSLLSQLVCCVPPVDGSCSNVVPLHDNDHGQHLLLLFFDLLQLAAAADDQQPGDLSNLLSLSSSLSSLVSSLVSLVVCLVVDPDPLSNQSSVSVSVSSVSNNNNSNNRHDPPDDSLLNSLSSLVNLLLSLVLCLVAPPDPVVNVSSVSVNSVSSNSNNSSQVCCCVPVVDHCCSNSPDIDDDRRHRGRPHVSSVVSRVPPRAWETDRNDTDGNVPHHPRTVVRSCVVCVVHDSSCVSCPVNDDDVSRPVPPD/DWDFLVVLLVDPFDALVRQDDDPDLLQDAADDLQPFDLVLVLLLLLLLLLLVLLLVLLVVVVVVDVVCVVVSVSLNVNSVSLSSSSNSNHDPVQDLLLVLLSLLLSLQLVLLLLLVVAPDPLLSVLSLVVNLLSLQLNLLSQLVCCVPPVDGSCSNVVPLHDNDHGQHLLLLFFDLLQLAAAADDQQPGDLSNLLSLSSSLSSLVSSLVSLVVCLVVDPDPLSNQSSVSVSVSSVSNNNNSNNRHDPPDDSLLNSLSSLVNSLLSLVLCLVAPPDPVVNVSSVSVNSVSSNSNNSSQVCCCVPVVDHCCSNRPDIDDDRRHRGRPHVSSVVSRVPPRAWETDRNDTDGNVPHDPRTVVRSCVVCVVHDSSCVSCPVNDDDVSRPVPPD

Solvent-accessible surface area (backbone atoms only — not comparable to full-atom values): 39742 Å² total; per-residue (Å²): 112,73,45,51,58,62,56,46,69,73,45,78,55,34,53,72,94,72,64,80,67,36,42,56,68,36,38,49,81,54,54,49,79,79,79,42,59,49,56,57,53,31,50,35,54,45,51,28,11,42,40,52,37,50,48,53,52,46,53,53,49,34,41,54,30,68,87,43,33,58,64,42,37,51,50,43,55,53,44,52,50,50,29,44,32,41,45,28,24,46,37,38,87,49,48,74,63,53,47,48,49,46,52,29,47,34,49,32,34,51,33,50,42,46,30,75,68,39,83,51,63,70,59,18,50,51,33,52,57,53,29,34,45,38,37,16,48,38,30,34,50,37,31,41,34,24,72,75,66,51,40,44,58,52,65,55,43,68,77,41,60,84,70,50,80,42,36,59,69,88,71,65,53,59,28,50,60,41,33,38,40,70,44,49,50,80,90,72,52,55,51,58,54,55,30,50,34,53,45,51,23,17,37,35,44,38,53,25,54,50,34,71,65,51,28,30,53,45,74,51,58,61,58,23,22,32,31,53,50,50,33,52,48,30,50,42,47,26,49,25,33,42,31,34,46,40,23,81,55,49,74,60,56,53,48,47,47,49,37,49,35,50,40,54,49,26,51,42,42,43,75,64,47,82,50,66,72,61,26,52,53,29,48,55,49,34,28,41,39,36,27,50,40,45,53,46,41,51,49,35,36,70,75,65,72,45,62,58,59,80,64,44,53,62,79,29,71,57,70,71,70,80,51,71,45,50,71,59,53,52,51,46,55,73,74,54,56,57,62,32,37,41,40,65,37,79,30,53,57,94,56,38,34,64,62,17,54,54,47,31,50,49,34,41,66,74,46,51,44,57,57,63,57,30,58,91,62,70,81,45,86,54,31,69,75,54,71,126,110,74,44,53,58,63,56,46,68,73,45,78,52,33,52,71,94,71,65,80,66,36,42,54,68,36,38,50,81,52,53,49,76,80,80,41,59,49,56,57,52,32,51,36,54,45,49,27,12,43,40,51,38,49,48,53,49,47,53,52,47,34,42,52,30,68,88,42,33,58,63,42,37,49,51,43,55,53,44,51,48,50,29,43,33,40,44,28,26,45,37,39,85,50,48,74,62,53,46,48,49,46,51,31,47,33,49,31,35,50,33,49,44,46,31,75,66,39,82,50,64,69,60,17,50,51,34,52,57,52,29,34,46,38,37,15,49,38,29,35,51,36,31,43,34,25,72,75,66,51,41,44,56,52,64,57,42,67,78,42,60,83,70,51,80,42,35,58,68,89,71,65,53,59,29,51,61,40,32,37,40,73,43,51,51,80,91,72,52,55,52,59,56,56,30,51,36,53,44,53,23,16,38,35,44,38,51,26,53,50,33,70,65,50,29,32,56,46,72,51,57,60,60,23,22,31,34,54,51,50,32,52,48,30,50,42,46,27,49,25,33,43,31,34,45,41,23,82,56,49,74,59,55,53,49,46,46,49,40,50,32,50,40,56,49,27,51,43,42,42,75,64,48,81,51,66,72,60,24,52,52,30,48,54,48,34,29,42,39,35,27,50,39,43,52,48,41,50,50,34,36,71,75,64,73,44,64,58,59,81,64,45,52,61,79,30,71,56,71,73,71,81,51,69,45,50,70,59,53,51,49,45,55,73,74,54,54,57,63,32,38,39,40,65,39,80,28,54,59,92,56,39,35,64,62,19,54,54,46,31,50,49,34,42,67,76,47,52,44,55,58,63,57,30,59,90,62,70,83,47,88,54,30,67,75,55,69,124

=== Feature glossary ===
The features interleaved in this record are:

— What the protein is —

Sequence gives the chain of amino acids in standard one-letter code (A=alanine, C=cysteine, …, Y=tyrosine), read N→C. It is the only feature that is directly encoded by the gene; all structural features are derived from the folded form of this sequence.

Database cross-references. InterPro integrates a dozen domain/family signature databases into unified entries with residue-range hits. GO terms attach function/process/location labels with evidence codes. CATH codes position the fold in a four-level structural taxonomy. Organism is the NCBI-taxonomy species name.

— Where its atoms are —

Atomic coordinates in PDBx/mmCIF format — the same representation the Protein Data Bank distributes. Each line of the _atom_site loop places one backbone atom in Cartesian space (units: ångströms, origin: arbitrary).

The six renders are orthographic views along the three Cartesian axes in both directions. Representation (cartoon, sticks, or surface) and color scheme (sequence-rainbow or by-chain) vary across proteins so the training set covers all the common visualization conventions.

— Local backbone conformation —

Eight-state secondary structure (DSSP): H is the canonical α-helix, G the tighter 3₁₀-helix, I the wider π-helix; E/B are β-structure, T and S are turns and bends, and '-' is everything else. DSSP derives these from the pattern of main-chain N–H···O=C hydrogen bonds, not from the sequence.

P-SEA three-state annotation labels each residue as helix, strand, or coil based purely on the geometry of the Cα trace. It serves as a fallback when the full backbone (and thus DSSP) is unavailable.

The φ/ψ torsion pair specifies the backbone conformation at each residue. φ rotates about the N–Cα bond, ψ about the Cα–C bond. Steric clashes forbid most of the (φ, ψ) plane — the allowed regions (α-helix basin, β-sheet basin, left-handed helix) are the Ramachandran-allowed regions.

— Global shape and packing —

The geometric summary reports three shape descriptors. Rg (radius of gyration) measures how spread out the Cα atoms are about their centre of mass; compact globular proteins have small Rg, elongated or unfolded ones large. Cα contacts (<8 Å, |i−j|>4) count long-range residue pairs in spatial proximity — high for tightly packed folds, near zero for rods or random coil. The bounding-box extents give the protein's footprint along x, y, z in Å.

Solvent-accessible surface area (SASA) is the area in Å² traced out by the centre of a 1.4 Å probe sphere (a water molecule) rolled over the protein's van der Waals surface (Shrake–Rupley / Lee–Richards construction). Buried residues have near-zero SASA; fully exposed residues can exceed 200 Å². The total SASA scales roughly with the number of surface residues.

The contact map is a binary N×N matrix image: pixel (i, j) is dark where Cα_i and Cα_j are within 8 Å and |i−j|>4. Because the |i−j|>4 filter removes local helical contacts, off-diagonal stripes parallel to the main diagonal indicate parallel β-sheets; stripes perpendicular to it indicate antiparallel β-sheets. The Ramachandran plot scatters every residue's (φ, ψ) pair against the sterically allowed regions. The PAE heatmap renders the predicted-aligned-error matrix.

— Structural neighborhood —

3Di is Foldseek's structural alphabet. Each residue is assigned one of twenty discrete states based on how its Cα sits relative to its spatial (not sequential) neighbors. Aligning 3Di strings finds structural homologs roughly as well as full 3D superposition, but orders of magnitude faster.

Nearest PDB neighbors are the top structural matches found by Foldseek when searching this structure against the entire Protein Data Bank. Each hit reports a TM-score (0 to 1; >0.5 almost always implies the same fold) and an E-value. These are *structural* homologs — they may share no detectable sequence similarity.

— Confidence and disorder —

For AlphaFold models, the B-factor field carries pLDDT — the model's own estimate of local accuracy on a 0–100 scale. Regions with pLDDT<50 should be treated as essentially unmodeled; they often correspond to intrinsically disordered segments.

Crystallographic B-factors measure how much each atom's electron density is smeared out, in Å². They rise in mobile loops and surface residues and fall in the buried interior. In AlphaFold models this column is repurposed to hold pLDDT instead.

Predicted aligned error is AlphaFold's pairwise confidence. Unlike pLDDT (per-residue), PAE is per-residue-pair and captures whether two parts of the structure are correctly placed relative to each other. Units are ångströms of expected positional error.